Protein AF-0000000085595642 (afdb_homodimer)

Secondary structure (DSSP, 8-state):
-HHHHHHHHTT-----EE-SSSSS-TTS-EEEETTEEEESS--EEEESSSS--HHHHHHHHTT--EEE---TTGGGSEE-TTSSBPPHHHHHHHHHHHHHHHHHHHHHHHHHHH-TT-----BHHHHHHHTT----SHHHHHHHHHHTHHHHSS-GGGSBHHHHSS-HHHHHH-SEEEEE--TT-TTHHHHHHHTTT--TT-TTEE-S--EEEEEEETTEEEEEETTS-EEEES-EEE---HHHHTSSSSEEESPPPHHHHHHHHTSEE--EEEEEEE-SS--S--STT-SEEEE--SSTTSS-EEEE-TTTSTT--EEEEEEEHHHHHHHHHS-HHHHHHHHHHHHHHHH-TTPPPPSEEEE--GGG-TTT-SS-EE--TT--HHHHHHHH--BTTEEE-SGGG-SSSTTSHHHHHHHHHHHHHHHHHHHHHS-----------/-HHHHHHHHTT-----EE-SSSSS-TT--EEEETTEEEESS--EEEESSSS--HHHHHHHHTT--EEE---TTGGGSEE-TTSSBPPHHHHHHHHHHHHHHHHHHHHHHHHHHH-TT-----BHHHHHHHTT----SHHHHHHHHHHTHHHHSS-GGGSBHHHHSS-HHHHHH-SEEEEE--TT-TTHHHHHHHTTT--TT-TTEE-S--EEEEEEETTEEEEEETTS-EEEES-EEE---HHHHTSSSSEEESPPPHHHHHHHHTSEE--EEEEEEE-SS--S--STT-SEEEE--SSTTSS-EEEE-TTTSTT--EEEEEEEHHHHHHHHHS-HHHHHHHHHHHHHHHH-TTPPPPSEEEE--GGG-TTT-SS-EE--TT--HHHHHHHH--BTTEEE-SGGG-SSSTTSHHHHHHHHHHHHHHHHHHHHHS-----------

Foldseek 3Di:
DLLQLLLVVVVNPPFAAEAQAQDDQFQLDWDDDLNFTHRLFDFKAFADAPAAFVLVVLCVVVVFDWDFFQQPQQLQFEAEQQADHDDSVVLVVLLVLLVVLLVQLQVVLCVCVVDVVRQAWAFSVVSCVVVVNHQQFLSNLLSNCVVDCQVQLADRRFFISNQPPPQQSCNGGHDGMIGGRGRVGSSVSVVSSCVVRADDVRVSYDYSFQWAEWEDDLQWIWTAGPVGDIDTDRFAEAEFALLLVLDNRYQYVVHDDPLQNVLSNPFDFKFKKKKKFAAPDAQFDDPRSRQWHAYTDNDRQQQGIKGDCCVSPNPRRMMMTMGGHPVRVVLLPDDQVVVQVSVVVRVCSYRNDPGDRTPDMDMNNQCPPSRHNHRWTHGGTPCGVLSLLSNQFADNRYGYFYLSNASNRGRDPSSRSVRSNVRSVQVCCCVPVVRHTHRPPPPPD/DLLQLLLVVLVNDPFAAEAQAPDDQFQLDWDDDLNFTHRLFDWKAFADAPAAFVLVVLCVVVVFDWAWFQPPQQLQFEAEQQADHDDSVVLVVLLVLLVVLLVQLQVVLCVCVVDVVRQAWAFSVVSCVVVVNDQQFLSNLLSNCVVDCQPQLADRRFFISNQPPPQQSCNGGHDGMIGGRGRVGSSVSVVVSCVVRADDVRVSYHYSFQWAEWEDDLQWIWTAGPVGDIDTDRFAEAEFALLLVLDNRYQYVVHDDPLQNCLSNPFDFKFKKKKKFAAPDAQFDDPRSRQWHAYTDNDRQQQGIKGDCCVSPNPRRMMMTMGGHPVRVVLLPDDQVVVQVSVVVRVCSYRNDPGDRTPDMDMNNQCPPSRHNHRWTHGGTPCGVLSLLSNQFADNRYGYFYLSNASNRGRDPSSRSVRSNVRSVQVSCCVPVVRHTHRPPDPPD

Sequence (890 aa):
MVAAKKLSDAGIRELLILEATPKIGGRLHKTTFGGYAMEMGAAWFSEGGPQQSPLVDIAKSIKLRTHTTEFWNISSNTYKQEGGLYPKSEVEEAFAAGKARERLCANLSAVLNAVPEHDHDISVLGAYHLHKKVPSTPLEMVADYYNNDYKDGQAPQMTSTKHKHPRHELVDHGTNVYFVSDPRGFETVVHHVADQFLDKRDPRLKVNQVAREISYSKKGVTVMTEDGSIFQARYAIVSVSLGVLQSNLISFKPELPMWKRLAISDFTMTGYTKIFLKFPFYFWPTDPGSEIFLYTHEQRGYYPIWKHLENQYPGSNILYVTVTGEESMRIERQSDEATQEEAMKVLRKMFGDKIPDPEAILVTRWSRNRLIKGSFANWPPRYTKKEFQYLKDPVGPVYFTGEYTNEKYMGFATGAYFSGIETANDLINCIKKYACRTHSRGTIAMVAAKKLSDAGIRELLILEATPKIGGRLHKTTFGGYAMEMGAAWFSEGGPQQSPLVDIAKSIKLRTHTTEFWNISSNTYKQEGGLYPKSEVEEAFAAGKARERLCANLSAVLNAVPEHDHDISVLGAYHLHKKVPSTPLEMVADYYNNDYKDGQAPQMTSTKHKHPRHELVDHGTNVYFVSDPRGFETVVHHVADQFLDKRDPRLKVNQVAREISYSKKGVTVMTEDGSIFQARYAIVSVSLGVLQSNLISFKPELPMWKRLAISDFTMTGYTKIFLKFPFYFWPTDPGSEIFLYTHEQRGYYPIWKHLENQYPGSNILYVTVTGEESMRIERQSDEATQEEAMKVLRKMFGDKIPDPEAILVTRWSRNRLIKGSFANWPPRYTKKEFQYLKDPVGPVYFTGEYTNEKYMGFATGAYFSGIETANDLINCIKKYACRTHSRGTIA

Organism: NCBI:txid586396

Nearest PDB structures (foldseek):
  3kpf-assembly1_A  TM=9.732E-01  e=1.695E-59  Zea mays
  1b37-assembly2_B  TM=9.616E-01  e=1.408E-59  Zea mays
  4fwe-assembly1_A  TM=8.221E-01  e=4.189E-33  Homo sapiens
  4gu0-assembly2_B  TM=8.339E-01  e=8.692E-32  Homo sapiens
  7xe3-assembly2_B  TM=8.240E-01  e=3.888E-32  Homo sapiens

pLDDT: mean 95.21, std 6.83, range [28.59, 98.88]

Structure (mmCIF, N/CA/C/O backbone):
data_AF-0000000085595642-model_v1
#
loop_
_entity.id
_entity.type
_entity.pdbx_description
1 polymer 'Amine oxidase domain-containing protein'
#
loop_
_atom_site.group_PDB
_atom_site.id
_atom_site.type_symbol
_atom_site.label_atom_id
_atom_site.label_alt_id
_atom_site.label_comp_id
_atom_site.label_asym_id
_atom_site.label_entity_id
_atom_site.label_seq_id
_atom_site.pdbx_PDB_ins_code
_atom_site.Cartn_x
_atom_site.Cartn_y
_atom_site.Cartn_z
_atom_site.occupancy
_atom_site.B_iso_or_equiv
_atom_site.auth_seq_id
_atom_site.auth_comp_id
_atom_site.auth_asym_id
_atom_site.auth_atom_id
_atom_site.pdbx_PDB_model_num
ATOM 1 N N . MET A 1 1 ? 8.875 -28.547 -11.703 1 97.31 1 MET A N 1
ATOM 2 C CA . MET A 1 1 ? 8.82 -29.656 -12.648 1 97.31 1 MET A CA 1
ATOM 3 C C . MET A 1 1 ? 9.75 -29.406 -13.836 1 97.31 1 MET A C 1
ATOM 5 O O . MET A 1 1 ? 10.461 -30.312 -14.266 1 97.31 1 MET A O 1
ATOM 9 N N . VAL A 1 2 ? 9.727 -28.141 -14.336 1 97.94 2 VAL A N 1
ATOM 10 C CA . VAL A 1 2 ? 10.586 -27.797 -15.461 1 97.94 2 VAL A CA 1
ATOM 11 C C . VAL A 1 2 ? 12.055 -27.906 -15.047 1 97.94 2 VAL A C 1
ATOM 13 O O . VAL A 1 2 ? 12.891 -28.375 -15.82 1 97.94 2 VAL A O 1
ATOM 16 N N . ALA A 1 3 ? 12.375 -27.453 -13.844 1 98.31 3 ALA A N 1
ATOM 17 C CA . ALA A 1 3 ? 13.734 -27.594 -13.336 1 98.31 3 ALA A CA 1
ATOM 18 C C . ALA A 1 3 ? 14.156 -29.062 -13.32 1 98.31 3 ALA A C 1
ATOM 20 O O . ALA A 1 3 ? 15.266 -29.406 -13.75 1 98.31 3 ALA A O 1
ATOM 21 N N . ALA A 1 4 ? 13.328 -29.953 -12.828 1 98.31 4 ALA A N 1
ATOM 22 C CA . ALA A 1 4 ? 13.617 -31.375 -12.773 1 98.31 4 ALA A CA 1
ATOM 23 C C . ALA A 1 4 ? 13.844 -31.953 -14.172 1 98.31 4 ALA A C 1
ATOM 25 O O . ALA A 1 4 ? 14.766 -32.75 -14.383 1 98.31 4 ALA A O 1
ATOM 26 N N . LYS A 1 5 ? 13.008 -31.594 -15.086 1 98.25 5 LYS A N 1
ATOM 27 C CA . LYS A 1 5 ? 13.156 -32.062 -16.469 1 98.25 5 LYS A CA 1
ATOM 28 C C . LYS A 1 5 ? 14.5 -31.625 -17.047 1 98.25 5 LYS A C 1
ATOM 30 O O . LYS A 1 5 ? 15.18 -32.438 -17.703 1 98.25 5 LYS A O 1
ATOM 35 N N . LYS A 1 6 ? 14.82 -30.344 -16.844 1 98.38 6 LYS A N 1
ATOM 36 C CA . LYS A 1 6 ? 16.062 -29.797 -17.359 1 98.38 6 LYS A CA 1
ATOM 37 C C . LYS A 1 6 ? 17.266 -30.531 -16.781 1 98.38 6 LYS A C 1
ATOM 39 O O . LYS A 1 6 ? 18.25 -30.797 -17.469 1 98.38 6 LYS A O 1
ATOM 44 N N . LEU A 1 7 ? 17.266 -30.828 -15.477 1 98.31 7 LEU A N 1
ATOM 45 C CA . LEU A 1 7 ? 18.328 -31.594 -14.828 1 98.31 7 LEU A CA 1
ATOM 46 C C . LEU A 1 7 ? 18.422 -33 -15.438 1 98.31 7 LEU A C 1
ATOM 48 O O . LEU A 1 7 ? 19.516 -33.469 -15.75 1 98.31 7 LEU A O 1
ATOM 52 N N . SER A 1 8 ? 17.281 -33.594 -15.578 1 97.81 8 SER A N 1
ATOM 53 C CA . SER A 1 8 ? 17.234 -34.938 -16.172 1 97.81 8 SER A CA 1
ATOM 54 C C . SER A 1 8 ? 17.812 -34.906 -17.578 1 97.81 8 SER A C 1
ATOM 56 O O . SER A 1 8 ? 18.578 -35.812 -17.938 1 97.81 8 SER A O 1
ATOM 58 N N . ASP A 1 9 ? 17.438 -33.906 -18.359 1 97.81 9 ASP A N 1
ATOM 59 C CA . ASP A 1 9 ? 17.938 -33.781 -19.734 1 97.81 9 ASP A CA 1
ATOM 60 C C . ASP A 1 9 ? 19.453 -33.625 -19.75 1 97.81 9 ASP A C 1
ATOM 62 O O . ASP A 1 9 ? 20.109 -34 -20.719 1 97.81 9 ASP A O 1
ATOM 66 N N . ALA A 1 10 ? 19.938 -33.094 -18.688 1 97.75 10 ALA A N 1
ATOM 67 C CA . ALA A 1 10 ? 21.375 -32.875 -18.594 1 97.75 10 ALA A CA 1
ATOM 68 C C . ALA A 1 10 ? 22.109 -34.094 -18.047 1 97.75 10 ALA A C 1
ATOM 70 O O . ALA A 1 10 ? 23.312 -34.062 -17.844 1 97.75 10 ALA A O 1
ATOM 71 N N . GLY A 1 11 ? 21.391 -35.156 -17.766 1 96.94 11 GLY A N 1
ATOM 72 C CA . GLY A 1 11 ? 22 -36.438 -17.328 1 96.94 11 GLY A CA 1
ATOM 73 C C . GLY A 1 11 ? 21.984 -36.594 -15.828 1 96.94 11 GLY A C 1
ATOM 74 O O . GLY A 1 11 ? 22.531 -37.594 -15.312 1 96.94 11 GLY A O 1
ATOM 75 N N . ILE A 1 12 ? 21.453 -35.688 -15.125 1 96.06 12 ILE A N 1
ATOM 76 C CA . ILE A 1 12 ? 21.312 -35.812 -13.68 1 96.06 12 ILE A CA 1
ATOM 77 C C . ILE A 1 12 ? 20 -36.531 -13.352 1 96.06 12 ILE A C 1
ATOM 79 O O . ILE A 1 12 ? 18.953 -35.875 -13.25 1 96.06 12 ILE A O 1
ATOM 83 N N . ARG A 1 13 ? 20.125 -37.844 -13.102 1 92.06 13 ARG A N 1
ATOM 84 C CA . ARG A 1 13 ? 18.906 -38.656 -13.031 1 92.06 13 ARG A CA 1
ATOM 85 C C . ARG A 1 13 ? 18.594 -39.031 -11.586 1 92.06 13 ARG A C 1
ATOM 87 O O . ARG A 1 13 ? 17.469 -39.438 -11.281 1 92.06 13 ARG A O 1
ATOM 94 N N . GLU A 1 14 ? 19.609 -38.906 -10.773 1 95.62 14 GLU A N 1
ATOM 95 C CA . GLU A 1 14 ? 19.359 -39.125 -9.359 1 95.62 14 GLU A CA 1
ATOM 96 C C . GLU A 1 14 ? 18.672 -37.938 -8.703 1 95.62 14 GLU A C 1
ATOM 98 O O . GLU A 1 14 ? 19.312 -37.156 -7.984 1 95.62 14 GLU A O 1
ATOM 103 N N . LEU A 1 15 ? 17.453 -37.812 -8.953 1 96.44 15 LEU A N 1
ATOM 104 C CA . LEU A 1 15 ? 16.703 -36.688 -8.414 1 96.44 15 LEU A CA 1
ATOM 105 C C . LEU A 1 15 ? 15.375 -37.156 -7.82 1 96.44 15 LEU A C 1
ATOM 107 O O . LEU A 1 15 ? 14.859 -38.219 -8.195 1 96.44 15 LEU A O 1
ATOM 111 N N . LEU A 1 16 ? 14.914 -36.438 -6.848 1 97.75 16 LEU A N 1
ATOM 112 C CA . LEU A 1 16 ? 13.648 -36.656 -6.168 1 97.75 16 LEU A CA 1
ATOM 113 C C . LEU A 1 16 ? 12.797 -35.406 -6.176 1 97.75 16 LEU A C 1
ATOM 115 O O . LEU A 1 16 ? 13.305 -34.312 -5.934 1 97.75 16 LEU A O 1
ATOM 119 N N . ILE A 1 17 ? 11.5 -35.562 -6.539 1 98.31 17 ILE A N 1
ATOM 120 C CA . ILE A 1 17 ? 10.539 -34.469 -6.523 1 98.31 17 ILE A CA 1
ATOM 121 C C . ILE A 1 17 ? 9.523 -34.688 -5.406 1 98.31 17 ILE A C 1
ATOM 123 O O . ILE A 1 17 ? 8.828 -35.688 -5.379 1 98.31 17 ILE A O 1
ATOM 127 N N . LEU A 1 18 ? 9.492 -33.781 -4.465 1 98.44 18 LEU A N 1
ATOM 128 C CA . LEU A 1 18 ? 8.516 -33.812 -3.383 1 98.44 18 LEU A CA 1
ATOM 129 C C . LEU A 1 18 ? 7.402 -32.812 -3.623 1 98.44 18 LEU A C 1
ATOM 131 O O . LEU A 1 18 ? 7.664 -31.625 -3.812 1 98.44 18 LEU A O 1
ATOM 135 N N . GLU A 1 19 ? 6.184 -33.25 -3.693 1 98.06 19 GLU A N 1
ATOM 136 C CA . GLU A 1 19 ? 4.992 -32.438 -3.863 1 98.06 19 GLU A CA 1
ATOM 137 C C . GLU A 1 19 ? 4.07 -32.531 -2.65 1 98.06 19 GLU A C 1
ATOM 139 O O . GLU A 1 19 ? 3.736 -33.625 -2.207 1 98.06 19 GLU A O 1
ATOM 144 N N . ALA A 1 20 ? 3.697 -31.391 -2.105 1 98.25 20 ALA A N 1
ATOM 145 C CA . ALA A 1 20 ? 2.918 -31.328 -0.871 1 98.25 20 ALA A CA 1
ATOM 146 C C . ALA A 1 20 ? 1.496 -31.844 -1.096 1 98.25 20 ALA A C 1
ATOM 148 O O . ALA A 1 20 ? 0.893 -32.438 -0.198 1 98.25 20 ALA A O 1
ATOM 149 N N . THR A 1 21 ? 0.95 -31.594 -2.285 1 97.06 21 THR A N 1
ATOM 150 C CA . THR A 1 21 ? -0.434 -31.938 -2.592 1 97.06 21 THR A CA 1
ATOM 151 C C . THR A 1 21 ? -0.514 -33.312 -3.283 1 97.06 21 THR A C 1
ATOM 153 O O . THR A 1 21 ? 0.512 -33.875 -3.658 1 97.06 21 THR A O 1
ATOM 156 N N . PRO A 1 22 ? -1.7 -33.875 -3.459 1 95.75 22 PRO A N 1
ATOM 157 C CA . PRO A 1 22 ? -1.839 -35.188 -4.086 1 95.75 22 PRO A CA 1
ATOM 158 C C . PRO A 1 22 ? -1.581 -35.156 -5.594 1 95.75 22 PRO A C 1
ATOM 160 O O . PRO A 1 22 ? -1.425 -36.188 -6.219 1 95.75 22 PRO A O 1
ATOM 163 N N . LYS A 1 23 ? -1.485 -34 -6.145 1 94 23 LYS A N 1
ATOM 164 C CA . LYS A 1 23 ? -1.263 -33.906 -7.582 1 94 23 LYS A CA 1
ATOM 165 C C . LYS A 1 23 ? -0.281 -32.781 -7.898 1 94 23 LYS A C 1
ATOM 167 O O . LYS A 1 23 ? -0.176 -31.797 -7.141 1 94 23 LYS A O 1
ATOM 172 N N . ILE A 1 24 ? 0.413 -32.875 -9.016 1 95.44 24 ILE A N 1
ATOM 173 C CA . ILE A 1 24 ? 1.345 -31.828 -9.43 1 95.44 24 ILE A CA 1
ATOM 174 C C . ILE A 1 24 ? 0.575 -30.688 -10.078 1 95.44 24 ILE A C 1
ATOM 176 O O . ILE A 1 24 ? -0.591 -30.844 -10.445 1 95.44 24 ILE A O 1
ATOM 180 N N . GLY A 1 25 ? 1.194 -29.562 -10.203 1 94.25 25 GLY A N 1
ATOM 181 C CA . GLY A 1 25 ? 0.584 -28.453 -10.906 1 94.25 25 GLY A CA 1
ATOM 182 C C . GLY A 1 25 ? 0.563 -27.172 -10.086 1 94.25 25 GLY A C 1
ATOM 183 O O . GLY A 1 25 ? 0.466 -26.078 -10.641 1 94.25 25 GLY A O 1
ATOM 184 N N . GLY A 1 26 ? 0.656 -27.266 -8.711 1 94.25 26 GLY A N 1
ATOM 185 C CA . GLY A 1 26 ? 0.605 -26.078 -7.887 1 94.25 26 GLY A CA 1
ATOM 186 C C . GLY A 1 26 ? -0.642 -25.234 -8.117 1 94.25 26 GLY A C 1
ATOM 187 O O . GLY A 1 26 ? -1.761 -25.75 -8.016 1 94.25 26 GLY A O 1
ATOM 188 N N . ARG A 1 27 ? -0.479 -23.969 -8.539 1 95.69 27 ARG A N 1
ATOM 189 C CA . ARG A 1 27 ? -1.606 -23.078 -8.75 1 95.69 27 ARG A CA 1
ATOM 190 C C . ARG A 1 27 ? -2.189 -23.25 -10.148 1 95.69 27 ARG A C 1
ATOM 192 O O . ARG A 1 27 ? -3.209 -22.641 -10.484 1 95.69 27 ARG A O 1
ATOM 199 N N . LEU A 1 28 ? -1.512 -23.969 -10.984 1 95.75 28 LEU A N 1
ATOM 200 C CA . LEU A 1 28 ? -2.199 -24.531 -12.148 1 95.75 28 LEU A CA 1
ATOM 201 C C . LEU A 1 28 ? -3.105 -25.688 -11.734 1 95.75 28 LEU A C 1
ATOM 203 O O . LEU A 1 28 ? -2.729 -26.859 -11.867 1 95.75 28 LEU A O 1
ATOM 207 N N . HIS A 1 29 ? -4.242 -25.328 -11.32 1 94.25 29 HIS A N 1
ATOM 208 C CA . HIS A 1 29 ? -5.121 -26.266 -10.633 1 94.25 29 HIS A CA 1
ATOM 209 C C . HIS A 1 29 ? -6.562 -26.109 -11.109 1 94.25 29 HIS A C 1
ATOM 211 O O . HIS A 1 29 ? -7.105 -25 -11.117 1 94.25 29 HIS A O 1
ATOM 217 N N . LYS A 1 30 ? -7.203 -27.234 -11.492 1 95.44 30 LYS A N 1
ATOM 218 C CA . LYS A 1 30 ? -8.625 -27.203 -11.836 1 95.44 30 LYS A CA 1
ATOM 219 C C . LYS A 1 30 ? -9.461 -27.906 -10.781 1 95.44 30 LYS A C 1
ATOM 221 O O . LYS A 1 30 ? -8.938 -28.688 -9.977 1 95.44 30 LYS A O 1
ATOM 226 N N . THR A 1 31 ? -10.602 -27.562 -10.688 1 96.06 31 THR A N 1
ATOM 227 C CA . THR A 1 31 ? -11.609 -28.297 -9.93 1 96.06 31 THR A CA 1
ATOM 228 C C . THR A 1 31 ? -12.883 -28.469 -10.758 1 96.06 31 THR A C 1
ATOM 230 O O . THR A 1 31 ? -12.93 -28.078 -11.922 1 96.06 31 THR A O 1
ATOM 233 N N . THR A 1 32 ? -13.766 -29.266 -10.227 1 97 32 THR A N 1
ATOM 234 C CA . THR A 1 32 ? -15.07 -29.422 -10.867 1 97 32 THR A CA 1
ATOM 235 C C . THR A 1 32 ? -16.109 -28.531 -10.188 1 97 32 THR A C 1
ATOM 237 O O . THR A 1 32 ? -16.234 -28.547 -8.961 1 97 32 THR A O 1
ATOM 240 N N . PHE A 1 33 ? -16.797 -27.812 -11 1 97.62 33 PHE A N 1
ATOM 241 C CA . PHE A 1 33 ? -17.859 -26.938 -10.523 1 97.62 33 PHE A CA 1
ATOM 242 C C . PHE A 1 33 ? -19.031 -26.922 -11.516 1 97.62 33 PHE A C 1
ATOM 244 O O . PHE A 1 33 ? -18.828 -26.641 -12.703 1 97.62 33 PHE A O 1
ATOM 251 N N . GLY A 1 34 ? -20.203 -27.25 -10.984 1 95.44 34 GLY A N 1
ATOM 252 C CA . GLY A 1 34 ? -21.375 -27.312 -11.844 1 95.44 34 GLY A CA 1
ATOM 253 C C . GLY A 1 34 ? -21.234 -28.328 -12.961 1 95.44 34 GLY A C 1
ATOM 254 O O . GLY A 1 34 ? -21.781 -28.125 -14.055 1 95.44 34 GLY A O 1
ATOM 255 N N . GLY A 1 35 ? -20.422 -29.266 -12.812 1 95.75 35 GLY A N 1
ATOM 256 C CA . GLY A 1 35 ? -20.234 -30.297 -13.82 1 95.75 35 GLY A CA 1
ATOM 257 C C . GLY A 1 35 ? -19.156 -29.953 -14.836 1 95.75 35 GLY A C 1
ATOM 258 O O . GLY A 1 35 ? -18.922 -30.703 -15.789 1 95.75 35 GLY A O 1
ATOM 259 N N . TYR A 1 36 ? -18.484 -28.859 -14.586 1 96.62 36 TYR A N 1
ATOM 260 C CA . TYR A 1 36 ? -17.484 -28.391 -15.539 1 96.62 36 TYR A CA 1
ATOM 261 C C . TYR A 1 36 ? -16.125 -28.234 -14.859 1 96.62 36 TYR A C 1
ATOM 263 O O . TYR A 1 36 ? -16.047 -28.062 -13.641 1 96.62 36 TYR A O 1
ATOM 271 N N . ALA A 1 37 ? -15.055 -28.344 -15.688 1 95.88 37 ALA A N 1
ATOM 272 C CA . ALA A 1 37 ? -13.711 -28.062 -15.195 1 95.88 37 ALA A CA 1
ATOM 273 C C . ALA A 1 37 ? -13.484 -26.547 -15.039 1 95.88 37 ALA A C 1
ATOM 275 O O . ALA A 1 37 ? -13.672 -25.797 -15.992 1 95.88 37 ALA A O 1
ATOM 276 N N . MET A 1 38 ? -13.234 -26.141 -13.805 1 96.5 38 MET A N 1
ATOM 277 C CA . MET A 1 38 ? -12.992 -24.734 -13.523 1 96.5 38 MET A CA 1
ATOM 278 C C . MET A 1 38 ? -11.555 -24.5 -13.086 1 96.5 38 MET A C 1
ATOM 280 O O . MET A 1 38 ? -11.031 -25.234 -12.25 1 96.5 38 MET A O 1
ATOM 284 N N . GLU A 1 39 ? -10.922 -23.562 -13.75 1 96.69 39 GLU A N 1
ATOM 285 C CA . GLU A 1 39 ? -9.57 -23.188 -13.336 1 96.69 39 GLU A CA 1
ATOM 286 C C . GLU A 1 39 ? -9.594 -22.375 -12.047 1 96.69 39 GLU A C 1
ATOM 288 O O . GLU A 1 39 ? -10.156 -21.281 -12.008 1 96.69 39 GLU A O 1
ATOM 293 N N . MET A 1 40 ? -8.883 -22.828 -11.047 1 96.12 40 MET A N 1
ATOM 294 C CA . MET A 1 40 ? -8.836 -22.125 -9.766 1 96.12 40 MET A CA 1
ATOM 295 C C . MET A 1 40 ? -7.754 -21.047 -9.773 1 96.12 40 MET A C 1
ATOM 297 O O . MET A 1 40 ? -7.891 -20.031 -9.102 1 96.12 40 MET A O 1
ATOM 301 N N . GLY A 1 41 ? -6.656 -21.328 -10.43 1 95.31 41 GLY A N 1
ATOM 302 C CA . GLY A 1 41 ? -5.543 -20.391 -10.555 1 95.31 41 GLY A CA 1
ATOM 303 C C . GLY A 1 41 ? -5.391 -19.828 -11.953 1 95.31 41 GLY A C 1
ATOM 304 O O . GLY A 1 41 ? -6.352 -19.328 -12.531 1 95.31 41 GLY A O 1
ATOM 305 N N . ALA A 1 42 ? -4.262 -20.016 -12.578 1 94.75 42 ALA A N 1
ATOM 306 C CA . ALA A 1 42 ? -3.992 -19.531 -13.93 1 94.75 42 ALA A CA 1
ATOM 307 C C . ALA A 1 42 ? -5.039 -20.047 -14.914 1 94.75 42 ALA A C 1
ATOM 309 O O . ALA A 1 42 ? -5.422 -21.219 -14.867 1 94.75 42 ALA A O 1
ATOM 310 N N . ALA A 1 43 ? -5.477 -19.094 -15.766 1 94.38 43 ALA A N 1
ATOM 311 C CA . ALA A 1 43 ? -6.57 -19.5 -16.656 1 94.38 43 ALA A CA 1
ATOM 312 C C . ALA A 1 43 ? -6.328 -19 -18.078 1 94.38 43 ALA A C 1
ATOM 314 O O . ALA A 1 43 ? -7.055 -19.375 -19 1 94.38 43 ALA A O 1
ATOM 315 N N . TRP A 1 44 ? -5.277 -18.203 -18.281 1 92.5 44 TRP A N 1
ATOM 316 C CA . TRP A 1 44 ? -5.113 -17.562 -19.578 1 92.5 44 TRP A CA 1
ATOM 317 C C . TRP A 1 44 ? -3.703 -17.781 -20.125 1 92.5 44 TRP A C 1
ATOM 319 O O . TRP A 1 44 ? -2.764 -18 -19.359 1 92.5 44 TRP A O 1
ATOM 329 N N . PHE A 1 45 ? -3.66 -17.672 -21.469 1 88.62 45 PHE A N 1
ATOM 330 C CA . PHE A 1 45 ? -2.42 -17.562 -22.234 1 88.62 45 PHE A CA 1
ATOM 331 C C . PHE A 1 45 ? -2.43 -16.312 -23.094 1 88.62 45 PHE A C 1
ATOM 333 O O . PHE A 1 45 ? -3.48 -15.898 -23.594 1 88.62 45 PHE A O 1
ATOM 340 N N . SER A 1 46 ? -1.233 -15.805 -23.219 1 89.62 46 SER A N 1
ATOM 341 C CA . SER A 1 46 ? -1.081 -14.711 -24.188 1 89.62 46 SER A CA 1
ATOM 342 C C . SER A 1 46 ? -0.409 -15.188 -25.469 1 89.62 46 SER A C 1
ATOM 344 O O . SER A 1 46 ? 0.505 -16.016 -25.422 1 89.62 46 SER A O 1
ATOM 346 N N . GLU A 1 47 ? -0.912 -14.68 -26.594 1 91.5 47 GLU A N 1
ATOM 347 C CA . GLU A 1 47 ? -0.334 -15.016 -27.891 1 91.5 47 GLU A CA 1
ATOM 348 C C . GLU A 1 47 ? -0.27 -13.789 -28.812 1 91.5 47 GLU A C 1
ATOM 350 O O . GLU A 1 47 ? -0.811 -12.734 -28.469 1 91.5 47 GLU A O 1
ATOM 355 N N . GLY A 1 48 ? 0.491 -13.992 -29.906 1 90.62 48 GLY A N 1
ATOM 356 C CA . GLY A 1 48 ? 0.481 -12.992 -30.969 1 90.62 48 GLY A CA 1
ATOM 357 C C . GLY A 1 48 ? 1.599 -11.977 -30.828 1 90.62 48 GLY A C 1
ATOM 358 O O . GLY A 1 48 ? 1.619 -10.977 -31.547 1 90.62 48 GLY A O 1
ATOM 359 N N . GLY A 1 49 ? 2.471 -12.18 -29.875 1 93.19 49 GLY A N 1
ATOM 360 C CA . GLY A 1 49 ? 3.613 -11.297 -29.734 1 93.19 49 GLY A CA 1
ATOM 361 C C . GLY A 1 49 ? 4.809 -11.734 -30.562 1 93.19 49 GLY A C 1
ATOM 362 O O . GLY A 1 49 ? 4.73 -12.711 -31.297 1 93.19 49 GLY A O 1
ATOM 363 N N . PRO A 1 50 ? 5.844 -10.922 -30.516 1 95.44 50 PRO A N 1
ATOM 364 C CA . PRO A 1 50 ? 7.039 -11.219 -31.312 1 95.44 50 PRO A CA 1
ATOM 365 C C . PRO A 1 50 ? 7.742 -12.492 -30.859 1 95.44 50 PRO A C 1
ATOM 367 O O . PRO A 1 50 ? 8.5 -13.086 -31.625 1 95.44 50 PRO A O 1
ATOM 370 N N . GLN A 1 51 ? 7.52 -12.914 -29.625 1 94.06 51 GLN A N 1
ATOM 371 C CA . GLN A 1 51 ? 8.078 -14.156 -29.094 1 94.06 51 GLN A CA 1
ATOM 372 C C . GLN A 1 51 ? 6.973 -15.125 -28.688 1 94.06 51 GLN A C 1
ATOM 374 O O . GLN A 1 51 ? 6.004 -14.734 -28.031 1 94.06 51 GLN A O 1
ATOM 379 N N . GLN A 1 52 ? 7.121 -16.266 -29.109 1 90.69 52 GLN A N 1
ATOM 380 C CA . GLN A 1 52 ? 6.133 -17.266 -28.719 1 90.69 52 GLN A CA 1
ATOM 381 C C . GLN A 1 52 ? 6.414 -17.812 -27.312 1 90.69 52 GLN A C 1
ATOM 383 O O . GLN A 1 52 ? 7.562 -18.125 -26.984 1 90.69 52 GLN A O 1
ATOM 388 N N . SER A 1 53 ? 5.402 -17.906 -26.547 1 91.94 53 SER A N 1
ATOM 389 C CA . SER A 1 53 ? 5.523 -18.469 -25.203 1 91.94 53 SER A CA 1
ATOM 390 C C . SER A 1 53 ? 5.691 -19.984 -25.266 1 91.94 53 SER A C 1
ATOM 392 O O . SER A 1 53 ? 5.016 -20.656 -26.047 1 91.94 53 SER A O 1
ATOM 394 N N . PRO A 1 54 ? 6.605 -20.5 -24.516 1 92.06 54 PRO A N 1
ATOM 395 C CA . PRO A 1 54 ? 6.754 -21.953 -24.484 1 92.06 54 PRO A CA 1
ATOM 396 C C . PRO A 1 54 ? 5.488 -22.672 -24.031 1 92.06 54 PRO A C 1
ATOM 398 O O . PRO A 1 54 ? 5.223 -23.797 -24.438 1 92.06 54 PRO A O 1
ATOM 401 N N . LEU A 1 55 ? 4.723 -22.031 -23.188 1 92.06 55 LEU A N 1
ATOM 402 C CA . LEU A 1 55 ? 3.486 -22.641 -22.719 1 92.06 55 LEU A CA 1
ATOM 403 C C . LEU A 1 55 ? 2.467 -22.766 -23.844 1 92.06 55 LEU A C 1
ATOM 405 O O . LEU A 1 55 ? 1.698 -23.719 -23.891 1 92.06 55 LEU A O 1
ATOM 409 N N . VAL A 1 56 ? 2.477 -21.797 -24.703 1 91.88 56 VAL A N 1
ATOM 410 C CA . VAL A 1 56 ? 1.582 -21.828 -25.859 1 91.88 56 VAL A CA 1
ATOM 411 C C . VAL A 1 56 ? 1.977 -22.969 -26.781 1 91.88 56 VAL A C 1
ATOM 413 O O . VAL A 1 56 ? 1.113 -23.672 -27.328 1 91.88 56 VAL A O 1
ATOM 416 N N . ASP A 1 57 ? 3.221 -23.125 -26.906 1 94 57 ASP A N 1
ATOM 417 C CA . ASP A 1 57 ? 3.707 -24.234 -27.719 1 94 57 ASP A CA 1
ATOM 418 C C . ASP A 1 57 ? 3.248 -25.578 -27.156 1 94 57 ASP A C 1
ATOM 420 O O . ASP A 1 57 ? 2.814 -26.469 -27.891 1 94 57 ASP A O 1
ATOM 424 N N . ILE A 1 58 ? 3.41 -25.656 -25.875 1 95.31 58 ILE A N 1
ATOM 425 C CA . ILE A 1 58 ? 2.979 -26.891 -25.219 1 95.31 58 ILE A CA 1
ATOM 426 C C . ILE A 1 58 ? 1.473 -27.062 -25.391 1 95.31 58 ILE A C 1
ATOM 428 O O . ILE A 1 58 ? 1.009 -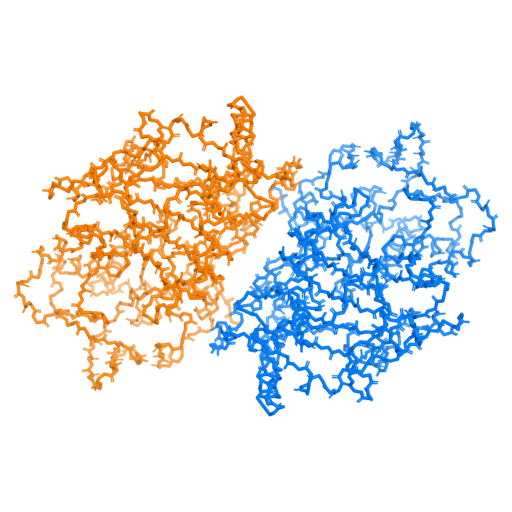28.156 -25.734 1 95.31 58 ILE A O 1
ATOM 432 N N . ALA A 1 59 ? 0.75 -26.031 -25.188 1 93.88 59 ALA A N 1
ATOM 433 C CA . ALA A 1 59 ? -0.705 -26.078 -25.297 1 93.88 59 ALA A CA 1
ATOM 434 C C . ALA A 1 59 ? -1.126 -26.531 -26.703 1 93.88 59 ALA A C 1
ATOM 436 O O . ALA A 1 59 ? -2.055 -27.328 -26.844 1 93.88 59 ALA A O 1
ATOM 437 N N . LYS A 1 60 ? -0.471 -26.047 -27.656 1 93.88 60 LYS A N 1
ATOM 438 C CA . LYS A 1 60 ? -0.765 -26.422 -29.031 1 93.88 60 LYS A CA 1
ATOM 439 C C . LYS A 1 60 ? -0.429 -27.891 -29.281 1 93.88 60 LYS A C 1
ATOM 441 O O . LYS A 1 60 ? -1.189 -28.609 -29.938 1 93.88 60 LYS A O 1
ATOM 446 N N . SER A 1 61 ? 0.687 -28.25 -28.781 1 95.81 61 SER A N 1
ATOM 447 C CA . SER A 1 61 ? 1.133 -29.625 -28.953 1 95.81 61 SER A CA 1
ATOM 448 C C . SER A 1 61 ? 0.132 -30.609 -28.375 1 95.81 61 SER A C 1
ATOM 450 O O . SER A 1 61 ? -0.069 -31.703 -28.922 1 95.81 61 SER A O 1
ATOM 452 N N . ILE A 1 62 ? -0.478 -30.266 -27.281 1 96.81 62 ILE A N 1
ATOM 453 C CA . ILE A 1 62 ? -1.387 -31.203 -26.609 1 96.81 62 ILE A CA 1
ATOM 454 C C . ILE A 1 62 ? -2.83 -30.859 -26.984 1 96.81 62 ILE A C 1
ATOM 456 O O . ILE A 1 62 ? -3.77 -31.422 -26.406 1 96.81 62 ILE A O 1
ATOM 460 N N . LYS A 1 63 ? -2.992 -29.922 -27.859 1 96.88 63 LYS A N 1
ATOM 461 C CA . LYS A 1 63 ? -4.293 -29.5 -28.359 1 96.88 63 LYS A CA 1
ATOM 462 C C . LYS A 1 63 ? -5.223 -29.078 -27.234 1 96.88 63 LYS A C 1
ATOM 464 O O . LYS A 1 63 ? -6.355 -29.562 -27.141 1 96.88 63 LYS A O 1
ATOM 469 N N . LEU A 1 64 ? -4.664 -28.266 -26.406 1 95.94 64 LEU A N 1
ATOM 470 C CA . LEU A 1 64 ? -5.457 -27.719 -25.328 1 95.94 64 LEU A CA 1
ATOM 471 C C . LEU A 1 64 ? -6.586 -26.844 -25.859 1 95.94 64 LEU A C 1
ATOM 473 O O . LEU A 1 64 ? -6.359 -25.984 -26.719 1 95.94 64 LEU A O 1
ATOM 477 N N . ARG A 1 65 ? -7.824 -27.062 -25.391 1 96.19 65 ARG A N 1
ATOM 478 C CA . ARG A 1 65 ? -8.961 -26.266 -25.844 1 96.19 65 ARG A CA 1
ATOM 479 C C . ARG A 1 65 ? -8.969 -24.891 -25.172 1 96.19 65 ARG A C 1
ATOM 481 O O . ARG A 1 65 ? -8.969 -24.797 -23.953 1 96.19 65 ARG A O 1
ATOM 488 N N . THR A 1 66 ? -8.984 -23.844 -25.938 1 94.62 66 THR A N 1
ATOM 489 C CA . THR A 1 66 ? -8.977 -22.469 -25.453 1 94.62 66 THR A CA 1
ATOM 490 C C . THR A 1 66 ? -9.984 -21.625 -26.219 1 94.62 66 THR A C 1
ATOM 492 O O . THR A 1 66 ? -10.445 -22.016 -27.297 1 94.62 66 THR A O 1
ATOM 495 N N . HIS A 1 67 ? -10.438 -20.578 -25.641 1 94.38 67 HIS A N 1
ATOM 496 C CA . HIS A 1 67 ? -11.305 -19.594 -26.281 1 94.38 67 HIS A CA 1
ATOM 497 C C . HIS A 1 67 ? -10.766 -18.188 -26.094 1 94.38 67 HIS A C 1
ATOM 499 O O . HIS A 1 67 ? -10.195 -17.859 -25.062 1 94.38 67 HIS A O 1
ATOM 505 N N . THR A 1 68 ? -11 -17.438 -27.094 1 91.88 68 THR A N 1
ATOM 506 C CA . THR A 1 68 ? -10.68 -16.031 -26.938 1 91.88 68 THR A CA 1
ATOM 507 C C . THR A 1 68 ? -11.656 -15.344 -26 1 91.88 68 THR A C 1
ATOM 509 O O . THR A 1 68 ? -12.859 -15.625 -26.031 1 91.88 68 THR A O 1
ATOM 512 N N . THR A 1 69 ? -11.156 -14.5 -25.125 1 89.88 69 THR A N 1
ATOM 513 C CA . THR A 1 69 ? -12.031 -13.68 -24.297 1 89.88 69 THR A CA 1
ATOM 514 C C . THR A 1 69 ? -12.391 -12.383 -25 1 89.88 69 THR A C 1
ATOM 516 O O . THR A 1 69 ? -11.516 -11.695 -25.531 1 89.88 69 THR A O 1
ATOM 519 N N . GLU A 1 70 ? -13.656 -11.992 -25.047 1 88.81 70 GLU A N 1
ATOM 520 C CA . GLU A 1 70 ? -14.133 -10.805 -25.75 1 88.81 70 GLU A CA 1
ATOM 521 C C . GLU A 1 70 ? -13.977 -9.555 -24.891 1 88.81 70 GLU A C 1
ATOM 523 O O . GLU A 1 70 ? -14.945 -9.086 -24.281 1 88.81 70 GLU A O 1
ATOM 528 N N . PHE A 1 71 ? -12.844 -8.883 -25.062 1 87.62 71 PHE A N 1
ATOM 529 C CA . PHE A 1 71 ? -12.594 -7.672 -24.281 1 87.62 71 PHE A CA 1
ATOM 530 C C . PHE A 1 71 ? -12.984 -6.434 -25.078 1 87.62 71 PHE A C 1
ATOM 532 O O . PHE A 1 71 ? -13.023 -5.328 -24.547 1 87.62 71 PHE A O 1
ATOM 539 N N . TRP A 1 72 ? -13.305 -6.43 -26.406 1 87.75 72 TRP A N 1
ATOM 540 C CA . TRP A 1 72 ? -13.414 -5.297 -27.328 1 87.75 72 TRP A CA 1
ATOM 541 C C . TRP A 1 72 ? -14.703 -4.523 -27.078 1 87.75 72 TRP A C 1
ATOM 543 O O . TRP A 1 72 ? -14.82 -3.359 -27.484 1 87.75 72 TRP A O 1
ATOM 553 N N . ASN A 1 73 ? -15.727 -4.918 -26.375 1 93.06 73 ASN A N 1
ATOM 554 C CA . ASN A 1 73 ? -17 -4.234 -26.203 1 93.06 73 ASN A CA 1
ATOM 555 C C . ASN A 1 73 ? -17.312 -3.998 -24.734 1 93.06 73 ASN A C 1
ATOM 557 O O . ASN A 1 73 ? -18.484 -3.816 -24.359 1 93.06 73 ASN A O 1
ATOM 561 N N . ILE A 1 74 ? -16.281 -3.877 -23.953 1 95.25 74 ILE A N 1
ATOM 562 C CA . ILE A 1 74 ? -16.469 -3.73 -22.516 1 95.25 74 ILE A CA 1
ATOM 563 C C . ILE A 1 74 ? -17.125 -2.385 -22.203 1 95.25 74 ILE A C 1
ATOM 565 O O . ILE A 1 74 ? -17.875 -2.262 -21.234 1 95.25 74 ILE A O 1
ATOM 569 N N . SER A 1 75 ? -16.875 -1.324 -23.062 1 96.62 75 SER A N 1
ATOM 570 C CA . SER A 1 75 ? -17.406 0.023 -22.859 1 96.62 75 SER A CA 1
ATOM 571 C C . SER A 1 75 ? -18.922 0.034 -22.891 1 96.62 75 SER A C 1
ATOM 573 O O . SER A 1 75 ? -19.562 0.922 -22.312 1 96.62 75 SER A O 1
ATOM 575 N N . SER A 1 76 ? -19.531 -1.003 -23.547 1 97.31 76 SER A N 1
ATOM 576 C CA . SER A 1 76 ? -20.984 -1.086 -23.625 1 97.31 76 SER A CA 1
ATOM 577 C C . SER A 1 76 ? -21.562 -1.927 -22.484 1 97.31 76 SER A C 1
ATOM 579 O O . SER A 1 76 ? -22.781 -2.082 -22.375 1 97.31 76 SER A O 1
ATOM 581 N N . ASN A 1 77 ? -20.688 -2.455 -21.672 1 98.12 77 ASN A N 1
ATOM 582 C CA . ASN A 1 77 ? -21.094 -3.377 -20.625 1 98.12 77 ASN A CA 1
ATOM 583 C C . ASN A 1 77 ? -20.594 -2.926 -19.25 1 98.12 77 ASN A C 1
ATOM 585 O O . ASN A 1 77 ? -20.188 -3.752 -18.438 1 98.12 77 ASN A O 1
ATOM 589 N N . THR A 1 78 ? -20.547 -1.633 -18.984 1 98.69 78 THR A N 1
ATOM 590 C CA . THR A 1 78 ? -20.109 -1.064 -17.719 1 98.69 78 THR A CA 1
ATOM 591 C C . THR A 1 78 ? -21.297 -0.481 -16.953 1 98.69 78 THR A C 1
ATOM 593 O O . THR A 1 78 ? -21.953 0.436 -17.438 1 98.69 78 THR A O 1
ATOM 596 N N . TYR A 1 79 ? -21.531 -0.994 -15.805 1 98.75 79 TYR A N 1
ATOM 597 C CA . TYR A 1 79 ? -22.734 -0.684 -15.047 1 98.75 79 TYR A CA 1
ATOM 598 C C . TYR A 1 79 ? -22.438 0.295 -13.914 1 98.75 79 TYR A C 1
ATOM 600 O O . TYR A 1 79 ? -21.375 0.234 -13.305 1 98.75 79 TYR A O 1
ATOM 608 N N . LYS A 1 80 ? -23.375 1.161 -13.641 1 98.06 80 LYS A N 1
ATOM 609 C CA . LYS A 1 80 ? -23.281 2.127 -12.547 1 98.06 80 LYS A CA 1
ATOM 610 C C . LYS A 1 80 ? -23.516 1.454 -11.195 1 98.06 80 LYS A C 1
ATOM 612 O O . LYS A 1 80 ? -24.125 0.387 -11.133 1 98.06 80 LYS A O 1
ATOM 617 N N . GLN A 1 81 ? -23.062 2.078 -10.141 1 95.31 81 GLN A N 1
ATOM 618 C CA . GLN A 1 81 ? -23.156 1.563 -8.781 1 95.31 81 GLN A CA 1
ATOM 619 C C . GLN A 1 81 ? -24.609 1.291 -8.398 1 95.31 81 GLN A C 1
ATOM 621 O O . GLN A 1 81 ? -24.906 0.292 -7.746 1 95.31 81 GLN A O 1
ATOM 626 N N . GLU A 1 82 ? -25.516 2.162 -8.812 1 93.38 82 GLU A N 1
ATOM 627 C CA . GLU A 1 82 ? -26.906 2.041 -8.391 1 93.38 82 GLU A CA 1
ATOM 628 C C . GLU A 1 82 ? -27.766 1.46 -9.508 1 93.38 82 GLU A C 1
ATOM 630 O O . GLU A 1 82 ? -29 1.482 -9.422 1 93.38 82 GLU A O 1
ATOM 635 N N . GLY A 1 83 ? -27.109 1.067 -10.594 1 95.38 83 GLY A N 1
ATOM 636 C CA . GLY A 1 83 ? -27.828 0.383 -11.648 1 95.38 83 GLY A CA 1
ATOM 637 C C . GLY A 1 83 ? -27.844 1.147 -12.961 1 95.38 83 GLY A C 1
ATOM 638 O O . GLY A 1 83 ? -27.703 2.371 -12.969 1 95.38 83 GLY A O 1
ATOM 639 N N . GLY A 1 84 ? -28 0.366 -14 1 96.88 84 GLY A N 1
ATOM 640 C CA . GLY A 1 84 ? -27.984 0.945 -15.336 1 96.88 84 GLY A CA 1
ATOM 641 C C . GLY A 1 84 ? -26.594 1.021 -15.938 1 96.88 84 GLY A C 1
ATOM 642 O O . GLY A 1 84 ? -25.594 1.02 -15.211 1 96.88 84 GLY A O 1
ATOM 643 N N . LEU A 1 85 ? -26.562 1.194 -17.25 1 98.12 85 LEU A N 1
ATOM 644 C CA . LEU A 1 85 ? -25.297 1.245 -17.969 1 98.12 85 LEU A CA 1
ATOM 645 C C . LEU A 1 85 ? -24.781 2.68 -18.078 1 98.12 85 LEU A C 1
ATOM 647 O O . LEU A 1 85 ? -25.578 3.617 -18.172 1 98.12 85 LEU A O 1
ATOM 651 N N . TYR A 1 86 ? -23.484 2.861 -18.031 1 98.31 86 TYR A N 1
ATOM 652 C CA . TYR A 1 86 ? -22.891 4.117 -18.484 1 98.31 86 TYR A CA 1
ATOM 653 C C . TYR A 1 86 ? -23.047 4.277 -19.984 1 98.31 86 TYR A C 1
ATOM 655 O O . TYR A 1 86 ? -23.047 3.293 -20.734 1 98.31 86 TYR A O 1
ATOM 663 N N . PRO A 1 87 ? -23.172 5.578 -20.422 1 98.19 87 PRO A N 1
ATOM 664 C CA . PRO A 1 87 ? -23 5.777 -21.859 1 98.19 87 PRO A CA 1
ATOM 665 C C . PRO A 1 87 ? -21.641 5.297 -22.375 1 98.19 87 PRO A C 1
ATOM 667 O O . PRO A 1 87 ? -20.609 5.582 -21.75 1 98.19 87 PRO A O 1
ATOM 670 N N . LYS A 1 88 ? -21.719 4.598 -23.484 1 97.81 88 LYS A N 1
ATOM 671 C CA . LYS A 1 88 ? -20.516 4.008 -24.062 1 97.81 88 LYS A CA 1
ATOM 672 C C . LYS A 1 88 ? -19.406 5.039 -24.188 1 97.81 88 LYS A C 1
ATOM 674 O O . LYS A 1 88 ? -18.25 4.75 -23.875 1 97.81 88 LYS A O 1
ATOM 679 N N . SER A 1 89 ? -19.719 6.203 -24.594 1 98.19 89 SER A N 1
ATOM 680 C CA . SER A 1 89 ? -18.719 7.242 -24.844 1 98.19 89 SER A CA 1
ATOM 681 C C . SER A 1 89 ? -18.016 7.656 -23.562 1 98.19 89 SER A C 1
ATOM 683 O O . SER A 1 89 ? -16.812 7.953 -23.562 1 98.19 89 SER A O 1
ATOM 685 N N . GLU A 1 90 ? -18.734 7.691 -22.438 1 98.25 90 GLU A N 1
ATOM 686 C CA . GLU A 1 90 ? -18.141 8.039 -21.141 1 98.25 90 GLU A CA 1
ATOM 687 C C . GLU A 1 90 ? -17.125 6.992 -20.703 1 98.25 90 GLU A C 1
ATOM 689 O O . GLU A 1 90 ? -16.062 7.332 -20.172 1 98.25 90 GLU A O 1
ATOM 694 N N . VAL A 1 91 ? -17.5 5.801 -20.922 1 98.5 91 VAL A N 1
ATOM 695 C CA . VAL A 1 91 ? -16.625 4.703 -20.547 1 98.5 91 VAL A CA 1
ATOM 696 C C . VAL A 1 91 ? -15.367 4.734 -21.422 1 98.5 91 VAL A C 1
ATOM 698 O O . VAL A 1 91 ? -14.25 4.566 -20.922 1 98.5 91 VAL A O 1
ATOM 701 N N . GLU A 1 92 ? -15.547 4.914 -22.734 1 98.25 92 GLU A N 1
ATOM 702 C CA . GLU A 1 92 ? -14.406 5.004 -23.641 1 98.25 92 GLU A CA 1
ATOM 703 C C . GLU A 1 92 ? -13.461 6.133 -23.234 1 98.25 92 GLU A C 1
ATOM 705 O O . GLU A 1 92 ? -12.242 5.988 -23.328 1 98.25 92 GLU A O 1
ATOM 710 N N . GLU A 1 93 ? -14.047 7.203 -22.797 1 98.06 93 GLU A N 1
ATOM 711 C CA . GLU A 1 93 ? -13.227 8.32 -22.328 1 98.06 93 GLU A CA 1
ATOM 712 C C . GLU A 1 93 ? -12.422 7.93 -21.094 1 98.06 93 GLU A C 1
ATOM 714 O O . GLU A 1 93 ? -11.242 8.281 -20.969 1 98.06 93 GLU A O 1
ATOM 719 N N . ALA A 1 94 ? -13.047 7.273 -20.141 1 98 94 ALA A N 1
ATOM 720 C CA . ALA A 1 94 ? -12.367 6.824 -18.938 1 98 94 ALA A CA 1
ATOM 721 C C . ALA A 1 94 ? -11.234 5.855 -19.266 1 98 94 ALA A C 1
ATOM 723 O O . ALA A 1 94 ? -10.156 5.922 -18.672 1 98 94 ALA A O 1
ATOM 724 N N . PHE A 1 95 ? -11.484 4.98 -20.234 1 97.56 95 PHE A N 1
ATOM 725 C CA . PHE A 1 95 ? -10.461 4.027 -20.641 1 97.56 95 PHE A CA 1
ATOM 726 C C . PHE A 1 95 ? -9.328 4.727 -21.375 1 97.56 95 PHE A C 1
ATOM 728 O O . PHE A 1 95 ? -8.164 4.355 -21.219 1 97.56 95 PHE A O 1
ATOM 735 N N . ALA A 1 96 ? -9.688 5.656 -22.188 1 97.44 96 ALA A N 1
ATOM 736 C CA . ALA A 1 96 ? -8.656 6.434 -22.875 1 97.44 96 ALA A CA 1
ATOM 737 C C . ALA A 1 96 ? -7.758 7.152 -21.875 1 97.44 96 ALA A C 1
ATOM 739 O O . ALA A 1 96 ? -6.539 7.211 -22.047 1 97.44 96 ALA A O 1
ATOM 740 N N . ALA A 1 97 ? -8.359 7.688 -20.859 1 96.75 97 ALA A N 1
ATOM 741 C CA . ALA A 1 97 ? -7.594 8.328 -19.797 1 96.75 97 ALA A CA 1
ATOM 742 C C . ALA A 1 97 ? -6.688 7.324 -19.094 1 96.75 97 ALA A C 1
ATOM 744 O O . ALA A 1 97 ? -5.551 7.645 -18.734 1 96.75 97 ALA A O 1
ATOM 745 N N . GLY A 1 98 ? -7.234 6.168 -18.859 1 95.56 98 GLY A N 1
ATOM 746 C CA . GLY A 1 98 ? -6.43 5.105 -18.266 1 95.56 98 GLY A CA 1
ATOM 747 C C . GLY A 1 98 ? -5.238 4.719 -19.125 1 95.56 98 GLY A C 1
ATOM 748 O O . GLY A 1 98 ? -4.137 4.527 -18.609 1 95.56 98 GLY A O 1
ATOM 749 N N . LYS A 1 99 ? -5.422 4.598 -20.375 1 94.88 99 LYS A N 1
ATOM 750 C CA . LYS A 1 99 ? -4.34 4.273 -21.312 1 94.88 99 LYS A CA 1
ATOM 751 C C . LYS A 1 99 ? -3.287 5.375 -21.328 1 94.88 99 LYS A C 1
ATOM 753 O O . LYS A 1 99 ? -2.09 5.098 -21.438 1 94.88 99 LYS A O 1
ATOM 758 N N . ALA A 1 100 ? -3.768 6.547 -21.297 1 96.5 100 ALA A N 1
ATOM 759 C CA . ALA A 1 100 ? -2.842 7.676 -21.234 1 96.5 100 ALA A CA 1
ATOM 760 C C . ALA A 1 100 ? -1.978 7.613 -19.984 1 96.5 100 ALA A C 1
ATOM 762 O O . ALA A 1 100 ? -0.774 7.879 -20.031 1 96.5 100 ALA A O 1
ATOM 763 N N . ARG A 1 101 ? -2.545 7.309 -18.859 1 96.5 101 ARG A N 1
ATOM 764 C CA . ARG A 1 101 ? -1.797 7.148 -17.625 1 96.5 101 ARG A CA 1
ATOM 765 C C . ARG A 1 101 ? -0.763 6.035 -17.75 1 96.5 101 ARG A C 1
ATOM 767 O O . ARG A 1 101 ? 0.363 6.168 -17.266 1 96.5 101 ARG A O 1
ATOM 774 N N . GLU A 1 102 ? -1.198 4.965 -18.344 1 95.44 102 GLU A N 1
ATOM 775 C CA . GLU A 1 102 ? -0.283 3.846 -18.547 1 95.44 102 GLU A CA 1
ATOM 776 C C . GLU A 1 102 ? 0.927 4.27 -19.391 1 95.44 102 GLU A C 1
ATOM 778 O O . GLU A 1 102 ? 2.055 3.855 -19.094 1 95.44 102 GLU A O 1
ATOM 783 N N . ARG A 1 103 ? 0.706 5.035 -20.391 1 96.44 103 ARG A N 1
ATOM 784 C CA . ARG A 1 103 ? 1.792 5.523 -21.234 1 96.44 103 ARG A CA 1
ATOM 785 C C . ARG A 1 103 ? 2.742 6.414 -20.438 1 96.44 103 ARG A C 1
ATOM 787 O O . ARG A 1 103 ? 3.961 6.34 -20.625 1 96.44 103 ARG A O 1
ATOM 794 N N . LEU A 1 104 ? 2.193 7.234 -19.672 1 96.81 104 LEU A N 1
ATOM 795 C CA . LEU A 1 104 ? 3.018 8.086 -18.812 1 96.81 104 LEU A CA 1
ATOM 796 C C . LEU A 1 104 ? 3.895 7.254 -17.891 1 96.81 104 LEU A C 1
ATOM 798 O O . LEU A 1 104 ? 5.074 7.555 -17.703 1 96.81 104 LEU A O 1
ATOM 802 N N . CYS A 1 105 ? 3.324 6.219 -17.297 1 97.19 105 CYS A N 1
ATOM 803 C CA . CYS A 1 105 ? 4.074 5.328 -16.422 1 97.19 105 CYS A CA 1
ATOM 804 C C . CYS A 1 105 ? 5.176 4.605 -17.188 1 97.19 105 CYS A C 1
ATOM 806 O O . CYS A 1 105 ? 6.297 4.465 -16.703 1 97.19 105 CYS A O 1
ATOM 808 N N . ALA A 1 106 ? 4.848 4.137 -18.375 1 96.94 106 ALA A N 1
ATOM 809 C CA . ALA A 1 106 ? 5.836 3.449 -19.203 1 96.94 106 ALA A CA 1
ATOM 810 C C . ALA A 1 106 ? 6.996 4.375 -19.562 1 96.94 106 ALA A C 1
ATOM 812 O O . ALA A 1 106 ? 8.156 3.957 -19.547 1 96.94 106 ALA A O 1
ATOM 813 N N . ASN A 1 107 ? 6.691 5.594 -19.906 1 96.94 107 ASN A N 1
ATOM 814 C CA . ASN A 1 107 ? 7.727 6.582 -20.188 1 96.94 107 ASN A CA 1
ATOM 815 C C . ASN A 1 107 ? 8.602 6.848 -18.969 1 96.94 107 ASN A C 1
ATOM 817 O O . ASN A 1 107 ? 9.828 6.945 -19.094 1 96.94 107 ASN A O 1
ATOM 821 N N . LEU A 1 108 ? 7.992 7.023 -17.875 1 95.94 108 LEU A N 1
ATOM 822 C CA . LEU A 1 108 ? 8.742 7.23 -16.641 1 95.94 108 LEU A CA 1
ATOM 823 C C . LEU A 1 108 ? 9.641 6.035 -16.344 1 95.94 108 LEU A C 1
ATOM 825 O O . LEU A 1 108 ? 10.789 6.203 -15.914 1 95.94 108 LEU A O 1
ATOM 829 N N . SER A 1 109 ? 9.102 4.852 -16.484 1 95.81 109 SER A N 1
ATOM 830 C CA . SER A 1 109 ? 9.891 3.633 -16.297 1 95.81 109 SER A CA 1
ATOM 831 C C . SER A 1 109 ? 11.141 3.648 -17.172 1 95.81 109 SER A C 1
ATOM 833 O O . SER A 1 109 ? 12.227 3.283 -16.703 1 95.81 109 SER A O 1
ATOM 835 N N . ALA A 1 110 ? 10.969 4.027 -18.391 1 95.06 110 ALA A N 1
ATOM 836 C CA . ALA A 1 110 ? 12.109 4.105 -19.297 1 95.06 110 ALA A CA 1
ATOM 837 C C . ALA A 1 110 ? 13.156 5.082 -18.781 1 95.06 110 ALA A C 1
ATOM 839 O O . ALA A 1 110 ? 14.359 4.805 -18.828 1 95.06 110 ALA A O 1
ATOM 840 N N . VAL A 1 111 ? 12.727 6.156 -18.266 1 92.31 111 VAL A N 1
ATOM 841 C CA . VAL A 1 111 ? 13.625 7.168 -17.719 1 92.31 111 VAL A CA 1
ATOM 842 C C . VAL A 1 111 ? 14.336 6.617 -16.484 1 92.31 111 VAL A C 1
ATOM 844 O O . VAL A 1 111 ? 15.555 6.77 -16.344 1 92.31 111 VAL A O 1
ATOM 847 N N . LEU A 1 112 ? 13.586 5.98 -15.602 1 90.94 112 LEU A N 1
ATOM 848 C CA . LEU A 1 112 ? 14.133 5.445 -14.359 1 90.94 112 LEU A CA 1
ATOM 849 C C . LEU A 1 112 ? 15.133 4.328 -14.641 1 90.94 112 LEU A C 1
ATOM 851 O O . LEU A 1 112 ? 16.094 4.145 -13.891 1 90.94 112 LEU A O 1
ATOM 855 N N . ASN A 1 113 ? 14.961 3.605 -15.695 1 90.75 113 ASN A N 1
ATOM 856 C CA . ASN A 1 113 ? 15.82 2.473 -16.031 1 90.75 113 ASN A CA 1
ATOM 857 C C . ASN A 1 113 ? 17.031 2.906 -16.859 1 90.75 113 ASN A C 1
ATOM 859 O O . ASN A 1 113 ? 17.984 2.143 -17.031 1 90.75 113 ASN A O 1
ATOM 863 N N . ALA A 1 114 ? 17.016 4.082 -17.359 1 87.88 114 ALA A N 1
ATOM 864 C CA . ALA A 1 114 ? 18.078 4.566 -18.234 1 87.88 114 ALA A CA 1
ATOM 865 C C . ALA A 1 114 ? 19.359 4.812 -17.438 1 87.88 114 ALA A C 1
ATOM 867 O O . ALA A 1 114 ? 20.453 4.812 -18 1 87.88 114 ALA A O 1
ATOM 868 N N . VAL A 1 115 ? 19.281 5.062 -16.125 1 78.94 115 VAL A N 1
ATOM 869 C CA . VAL A 1 115 ? 20.469 5.234 -15.297 1 78.94 115 VAL A CA 1
ATOM 870 C C . VAL A 1 115 ? 20.594 4.062 -14.32 1 78.94 115 VAL A C 1
ATOM 872 O O . VAL A 1 115 ? 20.156 4.16 -13.172 1 78.94 115 VAL A O 1
ATOM 875 N N . PRO A 1 116 ? 21.25 3.082 -14.68 1 66.69 116 PRO A N 1
ATOM 876 C CA . PRO A 1 116 ? 21.219 1.831 -13.922 1 66.69 116 PRO A CA 1
ATOM 877 C C . PRO A 1 116 ? 21.797 1.986 -12.516 1 66.69 116 PRO A C 1
ATOM 879 O O . PRO A 1 116 ? 21.391 1.275 -11.594 1 66.69 116 PRO A O 1
ATOM 882 N N . GLU A 1 117 ? 22.656 2.953 -12.43 1 69.44 117 GLU A N 1
ATOM 883 C CA . GLU A 1 117 ? 23.297 3.135 -11.133 1 69.44 117 GLU A CA 1
ATOM 884 C C . GLU A 1 117 ? 22.297 3.645 -10.094 1 69.44 117 GLU A C 1
ATOM 886 O O . GLU A 1 117 ? 22.5 3.48 -8.891 1 69.44 117 GLU A O 1
ATOM 891 N N . HIS A 1 118 ? 21.312 4.164 -10.711 1 75.31 118 HIS A N 1
ATOM 892 C CA . HIS A 1 118 ? 20.281 4.695 -9.82 1 75.31 118 HIS A CA 1
ATOM 893 C C . HIS A 1 118 ? 19.062 3.766 -9.773 1 75.31 118 HIS A C 1
ATOM 895 O O . HIS A 1 118 ? 18.453 3.484 -10.797 1 75.31 118 HIS A O 1
ATOM 901 N N . ASP A 1 119 ? 18.938 3.068 -8.719 1 84 119 ASP A N 1
ATOM 902 C CA . ASP A 1 119 ? 17.828 2.123 -8.602 1 84 119 ASP A CA 1
ATOM 903 C C . ASP A 1 119 ? 16.609 2.773 -7.934 1 84 119 ASP A C 1
ATOM 905 O O . ASP A 1 119 ? 16 2.188 -7.039 1 84 119 ASP A O 1
ATOM 909 N N . HIS A 1 120 ? 16.375 3.994 -8.391 1 89 120 HIS A N 1
ATOM 910 C CA . HIS A 1 120 ? 15.211 4.711 -7.871 1 89 120 HIS A CA 1
ATOM 911 C C . HIS A 1 120 ? 13.914 4.176 -8.477 1 89 120 HIS A C 1
ATOM 913 O O . HIS A 1 120 ? 13.883 3.803 -9.648 1 89 120 HIS A O 1
ATOM 919 N N . ASP A 1 121 ? 12.953 4.125 -7.727 1 94.69 121 ASP A N 1
ATOM 920 C CA . ASP A 1 121 ? 11.633 3.682 -8.156 1 94.69 121 ASP A CA 1
ATOM 921 C C . ASP A 1 121 ? 10.531 4.457 -7.438 1 94.69 121 ASP A C 1
ATOM 923 O O . ASP A 1 121 ? 10.805 5.172 -6.469 1 94.69 121 ASP A O 1
ATOM 927 N N . ILE A 1 122 ? 9.375 4.504 -8.047 1 96.06 122 ILE A N 1
ATOM 928 C CA . ILE A 1 122 ? 8.188 5.117 -7.473 1 96.06 122 ILE A CA 1
ATOM 929 C C . ILE A 1 122 ? 6.98 4.199 -7.688 1 96.06 122 ILE A C 1
ATOM 931 O O . ILE A 1 122 ? 6.996 3.344 -8.57 1 96.06 122 ILE A O 1
ATOM 935 N N . SER A 1 123 ? 5.957 4.289 -6.848 1 97.38 123 SER A N 1
ATOM 936 C CA . SER A 1 123 ? 4.738 3.518 -7.062 1 97.38 123 SER A CA 1
ATOM 937 C C . SER A 1 123 ? 3.965 4.031 -8.273 1 97.38 123 SER A C 1
ATOM 939 O O . SER A 1 123 ? 4.137 5.18 -8.688 1 97.38 123 SER A O 1
ATOM 941 N N . VAL A 1 124 ? 3.109 3.24 -8.797 1 97.88 124 VAL A N 1
ATOM 942 C CA . VAL A 1 124 ? 2.232 3.662 -9.891 1 97.88 124 VAL A CA 1
ATOM 943 C C . VAL A 1 124 ? 1.374 4.84 -9.43 1 97.88 124 VAL A C 1
ATOM 945 O O . VAL A 1 124 ? 1.165 5.793 -10.188 1 97.88 124 VAL A O 1
ATOM 948 N N . LEU A 1 125 ? 0.868 4.832 -8.227 1 97.06 125 LEU A N 1
ATOM 949 C CA . LEU A 1 125 ? 0.126 5.98 -7.715 1 97.06 125 LEU A CA 1
ATOM 950 C C . LEU A 1 125 ? 1.011 7.219 -7.66 1 97.06 125 LEU A C 1
ATOM 952 O O . LEU A 1 125 ? 0.555 8.328 -7.957 1 97.06 125 LEU A O 1
ATOM 956 N N . GLY A 1 126 ? 2.273 7.016 -7.176 1 97.44 126 GLY A N 1
ATOM 957 C CA . GLY A 1 126 ? 3.209 8.133 -7.215 1 97.44 126 GLY A CA 1
ATOM 958 C C . GLY A 1 126 ? 3.359 8.734 -8.594 1 97.44 126 GLY A C 1
ATOM 959 O O . GLY A 1 126 ? 3.447 9.953 -8.742 1 97.44 126 GLY A O 1
ATOM 960 N N . ALA A 1 127 ? 3.398 7.879 -9.586 1 97.94 127 ALA A N 1
ATOM 961 C CA . ALA A 1 127 ? 3.477 8.359 -10.961 1 97.94 127 ALA A CA 1
ATOM 962 C C . ALA A 1 127 ? 2.223 9.141 -11.336 1 97.94 127 ALA A C 1
ATOM 964 O O . ALA A 1 127 ? 2.299 10.133 -12.07 1 97.94 127 ALA A O 1
ATOM 965 N N . TYR A 1 128 ? 1.064 8.68 -10.898 1 97.56 128 TYR A N 1
ATOM 966 C CA . TYR A 1 128 ? -0.168 9.422 -11.133 1 97.56 128 TYR A CA 1
ATOM 967 C C . TYR A 1 128 ? -0.085 10.82 -10.531 1 97.56 128 TYR A C 1
ATOM 969 O O . TYR A 1 128 ? -0.49 11.805 -11.156 1 97.56 128 TYR A O 1
ATOM 977 N N . HIS A 1 129 ? 0.418 10.867 -9.297 1 97.19 129 HIS A N 1
ATOM 978 C CA . HIS A 1 129 ? 0.598 12.164 -8.648 1 97.19 129 HIS A CA 1
ATOM 979 C C . HIS A 1 129 ? 1.552 13.047 -9.438 1 97.19 129 HIS A C 1
ATOM 981 O O . HIS A 1 129 ? 1.31 14.25 -9.586 1 97.19 129 HIS A O 1
ATOM 987 N N . LEU A 1 130 ? 2.645 12.445 -9.891 1 96.94 130 LEU A N 1
ATOM 988 C CA . LEU A 1 130 ? 3.672 13.164 -10.625 1 96.94 130 LEU A CA 1
ATOM 989 C C . LEU A 1 130 ? 3.07 13.898 -11.82 1 96.94 130 LEU A C 1
ATOM 991 O O . LEU A 1 130 ? 3.486 15.008 -12.148 1 96.94 130 LEU A O 1
ATOM 995 N N . HIS A 1 131 ? 2.016 13.305 -12.359 1 95.38 131 HIS A N 1
ATOM 996 C CA . HIS A 1 131 ? 1.422 13.859 -13.57 1 95.38 131 HIS A CA 1
ATOM 997 C C . HIS A 1 131 ? 0.045 14.453 -13.289 1 95.38 131 HIS A C 1
ATOM 999 O O . HIS A 1 131 ? -0.651 14.883 -14.211 1 95.38 131 HIS A O 1
ATOM 1005 N N . LYS A 1 132 ? -0.376 14.461 -12.062 1 93.94 132 LYS A N 1
ATOM 1006 C CA . LYS A 1 132 ? -1.636 15.039 -11.602 1 93.94 132 LYS A CA 1
ATOM 1007 C C . LYS A 1 132 ? -2.826 14.391 -12.305 1 93.94 132 LYS A C 1
ATOM 1009 O O . LYS A 1 132 ? -3.742 15.086 -12.75 1 93.94 132 LYS A O 1
ATOM 1014 N N . LYS A 1 133 ? -2.779 13.086 -12.438 1 94 133 LYS A N 1
ATOM 1015 C CA . LYS A 1 133 ? -3.814 12.328 -13.133 1 94 133 LYS A CA 1
ATOM 1016 C C . LYS A 1 133 ? -4.305 11.156 -12.297 1 94 133 LYS A C 1
ATOM 1018 O O . LYS A 1 133 ? -4.348 10.016 -12.773 1 94 133 LYS A O 1
ATOM 1023 N N . VAL A 1 134 ? -4.684 11.398 -11.078 1 94.5 134 VAL A N 1
ATOM 1024 C CA . VAL A 1 134 ? -5.16 10.352 -10.18 1 94.5 134 VAL A CA 1
ATOM 1025 C C . VAL A 1 134 ? -6.637 10.07 -10.453 1 94.5 134 VAL A C 1
ATOM 1027 O O . VAL A 1 134 ? -7.457 10.992 -10.445 1 94.5 134 VAL A O 1
ATOM 1030 N N . PRO A 1 135 ? -6.992 8.812 -10.758 1 95.06 135 PRO A N 1
ATOM 1031 C CA . PRO A 1 135 ? -8.422 8.516 -10.906 1 95.06 135 PRO A CA 1
ATOM 1032 C C . PRO A 1 135 ? -9.219 8.812 -9.641 1 95.06 135 PRO A C 1
ATOM 1034 O O . PRO A 1 135 ? -8.758 8.516 -8.531 1 95.06 135 PRO A O 1
ATOM 1037 N N . SER A 1 136 ? -10.453 9.375 -9.773 1 89.44 136 SER A N 1
ATOM 1038 C CA . SER A 1 136 ? -11.148 9.836 -8.578 1 89.44 136 SER A CA 1
ATOM 1039 C C . SER A 1 136 ? -12.609 9.398 -8.586 1 89.44 136 SER A C 1
ATOM 1041 O O . SER A 1 136 ? -13.219 9.227 -7.531 1 89.44 136 SER A O 1
ATOM 1043 N N . THR A 1 137 ? -13.242 9.211 -9.75 1 93 137 THR A N 1
ATOM 1044 C CA . THR A 1 137 ? -14.641 8.781 -9.836 1 93 137 THR A CA 1
ATOM 1045 C C . THR A 1 137 ? -14.734 7.262 -9.883 1 93 137 THR A C 1
ATOM 1047 O O . THR A 1 137 ? -13.781 6.582 -10.258 1 93 137 THR A O 1
ATOM 1050 N N . PRO A 1 138 ? -15.906 6.766 -9.547 1 94.75 138 PRO A N 1
ATOM 1051 C CA . PRO A 1 138 ? -16.078 5.312 -9.633 1 94.75 138 PRO A CA 1
ATOM 1052 C C . PRO A 1 138 ? -15.758 4.766 -11.023 1 94.75 138 PRO A C 1
ATOM 1054 O O . PRO A 1 138 ? -15.117 3.721 -11.141 1 94.75 138 PRO A O 1
ATOM 1057 N N . LEU A 1 139 ? -16.125 5.496 -12.062 1 97.81 139 LEU A N 1
ATOM 1058 C CA . LEU A 1 139 ? -15.875 5.051 -13.43 1 97.81 139 LEU A CA 1
ATOM 1059 C C . LEU A 1 139 ? -14.383 5.082 -13.75 1 97.81 139 LEU A C 1
ATOM 1061 O O . LEU A 1 139 ? -13.844 4.129 -14.32 1 97.81 139 LEU A O 1
ATOM 1065 N N . GLU A 1 140 ? -13.703 6.137 -13.328 1 96.94 140 GLU A N 1
ATOM 1066 C CA . GLU A 1 140 ? -12.266 6.211 -13.531 1 96.94 140 GLU A CA 1
ATOM 1067 C C . GLU A 1 140 ? -11.539 5.105 -12.766 1 96.94 140 GLU A C 1
ATOM 1069 O O . GLU A 1 140 ? -10.57 4.527 -13.273 1 96.94 140 GLU A O 1
ATOM 1074 N N . MET A 1 141 ? -12.031 4.84 -11.641 1 96.25 141 MET A N 1
ATOM 1075 C CA . MET A 1 141 ? -11.359 3.869 -10.773 1 96.25 141 MET A CA 1
ATOM 1076 C C . MET A 1 141 ? -11.5 2.455 -11.328 1 96.25 141 MET A C 1
ATOM 1078 O O . MET A 1 141 ? -10.562 1.663 -11.266 1 96.25 141 MET A O 1
ATOM 1082 N N . VAL A 1 142 ? -12.695 2.135 -11.836 1 98 142 VAL A N 1
ATOM 1083 C CA . VAL A 1 142 ? -12.859 0.784 -12.367 1 98 142 VAL A CA 1
ATOM 1084 C C . VAL A 1 142 ? -12.055 0.636 -13.656 1 98 142 VAL A C 1
ATOM 1086 O O . VAL A 1 142 ? -11.508 -0.434 -13.938 1 98 142 VAL A O 1
ATOM 1089 N N . ALA A 1 143 ? -11.969 1.711 -14.484 1 97.88 143 ALA A N 1
ATOM 1090 C CA . ALA A 1 143 ? -11.117 1.683 -15.672 1 97.88 143 ALA A CA 1
ATOM 1091 C C . ALA A 1 143 ? -9.648 1.494 -15.289 1 97.88 143 ALA A C 1
ATOM 1093 O O . ALA A 1 143 ? -8.93 0.726 -15.93 1 97.88 143 ALA A O 1
ATOM 1094 N N . ASP A 1 144 ? -9.305 2.195 -14.266 1 97.56 144 ASP A N 1
ATOM 1095 C CA . ASP A 1 144 ? -7.941 2.062 -13.758 1 97.56 144 ASP A CA 1
ATOM 1096 C C . ASP A 1 144 ? -7.707 0.673 -13.172 1 97.56 144 ASP A C 1
ATOM 1098 O O . ASP A 1 144 ? -6.633 0.093 -13.352 1 97.56 144 ASP A O 1
ATOM 1102 N N . TYR A 1 145 ? -8.68 0.193 -12.43 1 97.62 145 TYR A N 1
ATOM 1103 C CA . TYR A 1 145 ? -8.625 -1.158 -11.875 1 97.62 145 TYR A CA 1
ATOM 1104 C C . TYR A 1 145 ? -8.406 -2.188 -12.977 1 97.62 145 TYR A C 1
ATOM 1106 O O . TYR A 1 145 ? -7.598 -3.104 -12.836 1 97.62 145 TYR A O 1
ATOM 1114 N N . TYR A 1 146 ? -9.094 -2.051 -14.055 1 97.12 146 TYR A N 1
ATOM 1115 C CA . TYR A 1 146 ? -8.984 -2.945 -15.203 1 97.12 146 TYR A CA 1
ATOM 1116 C C . TYR A 1 146 ? -7.551 -2.988 -15.719 1 97.12 146 TYR A C 1
ATOM 1118 O O . TYR A 1 146 ? -7.055 -4.051 -16.109 1 97.12 146 TYR A O 1
ATOM 1126 N N . ASN A 1 147 ? -6.848 -1.935 -15.641 1 94.31 147 ASN A N 1
ATOM 1127 C CA . ASN A 1 147 ? -5.527 -1.821 -16.25 1 94.31 147 ASN A CA 1
ATOM 1128 C C . ASN A 1 147 ? -4.418 -2.135 -15.25 1 94.31 147 ASN A C 1
ATOM 1130 O O . ASN A 1 147 ? -3.277 -2.381 -15.641 1 94.31 147 ASN A O 1
ATOM 1134 N N . ASN A 1 148 ? -4.727 -2.1 -13.977 1 96.31 148 ASN A N 1
ATOM 1135 C CA . ASN A 1 148 ? -3.691 -2.271 -12.969 1 96.31 148 ASN A CA 1
ATOM 1136 C C . ASN A 1 148 ? -3.994 -3.453 -12.047 1 96.31 148 ASN A C 1
ATOM 1138 O O . ASN A 1 148 ? -3.516 -4.562 -12.281 1 96.31 148 ASN A O 1
ATOM 1142 N N . ASP A 1 149 ? -5.008 -3.311 -11.195 1 97.62 149 ASP A N 1
ATOM 1143 C CA . ASP A 1 149 ? -5.32 -4.312 -10.18 1 97.62 149 ASP A CA 1
ATOM 1144 C C . ASP A 1 149 ? -5.605 -5.672 -10.82 1 97.62 149 ASP A C 1
ATOM 1146 O O . ASP A 1 149 ? -5.113 -6.699 -10.352 1 97.62 149 ASP A O 1
ATOM 1150 N N . TYR A 1 150 ? -6.359 -5.637 -11.867 1 96.69 150 TYR A N 1
ATOM 1151 C CA . TYR A 1 150 ? -6.781 -6.852 -12.555 1 96.69 150 TYR A CA 1
ATOM 1152 C C . TYR A 1 150 ? -5.578 -7.609 -13.109 1 96.69 150 TYR A C 1
ATOM 1154 O O . TYR A 1 150 ? -5.582 -8.844 -13.148 1 96.69 150 TYR A O 1
ATOM 1162 N N . LYS A 1 151 ? -4.555 -6.906 -13.414 1 94.12 151 LYS A N 1
ATOM 1163 C CA . LYS A 1 151 ? -3.371 -7.516 -14.016 1 94.12 151 LYS A CA 1
ATOM 1164 C C . LYS A 1 151 ? -2.285 -7.754 -12.969 1 94.12 151 LYS A C 1
ATOM 1166 O O . LYS A 1 151 ? -1.579 -8.766 -13.016 1 94.12 151 LYS A O 1
ATOM 1171 N N . ASP A 1 152 ? -2.211 -6.852 -11.992 1 96.06 152 ASP A N 1
ATOM 1172 C CA . ASP A 1 152 ? -1.084 -6.879 -11.07 1 96.06 152 ASP A CA 1
ATOM 1173 C C . ASP A 1 152 ? -1.492 -7.48 -9.727 1 96.06 152 ASP A C 1
ATOM 1175 O O . ASP A 1 152 ? -0.638 -7.785 -8.891 1 96.06 152 ASP A O 1
ATOM 1179 N N . GLY A 1 153 ? -2.756 -7.648 -9.531 1 97.44 153 GLY A N 1
ATOM 1180 C CA . GLY A 1 153 ? -3.26 -8.227 -8.297 1 97.44 153 GLY A CA 1
ATOM 1181 C C . GLY A 1 153 ? -3.303 -7.242 -7.145 1 97.44 153 GLY A C 1
ATOM 1182 O O . GLY A 1 153 ? -3.74 -7.586 -6.043 1 97.44 153 GLY A O 1
ATOM 1183 N N . GLN A 1 154 ? -2.84 -6.016 -7.375 1 96.94 154 GLN A N 1
ATOM 1184 C CA . GLN A 1 154 ? -2.789 -5.02 -6.312 1 96.94 154 GLN A CA 1
ATOM 1185 C C . GLN A 1 154 ? -3.107 -3.625 -6.852 1 96.94 154 GLN A C 1
ATOM 1187 O O . GLN A 1 154 ? -2.984 -3.377 -8.055 1 96.94 154 GLN A O 1
ATOM 1192 N N . ALA A 1 155 ? -3.471 -2.711 -5.949 1 96.19 155 ALA A N 1
ATOM 1193 C CA . ALA A 1 155 ? -3.744 -1.315 -6.285 1 96.19 155 ALA A CA 1
ATOM 1194 C C . ALA A 1 155 ? -2.463 -0.582 -6.672 1 96.19 155 ALA A C 1
ATOM 1196 O O . ALA A 1 155 ? -1.36 -1.035 -6.348 1 96.19 155 ALA A O 1
ATOM 1197 N N . PRO A 1 156 ? -2.578 0.567 -7.312 1 96.5 156 PRO A N 1
ATOM 1198 C CA . PRO A 1 156 ? -1.445 1.307 -7.871 1 96.5 156 PRO A CA 1
ATOM 1199 C C . PRO A 1 156 ? -0.425 1.717 -6.812 1 96.5 156 PRO A C 1
ATOM 1201 O O . PRO A 1 156 ? 0.767 1.83 -7.109 1 96.5 156 PRO A O 1
ATOM 1204 N N . GLN A 1 157 ? -0.822 1.875 -5.594 1 95.94 157 GLN A N 1
ATOM 1205 C CA . GLN A 1 157 ? 0.111 2.307 -4.559 1 95.94 157 GLN A CA 1
ATOM 1206 C C . GLN A 1 157 ? 1.035 1.167 -4.141 1 95.94 157 GLN A C 1
ATOM 1208 O O . GLN A 1 157 ? 2.055 1.396 -3.484 1 95.94 157 GLN A O 1
ATOM 1213 N N . MET A 1 158 ? 0.694 -0.087 -4.602 1 96.69 158 MET A N 1
ATOM 1214 C CA . MET A 1 158 ? 1.445 -1.26 -4.16 1 96.69 158 MET A CA 1
ATOM 1215 C C . MET A 1 158 ? 2.291 -1.822 -5.297 1 96.69 158 MET A C 1
ATOM 1217 O O . MET A 1 158 ? 2.883 -2.895 -5.164 1 96.69 158 MET A O 1
ATOM 1221 N N . THR A 1 159 ? 2.371 -1.125 -6.375 1 97.94 159 THR A N 1
ATOM 1222 C CA . THR A 1 159 ? 3.033 -1.658 -7.559 1 97.94 159 THR A CA 1
ATOM 1223 C C . THR A 1 159 ? 4.137 -0.715 -8.031 1 97.94 159 THR A C 1
ATOM 1225 O O . THR A 1 159 ? 3.949 0.503 -8.062 1 97.94 159 THR A O 1
ATOM 1228 N N . SER A 1 160 ? 5.281 -1.29 -8.406 1 97.75 160 SER A N 1
ATOM 1229 C CA . SER A 1 160 ? 6.418 -0.546 -8.938 1 97.75 160 SER A CA 1
ATOM 1230 C C . SER A 1 160 ? 6.125 -0.002 -10.336 1 97.75 160 SER A C 1
ATOM 1232 O O . SER A 1 160 ? 5.574 -0.711 -11.18 1 97.75 160 SER A O 1
ATOM 1234 N N . THR A 1 161 ? 6.469 1.279 -10.531 1 97.38 161 THR A N 1
ATOM 1235 C CA . THR A 1 161 ? 6.422 1.818 -11.883 1 97.38 161 THR A CA 1
ATOM 1236 C C . THR A 1 161 ? 7.586 1.29 -12.719 1 97.38 161 THR A C 1
ATOM 1238 O O . THR A 1 161 ? 7.395 0.85 -13.852 1 97.38 161 THR A O 1
ATOM 1241 N N . LYS A 1 162 ? 8.727 1.264 -12.141 1 95.88 162 LYS A N 1
ATOM 1242 C CA . LYS A 1 162 ? 9.984 0.938 -12.82 1 95.88 162 LYS A CA 1
ATOM 1243 C C . LYS A 1 162 ? 9.961 -0.491 -13.352 1 95.88 162 LYS A C 1
ATOM 1245 O O . LYS A 1 162 ? 10.406 -0.745 -14.477 1 95.88 162 LYS A O 1
ATOM 1250 N N . HIS A 1 163 ? 9.398 -1.402 -12.586 1 95.56 163 HIS A N 1
ATOM 1251 C CA . HIS A 1 163 ? 9.562 -2.812 -12.914 1 95.56 163 HIS A CA 1
ATOM 1252 C C . HIS A 1 163 ? 8.289 -3.391 -13.523 1 95.56 163 HIS A C 1
ATOM 1254 O O . HIS A 1 163 ? 8.305 -4.473 -14.109 1 95.56 163 HIS A O 1
ATOM 1260 N N . LYS A 1 164 ? 7.195 -2.699 -13.367 1 96.06 164 LYS A N 1
ATOM 1261 C CA . LYS A 1 164 ? 5.957 -3.104 -14.031 1 96.06 164 LYS A CA 1
ATOM 1262 C C . LYS A 1 164 ? 6.066 -2.943 -15.539 1 96.06 164 LYS A C 1
ATOM 1264 O O . LYS A 1 164 ? 5.512 -3.744 -16.297 1 96.06 164 LYS A O 1
ATOM 1269 N N . HIS A 1 165 ? 6.746 -1.82 -15.961 1 94.62 165 HIS A N 1
ATOM 1270 C CA . HIS A 1 165 ? 6.781 -1.479 -17.375 1 94.62 165 HIS A CA 1
ATOM 1271 C C . HIS A 1 165 ? 8.156 -1.739 -17.969 1 94.62 165 HIS A C 1
ATOM 1273 O O . HIS A 1 165 ? 9.18 -1.425 -17.359 1 94.62 165 HIS A O 1
ATOM 1279 N N . PRO A 1 166 ? 8.227 -2.25 -19.109 1 93.69 166 PRO A N 1
ATOM 1280 C CA . PRO A 1 166 ? 7.086 -2.736 -19.891 1 93.69 166 PRO A CA 1
ATOM 1281 C C . PRO A 1 166 ? 6.504 -4.035 -19.344 1 93.69 166 PRO A C 1
ATOM 1283 O O . PRO A 1 166 ? 7.18 -4.758 -18.609 1 93.69 166 PRO A O 1
ATOM 1286 N N . ARG A 1 167 ? 5.32 -4.277 -19.594 1 93.12 167 ARG A N 1
ATOM 1287 C CA . ARG A 1 167 ? 4.727 -5.574 -19.297 1 93.12 167 ARG A CA 1
ATOM 1288 C C . ARG A 1 167 ? 5.215 -6.637 -20.266 1 93.12 167 ARG A C 1
ATOM 1290 O O . ARG A 1 167 ? 4.555 -6.914 -21.266 1 93.12 167 ARG A O 1
ATOM 1297 N N . HIS A 1 168 ? 6.234 -7.293 -19.891 1 94.38 168 HIS A N 1
ATOM 1298 C CA . HIS A 1 168 ? 6.988 -8.148 -20.797 1 94.38 168 HIS A CA 1
ATOM 1299 C C . HIS A 1 168 ? 6.125 -9.281 -21.344 1 94.38 168 HIS A C 1
ATOM 1301 O O . HIS A 1 168 ? 6.27 -9.68 -22.5 1 94.38 168 HIS A O 1
ATOM 1307 N N . GLU A 1 169 ? 5.266 -9.852 -20.484 1 93.69 169 GLU A N 1
ATOM 1308 C CA . GLU A 1 169 ? 4.402 -10.93 -20.969 1 93.69 169 GLU A CA 1
ATOM 1309 C C . GLU A 1 169 ? 3.584 -10.492 -22.172 1 93.69 169 GLU A C 1
ATOM 1311 O O . GLU A 1 169 ? 3.488 -11.227 -23.156 1 93.69 169 GLU A O 1
ATOM 1316 N N . LEU A 1 170 ? 3.057 -9.297 -22.094 1 91.5 170 LEU A N 1
ATOM 1317 C CA . LEU A 1 170 ? 2.203 -8.789 -23.172 1 91.5 170 LEU A CA 1
ATOM 1318 C C . LEU A 1 170 ? 3.039 -8.297 -24.344 1 91.5 170 LEU A C 1
ATOM 1320 O O . LEU A 1 170 ? 2.676 -8.516 -25.5 1 91.5 170 LEU A O 1
ATOM 1324 N N . VAL A 1 171 ? 4.129 -7.66 -23.984 1 93.88 171 VAL A N 1
ATOM 1325 C CA . VAL A 1 171 ? 4.988 -7.105 -25.031 1 93.88 171 VAL A CA 1
ATOM 1326 C C . VAL A 1 171 ? 5.625 -8.242 -25.828 1 93.88 171 VAL A C 1
ATOM 1328 O O . VAL A 1 171 ? 5.68 -8.18 -27.062 1 93.88 171 VAL A O 1
ATOM 1331 N N . ASP A 1 172 ? 6.035 -9.281 -25.172 1 95.94 172 ASP A N 1
ATOM 1332 C CA . ASP A 1 172 ? 6.77 -10.359 -25.812 1 95.94 172 ASP A CA 1
ATOM 1333 C C . ASP A 1 172 ? 5.816 -11.375 -26.438 1 95.94 172 ASP A C 1
ATOM 1335 O O . ASP A 1 172 ? 6.074 -11.891 -27.531 1 95.94 172 ASP A O 1
ATOM 1339 N N . HIS A 1 173 ? 4.754 -11.695 -25.75 1 94.69 173 HIS A N 1
ATOM 1340 C CA . HIS A 1 173 ? 3.951 -12.844 -26.156 1 94.69 173 HIS A CA 1
ATOM 1341 C C . HIS A 1 173 ? 2.617 -12.398 -26.75 1 94.69 173 HIS A C 1
ATOM 1343 O O . HIS A 1 173 ? 1.885 -13.219 -27.312 1 94.69 173 HIS A O 1
ATOM 1349 N N . GLY A 1 174 ? 2.33 -11.117 -26.625 1 91.38 174 GLY A N 1
ATOM 1350 C CA . GLY A 1 174 ? 1.164 -10.57 -27.297 1 91.38 174 GLY A CA 1
ATOM 1351 C C . GLY A 1 174 ? -0.004 -10.32 -26.359 1 91.38 174 GLY A C 1
ATOM 1352 O O . GLY A 1 174 ? 0.054 -10.68 -25.172 1 91.38 174 GLY A O 1
ATOM 1353 N N . THR A 1 175 ? -1.028 -9.68 -26.906 1 88.81 175 THR A N 1
ATOM 1354 C CA . THR A 1 175 ? -2.154 -9.227 -26.094 1 88.81 175 THR A CA 1
ATOM 1355 C C . THR A 1 175 ? -3.404 -10.047 -26.406 1 88.81 175 THR A C 1
ATOM 1357 O O . THR A 1 175 ? -4.473 -9.797 -25.844 1 88.81 175 THR A O 1
ATOM 1360 N N . ASN A 1 176 ? -3.27 -10.961 -27.359 1 89.5 176 ASN A N 1
ATOM 1361 C CA . ASN A 1 176 ? -4.363 -11.906 -27.547 1 89.5 176 ASN A CA 1
ATOM 1362 C C . ASN A 1 176 ? -4.41 -12.938 -26.422 1 89.5 176 ASN A C 1
ATOM 1364 O O . ASN A 1 176 ? -3.482 -13.734 -26.25 1 89.5 176 ASN A O 1
ATOM 1368 N N . VAL A 1 177 ? -5.488 -12.844 -25.703 1 89.06 177 VAL A N 1
ATOM 1369 C CA . VAL A 1 177 ? -5.566 -13.688 -24.5 1 89.06 177 VAL A CA 1
ATOM 1370 C C . VAL A 1 177 ? -6.543 -14.836 -24.75 1 89.06 177 VAL A C 1
ATOM 1372 O O . VAL A 1 177 ? -7.645 -14.625 -25.266 1 89.06 177 VAL A O 1
ATOM 1375 N N . TYR A 1 178 ? -6.152 -16 -24.422 1 92.06 178 TYR A N 1
ATOM 1376 C CA . TYR A 1 178 ? -6.945 -17.219 -24.578 1 92.06 178 TYR A CA 1
ATOM 1377 C C . TYR A 1 178 ? -7.254 -17.844 -23.234 1 92.06 178 TYR A C 1
ATOM 1379 O O . TYR A 1 178 ? -6.344 -18.141 -22.453 1 92.06 178 TYR A O 1
ATOM 1387 N N . PHE A 1 179 ? -8.469 -18 -23.016 1 95.25 179 PHE A N 1
ATOM 1388 C CA . PHE A 1 179 ? -8.969 -18.609 -21.781 1 95.25 179 PHE A CA 1
ATOM 1389 C C . PHE A 1 179 ? -9.039 -20.125 -21.938 1 95.25 179 PHE A C 1
ATOM 1391 O O . PHE A 1 179 ? -9.578 -20.641 -22.922 1 95.25 179 PHE A O 1
ATOM 1398 N N . VAL A 1 180 ? -8.469 -20.875 -20.953 1 95.44 180 VAL A N 1
ATOM 1399 C CA . VAL A 1 180 ? -8.453 -22.344 -21 1 95.44 180 VAL A CA 1
ATOM 1400 C C . VAL A 1 180 ? -9.805 -22.891 -20.562 1 95.44 180 VAL A C 1
ATOM 1402 O O . VAL A 1 180 ? -10.273 -22.609 -19.453 1 95.44 180 VAL A O 1
ATOM 1405 N N . SER A 1 181 ? -10.438 -23.578 -21.375 1 94.94 181 SER A N 1
ATOM 1406 C CA . SER A 1 181 ? -11.703 -24.234 -21.094 1 94.94 181 SER A CA 1
ATOM 1407 C C . SER A 1 181 ? -11.664 -25.719 -21.469 1 94.94 181 SER A C 1
ATOM 1409 O O . SER A 1 181 ? -12.617 -26.234 -22.047 1 94.94 181 SER A O 1
ATOM 1411 N N . ASP A 1 182 ? -10.562 -26.297 -21.281 1 96.12 182 ASP A N 1
ATOM 1412 C CA . ASP A 1 182 ? -10.336 -27.703 -21.547 1 96.12 182 ASP A CA 1
ATOM 1413 C C . ASP A 1 182 ? -10.68 -28.562 -20.328 1 96.12 182 ASP A C 1
ATOM 1415 O O . ASP A 1 182 ? -10.289 -28.234 -19.203 1 96.12 182 ASP A O 1
ATOM 1419 N N . PRO A 1 183 ? -11.453 -29.625 -20.5 1 95.56 183 PRO A N 1
ATOM 1420 C CA . PRO A 1 183 ? -11.789 -30.484 -19.375 1 95.56 183 PRO A CA 1
ATOM 1421 C C . PRO A 1 183 ? -10.562 -31.047 -18.656 1 95.56 183 PRO A C 1
ATOM 1423 O O . PRO A 1 183 ? -10.633 -31.391 -17.469 1 95.56 183 PRO A O 1
ATOM 1426 N N . ARG A 1 184 ? -9.414 -31.172 -19.344 1 95.81 184 ARG A N 1
ATOM 1427 C CA . ARG A 1 184 ? -8.188 -31.672 -18.734 1 95.81 184 ARG A CA 1
ATOM 1428 C C . ARG A 1 184 ? -7.551 -30.594 -17.844 1 95.81 184 ARG A C 1
ATOM 1430 O O . ARG A 1 184 ? -6.715 -30.906 -17 1 95.81 184 ARG A O 1
ATOM 1437 N N . GLY A 1 185 ? -7.945 -29.281 -18.062 1 95.56 185 GLY A N 1
ATOM 1438 C CA . GLY A 1 185 ? -7.445 -28.156 -17.281 1 95.56 185 GLY A CA 1
ATOM 1439 C C . GLY A 1 185 ? -6.086 -27.672 -17.75 1 95.56 185 GLY A C 1
ATOM 1440 O O . GLY A 1 185 ? -5.371 -28.391 -18.453 1 95.56 185 GLY A O 1
ATOM 1441 N N . PHE A 1 186 ? -5.77 -26.516 -17.344 1 95.38 186 PHE A N 1
ATOM 1442 C CA . PHE A 1 186 ? -4.477 -25.906 -17.625 1 95.38 186 PHE A CA 1
ATOM 1443 C C . PHE A 1 186 ? -3.346 -26.734 -17.031 1 95.38 186 PHE A C 1
ATOM 1445 O O . PHE A 1 186 ? -2.223 -26.719 -17.531 1 95.38 186 PHE A O 1
ATOM 1452 N N . GLU A 1 187 ? -3.607 -27.484 -15.984 1 95.81 187 GLU A N 1
ATOM 1453 C CA . GLU A 1 187 ? -2.629 -28.312 -15.297 1 95.81 187 GLU A CA 1
ATOM 1454 C C . GLU A 1 187 ? -2.041 -29.359 -16.234 1 95.81 187 GLU A C 1
ATOM 1456 O O . GLU A 1 187 ? -0.967 -29.906 -15.977 1 95.81 187 GLU A O 1
ATOM 1461 N N . THR A 1 188 ? -2.695 -29.625 -17.359 1 95.62 188 THR A N 1
ATOM 1462 C CA . THR A 1 188 ? -2.221 -30.625 -18.312 1 95.62 188 THR A CA 1
ATOM 1463 C C . THR A 1 188 ? -0.858 -30.234 -18.875 1 95.62 188 THR A C 1
ATOM 1465 O O . THR A 1 188 ? -0.068 -31.094 -19.266 1 95.62 188 THR A O 1
ATOM 1468 N N . VAL A 1 189 ? -0.611 -28.922 -18.828 1 95.25 189 VAL A N 1
ATOM 1469 C CA . VAL A 1 189 ? 0.679 -28.438 -19.297 1 95.25 189 VAL A CA 1
ATOM 1470 C C . VAL A 1 189 ? 1.799 -29 -18.422 1 95.25 189 VAL A C 1
ATOM 1472 O O . VAL A 1 189 ? 2.832 -29.438 -18.938 1 95.25 189 VAL A O 1
ATOM 1475 N N . VAL A 1 190 ? 1.608 -29.047 -17.141 1 95.81 190 VAL A N 1
ATOM 1476 C CA . VAL A 1 190 ? 2.615 -29.562 -16.219 1 95.81 190 VAL A CA 1
ATOM 1477 C C . VAL A 1 190 ? 2.75 -31.062 -16.391 1 95.81 190 VAL A C 1
ATOM 1479 O O . VAL A 1 190 ? 3.855 -31.609 -16.328 1 95.81 190 VAL A O 1
ATOM 1482 N N . HIS A 1 191 ? 1.633 -31.766 -16.609 1 95.69 191 HIS A N 1
ATOM 1483 C CA . HIS A 1 191 ? 1.659 -33.188 -16.844 1 95.69 191 HIS A CA 1
ATOM 1484 C C . HIS A 1 191 ? 2.439 -33.531 -18.109 1 95.69 191 HIS A C 1
ATOM 1486 O O . HIS A 1 191 ? 3.184 -34.5 -18.141 1 95.69 191 HIS A O 1
ATOM 1492 N N . HIS A 1 192 ? 2.217 -32.719 -19.078 1 96.56 192 HIS A N 1
ATOM 1493 C CA . HIS A 1 192 ? 2.941 -32.906 -20.328 1 96.56 192 HIS A CA 1
ATOM 1494 C C . HIS A 1 192 ? 4.449 -32.844 -20.109 1 96.56 192 HIS A C 1
ATOM 1496 O O . HIS A 1 192 ? 5.203 -33.625 -20.656 1 96.56 192 HIS A O 1
ATOM 1502 N N . VAL A 1 193 ? 4.879 -31.844 -19.328 1 96.81 193 VAL A N 1
ATOM 1503 C CA . VAL A 1 193 ? 6.297 -31.703 -19.016 1 96.81 193 VAL A CA 1
ATOM 1504 C C . VAL A 1 193 ? 6.785 -32.906 -18.234 1 96.81 193 VAL A C 1
ATOM 1506 O O . VAL A 1 193 ? 7.828 -33.5 -18.562 1 96.81 193 VAL A O 1
ATOM 1509 N N . ALA A 1 194 ? 6.055 -33.281 -17.219 1 97.31 194 ALA A N 1
ATOM 1510 C CA . ALA A 1 194 ? 6.422 -34.406 -16.375 1 97.31 194 ALA A CA 1
ATOM 1511 C C . ALA A 1 194 ? 6.547 -35.719 -17.172 1 97.31 194 ALA A C 1
ATOM 1513 O O . ALA A 1 194 ? 7.477 -36.5 -16.969 1 97.31 194 ALA A O 1
ATOM 1514 N N . ASP A 1 195 ? 5.691 -35.906 -18.125 1 96.5 195 ASP A N 1
ATOM 1515 C CA . ASP A 1 195 ? 5.609 -37.125 -18.906 1 96.5 195 ASP A CA 1
ATOM 1516 C C . ASP A 1 195 ? 6.812 -37.281 -19.844 1 96.5 195 ASP A C 1
ATOM 1518 O O . ASP A 1 195 ? 7.07 -38.344 -20.375 1 96.5 195 ASP A O 1
ATOM 1522 N N . GLN A 1 196 ? 7.512 -36.25 -19.953 1 96.19 196 GLN A N 1
ATOM 1523 C CA . GLN A 1 196 ? 8.641 -36.281 -20.875 1 96.19 196 GLN A CA 1
ATOM 1524 C C . GLN A 1 196 ? 9.852 -36.938 -20.234 1 96.19 196 GLN A C 1
ATOM 1526 O O . GLN A 1 196 ? 10.773 -37.375 -20.922 1 96.19 196 GLN A O 1
ATOM 1531 N N . PHE A 1 197 ? 9.867 -37.031 -18.891 1 96.88 197 PHE A N 1
ATOM 1532 C CA . PHE A 1 197 ? 11.078 -37.594 -18.297 1 96.88 197 PHE A CA 1
ATOM 1533 C C . PHE A 1 197 ? 10.734 -38.5 -17.125 1 96.88 197 PHE A C 1
ATOM 1535 O O . PHE A 1 197 ? 11.602 -39.219 -16.609 1 96.88 197 PHE A O 1
ATOM 1542 N N . LEU A 1 198 ? 9.523 -38.469 -16.703 1 96.88 198 LEU A N 1
ATOM 1543 C CA . LEU A 1 198 ? 9.062 -39.375 -15.656 1 96.88 198 LEU A CA 1
ATOM 1544 C C . LEU A 1 198 ? 8.172 -40.469 -16.234 1 96.88 198 LEU A C 1
ATOM 1546 O O . LEU A 1 198 ? 7.34 -40.188 -17.109 1 96.88 198 LEU A O 1
ATOM 1550 N N . ASP A 1 199 ? 8.289 -41.625 -15.711 1 94.44 199 ASP A N 1
ATOM 1551 C CA . ASP A 1 199 ? 7.375 -42.719 -16.047 1 94.44 199 ASP A CA 1
ATOM 1552 C C . ASP A 1 199 ? 6.098 -42.625 -15.211 1 94.44 199 ASP A C 1
ATOM 1554 O O . ASP A 1 199 ? 6.027 -41.875 -14.25 1 94.44 199 ASP A O 1
ATOM 1558 N N . LYS A 1 200 ? 5.129 -43.406 -15.711 1 89.88 200 LYS A N 1
ATOM 1559 C CA . LYS A 1 200 ? 3.928 -43.531 -14.891 1 89.88 200 LYS A CA 1
ATOM 1560 C C . LYS A 1 200 ? 4.266 -44.094 -13.5 1 89.88 200 LYS A C 1
ATOM 1562 O O . LYS A 1 200 ? 4.992 -45.062 -13.375 1 89.88 200 LYS A O 1
ATOM 1567 N N . ARG A 1 201 ? 3.984 -43.594 -12.508 1 90.88 201 ARG A N 1
ATOM 1568 C CA . ARG A 1 201 ? 4.258 -43.969 -11.125 1 90.88 201 ARG A CA 1
ATOM 1569 C C . ARG A 1 201 ? 5.758 -43.969 -10.844 1 90.88 201 ARG A C 1
ATOM 1571 O O . ARG A 1 201 ? 6.273 -44.906 -10.211 1 90.88 201 ARG A O 1
ATOM 1578 N N . ASP A 1 202 ? 6.41 -43.062 -11.5 1 95.06 202 ASP A N 1
ATOM 1579 C CA . ASP A 1 202 ? 7.848 -42.906 -11.281 1 95.06 202 ASP A CA 1
ATOM 1580 C C . ASP A 1 202 ? 8.148 -42.688 -9.797 1 95.06 202 ASP A C 1
ATOM 1582 O O . ASP A 1 202 ? 7.602 -41.781 -9.18 1 95.06 202 ASP A O 1
ATOM 1586 N N . PRO A 1 203 ? 9.008 -43.5 -9.172 1 95.44 203 PRO A N 1
ATOM 1587 C CA . PRO A 1 203 ? 9.297 -43.375 -7.742 1 95.44 203 PRO A CA 1
ATOM 1588 C C . PRO A 1 203 ? 10.008 -42.062 -7.402 1 95.44 203 PRO A C 1
ATOM 1590 O O . PRO A 1 203 ? 10.102 -41.688 -6.23 1 95.44 203 PRO A O 1
ATOM 1593 N N . ARG A 1 204 ? 10.469 -41.375 -8.406 1 96.5 204 ARG A N 1
ATOM 1594 C CA . ARG A 1 204 ? 11.164 -40.094 -8.195 1 96.5 204 ARG A CA 1
ATOM 1595 C C . ARG A 1 204 ? 10.18 -39 -7.828 1 96.5 204 ARG A C 1
ATOM 1597 O O . ARG A 1 204 ? 10.578 -37.938 -7.32 1 96.5 204 ARG A O 1
ATOM 1604 N N . LEU A 1 205 ? 8.945 -39.156 -8.133 1 97.81 205 LEU A N 1
ATOM 1605 C CA . LEU A 1 205 ? 7.906 -38.188 -7.762 1 97.81 205 LEU A CA 1
ATOM 1606 C C . LEU A 1 205 ? 7.121 -38.688 -6.551 1 97.81 205 LEU A C 1
ATOM 1608 O O . LEU A 1 205 ? 6.453 -39.719 -6.617 1 97.81 205 LEU A O 1
ATOM 1612 N N . LYS A 1 206 ? 7.266 -38.031 -5.469 1 97.88 206 LYS A N 1
ATOM 1613 C CA . LYS A 1 206 ? 6.516 -38.344 -4.254 1 97.88 206 LYS A CA 1
ATOM 1614 C C . LYS A 1 206 ? 5.504 -37.219 -3.936 1 97.88 206 LYS A C 1
ATOM 1616 O O . LYS A 1 206 ? 5.883 -36.094 -3.723 1 97.88 206 LYS A O 1
ATOM 1621 N N . VAL A 1 207 ? 4.219 -37.562 -3.893 1 97.19 207 VAL A N 1
ATOM 1622 C CA . VAL A 1 207 ? 3.148 -36.625 -3.604 1 97.19 207 VAL A CA 1
ATOM 1623 C C . VAL A 1 207 ? 2.773 -36.688 -2.125 1 97.19 207 VAL A C 1
ATOM 1625 O O . VAL A 1 207 ? 3.279 -37.562 -1.395 1 97.19 207 VAL A O 1
ATOM 1628 N N . ASN A 1 208 ? 1.979 -35.812 -1.651 1 97.88 208 ASN A N 1
ATOM 1629 C CA . ASN A 1 208 ? 1.544 -35.719 -0.262 1 97.88 208 ASN A CA 1
ATOM 1630 C C . ASN A 1 208 ? 2.73 -35.625 0.693 1 97.88 208 ASN A C 1
ATOM 1632 O O . ASN A 1 208 ? 2.709 -36.219 1.775 1 97.88 208 ASN A O 1
ATOM 1636 N N . GLN A 1 209 ? 3.826 -35 0.193 1 98.31 209 GLN A N 1
ATOM 1637 C CA . GLN A 1 209 ? 5.016 -34.75 1.008 1 98.31 209 GLN A CA 1
ATOM 1638 C C . GLN A 1 209 ? 5.168 -33.281 1.354 1 98.31 209 GLN A C 1
ATOM 1640 O O . GLN A 1 209 ? 5.793 -32.531 0.606 1 98.31 209 GLN A O 1
ATOM 1645 N N . VAL A 1 210 ? 4.664 -32.906 2.512 1 98.69 210 VAL A N 1
ATOM 1646 C CA . VAL A 1 210 ? 4.734 -31.531 2.949 1 98.69 210 VAL A CA 1
ATOM 1647 C C . VAL A 1 210 ? 6.043 -31.281 3.701 1 98.69 210 VAL A C 1
ATOM 1649 O O . VAL A 1 210 ? 6.191 -31.703 4.852 1 98.69 210 VAL A O 1
ATOM 1652 N N . ALA A 1 211 ? 6.992 -30.656 3.064 1 98.81 211 ALA A N 1
ATOM 1653 C CA . ALA A 1 211 ? 8.258 -30.328 3.717 1 98.81 211 ALA A CA 1
ATOM 1654 C C . ALA A 1 211 ? 8.031 -29.406 4.91 1 98.81 211 ALA A C 1
ATOM 1656 O O . ALA A 1 211 ? 7.344 -28.391 4.793 1 98.81 211 ALA A O 1
ATOM 1657 N N . ARG A 1 212 ? 8.625 -29.734 6.047 1 98.75 212 ARG A N 1
ATOM 1658 C CA . ARG A 1 212 ? 8.477 -28.938 7.258 1 98.75 212 ARG A CA 1
ATOM 1659 C C . ARG A 1 212 ? 9.812 -28.344 7.684 1 98.75 212 ARG A C 1
ATOM 1661 O O . ARG A 1 212 ? 9.859 -27.281 8.297 1 98.75 212 ARG A O 1
ATOM 1668 N N . GLU A 1 213 ? 10.844 -29.062 7.379 1 98.75 213 GLU A N 1
ATOM 1669 C CA . GLU A 1 213 ? 12.188 -28.609 7.754 1 98.75 213 GLU A CA 1
ATOM 1670 C C . GLU A 1 213 ? 13.195 -28.922 6.656 1 98.75 213 GLU A C 1
ATOM 1672 O O . GLU A 1 213 ? 13.18 -30.016 6.078 1 98.75 213 GLU A O 1
ATOM 1677 N N . ILE A 1 214 ? 13.984 -28.031 6.32 1 98.88 214 ILE A N 1
ATOM 1678 C CA . ILE A 1 214 ? 15.117 -28.188 5.418 1 98.88 214 ILE A CA 1
ATOM 1679 C C . ILE A 1 214 ? 16.422 -27.859 6.156 1 98.88 214 ILE A C 1
ATOM 1681 O O . ILE A 1 214 ? 16.703 -26.688 6.422 1 98.88 214 ILE A O 1
ATOM 1685 N N . SER A 1 215 ? 17.141 -28.875 6.508 1 98.75 215 SER A N 1
ATOM 1686 C CA . SER A 1 215 ? 18.469 -28.703 7.098 1 98.75 215 SER A CA 1
ATOM 1687 C C . SER A 1 215 ? 19.562 -28.781 6.035 1 98.75 215 SER A C 1
ATOM 1689 O O . SER A 1 215 ? 19.484 -29.594 5.117 1 98.75 215 SER A O 1
ATOM 1691 N N . TYR A 1 216 ? 20.516 -27.828 6.113 1 98.56 216 TYR A N 1
ATOM 1692 C CA . TYR A 1 216 ? 21.531 -27.797 5.062 1 98.56 216 TYR A CA 1
ATOM 1693 C C . TYR A 1 216 ? 22.906 -27.438 5.629 1 98.56 216 TYR A C 1
ATOM 1695 O O . TYR A 1 216 ? 23 -26.797 6.68 1 98.56 216 TYR A O 1
ATOM 1703 N N . SER A 1 217 ? 23.922 -27.953 5.027 1 97.44 217 SER A N 1
ATOM 1704 C CA . SER A 1 217 ? 25.328 -27.656 5.246 1 97.44 217 SER A CA 1
ATOM 1705 C C . SER A 1 217 ? 26.125 -27.766 3.949 1 97.44 217 SER A C 1
ATOM 1707 O O . SER A 1 217 ? 25.547 -27.969 2.879 1 97.44 217 SER A O 1
ATOM 1709 N N . LYS A 1 218 ? 27.406 -27.547 4.062 1 93.44 218 LYS A N 1
ATOM 1710 C CA . LYS A 1 218 ? 28.266 -27.703 2.885 1 93.44 218 LYS A CA 1
ATOM 1711 C C . LYS A 1 218 ? 28.203 -29.125 2.342 1 93.44 218 LYS A C 1
ATOM 1713 O O . LYS A 1 218 ? 28.5 -29.359 1.173 1 93.44 218 LYS A O 1
ATOM 1718 N N . LYS A 1 219 ? 27.766 -30.016 3.111 1 94.81 219 LYS A N 1
ATOM 1719 C CA . LYS A 1 219 ? 27.781 -31.422 2.748 1 94.81 219 LYS A CA 1
ATOM 1720 C C . LYS A 1 219 ? 26.484 -31.828 2.041 1 94.81 219 LYS A C 1
ATOM 1722 O O . LYS A 1 219 ? 26.438 -32.875 1.396 1 94.81 219 LYS A O 1
ATOM 1727 N N . GLY A 1 220 ? 25.469 -31.047 2.271 1 97.62 220 GLY A N 1
ATOM 1728 C CA . GLY A 1 220 ? 24.234 -31.406 1.598 1 97.62 220 GLY A CA 1
ATOM 1729 C C . GLY A 1 220 ? 23 -30.875 2.299 1 97.62 220 GLY A C 1
ATOM 1730 O O . GLY A 1 220 ? 23.078 -29.922 3.068 1 97.62 220 GLY A O 1
ATOM 1731 N N . VAL A 1 221 ? 21.797 -31.5 1.891 1 98.69 221 VAL A N 1
ATOM 1732 C CA . VAL A 1 221 ? 20.5 -31.016 2.363 1 98.69 221 VAL A CA 1
ATOM 1733 C C . VAL A 1 221 ? 19.688 -32.188 2.875 1 98.69 221 VAL A C 1
ATOM 1735 O O . VAL A 1 221 ? 19.703 -33.281 2.293 1 98.69 221 VAL A O 1
ATOM 1738 N N . THR A 1 222 ? 19.016 -32 3.957 1 98.81 222 THR A N 1
ATOM 1739 C CA . THR A 1 222 ? 18.062 -32.969 4.5 1 98.81 222 THR A CA 1
ATOM 1740 C C . THR A 1 222 ? 16.672 -32.312 4.609 1 98.81 222 THR A C 1
ATOM 1742 O O . THR A 1 222 ? 16.531 -31.25 5.199 1 98.81 222 THR A O 1
ATOM 1745 N N . VAL A 1 223 ? 15.656 -32.969 4.023 1 98.88 223 VAL A N 1
ATOM 1746 C CA . VAL A 1 223 ? 14.281 -32.469 4.078 1 98.88 223 VAL A CA 1
ATOM 1747 C C . VAL A 1 223 ? 13.438 -33.406 4.941 1 98.88 223 VAL A C 1
ATOM 1749 O O . VAL A 1 223 ? 13.422 -34.625 4.719 1 98.88 223 VAL A O 1
ATOM 1752 N N . MET A 1 224 ? 12.82 -32.875 5.934 1 98.81 224 MET A N 1
ATOM 1753 C CA . MET A 1 224 ? 11.852 -33.625 6.746 1 98.81 224 MET A CA 1
ATOM 1754 C C . MET A 1 224 ? 10.43 -33.219 6.41 1 98.81 224 MET A C 1
ATOM 1756 O O . MET A 1 224 ? 10.133 -32 6.34 1 98.81 224 MET A O 1
ATOM 1760 N N . THR A 1 225 ? 9.57 -34.156 6.191 1 98.62 225 THR A N 1
ATOM 1761 C CA . THR A 1 225 ? 8.188 -33.844 5.824 1 98.62 225 THR A CA 1
ATOM 1762 C C . THR A 1 225 ? 7.254 -34.062 7.012 1 98.62 225 THR A C 1
ATOM 1764 O O . THR A 1 225 ? 7.672 -34.562 8.055 1 98.62 225 THR A O 1
ATOM 1767 N N . GLU A 1 226 ? 6.059 -33.562 6.879 1 97.88 226 GLU A N 1
ATOM 1768 C CA . GLU A 1 226 ? 5.051 -33.594 7.938 1 97.88 226 GLU A CA 1
ATOM 1769 C C . GLU A 1 226 ? 4.746 -35 8.391 1 97.88 226 GLU A C 1
ATOM 1771 O O . GLU A 1 226 ? 4.441 -35.25 9.555 1 97.88 226 GLU A O 1
ATOM 1776 N N . ASP A 1 227 ? 4.871 -36.031 7.531 1 97.38 227 ASP A N 1
ATOM 1777 C CA . ASP A 1 227 ? 4.566 -37.406 7.879 1 97.38 227 ASP A CA 1
ATOM 1778 C C . ASP A 1 227 ? 5.77 -38.094 8.531 1 97.38 227 ASP A C 1
ATOM 1780 O O . ASP A 1 227 ? 5.738 -39.281 8.805 1 97.38 227 ASP A O 1
ATOM 1784 N N . GLY A 1 228 ? 6.844 -37.375 8.656 1 97.31 228 GLY A N 1
ATOM 1785 C CA . GLY A 1 228 ? 8.008 -37.906 9.359 1 97.31 228 GLY A CA 1
ATOM 1786 C C . GLY A 1 228 ? 9.07 -38.469 8.43 1 97.31 228 GLY A C 1
ATOM 1787 O O . GLY A 1 228 ? 10.141 -38.875 8.875 1 97.31 228 GLY A O 1
ATOM 1788 N N . SER A 1 229 ? 8.852 -38.438 7.137 1 98.25 229 SER A N 1
ATOM 1789 C CA . SER A 1 229 ? 9.844 -38.938 6.18 1 98.25 229 SER A CA 1
ATOM 1790 C C . SER A 1 229 ? 11.055 -38 6.125 1 98.25 229 SER A C 1
ATOM 1792 O O . SER A 1 229 ? 10.93 -36.781 6.348 1 98.25 229 SER A O 1
ATOM 1794 N N . ILE A 1 230 ? 12.188 -38.625 5.891 1 98.56 230 ILE A N 1
ATOM 1795 C CA . ILE A 1 230 ? 13.445 -37.875 5.781 1 98.56 230 ILE A CA 1
ATOM 1796 C C . ILE A 1 230 ? 14.094 -38.188 4.43 1 98.56 230 ILE A C 1
ATOM 1798 O O . ILE A 1 230 ? 14.258 -39.344 4.043 1 98.56 230 ILE A O 1
ATOM 1802 N N . PHE A 1 231 ? 14.438 -37.125 3.727 1 98.5 231 PHE A N 1
ATOM 1803 C CA . PHE A 1 231 ? 15.086 -37.25 2.426 1 98.5 231 PHE A CA 1
ATOM 1804 C C . PHE A 1 231 ? 16.422 -36.5 2.43 1 98.5 231 PHE A C 1
ATOM 1806 O O . PHE A 1 231 ? 16.531 -35.406 2.992 1 98.5 231 PHE A O 1
ATOM 1813 N N . GLN A 1 232 ? 17.469 -37.094 1.85 1 98.12 232 GLN A N 1
ATOM 1814 C CA . GLN A 1 232 ? 18.797 -36.5 1.812 1 98.12 232 GLN A CA 1
ATOM 1815 C C . GLN A 1 232 ? 19.281 -36.344 0.375 1 98.12 232 GLN A C 1
ATOM 1817 O O . GLN A 1 232 ? 19.016 -37.188 -0.475 1 98.12 232 GLN A O 1
ATOM 1822 N N . ALA A 1 233 ? 19.938 -35.219 0.141 1 98.06 233 ALA A N 1
ATOM 1823 C CA . ALA A 1 233 ? 20.516 -34.938 -1.17 1 98.06 233 ALA A CA 1
ATOM 1824 C C . ALA A 1 233 ? 21.703 -34 -1.051 1 98.06 233 ALA A C 1
ATOM 1826 O O . ALA A 1 233 ? 21.938 -33.438 0.017 1 98.06 233 ALA A O 1
ATOM 1827 N N . ARG A 1 234 ? 22.438 -33.875 -2.15 1 97.56 234 ARG A N 1
ATOM 1828 C CA . ARG A 1 234 ? 23.531 -32.938 -2.189 1 97.56 234 ARG A CA 1
ATOM 1829 C C . ARG A 1 234 ? 23.016 -31.5 -2.359 1 97.56 234 ARG A C 1
ATOM 1831 O O . ARG A 1 234 ? 23.609 -30.547 -1.842 1 97.56 234 ARG A O 1
ATOM 1838 N N . TYR A 1 235 ? 21.938 -31.375 -3.119 1 97.81 235 TYR A N 1
ATOM 1839 C CA . TYR A 1 235 ? 21.328 -30.078 -3.375 1 97.81 235 TYR A CA 1
ATOM 1840 C C . TYR A 1 235 ? 19.812 -30.156 -3.24 1 97.81 235 TYR A C 1
ATOM 1842 O O . TYR A 1 235 ? 19.234 -31.234 -3.305 1 97.81 235 TYR A O 1
ATOM 1850 N N . ALA A 1 236 ? 19.266 -29.062 -3.012 1 98.44 236 ALA A N 1
ATOM 1851 C CA . ALA A 1 236 ? 17.812 -28.938 -3.031 1 98.44 236 ALA A CA 1
ATOM 1852 C C . ALA A 1 236 ? 17.391 -27.703 -3.828 1 98.44 236 ALA A C 1
ATOM 1854 O O . ALA A 1 236 ? 18.031 -26.656 -3.752 1 98.44 236 ALA A O 1
ATOM 1855 N N . ILE A 1 237 ? 16.344 -27.859 -4.648 1 98.62 237 ILE A N 1
ATOM 1856 C CA . ILE A 1 237 ? 15.648 -26.734 -5.266 1 98.62 237 ILE A CA 1
ATOM 1857 C C . ILE A 1 237 ? 14.289 -26.531 -4.598 1 98.62 237 ILE A C 1
ATOM 1859 O O . ILE A 1 237 ? 13.414 -27.391 -4.691 1 98.62 237 ILE A O 1
ATOM 1863 N N . VAL A 1 238 ? 14.164 -25.438 -3.908 1 98.81 238 VAL A N 1
ATOM 1864 C CA . VAL A 1 238 ? 12.914 -25.094 -3.238 1 98.81 238 VAL A CA 1
ATOM 1865 C C . VAL A 1 238 ? 12.016 -24.312 -4.195 1 98.81 238 VAL A C 1
ATOM 1867 O O . VAL A 1 238 ? 12.328 -23.188 -4.582 1 98.81 238 VAL A O 1
ATOM 1870 N N . SER A 1 239 ? 10.906 -24.875 -4.551 1 98.31 239 SER A N 1
ATOM 1871 C CA . SER A 1 239 ? 10.023 -24.266 -5.535 1 98.31 239 SER A CA 1
ATOM 1872 C C . SER A 1 239 ? 8.648 -23.984 -4.941 1 98.31 239 SER A C 1
ATOM 1874 O O . SER A 1 239 ? 7.645 -23.969 -5.656 1 98.31 239 SER A O 1
ATOM 1876 N N . VAL A 1 240 ? 8.5 -23.812 -3.627 1 98.19 240 VAL A N 1
ATOM 1877 C CA . VAL A 1 240 ? 7.25 -23.438 -2.98 1 98.19 240 VAL A CA 1
ATOM 1878 C C . VAL A 1 240 ? 6.922 -21.984 -3.314 1 98.19 240 VAL A C 1
ATOM 1880 O O . VAL A 1 240 ? 7.777 -21.234 -3.805 1 98.19 240 VAL A O 1
ATOM 1883 N N . SER A 1 241 ? 5.652 -21.609 -3.1 1 97.94 241 SER A N 1
ATOM 1884 C CA . SER A 1 241 ? 5.25 -20.219 -3.359 1 97.94 241 SER A CA 1
ATOM 1885 C C . SER A 1 241 ? 5.965 -19.25 -2.426 1 97.94 241 SER A C 1
ATOM 1887 O O . SER A 1 241 ? 6.43 -19.641 -1.354 1 97.94 241 SER A O 1
ATOM 1889 N N . LEU A 1 242 ? 6.074 -18.016 -2.822 1 98.44 242 LEU A N 1
ATOM 1890 C CA . LEU A 1 242 ? 6.621 -16.969 -1.97 1 98.44 242 LEU A CA 1
ATOM 1891 C C . LEU A 1 242 ? 5.867 -16.891 -0.646 1 98.44 242 LEU A C 1
ATOM 1893 O O . LEU A 1 242 ? 6.473 -16.703 0.408 1 98.44 242 LEU A O 1
ATOM 1897 N N . GLY A 1 243 ? 4.531 -17.016 -0.74 1 97.94 243 GLY A N 1
ATOM 1898 C CA . GLY A 1 243 ? 3.721 -16.969 0.468 1 97.94 243 GLY A CA 1
ATOM 1899 C C . GLY A 1 243 ? 4.102 -18.031 1.479 1 97.94 243 GLY A C 1
ATOM 1900 O O . GLY A 1 243 ? 4.062 -17.797 2.688 1 97.94 243 GLY A O 1
ATOM 1901 N N . VAL A 1 244 ? 4.445 -19.188 1.037 1 98.31 244 VAL A N 1
ATOM 1902 C CA . VAL A 1 244 ? 4.875 -20.281 1.917 1 98.31 244 VAL A CA 1
ATOM 1903 C C . VAL A 1 244 ? 6.23 -19.938 2.531 1 98.31 244 VAL A C 1
ATOM 1905 O O . VAL A 1 244 ? 6.449 -20.156 3.725 1 98.31 244 VAL A O 1
ATOM 1908 N N . LEU A 1 245 ? 7.164 -19.422 1.702 1 98.38 245 LEU A N 1
ATOM 1909 C CA . LEU A 1 245 ? 8.461 -19 2.223 1 98.38 245 LEU A CA 1
ATOM 1910 C C . LEU A 1 245 ? 8.305 -17.953 3.311 1 98.38 245 LEU A C 1
ATOM 1912 O O . LEU A 1 245 ? 9.125 -17.859 4.227 1 98.38 245 LEU A O 1
ATOM 1916 N N . GLN A 1 246 ? 7.254 -17.141 3.223 1 97.88 246 GLN A N 1
ATOM 1917 C CA . GLN A 1 246 ? 7 -16.062 4.164 1 97.88 246 GLN A CA 1
ATOM 1918 C C . GLN A 1 246 ? 6.242 -16.562 5.391 1 97.88 246 GLN A C 1
ATOM 1920 O O . GLN A 1 246 ? 6.043 -15.812 6.352 1 97.88 246 GLN A O 1
ATOM 1925 N N . SER A 1 247 ? 5.809 -17.781 5.344 1 96.88 247 SER A N 1
ATOM 1926 C CA . SER A 1 247 ? 5.043 -18.359 6.441 1 96.88 247 SER A CA 1
ATOM 1927 C C . SER A 1 247 ? 5.93 -19.219 7.344 1 96.88 247 SER A C 1
ATOM 1929 O O . SER A 1 247 ? 7.152 -19.25 7.172 1 96.88 247 SER A O 1
ATOM 1931 N N . ASN A 1 248 ? 5.32 -19.859 8.312 1 95.75 248 ASN A N 1
ATOM 1932 C CA . ASN A 1 248 ? 6.059 -20.703 9.242 1 95.75 248 ASN A CA 1
ATOM 1933 C C . ASN A 1 248 ? 5.957 -22.172 8.852 1 95.75 248 ASN A C 1
ATOM 1935 O O . ASN A 1 248 ? 6.246 -23.062 9.664 1 95.75 248 ASN A O 1
ATOM 1939 N N . LEU A 1 249 ? 5.543 -22.406 7.598 1 97.62 249 LEU A N 1
ATOM 1940 C CA . LEU A 1 249 ? 5.324 -23.797 7.195 1 97.62 249 LEU A CA 1
ATOM 1941 C C . LEU A 1 249 ? 6.645 -24.562 7.125 1 97.62 249 LEU A C 1
ATOM 1943 O O . LEU A 1 249 ? 6.711 -25.719 7.516 1 97.62 249 LEU A O 1
ATOM 1947 N N . ILE A 1 250 ? 7.676 -23.922 6.59 1 98.44 250 ILE A N 1
ATOM 1948 C CA . ILE A 1 250 ? 8.969 -24.578 6.422 1 98.44 250 ILE A CA 1
ATOM 1949 C C . ILE A 1 250 ? 10.016 -23.875 7.277 1 98.44 250 ILE A C 1
ATOM 1951 O O . ILE A 1 250 ? 10.164 -22.656 7.207 1 98.44 250 ILE A O 1
ATOM 1955 N N . SER A 1 251 ? 10.711 -24.625 8.078 1 98.06 251 SER A N 1
ATOM 1956 C CA . SER A 1 251 ? 11.852 -24.109 8.82 1 98.06 251 SER A CA 1
ATOM 1957 C C . SER A 1 251 ? 13.164 -24.5 8.164 1 98.06 251 SER A C 1
ATOM 1959 O O . SER A 1 251 ? 13.305 -25.609 7.656 1 98.06 251 SER A O 1
ATOM 1961 N N . PHE A 1 252 ? 14.062 -23.578 8.109 1 98.62 252 PHE A N 1
ATOM 1962 C CA . PHE A 1 252 ? 15.414 -23.828 7.609 1 98.62 252 PHE A CA 1
ATOM 1963 C C . PHE A 1 252 ? 16.406 -23.938 8.758 1 98.62 252 PHE A C 1
ATOM 1965 O O . PHE A 1 252 ? 16.359 -23.141 9.695 1 98.62 252 PHE A O 1
ATOM 1972 N N . LYS A 1 253 ? 17.266 -24.906 8.703 1 98.44 253 LYS A N 1
ATOM 1973 C CA . LYS A 1 253 ? 18.297 -25.109 9.711 1 98.44 253 LYS A CA 1
ATOM 1974 C C . LYS A 1 253 ? 19.672 -25.266 9.055 1 98.44 253 LYS A C 1
ATOM 1976 O O . LYS A 1 253 ? 19.938 -26.25 8.375 1 98.44 253 LYS A O 1
ATOM 1981 N N . PRO A 1 254 ? 20.594 -24.359 9.328 1 97.88 254 PRO A N 1
ATOM 1982 C CA . PRO A 1 254 ? 20.406 -23.109 10.07 1 97.88 254 PRO A CA 1
ATOM 1983 C C . PRO A 1 254 ? 19.375 -22.188 9.422 1 97.88 254 PRO A C 1
ATOM 1985 O O . PRO A 1 254 ? 19 -22.391 8.266 1 97.88 254 PRO A O 1
ATOM 1988 N N . GLU A 1 255 ? 18.953 -21.188 10.211 1 97.25 255 GLU A N 1
ATOM 1989 C CA . GLU A 1 255 ? 18.094 -20.156 9.633 1 97.25 255 GLU A CA 1
ATOM 1990 C C . GLU A 1 255 ? 18.75 -19.484 8.43 1 97.25 255 GLU A C 1
ATOM 1992 O O . GLU A 1 255 ? 19.969 -19.266 8.43 1 97.25 255 GLU A O 1
ATOM 1997 N N . LEU A 1 256 ? 17.938 -19.172 7.457 1 97.62 256 LEU A N 1
ATOM 1998 C CA . LEU A 1 256 ? 18.484 -18.469 6.309 1 97.62 256 LEU A CA 1
ATOM 1999 C C . LEU A 1 256 ? 19.172 -17.172 6.746 1 97.62 256 LEU A C 1
ATOM 2001 O O . LEU A 1 256 ? 18.766 -16.547 7.73 1 97.62 256 LEU A O 1
ATOM 2005 N N . PRO A 1 257 ? 20.266 -16.797 6.035 1 96 257 PRO A N 1
ATOM 2006 C CA . PRO A 1 257 ? 20.922 -15.547 6.395 1 96 257 PRO A CA 1
ATOM 2007 C C . PRO A 1 257 ? 19.984 -14.344 6.316 1 96 257 PRO A C 1
ATOM 2009 O O . PRO A 1 257 ? 19.016 -14.359 5.543 1 96 257 PRO A O 1
ATOM 2012 N N . MET A 1 258 ? 20.297 -13.289 7.07 1 92.88 258 MET A N 1
ATOM 2013 C CA . MET A 1 258 ? 19.438 -12.125 7.223 1 92.88 258 MET A CA 1
ATOM 2014 C C . MET A 1 258 ? 19.141 -11.492 5.867 1 92.88 258 MET A C 1
ATOM 2016 O O . MET A 1 258 ? 18 -11.07 5.605 1 92.88 258 MET A O 1
ATOM 2020 N N . TRP A 1 259 ? 20.141 -11.414 4.977 1 93.19 259 TRP A N 1
ATOM 2021 C CA . TRP A 1 259 ? 19.938 -10.805 3.67 1 93.19 259 TRP A CA 1
ATOM 2022 C C . TRP A 1 259 ? 18.859 -11.547 2.881 1 93.19 259 TRP A C 1
ATOM 2024 O O . TRP A 1 259 ? 18.047 -10.93 2.191 1 93.19 259 TRP A O 1
ATOM 2034 N N . LYS A 1 260 ? 18.828 -12.875 2.963 1 96.75 260 LYS A N 1
ATOM 2035 C CA . LYS A 1 260 ? 17.844 -13.711 2.277 1 96.75 260 LYS A CA 1
ATOM 2036 C C . LYS A 1 260 ? 16.453 -13.57 2.916 1 96.75 260 LYS A C 1
ATOM 2038 O O . LYS A 1 260 ? 15.453 -13.422 2.213 1 96.75 260 LYS A O 1
ATOM 2043 N N . ARG A 1 261 ? 16.438 -13.602 4.215 1 96.81 261 ARG A N 1
ATOM 2044 C CA . ARG A 1 261 ? 15.172 -13.5 4.934 1 96.81 261 ARG A CA 1
ATOM 2045 C C . ARG A 1 261 ? 14.5 -12.156 4.668 1 96.81 261 ARG A C 1
ATOM 2047 O O . ARG A 1 261 ? 13.281 -12.094 4.496 1 96.81 261 ARG A O 1
ATOM 2054 N N . LEU A 1 262 ? 15.297 -11.086 4.637 1 95.31 262 LEU A N 1
ATOM 2055 C CA . LEU A 1 262 ? 14.766 -9.758 4.363 1 95.31 262 LEU A CA 1
ATOM 2056 C C . LEU A 1 262 ? 14.195 -9.68 2.947 1 95.31 262 LEU A C 1
ATOM 2058 O O . LEU A 1 262 ? 13.102 -9.148 2.742 1 95.31 262 LEU A O 1
ATOM 2062 N N . ALA A 1 263 ? 14.953 -10.211 2.018 1 96.5 263 ALA A N 1
ATOM 2063 C CA . ALA A 1 263 ? 14.508 -10.188 0.627 1 96.5 263 ALA A CA 1
ATOM 2064 C C . ALA A 1 263 ? 13.188 -10.945 0.461 1 96.5 263 ALA A C 1
ATOM 2066 O O . ALA A 1 263 ? 12.289 -10.484 -0.247 1 96.5 263 ALA A O 1
ATOM 2067 N N . ILE A 1 264 ? 13.031 -12.102 1.125 1 98.06 264 ILE A N 1
ATOM 2068 C CA . ILE A 1 264 ? 11.828 -12.922 1.048 1 98.06 264 ILE A CA 1
ATOM 2069 C C . ILE A 1 264 ? 10.672 -12.211 1.736 1 98.06 264 ILE A C 1
ATOM 2071 O O . ILE A 1 264 ? 9.578 -12.102 1.172 1 98.06 264 ILE A O 1
ATOM 2075 N N . SER A 1 265 ? 10.938 -11.656 2.881 1 97.5 265 SER A N 1
ATOM 2076 C CA . SER A 1 265 ? 9.883 -11.148 3.756 1 97.5 265 SER A CA 1
ATOM 2077 C C . SER A 1 265 ? 9.266 -9.875 3.193 1 97.5 265 SER A C 1
ATOM 2079 O O . SER A 1 265 ? 8.094 -9.586 3.436 1 97.5 265 SER A O 1
ATOM 2081 N N . ASP A 1 266 ? 10.023 -9.164 2.463 1 95.81 266 ASP A N 1
ATOM 2082 C CA . ASP A 1 266 ? 9.578 -7.824 2.08 1 95.81 266 ASP A CA 1
ATOM 2083 C C . ASP A 1 266 ? 9.023 -7.816 0.657 1 95.81 266 ASP A C 1
ATOM 2085 O O . ASP A 1 266 ? 8.617 -6.77 0.15 1 95.81 266 ASP A O 1
ATOM 2089 N N . PHE A 1 267 ? 9.039 -8.906 -0.09 1 97.38 267 PHE A N 1
ATOM 2090 C CA . PHE A 1 267 ? 8.43 -8.977 -1.411 1 97.38 267 PHE A CA 1
ATOM 2091 C C . PHE A 1 267 ? 6.93 -9.242 -1.301 1 97.38 267 PHE A C 1
ATOM 2093 O O . PHE A 1 267 ? 6.41 -9.445 -0.202 1 97.38 267 PHE A O 1
ATOM 2100 N N . THR A 1 268 ? 6.219 -9.094 -2.455 1 97.25 268 THR A N 1
ATOM 2101 C CA . THR A 1 268 ? 4.766 -9.086 -2.338 1 97.25 268 THR A CA 1
ATOM 2102 C C . THR A 1 268 ? 4.172 -10.352 -2.955 1 97.25 268 THR A C 1
ATOM 2104 O O . THR A 1 268 ? 4.551 -10.75 -4.059 1 97.25 268 THR A O 1
ATOM 2107 N N . MET A 1 269 ? 3.33 -11.008 -2.184 1 97.06 269 MET A N 1
ATOM 2108 C CA . MET A 1 269 ? 2.412 -12.039 -2.668 1 97.06 269 MET A CA 1
ATOM 2109 C C . MET A 1 269 ? 0.98 -11.516 -2.699 1 97.06 269 MET A C 1
ATOM 2111 O O . MET A 1 269 ? 0.433 -11.125 -1.664 1 97.06 269 MET A O 1
ATOM 2115 N N . THR A 1 270 ? 0.335 -11.484 -3.832 1 97.69 270 THR A N 1
ATOM 2116 C CA . THR A 1 270 ? -0.963 -10.836 -3.998 1 97.69 270 THR A CA 1
ATOM 2117 C C . THR A 1 270 ? -2.096 -11.812 -3.688 1 97.69 270 THR A C 1
ATOM 2119 O O . THR A 1 270 ? -1.866 -13.023 -3.562 1 97.69 270 THR A O 1
ATOM 2122 N N . GLY A 1 271 ? -3.25 -11.227 -3.471 1 96.94 271 GLY A N 1
ATOM 2123 C CA . GLY A 1 271 ? -4.5 -11.977 -3.5 1 96.94 271 GLY A CA 1
ATOM 2124 C C . GLY A 1 271 ? -5.293 -11.758 -4.773 1 96.94 271 GLY A C 1
ATOM 2125 O O . GLY A 1 271 ? -5.445 -10.625 -5.234 1 96.94 271 GLY A O 1
ATOM 2126 N N . TYR A 1 272 ? -5.684 -12.727 -5.387 1 98.19 272 TYR A N 1
ATOM 2127 C CA . TYR A 1 272 ? -6.484 -12.781 -6.605 1 98.19 272 TYR A CA 1
ATOM 2128 C C . TYR A 1 272 ? -7.551 -13.859 -6.516 1 98.19 272 TYR A C 1
ATOM 2130 O O . TYR A 1 272 ? -7.266 -15.039 -6.746 1 98.19 272 TYR A O 1
ATOM 2138 N N . THR A 1 273 ? -8.797 -13.469 -6.246 1 98.44 273 THR A N 1
ATOM 2139 C CA . THR A 1 273 ? -9.852 -14.414 -5.906 1 98.44 273 THR A CA 1
ATOM 2140 C C . THR A 1 273 ? -10.922 -14.438 -6.992 1 98.44 273 THR A C 1
ATOM 2142 O O . THR A 1 273 ? -11.438 -13.391 -7.387 1 98.44 273 THR A O 1
ATOM 2145 N N . LYS A 1 274 ? -11.188 -15.57 -7.488 1 98.44 274 LYS A N 1
ATOM 2146 C CA . LYS A 1 274 ? -12.32 -15.805 -8.375 1 98.44 274 LYS A CA 1
ATOM 2147 C C . LYS A 1 274 ? -13.523 -16.344 -7.602 1 98.44 274 LYS A C 1
ATOM 2149 O O . LYS A 1 274 ? -13.367 -17.203 -6.727 1 98.44 274 LYS A O 1
ATOM 2154 N N . ILE A 1 275 ? -14.633 -15.812 -7.84 1 98.81 275 ILE A N 1
ATOM 2155 C CA . ILE A 1 275 ? -15.883 -16.266 -7.25 1 98.81 275 ILE A CA 1
ATOM 2156 C C . ILE A 1 275 ? -16.828 -16.75 -8.352 1 98.81 275 ILE A C 1
ATOM 2158 O O . ILE A 1 275 ? -17.359 -15.938 -9.109 1 98.81 275 ILE A O 1
ATOM 2162 N N . PHE A 1 276 ? -17.062 -18.016 -8.406 1 98.75 276 PHE A N 1
ATOM 2163 C CA . PHE A 1 276 ? -17.938 -18.609 -9.414 1 98.75 276 PHE A CA 1
ATOM 2164 C C . PHE A 1 276 ? -19.328 -18.828 -8.852 1 98.75 276 PHE A C 1
ATOM 2166 O O . PHE A 1 276 ? -19.484 -19.297 -7.719 1 98.75 276 PHE A O 1
ATOM 2173 N N . LEU A 1 277 ? -20.297 -18.469 -9.602 1 98.88 277 LEU A N 1
ATOM 2174 C CA . LEU A 1 277 ? -21.703 -18.688 -9.266 1 98.88 277 LEU A CA 1
ATOM 2175 C C . LEU A 1 277 ? -22.422 -19.422 -10.391 1 98.88 277 LEU A C 1
ATOM 2177 O O . LEU A 1 277 ? -22.344 -19.016 -11.555 1 98.88 277 LEU A O 1
ATOM 2181 N N . LYS A 1 278 ? -23.047 -20.469 -10.062 1 98.81 278 LYS A N 1
ATOM 2182 C CA . LYS A 1 278 ? -23.891 -21.188 -11.016 1 98.81 278 LYS A CA 1
ATOM 2183 C C . LYS A 1 278 ? -25.375 -20.875 -10.797 1 98.81 278 LYS A C 1
ATOM 2185 O O . LYS A 1 278 ? -25.859 -20.922 -9.664 1 98.81 278 LYS A O 1
ATOM 2190 N N . PHE A 1 279 ? -26 -20.594 -11.867 1 98.81 279 PHE A N 1
ATOM 2191 C CA . PHE A 1 279 ? -27.422 -20.234 -11.789 1 98.81 279 PHE A CA 1
ATOM 2192 C C . PHE A 1 279 ? -28.281 -21.25 -12.523 1 98.81 279 PHE A C 1
ATOM 2194 O O . PHE A 1 279 ? -27.766 -22.031 -13.328 1 98.81 279 PHE A O 1
ATOM 2201 N N . PRO A 1 280 ? -29.594 -21.281 -12.195 1 98.56 280 PRO A N 1
ATOM 2202 C CA . PRO A 1 280 ? -30.484 -22.188 -12.922 1 98.56 280 PRO A CA 1
ATOM 2203 C C . PRO A 1 280 ? -30.641 -21.812 -14.398 1 98.56 280 PRO A C 1
ATOM 2205 O O . PRO A 1 280 ? -30.891 -22.688 -15.234 1 98.56 280 PRO A O 1
ATOM 2208 N N . PHE A 1 281 ? -30.5 -20.594 -14.773 1 98.06 281 PHE A N 1
ATOM 2209 C CA . PHE A 1 281 ? -30.484 -20.062 -16.125 1 98.06 281 PHE A CA 1
ATOM 2210 C C . PHE A 1 281 ? -29.734 -18.75 -16.188 1 98.06 281 PHE A C 1
ATOM 2212 O O . PHE A 1 281 ? -29.594 -18.062 -15.18 1 98.06 281 PHE A O 1
ATOM 2219 N N . TYR A 1 282 ? -29.266 -18.453 -17.359 1 97.56 282 TYR A N 1
ATOM 2220 C CA . TYR A 1 282 ? -28.531 -17.188 -17.453 1 97.56 282 TYR A CA 1
ATOM 2221 C C . TYR A 1 282 ? -29.5 -16.016 -17.656 1 97.56 282 TYR A C 1
ATOM 2223 O O . TYR A 1 282 ? -30.531 -16.172 -18.297 1 97.56 282 TYR A O 1
ATOM 2231 N N . PHE A 1 283 ? -29.219 -14.859 -17.109 1 98.31 283 PHE A N 1
ATOM 2232 C CA . PHE A 1 283 ? -30.031 -13.656 -17.188 1 98.31 283 PHE A CA 1
ATOM 2233 C C . PHE A 1 283 ? -29.219 -12.484 -17.719 1 98.31 283 PHE A C 1
ATOM 2235 O O . PHE A 1 283 ? -29.734 -11.375 -17.875 1 98.31 283 PHE A O 1
ATOM 2242 N N . TRP A 1 284 ? -27.969 -12.664 -18.031 1 97.94 284 TRP A N 1
ATOM 2243 C CA . TRP A 1 284 ? -27.078 -11.633 -18.562 1 97.94 284 TRP A CA 1
ATOM 2244 C C . TRP A 1 284 ? -27.016 -11.68 -20.078 1 97.94 284 TRP A C 1
ATOM 2246 O O . TRP A 1 284 ? -27.359 -12.695 -20.688 1 97.94 284 TRP A O 1
ATOM 2256 N N . PRO A 1 285 ? -26.609 -10.531 -20.688 1 96.5 285 PRO A N 1
ATOM 2257 C CA . PRO A 1 285 ? -26.422 -10.547 -22.141 1 96.5 285 PRO A CA 1
ATOM 2258 C C . PRO A 1 285 ? -25.359 -11.555 -22.594 1 96.5 285 PRO A C 1
ATOM 2260 O O . PRO A 1 285 ? -24.328 -11.711 -21.922 1 96.5 285 PRO A O 1
ATOM 2263 N N . THR A 1 286 ? -25.625 -12.211 -23.703 1 95.75 286 THR A N 1
ATOM 2264 C CA . THR A 1 286 ? -24.672 -13.195 -24.219 1 95.75 286 THR A CA 1
ATOM 2265 C C . THR A 1 286 ? -24.328 -12.898 -25.672 1 95.75 286 THR A C 1
ATOM 2267 O O . THR A 1 286 ? -23.688 -13.711 -26.344 1 95.75 286 THR A O 1
ATOM 2270 N N . ASP A 1 287 ? -24.734 -11.766 -26.219 1 94.25 287 ASP A N 1
ATOM 2271 C CA . ASP A 1 287 ? -24.375 -11.367 -27.578 1 94.25 287 ASP A CA 1
ATOM 2272 C C . ASP A 1 287 ? -22.875 -11.18 -27.719 1 94.25 287 ASP A C 1
ATOM 2274 O O . ASP A 1 287 ? -22.172 -11.008 -26.719 1 94.25 287 ASP A O 1
ATOM 2278 N N . PRO A 1 288 ? -22.453 -11.258 -28.984 1 93.31 288 PRO A N 1
ATOM 2279 C CA . PRO A 1 288 ? -21.016 -11.016 -29.188 1 93.31 288 PRO A CA 1
ATOM 2280 C C . PRO A 1 288 ? -20.547 -9.711 -28.562 1 93.31 288 PRO A C 1
ATOM 2282 O O . PRO A 1 288 ? -21.219 -8.672 -28.703 1 93.31 288 PRO A O 1
ATOM 2285 N N . GLY A 1 289 ? -19.5 -9.836 -27.828 1 93.88 289 GLY A N 1
ATOM 2286 C CA . GLY A 1 289 ? -18.938 -8.664 -27.172 1 93.88 289 GLY A CA 1
ATOM 2287 C C . GLY A 1 289 ? -19.453 -8.469 -25.75 1 93.88 289 GLY A C 1
ATOM 2288 O O . GLY A 1 289 ? -19.062 -7.523 -25.062 1 93.88 289 GLY A O 1
ATOM 2289 N N . SER A 1 290 ? -20.266 -9.352 -25.25 1 95.56 290 SER A N 1
ATOM 2290 C CA . SER A 1 290 ? -20.844 -9.211 -23.922 1 95.56 290 SER A CA 1
ATOM 2291 C C . SER A 1 290 ? -20.344 -10.297 -22.984 1 95.56 290 SER A C 1
ATOM 2293 O O . SER A 1 290 ? -21.109 -10.836 -22.188 1 95.56 290 SER A O 1
ATOM 2295 N N . GLU A 1 291 ? -19.078 -10.617 -23.078 1 96.69 291 GLU A N 1
ATOM 2296 C CA . GLU A 1 291 ? -18.516 -11.664 -22.234 1 96.69 291 GLU A CA 1
ATOM 2297 C C . GLU A 1 291 ? -18.062 -11.109 -20.875 1 96.69 291 GLU A C 1
ATOM 2299 O O . GLU A 1 291 ? -18.047 -11.828 -19.875 1 96.69 291 GLU A O 1
ATOM 2304 N N . ILE A 1 292 ? -17.703 -9.836 -20.859 1 97.75 292 ILE A N 1
ATOM 2305 C CA . ILE A 1 292 ? -17.156 -9.188 -19.672 1 97.75 292 ILE A CA 1
ATOM 2306 C C . ILE A 1 292 ? -18.047 -8 -19.297 1 97.75 292 ILE A C 1
ATOM 2308 O O . ILE A 1 292 ? -18.438 -7.211 -20.156 1 97.75 292 ILE A O 1
ATOM 2312 N N . PHE A 1 293 ? -18.406 -7.895 -18 1 98.38 293 PHE A N 1
ATOM 2313 C CA . PHE A 1 293 ? -19.141 -6.77 -17.438 1 98.38 293 PHE A CA 1
ATOM 2314 C C . PHE A 1 293 ? -18.328 -6.074 -16.344 1 98.38 293 PHE A C 1
ATOM 2316 O O . PHE A 1 293 ? -17.688 -6.734 -15.531 1 98.38 293 PHE A O 1
ATOM 2323 N N . LEU A 1 294 ? -18.312 -4.75 -16.359 1 98.62 294 LEU A N 1
ATOM 2324 C CA . LEU A 1 294 ? -17.719 -3.988 -15.266 1 98.62 294 LEU A CA 1
ATOM 2325 C C . LEU A 1 294 ? -18.797 -3.428 -14.344 1 98.62 294 LEU A C 1
ATOM 2327 O O . LEU A 1 294 ? -19.859 -3.006 -14.812 1 98.62 294 LEU A O 1
ATOM 2331 N N . TYR A 1 295 ? -18.578 -3.504 -13.117 1 98.69 295 TYR A N 1
ATOM 2332 C CA . TYR A 1 295 ? -19.406 -2.855 -12.109 1 98.69 295 TYR A CA 1
ATOM 2333 C C . TYR A 1 295 ? -18.641 -1.751 -11.398 1 98.69 295 TYR A C 1
ATOM 2335 O O . TYR A 1 295 ? -17.516 -1.965 -10.945 1 98.69 295 TYR A O 1
ATOM 2343 N N . THR A 1 296 ? -19.203 -0.546 -11.375 1 97.75 296 THR A N 1
ATOM 2344 C CA . THR A 1 296 ? -18.562 0.574 -10.695 1 97.75 296 THR A CA 1
ATOM 2345 C C . THR A 1 296 ? -19.047 0.687 -9.258 1 97.75 296 THR A C 1
ATOM 2347 O O . THR A 1 296 ? -20.203 0.373 -8.961 1 97.75 296 THR A O 1
ATOM 2350 N N . HIS A 1 297 ? -18.203 1.061 -8.438 1 95.19 297 HIS A N 1
ATOM 2351 C CA . HIS A 1 297 ? -18.531 1.267 -7.031 1 95.19 297 HIS A CA 1
ATOM 2352 C C . HIS A 1 297 ? -17.625 2.324 -6.406 1 95.19 297 HIS A C 1
ATOM 2354 O O . HIS A 1 297 ? -16.5 2.535 -6.863 1 95.19 297 HIS A O 1
ATOM 2360 N N . GLU A 1 298 ? -18.094 2.973 -5.422 1 90.06 298 GLU A N 1
ATOM 2361 C CA . GLU A 1 298 ? -17.312 3.979 -4.711 1 90.06 298 GLU A CA 1
ATOM 2362 C C . GLU A 1 298 ? -16.094 3.357 -4.043 1 90.06 298 GLU A C 1
ATOM 2364 O O . GLU A 1 298 ? -15.078 4.027 -3.857 1 90.06 298 GLU A O 1
ATOM 2369 N N . GLN A 1 299 ? -16.203 2.139 -3.717 1 90.75 299 GLN A N 1
ATOM 2370 C CA . GLN A 1 299 ? -15.062 1.383 -3.219 1 90.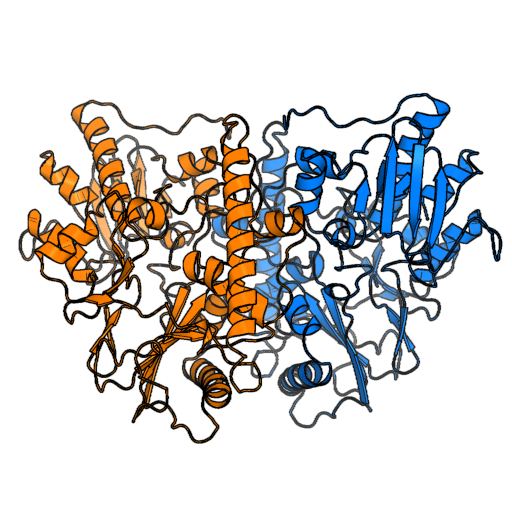75 299 GLN A CA 1
ATOM 2371 C C . GLN A 1 299 ? -14.312 0.701 -4.359 1 90.75 299 GLN A C 1
ATOM 2373 O O . GLN A 1 299 ? -14.875 -0.144 -5.059 1 90.75 299 GLN A O 1
ATOM 2378 N N . ARG A 1 300 ? -13.102 1.076 -4.5 1 93.31 300 ARG A N 1
ATOM 2379 C CA . ARG A 1 300 ? -12.273 0.473 -5.539 1 93.31 300 ARG A CA 1
ATOM 2380 C C . ARG A 1 300 ? -12.172 -1.037 -5.352 1 93.31 300 ARG A C 1
ATOM 2382 O O . ARG A 1 300 ? -11.875 -1.514 -4.254 1 93.31 300 ARG A O 1
ATOM 2389 N N . GLY A 1 301 ? -12.477 -1.827 -6.375 1 96.06 301 GLY A N 1
ATOM 2390 C CA . GLY A 1 301 ? -12.258 -3.264 -6.367 1 96.06 301 GLY A CA 1
ATOM 2391 C C . GLY A 1 301 ? -13.438 -4.047 -5.832 1 96.06 301 GLY A C 1
ATOM 2392 O O . GLY A 1 301 ? -13.391 -5.277 -5.762 1 96.06 301 GLY A O 1
ATOM 2393 N N . TYR A 1 302 ? -14.57 -3.332 -5.449 1 96.38 302 TYR A N 1
ATOM 2394 C CA . TYR A 1 302 ? -15.758 -4.016 -4.941 1 96.38 302 TYR A CA 1
ATOM 2395 C C . TYR A 1 302 ? -16.5 -4.727 -6.066 1 96.38 302 TYR A C 1
ATOM 2397 O O . TYR A 1 302 ? -17.359 -4.129 -6.727 1 96.38 302 TYR A O 1
ATOM 2405 N N . TYR A 1 303 ? -16.234 -6.008 -6.301 1 98.5 303 TYR A N 1
ATOM 2406 C CA . TYR A 1 303 ? -16.781 -6.918 -7.301 1 98.5 303 TYR A CA 1
ATOM 2407 C C . TYR A 1 303 ? -16.781 -6.277 -8.68 1 98.5 303 TYR A C 1
ATOM 2409 O O . TYR A 1 303 ? -17.828 -6.191 -9.336 1 98.5 303 TYR A O 1
ATOM 2417 N N . PRO A 1 304 ? -15.641 -5.953 -9.219 1 98.56 304 PRO A N 1
ATOM 2418 C CA . PRO A 1 304 ? -15.586 -5 -10.336 1 98.56 304 PRO A CA 1
ATOM 2419 C C . PRO A 1 304 ? -15.68 -5.68 -11.695 1 98.56 304 PRO A C 1
ATOM 2421 O O . PRO A 1 304 ? -16.109 -5.059 -12.672 1 98.56 304 PRO A O 1
ATOM 2424 N N . ILE A 1 305 ? -15.18 -6.891 -11.852 1 98.56 305 ILE A N 1
ATOM 2425 C CA . ILE A 1 305 ? -15.062 -7.477 -13.188 1 98.56 305 ILE A CA 1
ATOM 2426 C C . ILE A 1 305 ? -15.758 -8.836 -13.211 1 98.56 305 ILE A C 1
ATOM 2428 O O . ILE A 1 305 ? -15.281 -9.797 -12.609 1 98.56 305 ILE A O 1
ATOM 2432 N N . TRP A 1 306 ? -16.828 -8.898 -13.977 1 98.56 306 TRP A N 1
ATOM 2433 C CA . TRP A 1 306 ? -17.641 -10.094 -14.125 1 98.56 306 TRP A CA 1
ATOM 2434 C C . TRP A 1 306 ? -17.453 -10.711 -15.508 1 98.56 306 TRP A C 1
ATOM 2436 O O . TRP A 1 306 ? -17.25 -9.992 -16.5 1 98.56 306 TRP A O 1
ATOM 2446 N N . LYS A 1 307 ? -17.453 -12 -15.57 1 97.81 307 LYS A N 1
ATOM 2447 C CA . LYS A 1 307 ? -17.344 -12.766 -16.812 1 97.81 307 LYS A CA 1
ATOM 2448 C C . LYS A 1 307 ? -18.297 -13.961 -16.797 1 97.81 307 LYS A C 1
ATOM 2450 O O . LYS A 1 307 ? -18.406 -14.656 -15.789 1 97.81 307 LYS A O 1
ATOM 2455 N N . HIS A 1 308 ? -19.047 -14.125 -17.859 1 97.88 308 HIS A N 1
ATOM 2456 C CA . HIS A 1 308 ? -19.812 -15.367 -17.953 1 97.88 308 HIS A CA 1
ATOM 2457 C C . HIS A 1 308 ? -19.078 -16.422 -18.766 1 97.88 308 HIS A C 1
ATOM 2459 O O . HIS A 1 308 ? -18.125 -16.094 -19.484 1 97.88 308 HIS A O 1
ATOM 2465 N N . LEU A 1 309 ? -19.438 -17.656 -18.656 1 97.31 309 LEU A N 1
ATOM 2466 C CA . LEU A 1 309 ? -18.688 -18.75 -19.281 1 97.31 309 LEU A CA 1
ATOM 2467 C C . LEU A 1 309 ? -19.516 -19.438 -20.359 1 97.31 309 LEU A C 1
ATOM 2469 O O . LEU A 1 309 ? -19.266 -20.578 -20.703 1 97.31 309 LEU A O 1
ATOM 2473 N N . GLU A 1 310 ? -20.516 -18.734 -20.922 1 96.81 310 GLU A N 1
ATOM 2474 C CA . GLU A 1 310 ? -21.375 -19.328 -21.938 1 96.81 310 GLU A CA 1
ATOM 2475 C C . GLU A 1 310 ? -20.594 -19.578 -23.234 1 96.81 310 GLU A C 1
ATOM 2477 O O . GLU A 1 310 ? -20.938 -20.469 -24 1 96.81 310 GLU A O 1
ATOM 2482 N N . ASN A 1 311 ? -19.547 -18.781 -23.484 1 94.75 311 ASN A N 1
ATOM 2483 C CA . ASN A 1 311 ? -18.719 -19.016 -24.672 1 94.75 311 ASN A CA 1
ATOM 2484 C C . ASN A 1 311 ? -17.875 -20.266 -24.531 1 94.75 311 ASN A C 1
ATOM 2486 O O . ASN A 1 311 ? -17.625 -20.984 -25.516 1 94.75 311 ASN A O 1
ATOM 2490 N N . GLN A 1 312 ? -17.438 -20.578 -23.375 1 95.06 312 GLN A N 1
ATOM 2491 C CA . GLN A 1 312 ? -16.578 -21.703 -23.078 1 95.06 312 GLN A CA 1
ATOM 2492 C C . GLN A 1 312 ? -17.391 -22.969 -22.797 1 95.06 312 GLN A C 1
ATOM 2494 O O . GLN A 1 312 ? -17.016 -24.062 -23.219 1 95.06 312 GLN A O 1
ATOM 2499 N N . TYR A 1 313 ? -18.453 -22.75 -22.094 1 96.19 313 TYR A N 1
ATOM 2500 C CA . TYR A 1 313 ? -19.359 -23.812 -21.688 1 96.19 313 TYR A CA 1
ATOM 2501 C C . TYR A 1 313 ? -20.812 -23.438 -21.938 1 96.19 313 TYR A C 1
ATOM 2503 O O . TYR A 1 313 ? -21.547 -23.156 -20.984 1 96.19 313 TYR A O 1
ATOM 2511 N N . PRO A 1 314 ? -21.219 -23.609 -23.188 1 95.69 314 PRO A N 1
ATOM 2512 C CA . PRO A 1 314 ? -22.609 -23.234 -23.484 1 95.69 314 PRO A CA 1
ATOM 2513 C C . PRO A 1 314 ? -23.609 -23.969 -22.609 1 95.69 314 PRO A C 1
ATOM 2515 O O . PRO A 1 314 ? -23.562 -25.188 -22.484 1 95.69 314 PRO A O 1
ATOM 2518 N N . GLY A 1 315 ? -24.438 -23.234 -22.016 1 96.5 315 GLY A N 1
ATOM 2519 C CA . GLY A 1 315 ? -25.5 -23.797 -21.188 1 96.5 315 GLY A CA 1
ATOM 2520 C C . GLY A 1 315 ? -25.078 -24.016 -19.75 1 96.5 315 GLY A C 1
ATOM 2521 O O . GLY A 1 315 ? -25.859 -24.5 -18.938 1 96.5 315 GLY A O 1
ATOM 2522 N N . SER A 1 316 ? -23.891 -23.609 -19.391 1 97.25 316 SER A N 1
ATOM 2523 C CA . SER A 1 316 ? -23.406 -23.844 -18.031 1 97.25 316 SER A CA 1
ATOM 2524 C C . SER A 1 316 ? -24.094 -22.938 -17.031 1 97.25 316 SER A C 1
ATOM 2526 O O . SER A 1 316 ? -24.234 -23.297 -15.859 1 97.25 316 SER A O 1
ATOM 2528 N N . ASN A 1 317 ? -24.516 -21.719 -17.453 1 98.56 317 ASN A N 1
ATOM 2529 C CA . ASN A 1 317 ? -25.125 -20.703 -16.594 1 98.56 317 ASN A CA 1
ATOM 2530 C C . ASN A 1 317 ? -24.203 -20.297 -15.453 1 98.56 317 ASN A C 1
ATOM 2532 O O . ASN A 1 317 ? -24.641 -20.188 -14.305 1 98.56 317 ASN A O 1
ATOM 2536 N N . ILE A 1 318 ? -22.938 -20.172 -15.773 1 98.56 318 ILE A N 1
ATOM 2537 C CA . ILE A 1 318 ? -21.953 -19.812 -14.758 1 98.56 318 ILE A CA 1
ATOM 2538 C C . ILE A 1 318 ? -21.438 -18.391 -15.031 1 98.56 318 ILE A C 1
ATOM 2540 O O . ILE A 1 318 ? -21.094 -18.062 -16.172 1 98.56 318 ILE A O 1
ATOM 2544 N N . LEU A 1 319 ? -21.469 -17.609 -14.023 1 98.12 319 LEU A N 1
ATOM 2545 C CA . LEU A 1 319 ? -20.875 -16.281 -13.961 1 98.12 319 LEU A CA 1
ATOM 2546 C C . LEU A 1 319 ? -19.828 -16.203 -12.852 1 98.12 319 LEU A C 1
ATOM 2548 O O . LEU A 1 319 ? -20 -16.797 -11.789 1 98.12 319 LEU A O 1
ATOM 2552 N N . TYR A 1 320 ? -18.703 -15.562 -13.133 1 97.69 320 TYR A N 1
ATOM 2553 C CA . TYR A 1 320 ? -17.797 -15.367 -12.008 1 97.69 320 TYR A CA 1
ATOM 2554 C C . TYR A 1 320 ? -17.25 -13.945 -11.992 1 97.69 320 TYR A C 1
ATOM 2556 O O . TYR A 1 320 ? -17.328 -13.234 -12.992 1 97.69 320 TYR A O 1
ATOM 2564 N N . VAL A 1 321 ? -16.859 -13.547 -10.828 1 98.81 321 VAL A N 1
ATOM 2565 C CA . VAL A 1 321 ? -16.266 -12.234 -10.617 1 98.81 321 VAL A CA 1
ATOM 2566 C C . VAL A 1 321 ? -14.859 -12.398 -10.031 1 98.81 321 VAL A C 1
ATOM 2568 O O . VAL A 1 321 ? -14.602 -13.344 -9.281 1 98.81 321 VAL A O 1
ATOM 2571 N N . THR A 1 322 ? -13.945 -11.531 -10.477 1 98.56 322 THR A N 1
ATOM 2572 C CA . THR A 1 322 ? -12.586 -11.5 -9.953 1 98.56 322 THR A CA 1
ATOM 2573 C C . THR A 1 322 ? -12.383 -10.289 -9.055 1 98.56 322 THR A C 1
ATOM 2575 O O . THR A 1 322 ? -12.719 -9.164 -9.43 1 98.56 322 THR A O 1
ATOM 2578 N N . VAL A 1 323 ? -11.883 -10.523 -7.867 1 98.44 323 VAL A N 1
ATOM 2579 C CA . VAL A 1 323 ? -11.484 -9.469 -6.938 1 98.44 323 VAL A CA 1
ATOM 2580 C C . VAL A 1 323 ? -10.016 -9.633 -6.562 1 98.44 323 VAL A C 1
ATOM 2582 O O . VAL A 1 323 ? -9.5 -10.758 -6.512 1 98.44 323 VAL A O 1
ATOM 2585 N N . THR A 1 324 ? -9.305 -8.555 -6.316 1 98.19 324 THR A N 1
ATOM 2586 C CA . THR A 1 324 ? -7.867 -8.578 -6.051 1 98.19 324 THR A CA 1
ATOM 2587 C C . THR A 1 324 ? -7.535 -7.766 -4.801 1 98.19 324 THR A C 1
ATOM 2589 O O . THR A 1 324 ? -8.406 -7.113 -4.227 1 98.19 324 THR A O 1
ATOM 2592 N N . GLY A 1 325 ? -6.324 -7.879 -4.402 1 95 325 GLY A N 1
ATOM 2593 C CA . GLY A 1 325 ? -5.809 -7.043 -3.33 1 95 325 GLY A CA 1
ATOM 2594 C C . GLY A 1 325 ? -6.586 -7.184 -2.037 1 95 325 GLY A C 1
ATOM 2595 O O . GLY A 1 325 ? -6.836 -8.297 -1.574 1 95 325 GLY A O 1
ATOM 2596 N N . GLU A 1 326 ? -6.977 -6.098 -1.466 1 90.75 326 GLU A N 1
ATOM 2597 C CA . GLU A 1 326 ? -7.613 -6.078 -0.153 1 90.75 326 GLU A CA 1
ATOM 2598 C C . GLU A 1 326 ? -8.992 -6.73 -0.198 1 90.75 326 GLU A C 1
ATOM 2600 O O . GLU A 1 326 ? -9.406 -7.379 0.763 1 90.75 326 GLU A O 1
ATOM 2605 N N . GLU A 1 327 ? -9.68 -6.492 -1.284 1 95.12 327 GLU A N 1
ATOM 2606 C CA . GLU A 1 327 ? -10.992 -7.117 -1.425 1 95.12 327 GLU A CA 1
ATOM 2607 C C . GLU A 1 327 ? -10.867 -8.641 -1.495 1 95.12 327 GLU A C 1
ATOM 2609 O O . GLU A 1 327 ? -11.727 -9.359 -0.987 1 95.12 327 GLU A O 1
ATOM 2614 N N . SER A 1 328 ? -9.82 -9.109 -2.176 1 96.88 328 SER A N 1
ATOM 2615 C CA . SER A 1 328 ? -9.555 -10.547 -2.201 1 96.88 328 SER A CA 1
ATOM 2616 C C . SER A 1 328 ? -9.328 -11.094 -0.795 1 96.88 328 SER A C 1
ATOM 2618 O O . SER A 1 328 ? -9.93 -12.102 -0.412 1 96.88 328 SER A O 1
ATOM 2620 N N . MET A 1 329 ? -8.516 -10.414 -0.018 1 92.81 329 MET A N 1
ATOM 2621 C CA . MET A 1 329 ? -8.211 -10.852 1.341 1 92.81 329 MET A CA 1
ATOM 2622 C C . MET A 1 329 ? -9.469 -10.859 2.207 1 92.81 329 MET A C 1
ATOM 2624 O O . MET A 1 329 ? -9.68 -11.789 2.982 1 92.81 329 MET A O 1
ATOM 2628 N N . ARG A 1 330 ? -10.258 -9.844 2.055 1 91.5 330 ARG A N 1
ATOM 2629 C CA . ARG A 1 330 ? -11.5 -9.742 2.818 1 91.5 330 ARG A CA 1
ATOM 2630 C C . ARG A 1 330 ? -12.445 -10.883 2.479 1 91.5 330 ARG A C 1
ATOM 2632 O O . ARG A 1 330 ? -12.961 -11.555 3.375 1 91.5 330 ARG A O 1
ATOM 2639 N N . ILE A 1 331 ? -12.594 -11.141 1.27 1 96.25 331 ILE A N 1
ATOM 2640 C CA . ILE A 1 331 ? -13.562 -12.125 0.787 1 96.25 331 ILE A CA 1
ATOM 2641 C C . ILE A 1 331 ? -13.102 -13.531 1.177 1 96.25 331 ILE A C 1
ATOM 2643 O O . ILE A 1 331 ? -13.922 -14.383 1.541 1 96.25 331 ILE A O 1
ATOM 2647 N N . GLU A 1 332 ? -11.812 -13.781 1.099 1 96.12 332 GLU A N 1
ATOM 2648 C CA . GLU A 1 332 ? -11.297 -15.109 1.446 1 96.12 332 GLU A CA 1
ATOM 2649 C C . GLU A 1 332 ? -11.5 -15.406 2.93 1 96.12 332 GLU A C 1
ATOM 2651 O O . GLU A 1 332 ? -11.438 -16.562 3.348 1 96.12 332 GLU A O 1
ATOM 2656 N N . ARG A 1 333 ? -11.781 -14.359 3.676 1 91.12 333 ARG A N 1
ATOM 2657 C CA . ARG A 1 333 ? -11.969 -14.539 5.113 1 91.12 333 ARG A CA 1
ATOM 2658 C C . ARG A 1 333 ? -13.445 -14.695 5.453 1 91.12 333 ARG A C 1
ATOM 2660 O O . ARG A 1 333 ? -13.797 -15.117 6.559 1 91.12 333 ARG A O 1
ATOM 2667 N N . GLN A 1 334 ? -14.273 -14.43 4.512 1 91.19 334 GLN A N 1
ATOM 2668 C CA . GLN A 1 334 ? -15.711 -14.484 4.758 1 91.19 334 GLN A CA 1
ATOM 2669 C C . GLN A 1 334 ? -16.281 -15.852 4.371 1 91.19 334 GLN A C 1
ATOM 2671 O O . GLN A 1 334 ? -15.641 -16.609 3.65 1 91.19 334 GLN A O 1
ATOM 2676 N N . SER A 1 335 ? -17.469 -16.109 4.895 1 94.12 335 SER A N 1
ATOM 2677 C CA . SER A 1 335 ? -18.156 -17.344 4.504 1 94.12 335 SER A CA 1
ATOM 2678 C C . SER A 1 335 ? -18.672 -17.266 3.07 1 94.12 335 SER A C 1
ATOM 2680 O O . SER A 1 335 ? -18.859 -16.172 2.535 1 94.12 335 SER A O 1
ATOM 2682 N N . ASP A 1 336 ? -18.859 -18.391 2.436 1 97.69 336 ASP A N 1
ATOM 2683 C CA . ASP A 1 336 ? -19.453 -18.422 1.098 1 97.69 336 ASP A CA 1
ATOM 2684 C C . ASP A 1 336 ? -20.812 -17.734 1.081 1 97.69 336 ASP A C 1
ATOM 2686 O O . ASP A 1 336 ? -21.172 -17.062 0.112 1 97.69 336 ASP A O 1
ATOM 2690 N N . GLU A 1 337 ? -21.547 -17.906 2.168 1 97.12 337 GLU A N 1
ATOM 2691 C CA . GLU A 1 337 ? -22.875 -17.312 2.256 1 97.12 337 GLU A CA 1
ATOM 2692 C C . GLU A 1 337 ? -22.812 -15.789 2.236 1 97.12 337 GLU A C 1
ATOM 2694 O O . GLU A 1 337 ? -23.578 -15.133 1.53 1 97.12 337 GLU A O 1
ATOM 2699 N N . ALA A 1 338 ? -21.891 -15.273 3.012 1 94.5 338 ALA A N 1
ATOM 2700 C CA . ALA A 1 338 ? -21.719 -13.82 3.047 1 94.5 338 ALA A CA 1
ATOM 2701 C C . ALA A 1 338 ? -21.281 -13.289 1.688 1 94.5 338 ALA A C 1
ATOM 2703 O O . ALA A 1 338 ? -21.75 -12.242 1.235 1 94.5 338 ALA A O 1
ATOM 2704 N N . THR A 1 339 ? -20.344 -13.984 1.078 1 97.94 339 THR A N 1
ATOM 2705 C CA . THR A 1 339 ? -19.875 -13.609 -0.248 1 97.94 339 THR A CA 1
ATOM 2706 C C . THR A 1 339 ? -21 -13.656 -1.267 1 97.94 339 THR A C 1
ATOM 2708 O O . THR A 1 339 ? -21.141 -12.742 -2.086 1 97.94 339 THR A O 1
ATOM 2711 N N . GLN A 1 340 ? -21.781 -14.719 -1.224 1 98.56 340 GLN A N 1
ATOM 2712 C CA . GLN A 1 340 ? -22.922 -14.852 -2.129 1 98.56 340 GLN A CA 1
ATOM 2713 C C . GLN A 1 340 ? -23.906 -13.695 -1.962 1 98.56 340 GLN A C 1
ATOM 2715 O O . GLN A 1 340 ? -24.391 -13.148 -2.949 1 98.56 340 GLN A O 1
ATOM 2720 N N . GLU A 1 341 ? -24.172 -13.32 -0.729 1 97.38 341 GLU A N 1
ATOM 2721 C CA . GLU A 1 341 ? -25.094 -12.227 -0.457 1 97.38 341 GLU A CA 1
ATOM 2722 C C . GLU A 1 341 ? -24.594 -10.914 -1.073 1 97.38 341 GLU A C 1
ATOM 2724 O O . GLU A 1 341 ? -25.359 -10.195 -1.716 1 97.38 341 GLU A O 1
ATOM 2729 N N . GLU A 1 342 ? -23.344 -10.641 -0.895 1 96.5 342 GLU A N 1
ATOM 2730 C CA . GLU A 1 342 ? -22.766 -9.414 -1.457 1 96.5 342 GLU A CA 1
ATOM 2731 C C . GLU A 1 342 ? -22.797 -9.453 -2.982 1 96.5 342 GLU A C 1
ATOM 2733 O O . GLU A 1 342 ? -23.156 -8.469 -3.627 1 96.5 342 GLU A O 1
ATOM 2738 N N . ALA A 1 343 ? -22.359 -10.57 -3.508 1 98.69 343 ALA A N 1
ATOM 2739 C CA . ALA A 1 343 ? -22.328 -10.719 -4.961 1 98.69 343 ALA A CA 1
ATOM 2740 C C . ALA A 1 343 ? -23.719 -10.531 -5.562 1 98.69 343 ALA A C 1
ATOM 2742 O O . ALA A 1 343 ? -23.875 -9.891 -6.605 1 98.69 343 ALA A O 1
ATOM 2743 N N . MET A 1 344 ? -24.719 -11.094 -4.914 1 98.69 344 MET A N 1
ATOM 2744 C CA . MET A 1 344 ? -26.078 -11.023 -5.434 1 98.69 344 MET A CA 1
ATOM 2745 C C . MET A 1 344 ? -26.625 -9.602 -5.348 1 98.69 344 MET A C 1
ATOM 2747 O O . MET A 1 344 ? -27.391 -9.172 -6.211 1 98.69 344 MET A O 1
ATOM 2751 N N . LYS A 1 345 ? -26.234 -8.859 -4.316 1 97.5 345 LYS A N 1
ATOM 2752 C CA . LYS A 1 345 ? -26.609 -7.445 -4.262 1 97.5 345 LYS A CA 1
ATOM 2753 C C . LYS A 1 345 ? -26.094 -6.688 -5.473 1 97.5 345 LYS A C 1
ATOM 2755 O O . LYS A 1 345 ? -26.797 -5.867 -6.059 1 97.5 345 LYS A O 1
ATOM 2760 N N . VAL A 1 346 ? -24.891 -6.961 -5.844 1 98.44 346 VAL A N 1
ATOM 2761 C CA . VAL A 1 346 ? -24.266 -6.32 -6.996 1 98.44 346 VAL A CA 1
ATOM 2762 C C . VAL A 1 346 ? -24.969 -6.758 -8.281 1 98.44 346 VAL A C 1
ATOM 2764 O O . VAL A 1 346 ? -25.328 -5.922 -9.109 1 98.44 346 VAL A O 1
ATOM 2767 N N . LEU A 1 347 ? -25.172 -8.078 -8.43 1 98.81 347 LEU A N 1
ATOM 2768 C CA . LEU A 1 347 ? -25.797 -8.602 -9.641 1 98.81 347 LEU A CA 1
ATOM 2769 C C . LEU A 1 347 ? -27.203 -8.047 -9.812 1 98.81 347 LEU A C 1
ATOM 2771 O O . LEU A 1 347 ? -27.641 -7.801 -10.938 1 98.81 347 LEU A O 1
ATOM 2775 N N . ARG A 1 348 ? -27.922 -7.895 -8.711 1 98.69 348 ARG A N 1
ATOM 2776 C CA . ARG A 1 348 ? -29.281 -7.359 -8.805 1 98.69 348 ARG A CA 1
ATOM 2777 C C . ARG A 1 348 ? -29.266 -5.883 -9.18 1 98.69 348 ARG A C 1
ATOM 2779 O O . ARG A 1 348 ? -30.188 -5.391 -9.828 1 98.69 348 ARG A O 1
ATOM 2786 N N . LYS A 1 349 ? -28.188 -5.148 -8.82 1 98 349 LYS A N 1
ATOM 2787 C CA . LYS A 1 349 ? -28.016 -3.783 -9.305 1 98 349 LYS A CA 1
ATOM 2788 C C . LYS A 1 349 ? -27.734 -3.77 -10.812 1 98 349 LYS A C 1
ATOM 2790 O O . LYS A 1 349 ? -28.219 -2.887 -11.523 1 98 349 LYS A O 1
ATOM 2795 N N . MET A 1 350 ? -27.031 -4.715 -11.273 1 98.31 350 MET A N 1
ATOM 2796 C CA . MET A 1 350 ? -26.625 -4.758 -12.672 1 98.31 350 MET A CA 1
ATOM 2797 C C . MET A 1 350 ? -27.75 -5.254 -13.562 1 98.31 350 MET A C 1
ATOM 2799 O O . MET A 1 350 ? -28 -4.699 -14.633 1 98.31 350 MET A O 1
ATOM 2803 N N . PHE A 1 351 ? -28.484 -6.305 -13.094 1 98.31 351 PHE A N 1
ATOM 2804 C CA . PHE A 1 351 ? -29.344 -7.023 -14.031 1 98.31 351 PHE A CA 1
ATOM 2805 C C . PHE A 1 351 ? -30.797 -7.023 -13.539 1 98.31 351 PHE A C 1
ATOM 2807 O O . PHE A 1 351 ? -31.672 -7.609 -14.18 1 98.31 351 PHE A O 1
ATOM 2814 N N . GLY A 1 352 ? -31.078 -6.375 -12.422 1 97.44 352 GLY A N 1
ATOM 2815 C CA . GLY A 1 352 ? -32.438 -6.238 -11.938 1 97.44 352 GLY A CA 1
ATOM 2816 C C . GLY A 1 352 ? -32.75 -7.133 -10.75 1 97.44 352 GLY A C 1
ATOM 2817 O O . GLY A 1 352 ? -32.062 -8.133 -10.531 1 97.44 352 GLY A O 1
ATOM 2818 N N . ASP A 1 353 ? -33.781 -6.926 -10.031 1 96.5 353 ASP A N 1
ATOM 2819 C CA . ASP A 1 353 ? -34.094 -7.547 -8.75 1 96.5 353 ASP A CA 1
ATOM 2820 C C . ASP A 1 353 ? -34.719 -8.938 -8.953 1 96.5 353 ASP A C 1
ATOM 2822 O O . ASP A 1 353 ? -34.781 -9.734 -8.016 1 96.5 353 ASP A O 1
ATOM 2826 N N . LYS A 1 354 ? -35.094 -9.289 -10.117 1 97.25 354 LYS A N 1
ATOM 2827 C CA . LYS A 1 354 ? -35.875 -10.508 -10.344 1 97.25 354 LYS A CA 1
ATOM 2828 C C . LYS A 1 354 ? -34.969 -11.656 -10.781 1 97.25 354 LYS A C 1
ATOM 2830 O O . LYS A 1 354 ? -35.469 -12.734 -11.133 1 97.25 354 LYS A O 1
ATOM 2835 N N . ILE A 1 355 ? -33.719 -11.477 -10.742 1 98.31 355 ILE A N 1
ATOM 2836 C CA . ILE A 1 355 ? -32.844 -12.547 -11.148 1 98.31 355 ILE A CA 1
ATOM 2837 C C . ILE A 1 355 ? -32.844 -13.656 -10.102 1 98.31 355 ILE A C 1
ATOM 2839 O O . ILE A 1 355 ? -33.125 -13.406 -8.93 1 98.31 355 ILE A O 1
ATOM 2843 N N . PRO A 1 356 ? -32.5 -14.898 -10.484 1 98.5 356 PRO A N 1
ATOM 2844 C CA . PRO A 1 356 ? -32.531 -16.016 -9.539 1 98.5 356 PRO A CA 1
ATOM 2845 C C . PRO A 1 356 ? -31.359 -16.031 -8.578 1 98.5 356 PRO A C 1
ATOM 2847 O O . PRO A 1 356 ? -30.344 -15.383 -8.844 1 98.5 356 PRO A O 1
ATOM 2850 N N . ASP A 1 357 ? -31.5 -16.781 -7.5 1 98.25 357 ASP A N 1
ATOM 2851 C CA . ASP A 1 357 ? -30.359 -17.094 -6.645 1 98.25 357 ASP A CA 1
ATOM 2852 C C . ASP A 1 357 ? -29.484 -18.172 -7.27 1 98.25 357 ASP A C 1
ATOM 2854 O O . ASP A 1 357 ? -29.969 -19 -8.039 1 98.25 357 ASP A O 1
ATOM 2858 N N . PRO A 1 358 ? -28.297 -18.125 -6.969 1 98.62 358 PRO A N 1
ATOM 2859 C CA . PRO A 1 358 ? -27.422 -19.172 -7.5 1 98.62 358 PRO A CA 1
ATOM 2860 C C . PRO A 1 358 ? -27.672 -20.531 -6.844 1 98.62 358 PRO A C 1
ATOM 2862 O O . PRO A 1 358 ? -28.109 -20.594 -5.691 1 98.62 358 PRO A O 1
ATOM 2865 N N . GLU A 1 359 ? -27.312 -21.578 -7.617 1 98.44 359 GLU A N 1
ATOM 2866 C CA . GLU A 1 359 ? -27.422 -22.953 -7.141 1 98.44 359 GLU A CA 1
ATOM 2867 C C . GLU A 1 359 ? -26.156 -23.391 -6.41 1 98.44 359 GLU A C 1
ATOM 2869 O O . GLU A 1 359 ? -26.203 -24.297 -5.578 1 98.44 359 GLU A O 1
ATOM 2874 N N . ALA A 1 360 ? -25.109 -22.766 -6.766 1 98.44 360 ALA A N 1
ATOM 2875 C CA . ALA A 1 360 ? -23.828 -23.125 -6.191 1 98.44 360 ALA A CA 1
ATOM 2876 C C . ALA A 1 360 ? -22.844 -21.953 -6.254 1 98.44 360 ALA A C 1
ATOM 2878 O O . ALA A 1 360 ? -22.984 -21.078 -7.113 1 98.44 360 ALA A O 1
ATOM 2879 N N . ILE A 1 361 ? -21.906 -21.938 -5.34 1 98.69 361 ILE A N 1
ATOM 2880 C CA . ILE A 1 361 ? -20.859 -20.938 -5.297 1 98.69 361 ILE A CA 1
ATOM 2881 C C . ILE A 1 361 ? -19.516 -21.609 -5.059 1 98.69 361 ILE A C 1
ATOM 2883 O O . ILE A 1 361 ? -19.422 -22.594 -4.316 1 98.69 361 ILE A O 1
ATOM 2887 N N . LEU A 1 362 ? -18.453 -21.172 -5.762 1 98.56 362 LEU A N 1
ATOM 2888 C CA . LEU A 1 362 ? -17.078 -21.578 -5.555 1 98.56 362 LEU A CA 1
ATOM 2889 C C . LEU A 1 362 ? -16.172 -20.359 -5.398 1 98.56 362 LEU A C 1
ATOM 2891 O O . LEU A 1 362 ? -16.109 -19.516 -6.289 1 98.56 362 LEU A O 1
ATOM 2895 N N . VAL A 1 363 ? -15.578 -20.219 -4.23 1 98.38 363 VAL A N 1
ATOM 2896 C CA . VAL A 1 363 ? -14.656 -19.125 -3.951 1 98.38 363 VAL A CA 1
ATOM 2897 C C . VAL A 1 363 ? -13.227 -19.672 -3.848 1 98.38 363 VAL A C 1
ATOM 2899 O O . VAL A 1 363 ? -12.953 -20.547 -3.023 1 98.38 363 VAL A O 1
ATOM 2902 N N . THR A 1 364 ? -12.398 -19.203 -4.727 1 97.81 364 THR A N 1
ATOM 2903 C CA . THR A 1 364 ? -11 -19.609 -4.613 1 97.81 364 THR A CA 1
ATOM 2904 C C . THR A 1 364 ? -10.32 -18.875 -3.461 1 97.81 364 THR A C 1
ATOM 2906 O O . THR A 1 364 ? -10.516 -17.672 -3.279 1 97.81 364 THR A O 1
ATOM 2909 N N . ARG A 1 365 ? -9.641 -19.578 -2.596 1 97.44 365 ARG A N 1
ATOM 2910 C CA . ARG A 1 365 ? -9.031 -18.984 -1.406 1 97.44 365 ARG A CA 1
ATOM 2911 C C . ARG A 1 365 ? -7.547 -19.328 -1.327 1 97.44 365 ARG A C 1
ATOM 2913 O O . ARG A 1 365 ? -7.094 -19.938 -0.353 1 97.44 365 ARG A O 1
ATOM 2920 N N . TRP A 1 366 ? -6.777 -18.781 -2.248 1 97.31 366 TRP A N 1
ATOM 2921 C CA . TRP A 1 366 ? -5.355 -19.094 -2.348 1 97.31 366 TRP A CA 1
ATOM 2922 C C . TRP A 1 366 ? -4.594 -18.547 -1.143 1 97.31 366 TRP A C 1
ATOM 2924 O O . TRP A 1 366 ? -3.629 -19.172 -0.682 1 97.31 366 TRP A O 1
ATOM 2934 N N . SER A 1 367 ? -5.004 -17.391 -0.662 1 95.25 367 SER A N 1
ATOM 2935 C CA . SER A 1 367 ? -4.309 -16.766 0.465 1 95.25 367 SER A CA 1
ATOM 2936 C C . SER A 1 367 ? -4.516 -17.578 1.745 1 95.25 367 SER A C 1
ATOM 2938 O O . SER A 1 367 ? -3.68 -17.531 2.65 1 95.25 367 SER A O 1
ATOM 2940 N N . ARG A 1 368 ? -5.551 -18.359 1.778 1 94.44 368 ARG A N 1
ATOM 2941 C CA . ARG A 1 368 ? -5.879 -19.141 2.971 1 94.44 368 ARG A CA 1
ATOM 2942 C C . ARG A 1 368 ? -5.387 -20.578 2.844 1 94.44 368 ARG A C 1
ATOM 2944 O O . ARG A 1 368 ? -5.438 -21.344 3.809 1 94.44 368 ARG A O 1
ATOM 2951 N N . ASN A 1 369 ? -4.91 -20.953 1.651 1 96.38 369 ASN A N 1
ATOM 2952 C CA . ASN A 1 369 ? -4.32 -22.281 1.454 1 96.38 369 ASN A CA 1
ATOM 2953 C C . ASN A 1 369 ? -2.939 -22.375 2.096 1 96.38 369 ASN A C 1
ATOM 2955 O O . ASN A 1 369 ? -1.992 -21.734 1.639 1 96.38 369 ASN A O 1
ATOM 2959 N N . ARG A 1 370 ? -2.781 -23.203 3.1 1 96.62 370 ARG A N 1
ATOM 2960 C CA . ARG A 1 370 ? -1.548 -23.234 3.877 1 96.62 370 ARG A CA 1
ATOM 2961 C C . ARG A 1 370 ? -0.368 -23.672 3.012 1 96.62 370 ARG A C 1
ATOM 2963 O O . ARG A 1 370 ? 0.79 -23.469 3.385 1 96.62 370 ARG A O 1
ATOM 2970 N N . LEU A 1 371 ? -0.654 -24.25 1.836 1 98.06 371 LEU A N 1
ATOM 2971 C CA . LEU A 1 371 ? 0.416 -24.781 0.999 1 98.06 371 LEU A CA 1
ATOM 2972 C C . LEU A 1 371 ? 0.732 -23.828 -0.149 1 98.06 371 LEU A C 1
ATOM 2974 O O . LEU A 1 371 ? 1.632 -24.094 -0.95 1 98.06 371 LEU A O 1
ATOM 2978 N N . ILE A 1 372 ? -0.014 -22.703 -0.241 1 97.44 372 ILE A N 1
ATOM 2979 C CA . ILE A 1 372 ? 0.194 -21.766 -1.342 1 97.44 372 ILE A CA 1
ATOM 2980 C C . ILE A 1 372 ? 0.39 -20.344 -0.791 1 97.44 372 ILE A C 1
ATOM 2982 O O . ILE A 1 372 ? 1.365 -19.672 -1.128 1 97.44 372 ILE A O 1
ATOM 2986 N N . LYS A 1 373 ? -0.505 -19.875 0.05 1 97.31 373 LYS A N 1
ATOM 2987 C CA . LYS A 1 373 ? -0.45 -18.609 0.782 1 97.31 373 LYS A CA 1
ATOM 2988 C C . LYS A 1 373 ? -0.37 -17.422 -0.174 1 97.31 373 LYS A C 1
ATOM 2990 O O . LYS A 1 373 ? 0.438 -16.516 0.024 1 97.31 373 LYS A O 1
ATOM 2995 N N . GLY A 1 374 ? -1.201 -17.422 -1.157 1 97 374 GLY A N 1
ATOM 2996 C CA . GLY A 1 374 ? -1.302 -16.266 -2.053 1 97 374 GLY A CA 1
ATOM 2997 C C . GLY A 1 374 ? -1.517 -16.672 -3.5 1 97 374 GLY A C 1
ATOM 2998 O O . GLY A 1 374 ? -1.654 -17.844 -3.814 1 97 374 GLY A O 1
ATOM 2999 N N . SER A 1 375 ? -1.537 -15.703 -4.422 1 97.81 375 SER A N 1
ATOM 3000 C CA . SER A 1 375 ? -1.854 -15.977 -5.82 1 97.81 375 SER A CA 1
ATOM 3001 C C . SER A 1 375 ? -0.616 -15.859 -6.703 1 97.81 375 SER A C 1
ATOM 3003 O O . SER A 1 375 ? -0.147 -16.859 -7.262 1 97.81 375 SER A O 1
ATOM 3005 N N . PHE A 1 376 ? -0.021 -14.734 -6.742 1 97.75 376 PHE A N 1
ATOM 3006 C CA . PHE A 1 376 ? 1.222 -14.531 -7.477 1 97.75 376 PHE A CA 1
ATOM 3007 C C . PHE A 1 376 ? 1.956 -13.297 -6.969 1 97.75 376 PHE A C 1
ATOM 3009 O O . PHE A 1 376 ? 1.411 -12.531 -6.172 1 97.75 376 PHE A O 1
ATOM 3016 N N . ALA A 1 377 ? 3.154 -13.188 -7.34 1 97.69 377 ALA A N 1
ATOM 3017 C CA . ALA A 1 377 ? 4.004 -12.109 -6.836 1 97.69 377 ALA A CA 1
ATOM 3018 C C . ALA A 1 377 ? 3.768 -10.82 -7.613 1 97.69 377 ALA A C 1
ATOM 3020 O O . ALA A 1 377 ? 3.322 -10.852 -8.766 1 97.69 377 ALA A O 1
ATOM 3021 N N . ASN A 1 378 ? 3.908 -9.719 -7.027 1 97.81 378 ASN A N 1
ATOM 3022 C CA . ASN A 1 378 ? 3.924 -8.367 -7.578 1 97.81 378 ASN A CA 1
ATOM 3023 C C . ASN A 1 378 ? 5.129 -7.574 -7.086 1 97.81 378 ASN A C 1
ATOM 3025 O O . ASN A 1 378 ? 5.477 -7.629 -5.906 1 97.81 378 ASN A O 1
ATOM 3029 N N . TRP A 1 379 ? 5.801 -6.914 -8.023 1 97.94 379 TRP A N 1
ATOM 3030 C CA . TRP A 1 379 ? 6.984 -6.156 -7.625 1 97.94 379 TRP A CA 1
ATOM 3031 C C . TRP A 1 379 ? 6.59 -4.922 -6.82 1 97.94 379 TRP A C 1
ATOM 3033 O O . TRP A 1 379 ? 5.996 -3.986 -7.355 1 97.94 379 TRP A O 1
ATOM 3043 N N . PRO A 1 380 ? 6.918 -4.863 -5.527 1 97.38 380 PRO A N 1
ATOM 3044 C CA . PRO A 1 380 ? 6.516 -3.711 -4.723 1 97.38 380 PRO A CA 1
ATOM 3045 C C . PRO A 1 380 ? 7.328 -2.457 -5.035 1 97.38 380 PRO A C 1
ATOM 3047 O O . PRO A 1 380 ? 8.469 -2.555 -5.496 1 97.38 380 PRO A O 1
ATOM 3050 N N . PRO A 1 381 ? 6.766 -1.25 -4.789 1 96.75 381 PRO A N 1
ATOM 3051 C CA . PRO A 1 381 ? 7.512 -0.015 -5.043 1 96.75 381 PRO A CA 1
ATOM 3052 C C . PRO A 1 381 ? 8.812 0.063 -4.254 1 96.75 381 PRO A C 1
ATOM 3054 O O . PRO A 1 381 ? 8.867 -0.35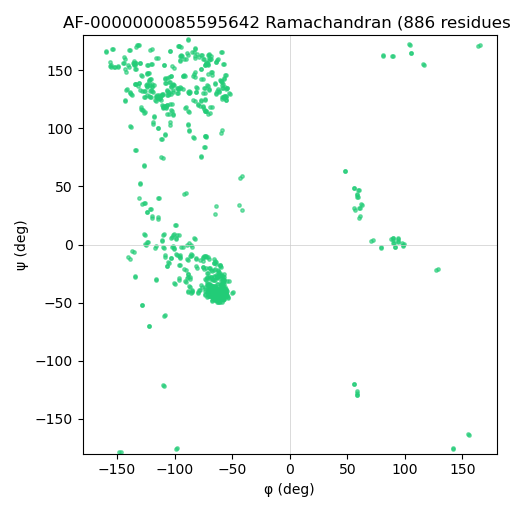6 -3.094 1 96.75 381 PRO A O 1
ATOM 3057 N N . ARG A 1 382 ? 9.844 0.504 -4.914 1 95.19 382 ARG A N 1
ATOM 3058 C CA . ARG A 1 382 ? 11.117 0.865 -4.312 1 95.19 382 ARG A CA 1
ATOM 3059 C C . ARG A 1 382 ? 11.875 -0.376 -3.854 1 95.19 382 ARG A C 1
ATOM 3061 O O . ARG A 1 382 ? 12.859 -0.272 -3.111 1 95.19 382 ARG A O 1
ATOM 3068 N N . TYR A 1 383 ? 11.391 -1.61 -4.094 1 95.25 383 TYR A N 1
ATOM 3069 C CA . TYR A 1 383 ? 12.172 -2.834 -3.953 1 95.25 383 TYR A CA 1
ATOM 3070 C C . TYR A 1 383 ? 13.25 -2.916 -5.023 1 95.25 383 TYR A C 1
ATOM 3072 O O . TYR A 1 383 ? 12.945 -3.008 -6.215 1 95.25 383 TYR A O 1
ATOM 3080 N N . THR A 1 384 ? 14.469 -2.939 -4.688 1 92.44 384 THR A N 1
ATOM 3081 C CA . THR A 1 384 ? 15.57 -2.707 -5.613 1 92.44 384 THR A CA 1
ATOM 3082 C C . THR A 1 384 ? 15.898 -3.979 -6.391 1 92.44 384 THR A C 1
ATOM 3084 O O . THR A 1 384 ? 15.539 -5.082 -5.969 1 92.44 384 THR A O 1
ATOM 3087 N N . LYS A 1 385 ? 16.625 -3.822 -7.535 1 92.25 385 LYS A N 1
ATOM 3088 C CA . LYS A 1 385 ? 17.109 -4.961 -8.305 1 92.25 385 LYS A CA 1
ATOM 3089 C C . LYS A 1 385 ? 18.094 -5.797 -7.477 1 92.25 385 LYS A C 1
ATOM 3091 O O . LYS A 1 385 ? 18.141 -7.02 -7.621 1 92.25 385 LYS A O 1
ATOM 3096 N N . LYS A 1 386 ? 18.812 -5.156 -6.676 1 91.31 386 LYS A N 1
ATOM 3097 C CA . LYS A 1 386 ? 19.75 -5.859 -5.797 1 91.31 386 LYS A CA 1
ATOM 3098 C C . LYS A 1 386 ? 19 -6.793 -4.844 1 91.31 386 LYS A C 1
ATOM 3100 O O . LYS A 1 386 ? 19.406 -7.945 -4.664 1 91.31 386 LYS A O 1
ATOM 3105 N N . GLU A 1 387 ? 18 -6.27 -4.199 1 93 387 GLU A N 1
ATOM 3106 C CA . GLU A 1 387 ? 17.203 -7.098 -3.309 1 93 387 GLU A CA 1
ATOM 3107 C C . GLU A 1 387 ? 16.562 -8.258 -4.066 1 93 387 GLU A C 1
ATOM 3109 O O . GLU A 1 387 ? 16.438 -9.367 -3.531 1 93 387 GLU A O 1
ATOM 3114 N N . PHE A 1 388 ? 16.188 -8 -5.309 1 96.19 388 PHE A N 1
ATOM 3115 C CA . PHE A 1 388 ? 15.609 -9.055 -6.141 1 96.19 388 PHE A CA 1
ATOM 3116 C C . PHE A 1 388 ? 16.625 -10.156 -6.402 1 96.19 388 PHE A C 1
ATOM 3118 O O . PHE A 1 388 ? 16.281 -11.336 -6.414 1 96.19 388 PHE A O 1
ATOM 3125 N N . GLN A 1 389 ? 17.844 -9.805 -6.621 1 95.31 389 GLN A N 1
ATOM 3126 C CA . GLN A 1 389 ? 18.906 -10.797 -6.781 1 95.31 389 GLN A CA 1
ATOM 3127 C C . GLN A 1 389 ? 19.062 -11.641 -5.516 1 95.31 389 GLN A C 1
ATOM 3129 O O . GLN A 1 389 ? 19.281 -12.852 -5.594 1 95.31 389 GLN A O 1
ATOM 3134 N N . TYR A 1 390 ? 18.938 -10.961 -4.348 1 95.5 390 TYR A N 1
ATOM 3135 C CA . TYR A 1 390 ? 19 -11.695 -3.084 1 95.5 390 TYR A CA 1
ATOM 3136 C C . TYR A 1 390 ? 17.859 -12.703 -2.984 1 95.5 390 TYR A C 1
ATOM 3138 O O . TYR A 1 390 ? 18.047 -13.805 -2.473 1 95.5 390 TYR A O 1
ATOM 3146 N N . LEU A 1 391 ? 16.703 -12.297 -3.453 1 96.62 391 LEU A N 1
ATOM 3147 C CA . LEU A 1 391 ? 15.547 -13.18 -3.467 1 96.62 391 LEU A CA 1
ATOM 3148 C C . LEU A 1 391 ? 15.82 -14.43 -4.293 1 96.62 391 LEU A C 1
ATOM 3150 O O . LEU A 1 391 ? 15.422 -15.531 -3.906 1 96.62 391 LEU A O 1
ATOM 3154 N N . LYS A 1 392 ? 16.594 -14.289 -5.352 1 96 392 LYS A N 1
ATOM 3155 C CA . LYS A 1 392 ? 16.859 -15.359 -6.305 1 96 392 LYS A CA 1
ATOM 3156 C C . LYS A 1 392 ? 18.062 -16.203 -5.875 1 96 392 LYS A C 1
ATOM 3158 O O . LYS A 1 392 ? 18.141 -17.391 -6.176 1 96 392 LYS A O 1
ATOM 3163 N N . ASP A 1 393 ? 18.984 -15.641 -5.164 1 96.88 393 ASP A N 1
ATOM 3164 C CA . ASP A 1 393 ? 20.281 -16.25 -4.867 1 96.88 393 ASP A CA 1
ATOM 3165 C C . ASP A 1 393 ? 20.109 -17.5 -4.004 1 96.88 393 ASP A C 1
ATOM 3167 O O . ASP A 1 393 ? 19.266 -17.531 -3.105 1 96.88 393 ASP A O 1
ATOM 3171 N N . PRO A 1 394 ? 20.859 -18.531 -4.328 1 97 394 PRO A N 1
ATOM 3172 C CA . PRO A 1 394 ? 20.875 -19.688 -3.445 1 97 394 PRO A CA 1
ATOM 3173 C C . PRO A 1 394 ? 21.562 -19.406 -2.107 1 97 394 PRO A C 1
ATOM 3175 O O . PRO A 1 394 ? 22.25 -18.406 -1.96 1 97 394 PRO A O 1
ATOM 3178 N N . VAL A 1 395 ? 21.266 -20.203 -1.135 1 97.38 395 VAL A N 1
ATOM 3179 C CA . VAL A 1 395 ? 21.984 -20.266 0.14 1 97.38 395 VAL A CA 1
ATOM 3180 C C . VAL A 1 395 ? 22.672 -21.609 0.283 1 97.38 395 VAL A C 1
ATOM 3182 O O . VAL A 1 395 ? 22.047 -22.594 0.7 1 97.38 395 VAL A O 1
ATOM 3185 N N . GLY A 1 396 ? 24 -21.641 -0.002 1 95.38 396 GLY A N 1
ATOM 3186 C CA . GLY A 1 396 ? 24.688 -22.906 -0.077 1 95.38 396 GLY A CA 1
ATOM 3187 C C . GLY A 1 396 ? 24.094 -23.844 -1.113 1 95.38 396 GLY A C 1
ATOM 3188 O O . GLY A 1 396 ? 23.938 -23.484 -2.279 1 95.38 396 GLY A O 1
ATOM 3189 N N . PRO A 1 397 ? 23.766 -25.078 -0.609 1 96.75 397 PRO A N 1
ATOM 3190 C CA . PRO A 1 397 ? 23.234 -26.062 -1.555 1 96.75 397 PRO A CA 1
ATOM 3191 C C . PRO A 1 397 ? 21.734 -25.906 -1.795 1 96.75 397 PRO A C 1
ATOM 3193 O O . PRO A 1 397 ? 21.141 -26.703 -2.506 1 96.75 397 PRO A O 1
ATOM 3196 N N . VAL A 1 398 ? 21.141 -24.891 -1.243 1 98.38 398 VAL A N 1
ATOM 3197 C CA . VAL A 1 398 ? 19.688 -24.703 -1.354 1 98.38 398 VAL A CA 1
ATOM 3198 C C . VAL A 1 398 ? 19.391 -23.625 -2.393 1 98.38 398 VAL A C 1
ATOM 3200 O O . VAL A 1 398 ? 19.734 -22.453 -2.203 1 98.38 398 VAL A O 1
ATOM 3203 N N . TYR A 1 399 ? 18.75 -24.047 -3.434 1 98.06 399 TYR A N 1
ATOM 3204 C CA . TYR A 1 399 ? 18.344 -23.141 -4.504 1 98.06 399 TYR A CA 1
ATOM 3205 C C . TYR A 1 399 ? 16.859 -22.812 -4.398 1 98.06 399 TYR A C 1
ATOM 3207 O O . TYR A 1 399 ? 16.078 -23.594 -3.842 1 98.06 399 TYR A O 1
ATOM 3215 N N . PHE A 1 400 ? 16.5 -21.656 -4.906 1 98.44 400 PHE A N 1
ATOM 3216 C CA . PHE A 1 400 ? 15.133 -21.172 -4.852 1 98.44 400 PHE A CA 1
ATOM 3217 C C . PHE A 1 400 ? 14.617 -20.844 -6.246 1 98.44 400 PHE A C 1
ATOM 3219 O O . PHE A 1 400 ? 15.344 -20.266 -7.062 1 98.44 400 PHE A O 1
ATOM 3226 N N . THR A 1 401 ? 13.375 -21.281 -6.512 1 98.06 401 THR A N 1
ATOM 3227 C CA . THR A 1 401 ? 12.812 -21 -7.828 1 98.06 401 THR A CA 1
ATOM 3228 C C . THR A 1 401 ? 11.297 -20.844 -7.746 1 98.06 401 THR A C 1
ATOM 3230 O O . THR A 1 401 ? 10.672 -21.328 -6.805 1 98.06 401 THR A O 1
ATOM 3233 N N . GLY A 1 402 ? 10.648 -20.109 -8.617 1 97.81 402 GLY A N 1
ATOM 3234 C CA . GLY A 1 402 ? 9.234 -19.812 -8.758 1 97.81 402 GLY A CA 1
ATOM 3235 C C . GLY A 1 402 ? 8.961 -18.641 -9.672 1 97.81 402 GLY A C 1
ATOM 3236 O O . GLY A 1 402 ? 9.891 -17.969 -10.117 1 97.81 402 GLY A O 1
ATOM 3237 N N . GLU A 1 403 ? 7.711 -18.453 -9.953 1 97.94 403 GLU A N 1
ATOM 3238 C CA . GLU A 1 403 ? 7.395 -17.328 -10.812 1 97.94 403 GLU A CA 1
ATOM 3239 C C . GLU A 1 403 ? 7.902 -16.016 -10.211 1 97.94 403 GLU A C 1
ATOM 3241 O O . GLU A 1 403 ? 8.281 -15.094 -10.945 1 97.94 403 GLU A O 1
ATOM 3246 N N . TYR A 1 404 ? 8.047 -15.891 -8.867 1 98.25 404 TYR A N 1
ATOM 3247 C CA . TYR A 1 404 ? 8.453 -14.672 -8.172 1 98.25 404 TYR A CA 1
ATOM 3248 C C . TYR A 1 404 ? 9.945 -14.422 -8.352 1 98.25 404 TYR A C 1
ATOM 3250 O O . TYR A 1 404 ? 10.453 -13.352 -7.984 1 98.25 404 TYR A O 1
ATOM 3258 N N . THR A 1 405 ? 10.68 -15.43 -8.914 1 98.06 405 THR A N 1
ATOM 3259 C CA . THR A 1 405 ? 12.109 -15.25 -9.148 1 98.06 405 THR A CA 1
ATOM 3260 C C . THR A 1 405 ? 12.383 -14.906 -10.609 1 98.06 405 THR A C 1
ATOM 3262 O O . THR A 1 405 ? 13.531 -14.906 -11.047 1 98.06 405 THR A O 1
ATOM 3265 N N . ASN A 1 406 ? 11.375 -14.648 -11.391 1 97.81 406 ASN A N 1
ATOM 3266 C CA . ASN A 1 406 ? 11.531 -14.211 -12.773 1 97.81 406 ASN A CA 1
ATOM 3267 C C . ASN A 1 406 ? 11.188 -12.734 -12.945 1 97.81 406 ASN A C 1
ATOM 3269 O O . ASN A 1 406 ? 10.039 -12.336 -12.742 1 97.81 406 ASN A O 1
ATOM 3273 N N . GLU A 1 407 ? 12.086 -11.977 -13.336 1 95.25 407 GLU A N 1
ATOM 3274 C CA . GLU A 1 407 ? 11.922 -10.523 -13.414 1 95.25 407 GLU A CA 1
ATOM 3275 C C . GLU A 1 407 ? 10.977 -10.141 -14.547 1 95.25 407 GLU A C 1
ATOM 3277 O O . GLU A 1 407 ? 10.156 -9.227 -14.398 1 95.25 407 GLU A O 1
ATOM 3282 N N . LYS A 1 408 ? 11.039 -10.805 -15.633 1 95.62 408 LYS A N 1
ATOM 3283 C CA . LYS A 1 408 ? 10.336 -10.398 -16.844 1 95.62 408 LYS A CA 1
ATOM 3284 C C . LYS A 1 408 ? 8.891 -10.906 -16.844 1 95.62 408 LYS A C 1
ATOM 3286 O O . LYS A 1 408 ? 7.988 -10.219 -17.328 1 95.62 408 LYS A O 1
ATOM 3291 N N . TYR A 1 409 ? 8.711 -12.117 -16.375 1 96.69 409 TYR A N 1
ATOM 3292 C CA . TYR A 1 409 ? 7.402 -12.75 -16.516 1 96.69 409 TYR A CA 1
ATOM 3293 C C . TYR A 1 409 ? 6.82 -13.102 -15.148 1 96.69 409 TYR A C 1
ATOM 3295 O O . TYR A 1 409 ? 6.117 -14.102 -15 1 96.69 409 TYR A O 1
ATOM 3303 N N . MET A 1 410 ? 7.18 -12.297 -14.148 1 96.56 410 MET A N 1
ATOM 3304 C CA . MET A 1 410 ? 6.684 -12.484 -12.789 1 96.56 410 MET A CA 1
ATOM 3305 C C . MET A 1 410 ? 5.16 -12.523 -12.766 1 96.56 410 MET A C 1
ATOM 3307 O O . MET A 1 410 ? 4.504 -11.711 -13.422 1 96.56 410 MET A O 1
ATOM 3311 N N . GLY A 1 411 ? 4.629 -13.469 -12.055 1 95.12 411 GLY A N 1
ATOM 3312 C CA . GLY A 1 411 ? 3.186 -13.539 -11.891 1 95.12 411 GLY A CA 1
ATOM 3313 C C . GLY A 1 411 ? 2.506 -14.398 -12.938 1 95.12 411 GLY A C 1
ATOM 3314 O O . GLY A 1 411 ? 1.301 -14.648 -12.852 1 95.12 411 GLY A O 1
ATOM 3315 N N . PHE A 1 412 ? 3.252 -14.945 -13.891 1 95.75 412 PHE A N 1
ATOM 3316 C CA . PHE A 1 412 ? 2.705 -15.766 -14.961 1 95.75 412 PHE A CA 1
ATOM 3317 C C . PHE A 1 412 ? 3.305 -17.172 -14.938 1 95.75 412 PHE A C 1
ATOM 3319 O O . PHE A 1 412 ? 4.395 -17.375 -14.391 1 95.75 412 PHE A O 1
ATOM 3326 N N . ALA A 1 413 ? 2.545 -18.094 -15.5 1 95.62 413 ALA A N 1
ATOM 3327 C CA . ALA A 1 413 ? 3.061 -19.453 -15.656 1 95.62 413 ALA A CA 1
ATOM 3328 C C . ALA A 1 413 ? 4.344 -19.453 -16.484 1 95.62 413 ALA A C 1
ATOM 3330 O O . ALA A 1 413 ? 5.238 -20.266 -16.25 1 95.62 413 ALA A O 1
ATOM 3331 N N . THR A 1 414 ? 4.438 -18.547 -17.422 1 96.06 414 THR A N 1
ATOM 3332 C CA . THR A 1 414 ? 5.641 -18.406 -18.234 1 96.06 414 THR A CA 1
ATOM 3333 C C . THR A 1 414 ? 6.852 -18.094 -17.359 1 96.06 414 THR A C 1
ATOM 3335 O O . THR A 1 414 ? 7.941 -18.625 -17.594 1 96.06 414 THR A O 1
ATOM 3338 N N . GLY A 1 415 ? 6.625 -17.219 -16.391 1 96.75 415 GLY A N 1
ATOM 3339 C CA . GLY A 1 415 ? 7.699 -16.922 -15.453 1 96.75 415 GLY A CA 1
ATOM 3340 C C . GLY A 1 415 ? 8.164 -18.125 -14.664 1 96.75 415 GLY A C 1
ATOM 3341 O O . GLY A 1 415 ? 9.367 -18.312 -14.453 1 96.75 415 GLY A O 1
ATOM 3342 N N . ALA A 1 416 ? 7.23 -18.922 -14.211 1 97.25 416 ALA A N 1
ATOM 3343 C CA . ALA A 1 416 ? 7.57 -20.156 -13.5 1 97.25 416 ALA A CA 1
ATOM 3344 C C . ALA A 1 416 ? 8.375 -21.109 -14.391 1 97.25 416 ALA A C 1
ATOM 3346 O O . ALA A 1 416 ? 9.352 -21.703 -13.938 1 97.25 416 ALA A O 1
ATOM 3347 N N . TYR A 1 417 ? 7.961 -21.203 -15.648 1 97.31 417 TYR A N 1
ATOM 3348 C CA . TYR A 1 417 ? 8.625 -22.078 -16.625 1 97.31 417 TYR A CA 1
ATOM 3349 C C . TYR A 1 417 ? 10.086 -21.656 -16.797 1 97.31 417 TYR A C 1
ATOM 3351 O O . TYR A 1 417 ? 10.992 -22.484 -16.641 1 97.31 417 TYR A O 1
ATOM 3359 N N . PHE A 1 418 ? 10.32 -20.406 -17.016 1 97.94 418 PHE A N 1
ATOM 3360 C CA . PHE A 1 418 ? 11.664 -19.922 -17.297 1 97.94 418 PHE A CA 1
ATOM 3361 C C . PHE A 1 418 ? 12.516 -19.922 -16.031 1 97.94 418 PHE A C 1
ATOM 3363 O O . PHE A 1 418 ? 13.727 -20.172 -16.094 1 97.94 418 PHE A O 1
ATOM 3370 N N . SER A 1 419 ? 11.945 -19.609 -14.938 1 98.19 419 SER A N 1
ATOM 3371 C CA . SER A 1 419 ? 12.695 -19.672 -13.688 1 98.19 419 SER A CA 1
ATOM 3372 C C . SER A 1 419 ? 13.203 -21.078 -13.422 1 98.19 419 SER A C 1
ATOM 3374 O O . SER A 1 419 ? 14.297 -21.266 -12.891 1 98.19 419 SER A O 1
ATOM 3376 N N . GLY A 1 420 ? 12.32 -22.094 -13.727 1 98.25 420 GLY A N 1
ATOM 3377 C CA . GLY A 1 420 ? 12.758 -23.469 -13.609 1 98.25 420 GLY A CA 1
ATOM 3378 C C . GLY A 1 420 ? 13.977 -23.781 -14.445 1 98.25 420 GLY A C 1
ATOM 3379 O O . GLY A 1 420 ? 14.93 -24.406 -13.969 1 98.25 420 GLY A O 1
ATOM 3380 N N . ILE A 1 421 ? 13.992 -23.297 -15.641 1 98.31 421 ILE A N 1
ATOM 3381 C CA . ILE A 1 421 ? 15.109 -23.516 -16.562 1 98.31 421 ILE A CA 1
ATOM 3382 C C . ILE A 1 421 ? 16.359 -22.844 -16.016 1 98.31 421 ILE A C 1
ATOM 3384 O O . ILE A 1 421 ? 17.438 -23.438 -15.961 1 98.31 421 ILE A O 1
ATOM 3388 N N . GLU A 1 422 ? 16.203 -21.609 -15.609 1 98.06 422 GLU A N 1
ATOM 3389 C CA . GLU A 1 422 ? 17.328 -20.812 -15.133 1 98.06 422 GLU A CA 1
ATOM 3390 C C . GLU A 1 422 ? 17.969 -21.453 -13.898 1 98.06 422 GLU A C 1
ATOM 3392 O O . GLU A 1 422 ? 19.203 -21.547 -13.805 1 98.06 422 GLU A O 1
ATOM 3397 N N . THR A 1 423 ? 17.188 -21.844 -12.984 1 98.12 423 THR A N 1
ATOM 3398 C CA . THR A 1 423 ? 17.688 -22.438 -11.75 1 98.12 423 THR A CA 1
ATOM 3399 C C . THR A 1 423 ? 18.375 -23.766 -12.031 1 98.12 423 THR A C 1
ATOM 3401 O O . THR A 1 423 ? 19.422 -24.062 -11.445 1 98.12 423 THR A O 1
ATOM 3404 N N . ALA A 1 424 ? 17.766 -24.578 -12.891 1 98.31 424 ALA A N 1
ATOM 3405 C CA . ALA A 1 424 ? 18.391 -25.844 -13.281 1 98.31 424 ALA A CA 1
ATOM 3406 C C . ALA A 1 424 ? 19.75 -25.594 -13.922 1 98.31 424 ALA A C 1
ATOM 3408 O O . ALA A 1 424 ? 20.719 -26.312 -13.641 1 98.31 424 ALA A O 1
ATOM 3409 N N . ASN A 1 425 ? 19.797 -24.625 -14.812 1 98.19 425 ASN A N 1
ATOM 3410 C CA . ASN A 1 425 ? 21.062 -24.297 -15.469 1 98.19 425 ASN A CA 1
ATOM 3411 C C . ASN A 1 425 ? 22.125 -23.891 -14.461 1 98.19 425 ASN A C 1
ATOM 3413 O O . ASN A 1 425 ? 23.297 -24.266 -14.594 1 98.19 425 ASN A O 1
ATOM 3417 N N . ASP A 1 426 ? 21.75 -23.078 -13.492 1 97.31 426 ASP A N 1
ATOM 3418 C CA . ASP A 1 426 ? 22.672 -22.703 -12.422 1 97.31 426 ASP A CA 1
ATOM 3419 C C . ASP A 1 426 ? 23.188 -23.938 -11.703 1 97.31 426 ASP A C 1
ATOM 3421 O O . ASP A 1 426 ? 24.391 -24.047 -11.438 1 97.31 426 ASP A O 1
ATOM 3425 N N . LEU A 1 427 ? 22.328 -24.828 -11.367 1 97.44 427 LEU A N 1
ATOM 3426 C CA . LEU A 1 427 ? 22.719 -26.016 -10.617 1 97.44 427 LEU A CA 1
ATOM 3427 C C . LEU A 1 427 ? 23.562 -26.953 -11.477 1 97.44 427 LEU A C 1
ATOM 3429 O O . LEU A 1 427 ? 24.516 -27.562 -10.984 1 97.44 427 LEU A O 1
ATOM 3433 N N . ILE A 1 428 ? 23.234 -27.109 -12.742 1 97.88 428 ILE A N 1
ATOM 3434 C CA . ILE A 1 428 ? 24.016 -27.922 -13.672 1 97.88 428 ILE A CA 1
ATOM 3435 C C . ILE A 1 428 ? 25.438 -27.391 -13.758 1 97.88 428 ILE A C 1
ATOM 3437 O O . ILE A 1 428 ? 26.406 -28.156 -13.719 1 97.88 428 ILE A O 1
ATOM 3441 N N . ASN A 1 429 ? 25.5 -26.062 -13.859 1 97 429 ASN A N 1
ATOM 3442 C CA . ASN A 1 429 ? 26.828 -25.453 -13.883 1 97 429 ASN A CA 1
ATOM 3443 C C . ASN A 1 429 ? 27.594 -25.734 -12.602 1 97 429 ASN A C 1
ATOM 3445 O O . ASN A 1 429 ? 28.812 -25.938 -12.633 1 97 429 ASN A O 1
ATOM 3449 N N . CYS A 1 430 ? 26.938 -25.688 -11.562 1 94.88 430 CYS A N 1
ATOM 3450 C CA . CYS A 1 430 ? 27.578 -25.984 -10.281 1 94.88 430 CYS A CA 1
ATOM 3451 C C . CYS A 1 430 ? 28.047 -27.422 -10.227 1 94.88 430 CYS A C 1
ATOM 3453 O O . CYS A 1 430 ? 29.188 -27.688 -9.844 1 94.88 430 CYS A O 1
ATOM 3455 N N . ILE A 1 431 ? 27.234 -28.344 -10.609 1 94.81 431 ILE A N 1
ATOM 3456 C CA . ILE A 1 431 ? 27.516 -29.781 -10.492 1 94.81 431 ILE A CA 1
ATOM 3457 C C . ILE A 1 431 ? 28.578 -30.172 -11.516 1 94.81 431 ILE A C 1
ATOM 3459 O O . ILE A 1 431 ? 29.531 -30.891 -11.18 1 94.81 431 ILE A O 1
ATOM 3463 N N . LYS A 1 432 ? 28.484 -29.656 -12.672 1 94.75 432 LYS A N 1
ATOM 3464 C CA . LYS A 1 432 ? 29.328 -30.156 -13.758 1 94.75 432 LYS A CA 1
ATOM 3465 C C . LYS A 1 432 ? 30.578 -29.297 -13.922 1 94.75 432 LYS A C 1
ATOM 3467 O O . LYS A 1 432 ? 31.625 -29.812 -14.336 1 94.75 432 LYS A O 1
ATOM 3472 N N . LYS A 1 433 ? 30.438 -28.047 -13.578 1 94.06 433 LYS A N 1
ATOM 3473 C CA . LYS A 1 433 ? 31.562 -27.141 -13.836 1 94.06 433 LYS A CA 1
ATOM 3474 C C . LYS A 1 433 ? 32.125 -26.578 -12.539 1 94.06 433 LYS A C 1
ATOM 3476 O O . LYS A 1 433 ? 33.062 -25.781 -12.562 1 94.06 433 LYS A O 1
ATOM 3481 N N . TYR A 1 434 ? 31.594 -26.859 -11.477 1 90.19 434 TYR A N 1
ATOM 3482 C CA . TYR A 1 434 ? 32 -26.375 -10.164 1 90.19 434 TYR A CA 1
ATOM 3483 C C . TYR A 1 434 ? 31.906 -24.859 -10.086 1 90.19 434 TYR A C 1
ATOM 3485 O O . TYR A 1 434 ? 32.719 -24.203 -9.445 1 90.19 434 TYR A O 1
ATOM 3493 N N . ALA A 1 435 ? 30.953 -24.375 -10.828 1 89.88 435 ALA A N 1
ATOM 3494 C CA . ALA A 1 435 ? 30.672 -22.938 -10.836 1 89.88 435 ALA A CA 1
ATOM 3495 C C . ALA A 1 435 ? 29.344 -22.625 -10.164 1 89.88 435 ALA A C 1
ATOM 3497 O O . ALA A 1 435 ? 28.375 -22.234 -10.828 1 89.88 435 ALA A O 1
ATOM 3498 N N . CYS A 1 436 ? 29.406 -22.719 -8.93 1 90 436 CYS A N 1
ATOM 3499 C CA . CYS A 1 436 ? 28.172 -22.547 -8.18 1 90 436 CYS A CA 1
ATOM 3500 C C . CYS A 1 436 ? 27.859 -21.062 -7.984 1 90 436 CYS A C 1
ATOM 3502 O O . CYS A 1 436 ? 28.734 -20.281 -7.617 1 90 436 CYS A O 1
ATOM 3504 N N . ARG A 1 437 ? 26.656 -20.734 -8.281 1 86.69 437 ARG A N 1
ATOM 3505 C CA . ARG A 1 437 ? 26.188 -19.375 -8 1 86.69 437 ARG A CA 1
ATOM 3506 C C . ARG A 1 437 ? 26.219 -19.094 -6.504 1 86.69 437 ARG A C 1
ATOM 3508 O O . ARG A 1 437 ? 25.891 -19.953 -5.691 1 86.69 437 ARG A O 1
ATOM 3515 N N . THR A 1 438 ? 26.781 -17.875 -6.156 1 82.25 438 THR A N 1
ATOM 3516 C CA . THR A 1 438 ? 26.797 -17.453 -4.762 1 82.25 438 THR A CA 1
ATOM 3517 C C . THR A 1 438 ? 26.062 -16.109 -4.594 1 82.25 438 THR A C 1
ATOM 3519 O O . THR A 1 438 ? 25.609 -15.523 -5.574 1 82.25 438 THR A O 1
ATOM 3522 N N . HIS A 1 439 ? 25.828 -15.836 -3.277 1 77.88 439 HIS A N 1
ATOM 3523 C CA . HIS A 1 439 ? 25.172 -14.578 -2.938 1 77.88 439 HIS A CA 1
ATOM 3524 C C . HIS A 1 439 ? 25.922 -13.383 -3.523 1 77.88 439 HIS A C 1
ATOM 3526 O O . HIS A 1 439 ? 27.156 -13.352 -3.5 1 77.88 439 HIS A O 1
ATOM 3532 N N . SER A 1 440 ? 25.125 -12.578 -4.234 1 69.38 440 SER A N 1
ATOM 3533 C CA . SER A 1 440 ? 25.719 -11.336 -4.719 1 69.38 440 SER A CA 1
ATOM 3534 C C . SER A 1 440 ? 26.219 -10.477 -3.562 1 69.38 440 SER A C 1
ATOM 3536 O O . SER A 1 440 ? 25.516 -10.297 -2.566 1 69.38 440 SER A O 1
ATOM 3538 N N . ARG A 1 441 ? 27.5 -10.516 -3.17 1 57.31 441 ARG A N 1
ATOM 3539 C CA . ARG A 1 441 ? 28.203 -9.898 -2.045 1 57.31 441 ARG A CA 1
ATOM 3540 C C . ARG A 1 441 ? 27.75 -8.461 -1.838 1 57.31 441 ARG A C 1
ATOM 3542 O O . ARG A 1 441 ? 28.469 -7.523 -2.17 1 57.31 441 ARG A O 1
ATOM 3549 N N . GLY A 1 442 ? 26.641 -8.086 -2.117 1 47.72 442 GLY A N 1
ATOM 3550 C CA . GLY A 1 442 ? 26.5 -6.754 -1.544 1 47.72 442 GLY A CA 1
ATOM 3551 C C . GLY A 1 442 ? 26.312 -6.77 -0.04 1 47.72 442 GLY A C 1
ATOM 3552 O O . GLY A 1 442 ? 25.844 -7.762 0.52 1 47.72 442 GLY A O 1
ATOM 3553 N N . THR A 1 443 ? 27.203 -6.215 0.758 1 37.88 443 THR A N 1
ATOM 3554 C CA . THR A 1 443 ? 27.312 -6.129 2.211 1 37.88 443 THR A CA 1
ATOM 3555 C C . THR A 1 443 ? 25.953 -5.836 2.836 1 37.88 443 THR A C 1
ATOM 3557 O O . THR A 1 443 ? 25.391 -4.758 2.637 1 37.88 443 THR A O 1
ATOM 3560 N N . ILE A 1 444 ? 24.984 -6.562 2.688 1 41.66 444 ILE A N 1
ATOM 3561 C CA . ILE A 1 444 ? 24.094 -6.25 3.805 1 41.66 444 ILE A CA 1
ATOM 3562 C C . ILE A 1 444 ? 24.781 -6.633 5.121 1 41.66 444 ILE A C 1
ATOM 3564 O O . ILE A 1 444 ? 24.859 -7.816 5.457 1 41.66 444 ILE A O 1
ATOM 3568 N N . ALA A 1 445 ? 26.141 -6.578 5.395 1 28.75 445 ALA A N 1
ATOM 3569 C CA . ALA A 1 445 ? 26.641 -6.898 6.723 1 28.75 445 ALA A CA 1
ATOM 3570 C C . ALA A 1 445 ? 25.812 -6.223 7.809 1 28.75 445 ALA A C 1
ATOM 3572 O O . ALA A 1 445 ? 25.391 -5.078 7.648 1 28.75 445 ALA A O 1
ATOM 3573 N N . MET B 1 1 ? 2.402 29.484 10.344 1 97.31 1 MET B N 1
ATOM 3574 C CA . MET B 1 1 ? 2.258 30.562 11.312 1 97.31 1 MET B CA 1
ATOM 3575 C C . MET B 1 1 ? 3.498 30.672 12.195 1 97.31 1 MET B C 1
ATOM 3577 O O . MET B 1 1 ? 3.98 31.781 12.461 1 97.31 1 MET B O 1
ATOM 3581 N N . VAL B 1 2 ? 4.02 29.484 12.648 1 97.94 2 VAL B N 1
ATOM 3582 C CA . VAL B 1 2 ? 5.215 29.484 13.484 1 97.94 2 VAL B CA 1
ATOM 3583 C C . VAL B 1 2 ? 6.402 30.031 12.703 1 97.94 2 VAL B C 1
ATOM 3585 O O . VAL B 1 2 ? 7.227 30.766 13.242 1 97.94 2 VAL B O 1
ATOM 3588 N N . ALA B 1 3 ? 6.512 29.656 11.406 1 98.31 3 ALA B N 1
ATOM 3589 C CA . ALA B 1 3 ? 7.574 30.203 10.57 1 98.31 3 ALA B CA 1
ATOM 3590 C C . ALA B 1 3 ? 7.492 31.719 10.5 1 98.31 3 ALA B C 1
ATOM 3592 O O . ALA B 1 3 ? 8.508 32.406 10.617 1 98.31 3 ALA B O 1
ATOM 3593 N N . ALA B 1 4 ? 6.328 32.281 10.289 1 98.31 4 ALA B N 1
ATOM 3594 C CA . ALA B 1 4 ? 6.133 33.719 10.219 1 98.31 4 ALA B CA 1
ATOM 3595 C C . ALA B 1 4 ? 6.531 34.375 11.531 1 98.31 4 ALA B C 1
ATOM 3597 O O . ALA B 1 4 ? 7.18 35.438 11.523 1 98.31 4 ALA B O 1
ATOM 3598 N N . LYS B 1 5 ? 6.121 33.844 12.625 1 98.25 5 LYS B N 1
ATOM 3599 C CA . LYS B 1 5 ? 6.48 34.375 13.938 1 98.25 5 LYS B CA 1
ATOM 3600 C C . LYS B 1 5 ? 7.992 34.406 14.117 1 98.25 5 LYS B C 1
ATOM 3602 O O . LYS B 1 5 ? 8.539 35.406 14.602 1 98.25 5 LYS B O 1
ATOM 3607 N N . LYS B 1 6 ? 8.648 33.281 13.781 1 98.38 6 LYS B N 1
ATOM 3608 C CA . LYS B 1 6 ? 10.094 33.188 13.93 1 98.38 6 LYS B CA 1
ATOM 3609 C C . LYS B 1 6 ? 10.805 34.219 13.07 1 98.38 6 LYS B C 1
ATOM 3611 O O . LYS B 1 6 ? 11.797 34.812 13.492 1 98.38 6 LYS B O 1
ATOM 3616 N N . LEU B 1 7 ? 10.359 34.438 11.812 1 98.31 7 LEU B N 1
ATOM 3617 C CA . LEU B 1 7 ? 10.906 35.469 10.945 1 98.31 7 LEU B CA 1
ATOM 3618 C C . LEU B 1 7 ? 10.719 36.875 11.562 1 98.31 7 LEU B C 1
ATOM 3620 O O . LEU B 1 7 ? 11.656 37.656 11.586 1 98.31 7 LEU B O 1
ATOM 3624 N N . SER B 1 8 ? 9.531 37.094 12.031 1 97.81 8 SER B N 1
ATOM 3625 C CA . SER B 1 8 ? 9.234 38.344 12.672 1 97.81 8 SER B CA 1
ATOM 3626 C C . SER B 1 8 ? 10.133 38.594 13.875 1 97.81 8 SER B C 1
ATOM 3628 O O . SER B 1 8 ? 10.656 39.688 14.062 1 97.81 8 SER B O 1
ATOM 3630 N N . ASP B 1 9 ? 10.312 37.562 14.695 1 97.81 9 ASP B N 1
ATOM 3631 C CA . ASP B 1 9 ? 11.172 37.656 15.875 1 97.81 9 ASP B CA 1
ATOM 3632 C C . ASP B 1 9 ? 12.609 37.969 15.477 1 97.81 9 ASP B C 1
ATOM 3634 O O . ASP B 1 9 ? 13.352 38.594 16.25 1 97.81 9 ASP B O 1
ATOM 3638 N N . ALA B 1 10 ? 12.938 37.594 14.305 1 97.75 10 ALA B N 1
ATOM 3639 C CA . ALA B 1 10 ? 14.297 37.812 13.82 1 97.75 10 ALA B CA 1
ATOM 3640 C C . ALA B 1 10 ? 14.43 39.156 13.156 1 97.75 10 ALA B C 1
ATOM 3642 O O . ALA B 1 10 ? 15.5 39.5 12.641 1 97.75 10 ALA B O 1
ATOM 3643 N N . GLY B 1 11 ? 13.375 39.938 13.086 1 96.94 11 GLY B N 1
ATOM 3644 C CA . GLY B 1 11 ? 13.422 41.312 12.562 1 96.94 11 GLY B CA 1
ATOM 3645 C C . GLY B 1 11 ? 12.945 41.406 11.125 1 96.94 11 GLY B C 1
ATOM 3646 O O . GLY B 1 11 ? 12.992 42.5 10.531 1 96.94 11 GLY B O 1
ATOM 3647 N N . ILE B 1 12 ? 12.57 40.375 10.57 1 96.06 12 ILE B N 1
ATOM 3648 C CA . ILE B 1 12 ? 12.008 40.375 9.227 1 96.06 12 ILE B CA 1
ATOM 3649 C C . ILE B 1 12 ? 10.508 40.625 9.289 1 96.06 12 ILE B C 1
ATOM 3651 O O . ILE B 1 12 ? 9.719 39.688 9.453 1 96.06 12 ILE B O 1
ATOM 3655 N N . ARG B 1 13 ? 10.141 41.875 9.062 1 91.88 13 ARG B N 1
ATOM 3656 C CA . ARG B 1 13 ? 8.758 42.281 9.344 1 91.88 13 ARG B CA 1
ATOM 3657 C C . ARG B 1 13 ? 7.969 42.469 8.062 1 91.88 13 ARG B C 1
ATOM 3659 O O . ARG B 1 13 ? 6.734 42.5 8.078 1 91.88 13 ARG B O 1
ATOM 3666 N N . GLU B 1 14 ? 8.727 42.625 7 1 95.62 14 GLU B N 1
ATOM 3667 C CA . GLU B 1 14 ? 8.055 42.688 5.711 1 95.62 14 GLU B CA 1
ATOM 3668 C C . GLU B 1 14 ? 7.625 41.312 5.223 1 95.62 14 GLU B C 1
ATOM 3670 O O . GLU B 1 14 ? 8.25 40.75 4.328 1 95.62 14 GLU B O 1
ATOM 3675 N N . LEU B 1 15 ? 6.621 40.844 5.781 1 96.44 15 LEU B N 1
ATOM 3676 C CA . LEU B 1 15 ? 6.141 39.5 5.418 1 96.44 15 LEU B CA 1
ATOM 3677 C C . LEU B 1 15 ? 4.629 39.5 5.219 1 96.44 15 LEU B C 1
ATOM 3679 O O . LEU B 1 15 ? 3.932 40.375 5.754 1 96.44 15 LEU B O 1
ATOM 3683 N N . LEU B 1 16 ? 4.16 38.625 4.379 1 97.75 16 LEU B N 1
ATOM 3684 C CA . LEU B 1 16 ? 2.75 38.406 4.066 1 97.75 16 LEU B CA 1
ATOM 3685 C C . LEU B 1 16 ? 2.373 36.938 4.246 1 97.75 16 LEU B C 1
ATOM 3687 O O . LEU B 1 16 ? 3.119 36.062 3.838 1 97.75 16 LEU B O 1
ATOM 3691 N N . ILE B 1 17 ? 1.248 36.719 4.949 1 98.31 17 ILE B N 1
ATOM 3692 C CA . ILE B 1 17 ? 0.712 35.375 5.145 1 98.31 17 ILE B CA 1
ATOM 3693 C C . ILE B 1 17 ? -0.577 35.219 4.344 1 98.31 17 ILE B C 1
ATOM 3695 O O . ILE B 1 17 ? -1.536 35.969 4.539 1 98.31 17 ILE B O 1
ATOM 3699 N N . LEU B 1 18 ? -0.593 34.312 3.42 1 98.44 18 LEU B N 1
ATOM 3700 C CA . LEU B 1 18 ? -1.783 34 2.639 1 98.44 18 LEU B CA 1
ATOM 3701 C C . LEU B 1 18 ? -2.422 32.688 3.125 1 98.44 18 LEU B C 1
ATOM 3703 O O . LEU B 1 18 ? -1.757 31.656 3.193 1 98.44 18 LEU B O 1
ATOM 3707 N N . GLU B 1 19 ? -3.631 32.75 3.531 1 98.06 19 GLU B N 1
ATOM 3708 C CA . GLU B 1 19 ? -4.414 31.609 3.975 1 98.06 19 GLU B CA 1
ATOM 3709 C C . GLU B 1 19 ? -5.598 31.359 3.049 1 98.06 19 GLU B C 1
ATOM 3711 O O . GLU B 1 19 ? -6.363 32.281 2.748 1 98.06 19 GLU B O 1
ATOM 3716 N N . ALA B 1 20 ? -5.742 30.125 2.578 1 98.25 20 ALA B N 1
ATOM 3717 C CA . ALA B 1 20 ? -6.762 29.766 1.593 1 98.25 20 ALA B CA 1
ATOM 3718 C C . ALA B 1 20 ? -8.156 29.812 2.207 1 98.25 20 ALA B C 1
ATOM 3720 O O . ALA B 1 20 ? -9.133 30.141 1.525 1 98.25 20 ALA B O 1
ATOM 3721 N N . THR B 1 21 ? -8.258 29.469 3.49 1 97.06 21 THR B N 1
ATOM 3722 C CA . THR B 1 21 ? -9.555 29.375 4.164 1 97.06 21 THR B CA 1
ATOM 3723 C C . THR B 1 21 ? -9.867 30.672 4.906 1 97.06 21 THR B C 1
ATOM 3725 O O . THR B 1 21 ? -9.016 31.547 5.027 1 97.06 21 THR B O 1
ATOM 3728 N N . PRO B 1 22 ? -11.102 30.844 5.426 1 95.75 22 PRO B N 1
ATOM 3729 C CA . PRO B 1 22 ? -11.477 32.062 6.125 1 95.75 22 PRO B CA 1
ATOM 3730 C C . PRO B 1 22 ? -10.836 32.188 7.508 1 95.75 22 PRO B C 1
ATOM 3732 O O . PRO B 1 22 ? -10.852 33.25 8.109 1 95.75 22 PRO B O 1
ATOM 3735 N N . LYS B 1 23 ? -10.242 31.172 7.965 1 94.06 23 LYS B N 1
ATOM 3736 C CA . LYS B 1 23 ? -9.625 31.188 9.289 1 94.06 23 LYS B CA 1
ATOM 3737 C C . LYS B 1 23 ? -8.289 30.453 9.281 1 94.06 23 LYS B C 1
ATOM 3739 O O . LYS B 1 23 ? -8.078 29.531 8.477 1 94.06 23 LYS B O 1
ATOM 3744 N N . ILE B 1 24 ? -7.387 30.828 10.172 1 95.44 24 ILE B N 1
ATOM 3745 C CA . ILE B 1 24 ? -6.098 30.156 10.297 1 95.44 24 ILE B CA 1
ATOM 3746 C C . ILE B 1 24 ? -6.266 28.844 11.07 1 95.44 24 ILE B C 1
ATOM 3748 O O . ILE B 1 24 ? -7.273 28.641 11.75 1 95.44 24 ILE B O 1
ATOM 3752 N N . GLY B 1 25 ? -5.332 27.969 10.961 1 94.38 25 GLY B N 1
ATOM 3753 C CA . GLY B 1 25 ? -5.352 26.766 11.758 1 94.38 25 GLY B CA 1
ATOM 3754 C C . GLY B 1 25 ? -5.18 25.5 10.93 1 94.38 25 GLY B C 1
ATOM 3755 O O . GLY B 1 25 ? -4.777 24.453 11.453 1 94.38 25 GLY B O 1
ATOM 3756 N N . GLY B 1 26 ? -5.477 25.562 9.578 1 94.25 26 GLY B N 1
ATOM 3757 C CA . GLY B 1 26 ? -5.359 24.375 8.758 1 94.25 26 GLY B CA 1
ATOM 3758 C C . GLY B 1 26 ? -6.184 23.203 9.273 1 94.25 26 GLY B C 1
ATOM 3759 O O . GLY B 1 26 ? -7.391 23.344 9.484 1 94.25 26 GLY B O 1
ATOM 3760 N N . ARG B 1 27 ? -5.531 22.078 9.594 1 95.62 27 ARG B N 1
ATOM 3761 C CA . ARG B 1 27 ? -6.227 20.875 10.062 1 95.62 27 ARG B CA 1
ATOM 3762 C C . ARG B 1 27 ? -6.449 20.922 11.57 1 95.62 27 ARG B C 1
ATOM 3764 O O . ARG B 1 27 ? -7.113 20.047 12.133 1 95.62 27 ARG B O 1
ATOM 3771 N N . LEU B 1 28 ? -5.844 21.875 12.219 1 95.75 28 LEU B N 1
ATOM 3772 C CA . LEU B 1 28 ? -6.344 22.234 13.539 1 95.75 28 LEU B CA 1
ATOM 3773 C C . LEU B 1 28 ? -7.641 23.031 13.422 1 95.75 28 LEU B C 1
ATOM 3775 O O . LEU B 1 28 ? -7.629 24.266 13.508 1 95.75 28 LEU B O 1
ATOM 3779 N N . HIS B 1 29 ? -8.672 22.297 13.297 1 94.44 29 HIS B N 1
ATOM 3780 C CA . HIS B 1 29 ? -9.945 22.875 12.906 1 94.44 29 HIS B CA 1
ATOM 3781 C C . HIS B 1 29 ? -11.094 22.312 13.742 1 94.44 29 HIS B C 1
ATOM 3783 O O . HIS B 1 29 ? -11.234 21.094 13.859 1 94.44 29 HIS B O 1
ATOM 3789 N N . LYS B 1 30 ? -11.914 23.219 14.32 1 95.56 30 LYS B N 1
ATOM 3790 C CA . LYS B 1 30 ? -13.102 22.766 15.047 1 95.56 30 LYS B CA 1
ATOM 3791 C C . LYS B 1 30 ? -14.375 23.109 14.281 1 95.56 30 LYS B C 1
ATOM 3793 O O . LYS B 1 30 ? -14.359 23.984 13.406 1 95.56 30 LYS B O 1
ATOM 3798 N N . THR B 1 31 ? -15.352 22.422 14.484 1 96.06 31 THR B N 1
ATOM 3799 C CA . THR B 1 31 ? -16.703 22.75 14.047 1 96.06 31 THR B CA 1
ATOM 3800 C C . THR B 1 31 ? -17.703 22.547 15.188 1 96.06 31 THR B C 1
ATOM 3802 O O . THR B 1 31 ? -17.312 22.219 16.312 1 96.06 31 THR B O 1
ATOM 3805 N N . THR B 1 32 ? -18.891 23 14.953 1 97 32 THR B N 1
ATOM 3806 C CA . THR B 1 32 ? -19.953 22.766 15.922 1 97 32 THR B CA 1
ATOM 3807 C C . THR B 1 32 ? -20.797 21.562 15.516 1 97 32 THR B C 1
ATOM 3809 O O . THR B 1 32 ? -21.234 21.469 14.367 1 97 32 THR B O 1
ATOM 3812 N N . PHE B 1 33 ? -20.984 20.703 16.438 1 97.56 33 PHE B N 1
ATOM 3813 C CA . PHE B 1 33 ? -21.812 19.516 16.234 1 97.56 33 PHE B CA 1
ATOM 3814 C C . PHE B 1 33 ? -22.594 19.172 17.484 1 97.56 33 PHE B C 1
ATOM 3816 O O . PHE B 1 33 ? -22.016 19.031 18.578 1 97.56 33 PHE B O 1
ATOM 3823 N N . GLY B 1 34 ? -23.891 19.109 17.328 1 95.38 34 GLY B N 1
ATOM 3824 C CA . GLY B 1 34 ? -24.75 18.844 18.469 1 95.38 34 GLY B CA 1
ATOM 3825 C C . GLY B 1 34 ? -24.641 19.891 19.562 1 95.38 34 GLY B C 1
ATOM 3826 O O . GLY B 1 34 ? -24.797 19.594 20.734 1 95.38 34 GLY B O 1
ATOM 3827 N N . GLY B 1 35 ? -24.25 21.031 19.219 1 95.69 35 GLY B N 1
ATOM 3828 C CA . GLY B 1 35 ? -24.141 22.109 20.188 1 95.69 35 GLY B CA 1
ATOM 3829 C C . GLY B 1 35 ? -22.781 22.172 20.859 1 95.69 35 GLY B C 1
ATOM 3830 O O . GLY B 1 35 ? -22.547 23 21.734 1 95.69 35 GLY B O 1
ATOM 3831 N N . TYR B 1 36 ? -21.891 21.344 20.406 1 96.56 36 TYR B N 1
ATOM 3832 C CA . TYR B 1 36 ? -20.578 21.266 21.031 1 96.56 36 TYR B CA 1
ATOM 3833 C C . TYR B 1 36 ? -19.469 21.516 20.016 1 96.56 36 TYR B C 1
ATOM 3835 O O . TYR B 1 36 ? -19.672 21.312 18.812 1 96.56 36 TYR B O 1
ATOM 3843 N N . ALA B 1 37 ? -18.312 21.984 20.516 1 95.81 37 ALA B N 1
ATOM 3844 C CA . ALA B 1 37 ? -17.141 22.109 19.672 1 95.81 37 ALA B CA 1
ATOM 3845 C C . ALA B 1 37 ? -16.5 20.75 19.406 1 95.81 37 ALA B C 1
ATOM 3847 O O . ALA B 1 37 ? -16.172 20.016 20.328 1 95.81 37 ALA B O 1
ATOM 3848 N N . MET B 1 38 ? -16.453 20.391 18.125 1 96.5 38 MET B N 1
ATOM 3849 C CA . MET B 1 38 ? -15.859 19.109 17.734 1 96.5 38 MET B CA 1
ATOM 3850 C C . MET B 1 38 ? -14.594 19.328 16.922 1 96.5 38 MET B C 1
ATOM 3852 O O . MET B 1 38 ? -14.57 20.141 16 1 96.5 38 MET B O 1
ATOM 3856 N N . GLU B 1 39 ? -13.555 18.672 17.344 1 96.69 39 GLU B N 1
ATOM 3857 C CA . GLU B 1 39 ? -12.312 18.719 16.578 1 96.69 39 GLU B CA 1
ATOM 3858 C C . GLU B 1 39 ? -12.422 17.875 15.305 1 96.69 39 GLU B C 1
ATOM 3860 O O . GLU B 1 39 ? -12.609 16.656 15.367 1 96.69 39 GLU B O 1
ATOM 3865 N N . MET B 1 40 ? -12.164 18.469 14.172 1 96.19 40 MET B N 1
ATOM 3866 C CA . MET B 1 40 ? -12.242 17.766 12.898 1 96.19 40 MET B CA 1
ATOM 3867 C C . MET B 1 40 ? -10.914 17.094 12.57 1 96.19 40 MET B C 1
ATOM 3869 O O . MET B 1 40 ? -10.891 16.047 11.914 1 96.19 40 MET B O 1
ATOM 3873 N N . GLY B 1 41 ? -9.828 17.734 12.93 1 95.38 41 GLY B N 1
ATOM 3874 C CA . GLY B 1 41 ? -8.492 17.203 12.711 1 95.38 41 GLY B CA 1
ATOM 3875 C C . GLY B 1 41 ? -7.797 16.781 13.992 1 95.38 41 GLY B C 1
ATOM 3876 O O . GLY B 1 41 ? -8.359 16.016 14.789 1 95.38 41 GLY B O 1
ATOM 3877 N N . ALA B 1 42 ? -6.664 17.328 14.32 1 94.69 42 ALA B N 1
ATOM 3878 C CA . ALA B 1 42 ? -5.906 17.031 15.523 1 94.69 42 ALA B CA 1
ATOM 3879 C C . ALA B 1 42 ? -6.762 17.234 16.781 1 94.69 42 ALA B C 1
ATOM 3881 O O . ALA B 1 42 ? -7.492 18.219 16.891 1 94.69 42 ALA B O 1
ATOM 3882 N N . ALA B 1 43 ? -6.648 16.219 17.656 1 94.19 43 ALA B N 1
ATOM 3883 C CA . ALA B 1 43 ? -7.535 16.281 18.828 1 94.19 43 ALA B CA 1
ATOM 3884 C C . ALA B 1 43 ? -6.785 15.953 20.109 1 94.19 43 ALA B C 1
ATOM 3886 O O . ALA B 1 43 ? -7.312 16.125 21.203 1 94.19 43 ALA B O 1
ATOM 3887 N N . TRP B 1 44 ? -5.504 15.539 19.984 1 92.25 44 TRP B N 1
ATOM 3888 C CA . TRP B 1 44 ? -4.809 15.039 21.172 1 92.25 44 TRP B CA 1
ATOM 3889 C C . TRP B 1 44 ? -3.451 15.711 21.328 1 92.25 44 TRP B C 1
ATOM 3891 O O . TRP B 1 44 ? -2.861 16.172 20.344 1 92.25 44 TRP B O 1
ATOM 3901 N N . PHE B 1 45 ? -3.025 15.688 22.594 1 88.38 45 PHE B N 1
ATOM 3902 C CA . PHE B 1 45 ? -1.66 16 23 1 88.38 45 PHE B CA 1
ATOM 3903 C C . PHE B 1 45 ? -1.047 14.859 23.797 1 88.38 45 PHE B C 1
ATOM 3905 O O . PHE B 1 45 ? -1.746 14.172 24.531 1 88.38 45 PHE B O 1
ATOM 3912 N N . SER B 1 46 ? 0.244 14.773 23.594 1 89.19 46 SER B N 1
ATOM 3913 C CA . SER B 1 46 ? 0.974 13.82 24.422 1 89.19 46 SER B CA 1
ATOM 3914 C C . SER B 1 46 ? 1.775 14.539 25.516 1 89.19 46 SER B C 1
ATOM 3916 O O . SER B 1 46 ? 2.34 15.609 25.266 1 89.19 46 SER B O 1
ATOM 3918 N N . GLU B 1 47 ? 1.767 13.953 26.703 1 91.25 47 GLU B N 1
ATOM 3919 C CA . GLU B 1 47 ? 2.531 14.508 27.812 1 91.25 47 GLU B CA 1
ATOM 3920 C C . GLU B 1 47 ? 3.217 13.406 28.625 1 91.25 47 GLU B C 1
ATOM 3922 O O . GLU B 1 47 ? 2.969 12.219 28.391 1 91.25 47 GLU B O 1
ATOM 3927 N N . GLY B 1 48 ? 4.145 13.875 29.5 1 90.31 48 GLY B N 1
ATOM 3928 C CA . GLY B 1 48 ? 4.727 12.969 30.484 1 90.31 48 GLY B CA 1
ATOM 3929 C C . GLY B 1 48 ? 6.035 12.359 30.016 1 90.31 48 GLY B C 1
ATOM 3930 O O . GLY B 1 48 ? 6.559 11.445 30.656 1 90.31 48 GLY B O 1
ATOM 3931 N N . GLY B 1 49 ? 6.512 12.797 28.844 1 92.94 49 GLY B N 1
ATOM 3932 C CA . GLY B 1 49 ? 7.801 12.312 28.375 1 92.94 49 GLY B CA 1
ATOM 3933 C C . GLY B 1 49 ? 8.969 13.141 28.875 1 92.94 49 GLY B C 1
ATOM 3934 O O . GLY B 1 49 ? 8.781 14.078 29.656 1 92.94 49 GLY B O 1
ATOM 3935 N N . PRO B 1 50 ? 10.148 12.688 28.547 1 95.25 50 PRO B N 1
ATOM 3936 C CA . PRO B 1 50 ? 11.352 13.383 29.016 1 95.25 50 PRO B CA 1
ATOM 3937 C C . PRO B 1 50 ? 11.477 14.797 28.438 1 95.25 50 PRO B C 1
ATOM 3939 O O . PRO B 1 50 ? 12.172 15.641 29 1 95.25 50 PRO B O 1
ATOM 3942 N N . GLN B 1 51 ? 10.805 15.07 27.328 1 93.94 51 GLN B N 1
ATOM 3943 C CA . GLN B 1 51 ? 10.789 16.391 26.719 1 93.94 51 GLN B CA 1
ATOM 3944 C C . GLN B 1 51 ? 9.375 16.953 26.656 1 93.94 51 GLN B C 1
ATOM 3946 O O . GLN B 1 51 ? 8.438 16.25 26.266 1 93.94 51 GLN B O 1
ATOM 3951 N N . GLN B 1 52 ? 9.289 18.109 27.062 1 90.44 52 GLN B N 1
ATOM 3952 C CA . GLN B 1 52 ? 7.969 18.734 27 1 90.44 52 GLN B CA 1
ATOM 3953 C C . GLN B 1 52 ? 7.691 19.266 25.594 1 90.44 52 GLN B C 1
ATOM 3955 O O . GLN B 1 52 ? 8.555 19.891 24.969 1 90.44 52 GLN B O 1
ATOM 3960 N N . SER B 1 53 ? 6.512 19.016 25.109 1 91.75 53 SER B N 1
ATOM 3961 C CA . SER B 1 53 ? 6.09 19.531 23.812 1 91.75 53 SER B CA 1
ATOM 3962 C C . SER B 1 53 ? 5.781 21.031 23.891 1 91.75 53 SER B C 1
ATOM 3964 O O . SER B 1 53 ? 5.152 21.484 24.844 1 91.75 53 SER B O 1
ATOM 3966 N N . PRO B 1 54 ? 6.25 21.75 22.969 1 91.75 54 PRO B N 1
ATOM 3967 C CA . PRO B 1 54 ? 5.922 23.172 22.953 1 91.75 54 PRO B CA 1
ATOM 3968 C C . PRO B 1 54 ? 4.418 23.422 22.859 1 91.75 54 PRO B C 1
ATOM 3970 O O . PRO B 1 54 ? 3.926 24.438 23.375 1 91.75 54 PRO B O 1
ATOM 3973 N N . LEU B 1 55 ? 3.719 22.562 22.219 1 91.75 55 LEU B N 1
ATOM 3974 C CA . LEU B 1 55 ? 2.273 22.719 22.094 1 91.75 55 LEU B CA 1
ATOM 3975 C C . LEU B 1 55 ? 1.6 22.562 23.453 1 91.75 55 LEU B C 1
ATOM 3977 O O . LEU B 1 55 ? 0.606 23.234 23.75 1 91.75 55 LEU B O 1
ATOM 3981 N N . VAL B 1 56 ? 2.139 21.688 24.234 1 91.56 56 VAL B N 1
ATOM 3982 C CA . VAL B 1 56 ? 1.609 21.484 25.578 1 91.56 56 VAL B CA 1
ATOM 3983 C C . VAL B 1 56 ? 1.851 22.734 26.422 1 91.56 56 VAL B C 1
ATOM 3985 O O . VAL B 1 56 ? 0.987 23.141 27.203 1 91.56 56 VAL B O 1
ATOM 3988 N N . ASP B 1 57 ? 2.947 23.281 26.234 1 93.75 57 ASP B N 1
ATOM 3989 C CA . ASP B 1 57 ? 3.256 24.531 26.938 1 93.75 57 ASP B CA 1
ATOM 3990 C C . ASP B 1 57 ? 2.27 25.625 26.562 1 93.75 57 ASP B C 1
ATOM 3992 O O . ASP B 1 57 ? 1.796 26.359 27.438 1 93.75 57 ASP B O 1
ATOM 3996 N N . ILE B 1 58 ? 2.074 25.672 25.312 1 95.25 58 ILE B N 1
ATOM 3997 C CA . ILE B 1 58 ? 1.122 26.672 24.844 1 95.25 58 ILE B CA 1
ATOM 3998 C C . ILE B 1 58 ? -0.263 26.375 25.40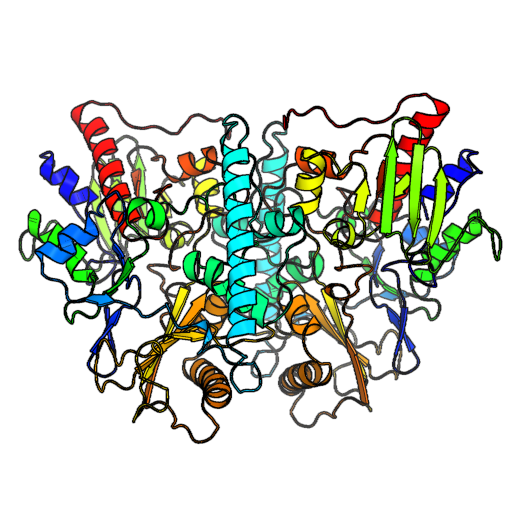6 1 95.25 58 ILE B C 1
ATOM 4000 O O . ILE B 1 58 ? -0.938 27.281 25.906 1 95.25 58 ILE B O 1
ATOM 4004 N N . ALA B 1 59 ? -0.65 25.188 25.328 1 93.5 59 ALA B N 1
ATOM 4005 C CA . ALA B 1 59 ? -1.961 24.781 25.828 1 93.5 59 ALA B CA 1
ATOM 4006 C C . ALA B 1 59 ? -2.125 25.125 27.312 1 93.5 59 ALA B C 1
ATOM 4008 O O . ALA B 1 59 ? -3.188 25.594 27.719 1 93.5 59 ALA B O 1
ATOM 4009 N N . LYS B 1 60 ? -1.121 24.922 28.031 1 93.56 60 LYS B N 1
ATOM 4010 C CA . LYS B 1 60 ? -1.149 25.234 29.469 1 93.56 60 LYS B CA 1
ATOM 4011 C C . LYS B 1 60 ? -1.235 26.75 29.688 1 93.56 60 LYS B C 1
ATOM 4013 O O . LYS B 1 60 ? -1.982 27.203 30.547 1 93.56 60 LYS B O 1
ATOM 4018 N N . SER B 1 61 ? -0.474 27.422 28.922 1 95.69 61 SER B N 1
ATOM 4019 C CA . SER B 1 61 ? -0.45 28.875 29.047 1 95.69 61 SER B CA 1
ATOM 4020 C C . SER B 1 61 ? -1.827 29.469 28.797 1 95.69 61 SER B C 1
ATOM 4022 O O . SER B 1 61 ? -2.207 30.453 29.422 1 95.69 61 SER B O 1
ATOM 4024 N N . ILE B 1 62 ? -2.543 28.906 27.891 1 96.69 62 ILE B N 1
ATOM 4025 C CA . ILE B 1 62 ? -3.84 29.469 27.531 1 96.69 62 ILE B CA 1
ATOM 4026 C C . ILE B 1 62 ? -4.949 28.703 28.25 1 96.69 62 ILE B C 1
ATOM 4028 O O . ILE B 1 62 ? -6.133 28.922 27.969 1 96.69 62 ILE B O 1
ATOM 4032 N N . LYS B 1 63 ? -4.594 27.812 29.094 1 96.81 63 LYS B N 1
ATOM 4033 C CA . LYS B 1 63 ? -5.508 27.031 29.906 1 96.81 63 LYS B CA 1
ATOM 4034 C C . LYS B 1 63 ? -6.523 26.297 29.047 1 96.81 63 LYS B C 1
ATOM 4036 O O . LYS B 1 63 ? -7.73 26.391 29.281 1 96.81 63 LYS B O 1
ATOM 4041 N N . LEU B 1 64 ? -5.961 25.656 28.062 1 95.75 64 LEU B N 1
ATOM 4042 C CA . LEU B 1 64 ? -6.801 24.828 27.203 1 95.75 64 LEU B CA 1
ATOM 4043 C C . LEU B 1 64 ? -7.41 23.672 27.984 1 95.75 64 LEU B C 1
ATOM 4045 O O . LEU B 1 64 ? -6.703 22.969 28.703 1 95.75 64 LEU B O 1
ATOM 4049 N N . ARG B 1 65 ? -8.758 23.484 27.875 1 96.12 65 ARG B N 1
ATOM 4050 C CA . ARG B 1 65 ? -9.422 22.391 28.594 1 96.12 65 ARG B CA 1
ATOM 4051 C C . ARG B 1 65 ? -9.172 21.047 27.891 1 96.12 65 ARG B C 1
ATOM 4053 O O . ARG B 1 65 ? -9.461 20.906 26.703 1 96.12 65 ARG B O 1
ATOM 4060 N N . THR B 1 66 ? -8.633 20.094 28.578 1 94.5 66 THR B N 1
ATOM 4061 C CA . THR B 1 66 ? -8.336 18.766 28.047 1 94.5 66 THR B CA 1
ATOM 4062 C C . THR B 1 66 ? -8.773 17.688 29.016 1 94.5 66 THR B C 1
ATOM 4064 O O . THR B 1 66 ? -9.039 17.969 30.188 1 94.5 66 THR B O 1
ATOM 4067 N N . HIS B 1 67 ? -9.023 16.516 28.547 1 94.31 67 HIS B N 1
ATOM 4068 C CA . HIS B 1 67 ? -9.336 15.336 29.359 1 94.31 67 HIS B CA 1
ATOM 4069 C C . HIS B 1 67 ? -8.445 14.156 28.984 1 94.31 67 HIS B C 1
ATOM 4071 O O . HIS B 1 67 ? -8.102 13.969 27.812 1 94.31 67 HIS B O 1
ATOM 4077 N N . THR B 1 68 ? -8.148 13.438 29.969 1 91.75 68 THR B N 1
ATOM 4078 C CA . THR B 1 68 ? -7.438 12.195 29.688 1 91.75 68 THR B CA 1
ATOM 4079 C C . THR B 1 68 ? -8.367 11.188 29.016 1 91.75 68 THR B C 1
ATOM 4081 O O . THR B 1 68 ? -9.539 11.07 29.375 1 91.75 68 THR B O 1
ATOM 4084 N N . THR B 1 69 ? -7.855 10.516 27.984 1 89.88 69 THR B N 1
ATOM 4085 C CA . THR B 1 69 ? -8.609 9.422 27.375 1 89.88 69 THR B CA 1
ATOM 4086 C C . THR B 1 69 ? -8.344 8.109 28.109 1 89.88 69 THR B C 1
ATOM 4088 O O . THR B 1 69 ? -7.188 7.758 28.359 1 89.88 69 THR B O 1
ATOM 4091 N N . GLU B 1 70 ? -9.383 7.328 28.484 1 88.62 70 GLU B N 1
ATOM 4092 C CA . GLU B 1 70 ? -9.266 6.082 29.234 1 88.62 70 GLU B CA 1
ATOM 4093 C C . GLU B 1 70 ? -8.953 4.906 28.312 1 88.62 70 GLU B C 1
ATOM 4095 O O . GLU B 1 70 ? -9.852 4.145 27.953 1 88.62 70 GLU B O 1
ATOM 4100 N N . PHE B 1 71 ? -7.637 4.633 28.141 1 87.5 71 PHE B N 1
ATOM 4101 C CA . PHE B 1 71 ? -7.234 3.525 27.281 1 87.5 71 PHE B CA 1
ATOM 4102 C C . PHE B 1 71 ? -7.004 2.262 28.109 1 87.5 71 PHE B C 1
ATOM 4104 O O . PHE B 1 71 ? -6.84 1.175 27.547 1 87.5 71 PHE B O 1
ATOM 4111 N N . TRP B 1 72 ? -6.977 2.205 29.469 1 87.5 72 TRP B N 1
ATOM 4112 C CA . TRP B 1 72 ? -6.48 1.134 30.328 1 87.5 72 TRP B CA 1
ATOM 4113 C C . TRP B 1 72 ? -7.48 -0.015 30.406 1 87.5 72 TRP B C 1
ATOM 4115 O O . TRP B 1 72 ? -7.117 -1.139 30.766 1 87.5 72 TRP B O 1
ATOM 4125 N N . ASN B 1 73 ? -8.719 0.018 30.016 1 93 73 ASN B N 1
ATOM 4126 C CA . ASN B 1 73 ? -9.711 -1.042 30.156 1 93 73 ASN B CA 1
ATOM 4127 C C . ASN B 1 73 ? -10.312 -1.435 28.812 1 93 73 ASN B C 1
ATOM 4129 O O . ASN B 1 73 ? -11.406 -1.999 28.766 1 93 73 ASN B O 1
ATOM 4133 N N . ILE B 1 74 ? -9.516 -1.251 27.766 1 95.19 74 ILE B N 1
ATOM 4134 C CA . ILE B 1 74 ? -10.008 -1.515 26.422 1 95.19 74 ILE B CA 1
ATOM 4135 C C . ILE B 1 74 ? -10.266 -3.01 26.25 1 95.19 74 ILE B C 1
ATOM 4137 O O . ILE B 1 74 ? -11.164 -3.412 25.516 1 95.19 74 ILE B O 1
ATOM 4141 N N . SER B 1 75 ? -9.477 -3.902 26.969 1 96.62 75 SER B N 1
ATOM 4142 C CA . SER B 1 75 ? -9.586 -5.352 26.859 1 96.62 75 SER B CA 1
ATOM 4143 C C . SER B 1 75 ? -10.961 -5.844 27.297 1 96.62 75 SER B C 1
ATOM 4145 O O . SER B 1 75 ? -11.406 -6.91 26.875 1 96.62 75 SER B O 1
ATOM 4147 N N . SER B 1 76 ? -11.68 -5.004 28.125 1 97.31 76 SER B N 1
ATOM 4148 C CA . SER B 1 76 ? -13.008 -5.383 28.609 1 97.31 76 SER B CA 1
ATOM 4149 C C . SER B 1 76 ? -14.094 -4.82 27.703 1 97.31 76 SER B C 1
ATOM 4151 O O . SER B 1 76 ? -15.281 -5.066 27.922 1 97.31 76 SER B O 1
ATOM 4153 N N . ASN B 1 77 ? -13.672 -4.086 26.703 1 98.12 77 ASN B N 1
ATOM 4154 C CA . ASN B 1 77 ? -14.625 -3.391 25.844 1 98.12 77 ASN B CA 1
ATOM 4155 C C . ASN B 1 77 ? -14.391 -3.727 24.375 1 98.12 77 ASN B C 1
ATOM 4157 O O . ASN B 1 77 ? -14.5 -2.854 23.5 1 98.12 77 ASN B O 1
ATOM 4161 N N . THR B 1 78 ? -14.008 -4.945 24.031 1 98.69 78 THR B N 1
ATOM 4162 C CA . THR B 1 78 ? -13.766 -5.406 22.672 1 98.69 78 THR B CA 1
ATOM 4163 C C . THR B 1 78 ? -14.867 -6.363 22.234 1 98.69 78 THR B C 1
ATOM 4165 O O . THR B 1 78 ? -15.07 -7.418 22.844 1 98.69 78 THR B O 1
ATOM 4168 N N . TYR B 1 79 ? -15.555 -6.012 21.219 1 98.75 79 TYR B N 1
ATOM 4169 C CA . TYR B 1 79 ? -16.75 -6.723 20.797 1 98.75 79 TYR B CA 1
ATOM 4170 C C . TYR B 1 79 ? -16.469 -7.605 19.578 1 98.75 79 TYR B C 1
ATOM 4172 O O . TYR B 1 79 ? -15.672 -7.242 18.719 1 98.75 79 TYR B O 1
ATOM 4180 N N . LYS B 1 80 ? -17.109 -8.727 19.531 1 98.06 80 LYS B N 1
ATOM 4181 C CA . LYS B 1 80 ? -17.016 -9.664 18.422 1 98.06 80 LYS B CA 1
ATOM 4182 C C . LYS B 1 80 ? -17.797 -9.164 17.203 1 98.06 80 LYS B C 1
ATOM 4184 O O . LYS B 1 80 ? -18.703 -8.344 17.344 1 98.06 80 LYS B O 1
ATOM 4189 N N . GLN B 1 81 ? -17.484 -9.656 16.031 1 95.25 81 GLN B N 1
ATOM 4190 C CA . GLN B 1 81 ? -18.094 -9.266 14.773 1 95.25 81 GLN B CA 1
ATOM 4191 C C . GLN B 1 81 ? -19.609 -9.469 14.805 1 95.25 81 GLN B C 1
ATOM 4193 O O . GLN B 1 81 ? -20.375 -8.641 14.297 1 95.25 81 GLN B O 1
ATOM 4198 N N . GLU B 1 82 ? -20.047 -10.578 15.406 1 93.31 82 GLU B N 1
ATOM 4199 C CA . GLU B 1 82 ? -21.469 -10.914 15.383 1 93.31 82 GLU B CA 1
ATOM 4200 C C . GLU B 1 82 ? -22.125 -10.578 16.719 1 93.31 82 GLU B C 1
ATOM 4202 O O . GLU B 1 82 ? -23.266 -10.984 16.969 1 93.31 82 GLU B O 1
ATOM 4207 N N . GLY B 1 83 ? -21.375 -9.938 17.594 1 95.31 83 GLY B N 1
ATOM 4208 C CA . GLY B 1 83 ? -21.953 -9.461 18.828 1 95.31 83 GLY B CA 1
ATOM 4209 C C . GLY B 1 83 ? -21.375 -10.133 20.062 1 95.31 83 GLY B C 1
ATOM 4210 O O . GLY B 1 83 ? -20.859 -11.25 19.984 1 95.31 83 GLY B O 1
ATOM 4211 N N . GLY B 1 84 ? -21.484 -9.398 21.141 1 96.88 84 GLY B N 1
ATOM 4212 C CA . GLY B 1 84 ? -20.938 -9.891 22.391 1 96.88 84 GLY B CA 1
ATOM 4213 C C . GLY B 1 84 ? -19.484 -9.492 22.609 1 96.88 84 GLY B C 1
ATOM 4214 O O . GLY B 1 84 ? -18.766 -9.219 21.641 1 96.88 84 GLY B O 1
ATOM 4215 N N . LEU B 1 85 ? -19.031 -9.586 23.844 1 98.06 85 LEU B N 1
ATOM 4216 C CA . LEU B 1 85 ? -17.672 -9.203 24.203 1 98.06 85 LEU B CA 1
ATOM 4217 C C . LEU B 1 85 ? -16.734 -10.406 24.109 1 98.06 85 LEU B C 1
ATOM 4219 O O . LEU B 1 85 ? -17.141 -11.539 24.375 1 98.06 85 LEU B O 1
ATOM 4223 N N . TYR B 1 86 ? -15.523 -10.156 23.719 1 98.31 86 TYR B N 1
ATOM 4224 C CA . TYR B 1 86 ? -14.469 -11.133 23.938 1 98.31 86 TYR B CA 1
ATOM 4225 C C . TYR B 1 86 ? -14.156 -11.273 25.422 1 98.31 86 TYR B C 1
ATOM 4227 O O . TYR B 1 86 ? -14.266 -10.305 26.172 1 98.31 86 TYR B O 1
ATOM 4235 N N . PRO B 1 87 ? -13.742 -12.547 25.812 1 98.19 87 PRO B N 1
ATOM 4236 C CA . PRO B 1 87 ? -13.141 -12.609 27.156 1 98.19 87 PRO B CA 1
ATOM 4237 C C . PRO B 1 87 ? -11.922 -11.711 27.297 1 98.19 87 PRO B C 1
ATOM 4239 O O . PRO B 1 87 ? -11.062 -11.68 26.406 1 98.19 87 PRO B O 1
ATOM 4242 N N . LYS B 1 88 ? -11.906 -11.008 28.406 1 97.75 88 LYS B N 1
ATOM 4243 C CA . LYS B 1 88 ? -10.836 -10.047 28.672 1 97.75 88 LYS B CA 1
ATOM 4244 C C . LYS B 1 88 ? -9.461 -10.664 28.453 1 97.75 88 LYS B C 1
ATOM 4246 O O . LYS B 1 88 ? -8.586 -10.047 27.844 1 97.75 88 LYS B O 1
ATOM 4251 N N . SER B 1 89 ? -9.289 -11.867 28.875 1 98.19 89 SER B N 1
ATOM 4252 C CA . SER B 1 89 ? -7.996 -12.531 28.812 1 98.19 89 SER B CA 1
ATOM 4253 C C . SER B 1 89 ? -7.562 -12.758 27.375 1 98.19 89 SER B C 1
ATOM 4255 O O . SER B 1 89 ? -6.375 -12.664 27.047 1 98.19 89 SER B O 1
ATOM 4257 N N . GLU B 1 90 ? -8.508 -13.047 26.469 1 98.25 90 GLU B N 1
ATOM 4258 C CA . GLU B 1 90 ? -8.195 -13.258 25.062 1 98.25 90 GLU B CA 1
ATOM 4259 C C . GLU B 1 90 ? -7.719 -11.961 24.406 1 98.25 90 GLU B C 1
ATOM 4261 O O . GLU B 1 90 ? -6.785 -11.977 23.594 1 98.25 90 GLU B O 1
ATOM 4266 N N . VAL B 1 91 ? -8.367 -10.961 24.781 1 98.44 91 VAL B N 1
ATOM 4267 C CA . VAL B 1 91 ? -8 -9.656 24.234 1 98.44 91 VAL B CA 1
ATOM 4268 C C . VAL B 1 91 ? -6.617 -9.258 24.719 1 98.44 91 VAL B C 1
ATOM 4270 O O . VAL B 1 91 ? -5.789 -8.773 23.953 1 98.44 91 VAL B O 1
ATOM 4273 N N . GLU B 1 92 ? -6.391 -9.414 26.031 1 98.25 92 GLU B N 1
ATOM 4274 C CA . GLU B 1 92 ? -5.082 -9.102 26.609 1 98.25 92 GLU B CA 1
ATOM 4275 C C . GLU B 1 92 ? -3.975 -9.898 25.922 1 98.25 92 GLU B C 1
ATOM 4277 O O . GLU B 1 92 ? -2.883 -9.375 25.688 1 98.25 92 GLU B O 1
ATOM 4282 N N . GLU B 1 93 ? -4.281 -11.125 25.594 1 98.06 93 GLU B N 1
ATOM 4283 C CA . GLU B 1 93 ? -3.309 -11.945 24.875 1 98.06 93 GLU B CA 1
ATOM 4284 C C . GLU B 1 93 ? -3.029 -11.383 23.484 1 98.06 93 GLU B C 1
ATOM 4286 O O . GLU B 1 93 ? -1.878 -11.344 23.047 1 98.06 93 GLU B O 1
ATOM 4291 N N . ALA B 1 94 ? -4.066 -10.992 22.781 1 97.94 94 ALA B N 1
ATOM 4292 C CA . ALA B 1 94 ? -3.906 -10.406 21.453 1 97.94 94 ALA B CA 1
ATOM 4293 C C . ALA B 1 94 ? -3.092 -9.117 21.516 1 97.94 94 ALA B C 1
ATOM 4295 O O . ALA B 1 94 ? -2.242 -8.867 20.656 1 97.94 94 ALA B O 1
ATOM 4296 N N . PHE B 1 95 ? -3.326 -8.336 22.531 1 97.5 95 PHE B N 1
ATOM 4297 C CA . PHE B 1 95 ? -2.586 -7.086 22.688 1 97.5 95 PHE B CA 1
ATOM 4298 C C . PHE B 1 95 ? -1.135 -7.363 23.062 1 97.5 95 PHE B C 1
ATOM 4300 O O . PHE B 1 95 ? -0.228 -6.656 22.625 1 97.5 95 PHE B O 1
ATOM 4307 N N . ALA B 1 96 ? -0.956 -8.32 23.922 1 97.38 96 ALA B N 1
ATOM 4308 C CA . ALA B 1 96 ? 0.408 -8.711 24.266 1 97.38 96 ALA B CA 1
ATOM 4309 C C . ALA B 1 96 ? 1.187 -9.156 23.031 1 97.38 96 ALA B C 1
ATOM 4311 O O . ALA B 1 96 ? 2.363 -8.82 22.875 1 97.38 96 ALA B O 1
ATOM 4312 N N . ALA B 1 97 ? 0.527 -9.891 22.188 1 96.75 97 ALA B N 1
ATOM 4313 C CA . ALA B 1 97 ? 1.146 -10.305 20.922 1 96.75 97 ALA B CA 1
ATOM 4314 C C . ALA B 1 97 ? 1.468 -9.102 20.047 1 96.75 97 ALA B C 1
ATOM 4316 O O . ALA B 1 97 ? 2.514 -9.062 19.406 1 96.75 97 ALA B O 1
ATOM 4317 N N . GLY B 1 98 ? 0.562 -8.188 20.031 1 95.5 98 GLY B N 1
ATOM 4318 C CA . GLY B 1 98 ? 0.806 -6.957 19.297 1 95.5 98 GLY B CA 1
ATOM 4319 C C . GLY B 1 98 ? 2 -6.18 19.828 1 95.5 98 GLY B C 1
ATOM 4320 O O . GLY B 1 98 ? 2.809 -5.676 19.047 1 95.5 98 GLY B O 1
ATOM 4321 N N . LYS B 1 99 ? 2.113 -6.066 21.094 1 94.88 99 LYS B N 1
ATOM 4322 C CA . LYS B 1 99 ? 3.244 -5.379 21.719 1 94.88 99 LYS B CA 1
ATOM 4323 C C . LYS B 1 99 ? 4.559 -6.094 21.406 1 94.88 99 LYS B C 1
ATOM 4325 O O . LYS B 1 99 ? 5.59 -5.449 21.203 1 94.88 99 LYS B O 1
ATOM 4330 N N . ALA B 1 100 ? 4.488 -7.375 21.453 1 96.44 100 ALA B N 1
ATOM 4331 C CA . ALA B 1 100 ? 5.668 -8.156 21.094 1 96.44 100 ALA B CA 1
ATOM 4332 C C . ALA B 1 100 ? 6.105 -7.883 19.656 1 96.44 100 ALA B C 1
ATOM 4334 O O . ALA B 1 100 ? 7.301 -7.758 19.375 1 96.44 100 ALA B O 1
ATOM 4335 N N . ARG B 1 101 ? 5.176 -7.805 18.75 1 96.44 101 ARG B N 1
ATOM 4336 C CA . ARG B 1 101 ? 5.48 -7.473 17.375 1 96.44 101 ARG B CA 1
ATOM 4337 C C . ARG B 1 101 ? 6.105 -6.086 17.266 1 96.44 101 ARG B C 1
ATOM 4339 O O . ARG B 1 101 ? 7.051 -5.883 16.5 1 96.44 101 ARG B O 1
ATOM 4346 N N . GLU B 1 102 ? 5.547 -5.188 18 1 95.44 102 GLU B N 1
ATOM 4347 C CA . GLU B 1 102 ? 6.082 -3.83 18 1 95.44 102 GLU B CA 1
ATOM 4348 C C . GLU B 1 102 ? 7.539 -3.814 18.453 1 95.44 102 GLU B C 1
ATOM 4350 O O . GLU B 1 102 ? 8.359 -3.082 17.906 1 95.44 102 GLU B O 1
ATOM 4355 N N . ARG B 1 103 ? 7.844 -4.574 19.453 1 96.38 103 ARG B N 1
ATOM 4356 C CA . ARG B 1 103 ? 9.211 -4.66 19.969 1 96.38 103 ARG B CA 1
ATOM 4357 C C . ARG B 1 103 ? 10.148 -5.242 18.906 1 96.38 103 ARG B C 1
ATOM 4359 O O . ARG B 1 103 ? 11.281 -4.785 18.766 1 96.38 103 ARG B O 1
ATOM 4366 N N . LEU B 1 104 ? 9.688 -6.223 18.266 1 96.75 104 LEU B N 1
ATOM 4367 C CA . LEU B 1 104 ? 10.484 -6.812 17.188 1 96.75 104 LEU B CA 1
ATOM 4368 C C . LEU B 1 104 ? 10.773 -5.785 16.109 1 96.75 104 LEU B C 1
ATOM 4370 O O . LEU B 1 104 ? 11.898 -5.711 15.602 1 96.75 104 LEU B O 1
ATOM 4374 N N . CYS B 1 105 ? 9.789 -5.012 15.727 1 97.19 105 CYS B N 1
ATOM 4375 C CA . CYS B 1 105 ? 9.961 -3.971 14.719 1 97.19 105 CYS B CA 1
ATOM 4376 C C . CYS B 1 105 ? 10.945 -2.906 15.203 1 97.19 105 CYS B C 1
ATOM 4378 O O . CYS B 1 105 ? 11.789 -2.443 14.43 1 97.19 105 CYS B O 1
ATOM 4380 N N . ALA B 1 106 ? 10.797 -2.504 16.469 1 96.94 106 ALA B N 1
ATOM 4381 C CA . ALA B 1 106 ? 11.703 -1.508 17.031 1 96.94 106 ALA B CA 1
ATOM 4382 C C . ALA B 1 106 ? 13.148 -2.006 17.016 1 96.94 106 ALA B C 1
ATOM 4384 O O . ALA B 1 106 ? 14.07 -1.245 16.719 1 96.94 106 ALA B O 1
ATOM 4385 N N . ASN B 1 107 ? 13.352 -3.26 17.375 1 96.94 107 ASN B N 1
ATOM 4386 C CA . ASN B 1 107 ? 14.68 -3.859 17.328 1 96.94 107 ASN B CA 1
ATOM 4387 C C . ASN B 1 107 ? 15.242 -3.887 15.914 1 96.94 107 ASN B C 1
ATOM 4389 O O . ASN B 1 107 ? 16.422 -3.59 15.695 1 96.94 107 ASN B O 1
ATOM 4393 N N . LEU B 1 108 ? 14.422 -4.273 15.008 1 95.88 108 LEU B N 1
ATOM 4394 C CA . LEU B 1 108 ? 14.844 -4.289 13.609 1 95.88 108 LEU B CA 1
ATOM 4395 C C . LEU B 1 108 ? 15.211 -2.887 13.141 1 95.88 108 LEU B C 1
ATOM 4397 O O . LEU B 1 108 ? 16.188 -2.705 12.422 1 95.88 108 LEU B O 1
ATOM 4401 N N . SER B 1 109 ? 14.406 -1.941 13.469 1 95.81 109 SER B N 1
ATOM 4402 C CA . SER B 1 109 ? 14.688 -0.549 13.133 1 95.81 109 SER B CA 1
ATOM 4403 C C . SER B 1 109 ? 16.062 -0.131 13.633 1 95.81 109 SER B C 1
ATOM 4405 O O . SER B 1 109 ? 16.812 0.535 12.914 1 95.81 109 SER B O 1
ATOM 4407 N N . ALA B 1 110 ? 16.344 -0.485 14.852 1 95 110 ALA B N 1
ATOM 4408 C CA . ALA B 1 110 ? 17.641 -0.162 15.414 1 95 110 ALA B CA 1
ATOM 4409 C C . ALA B 1 110 ? 18.766 -0.781 14.594 1 95 110 ALA B C 1
ATOM 4411 O O . ALA B 1 110 ? 19.797 -0.135 14.344 1 95 110 ALA B O 1
ATOM 4412 N N . VAL B 1 111 ? 18.594 -1.96 14.164 1 92.25 111 VAL B N 1
ATOM 4413 C CA . VAL B 1 111 ? 19.578 -2.662 13.352 1 92.25 111 VAL B CA 1
ATOM 4414 C C . VAL B 1 111 ? 19.719 -1.971 12 1 92.25 111 VAL B C 1
ATOM 4416 O O . VAL B 1 111 ? 20.844 -1.738 11.531 1 92.25 111 VAL B O 1
ATOM 4419 N N . LEU B 1 112 ? 18.609 -1.631 11.383 1 90.75 112 LEU B N 1
ATOM 4420 C CA . LEU B 1 112 ? 18.594 -1.008 10.062 1 90.75 112 LEU B CA 1
ATOM 4421 C C . LEU B 1 112 ? 19.234 0.377 10.117 1 90.75 112 LEU B C 1
ATOM 4423 O O . LEU B 1 112 ? 19.844 0.819 9.141 1 90.75 112 LEU B O 1
ATOM 4427 N N . ASN B 1 113 ? 19.141 1.055 11.203 1 90.75 113 ASN B N 1
ATOM 4428 C CA . ASN B 1 113 ? 19.656 2.414 11.336 1 90.75 113 ASN B CA 1
ATOM 4429 C C . ASN B 1 113 ? 21.109 2.418 11.805 1 90.75 113 ASN B C 1
ATOM 4431 O O . ASN B 1 113 ? 21.781 3.449 11.742 1 90.75 113 ASN B O 1
ATOM 4435 N N . ALA B 1 114 ? 21.594 1.316 12.25 1 87.75 114 ALA B N 1
ATOM 4436 C CA . ALA B 1 114 ? 22.953 1.231 12.773 1 87.75 114 ALA B CA 1
ATOM 4437 C C . ALA B 1 114 ? 23.984 1.362 11.656 1 87.75 114 ALA B C 1
ATOM 4439 O O . ALA B 1 114 ? 25.125 1.729 11.906 1 87.75 114 ALA B O 1
ATOM 4440 N N . VAL B 1 115 ? 23.641 1.039 10.414 1 78.88 115 VAL B N 1
ATOM 4441 C CA . VAL B 1 115 ? 24.547 1.204 9.289 1 78.88 115 VAL B CA 1
ATOM 4442 C C . VAL B 1 115 ? 24.047 2.311 8.367 1 78.88 115 VAL B C 1
ATOM 4444 O O . VAL B 1 115 ? 23.359 2.037 7.371 1 78.88 115 VAL B O 1
ATOM 4447 N N . PRO B 1 116 ? 24.438 3.467 8.578 1 66.69 116 PRO B N 1
ATOM 4448 C CA . PRO B 1 116 ? 23.844 4.617 7.906 1 66.69 116 PRO B CA 1
ATOM 4449 C C . PRO B 1 116 ? 24.031 4.582 6.391 1 66.69 116 PRO B C 1
ATOM 4451 O O . PRO B 1 116 ? 23.188 5.09 5.645 1 66.69 116 PRO B O 1
ATOM 4454 N N . GLU B 1 117 ? 25.062 3.926 6.047 1 69.31 117 GLU B N 1
ATOM 4455 C CA . GLU B 1 117 ? 25.359 3.896 4.613 1 69.31 117 GLU B CA 1
ATOM 4456 C C . GLU B 1 117 ? 24.328 3.057 3.861 1 69.31 117 GLU B C 1
ATOM 4458 O O . GLU B 1 117 ? 24.141 3.221 2.652 1 69.31 117 GLU B O 1
ATOM 4463 N N . HIS B 1 118 ? 23.75 2.285 4.691 1 74.94 118 HIS B N 1
ATOM 4464 C CA . HIS B 1 118 ? 22.734 1.421 4.09 1 74.94 118 HIS B CA 1
ATOM 4465 C C . HIS B 1 118 ? 21.328 1.919 4.402 1 74.94 118 HIS B C 1
ATOM 4467 O O . HIS B 1 118 ? 20.953 2.037 5.57 1 74.94 118 HIS B O 1
ATOM 4473 N N . ASP B 1 119 ? 20.719 2.531 3.457 1 84.19 119 ASP B N 1
ATOM 4474 C CA . ASP B 1 119 ? 19.391 3.072 3.676 1 84.19 119 ASP B CA 1
ATOM 4475 C C . ASP B 1 119 ? 18.312 2.045 3.324 1 84.19 119 ASP B C 1
ATOM 4477 O O . ASP B 1 119 ? 17.344 2.367 2.641 1 84.19 119 ASP B O 1
ATOM 4481 N N . HIS B 1 120 ? 18.578 0.819 3.797 1 89 120 HIS B N 1
ATOM 4482 C CA . HIS B 1 120 ? 17.609 -0.249 3.568 1 89 120 HIS B CA 1
ATOM 4483 C C . HIS B 1 120 ? 16.422 -0.13 4.516 1 89 120 HIS B C 1
ATOM 4485 O O . HIS B 1 120 ? 16.594 0.256 5.676 1 89 120 HIS B O 1
ATOM 4491 N N . ASP B 1 121 ? 15.344 -0.409 4.043 1 94.56 121 ASP B N 1
ATOM 4492 C CA . ASP B 1 121 ? 14.117 -0.394 4.832 1 94.56 121 ASP B CA 1
ATOM 4493 C C . ASP B 1 121 ? 13.172 -1.508 4.395 1 94.56 121 ASP B C 1
ATOM 4495 O O . ASP B 1 121 ? 13.383 -2.139 3.357 1 94.56 121 ASP B O 1
ATOM 4499 N N . ILE B 1 122 ? 12.297 -1.902 5.293 1 95.94 122 ILE B N 1
ATOM 4500 C CA . ILE B 1 122 ? 11.242 -2.883 5.027 1 95.94 122 ILE B CA 1
ATOM 4501 C C . ILE B 1 122 ? 9.914 -2.383 5.594 1 95.94 122 ILE B C 1
ATOM 4503 O O . ILE B 1 122 ? 9.898 -1.524 6.477 1 95.94 122 ILE B O 1
ATOM 4507 N N . SER B 1 123 ? 8.789 -2.814 5.047 1 97.38 123 SER B N 1
ATOM 4508 C CA . SER B 1 123 ? 7.484 -2.461 5.605 1 97.38 123 SER B CA 1
ATOM 4509 C C . SER B 1 123 ? 7.266 -3.133 6.957 1 97.38 123 SER B C 1
ATOM 4511 O O . SER B 1 123 ? 7.891 -4.152 7.258 1 97.38 123 SER B O 1
ATOM 4513 N N . VAL B 1 124 ? 6.379 -2.631 7.742 1 97.88 124 VAL B N 1
ATOM 4514 C CA . VAL B 1 124 ? 6.004 -3.258 9 1 97.88 124 VAL B CA 1
ATOM 4515 C C . VAL B 1 124 ? 5.473 -4.664 8.742 1 97.88 124 VAL B C 1
ATOM 4517 O O . VAL B 1 124 ? 5.785 -5.602 9.484 1 97.88 124 VAL B O 1
ATOM 4520 N N . LEU B 1 125 ? 4.699 -4.863 7.691 1 97.06 125 LEU B N 1
ATOM 4521 C CA . LEU B 1 125 ? 4.246 -6.207 7.344 1 97.06 125 LEU B CA 1
ATOM 4522 C C . LEU B 1 125 ? 5.426 -7.109 7.004 1 97.06 125 LEU B C 1
ATOM 4524 O O . LEU B 1 125 ? 5.43 -8.289 7.359 1 97.06 125 LEU B O 1
ATOM 4528 N N . GLY B 1 126 ? 6.379 -6.551 6.242 1 97.38 126 GLY B N 1
ATOM 4529 C CA . GLY B 1 126 ? 7.594 -7.309 5.98 1 97.38 126 GLY B CA 1
ATOM 4530 C C . GLY B 1 126 ? 8.289 -7.773 7.246 1 97.38 126 GLY B C 1
ATOM 4531 O O . GLY B 1 126 ? 8.789 -8.898 7.305 1 97.38 126 GLY B O 1
ATOM 4532 N N . ALA B 1 127 ? 8.32 -6.918 8.211 1 97.88 127 ALA B N 1
ATOM 4533 C CA . ALA B 1 127 ? 8.906 -7.285 9.5 1 97.88 127 ALA B CA 1
ATOM 4534 C C . ALA B 1 127 ? 8.109 -8.406 10.164 1 97.88 127 ALA B C 1
ATOM 4536 O O . ALA B 1 127 ? 8.68 -9.281 10.812 1 97.88 127 ALA B O 1
ATOM 4537 N N . TYR B 1 128 ? 6.785 -8.352 10.047 1 97.5 128 TYR B N 1
ATOM 4538 C CA . TYR B 1 128 ? 5.957 -9.43 10.57 1 97.5 128 TYR B CA 1
ATOM 4539 C C . TYR B 1 128 ? 6.309 -10.758 9.906 1 97.5 128 TYR B C 1
ATOM 4541 O O . TYR B 1 128 ? 6.406 -11.789 10.578 1 97.5 128 TYR B O 1
ATOM 4549 N N . HIS B 1 129 ? 6.461 -10.695 8.602 1 97.12 129 HIS B N 1
ATOM 4550 C CA . HIS B 1 129 ? 6.855 -11.891 7.871 1 97.12 129 HIS B CA 1
ATOM 4551 C C . HIS B 1 129 ? 8.211 -12.398 8.344 1 97.12 129 HIS B C 1
ATOM 4553 O O . HIS B 1 129 ? 8.406 -13.609 8.5 1 97.12 129 HIS B O 1
ATOM 4559 N N . LEU B 1 130 ? 9.141 -11.469 8.5 1 96.88 130 LEU B N 1
ATOM 4560 C CA . LEU B 1 130 ? 10.5 -11.797 8.914 1 96.88 130 LEU B CA 1
ATOM 4561 C C . LEU B 1 130 ? 10.492 -12.633 10.195 1 96.88 130 LEU B C 1
ATOM 4563 O O . LEU B 1 130 ? 11.312 -13.539 10.352 1 96.88 130 LEU B O 1
ATOM 4567 N N . HIS B 1 131 ? 9.484 -12.383 11.023 1 95.31 131 HIS B N 1
ATOM 4568 C CA . HIS B 1 131 ? 9.438 -13.039 12.328 1 95.31 131 HIS B CA 1
ATOM 4569 C C . HIS B 1 131 ? 8.297 -14.047 12.398 1 95.31 131 HIS B C 1
ATOM 4571 O O . HIS B 1 131 ? 8.039 -14.625 13.453 1 95.31 131 HIS B O 1
ATOM 4577 N N . LYS B 1 132 ? 7.59 -14.227 11.32 1 93.81 132 LYS B N 1
ATOM 4578 C CA . LYS B 1 132 ? 6.496 -15.188 11.18 1 93.81 132 LYS B CA 1
ATOM 4579 C C . LYS B 1 132 ? 5.398 -14.914 12.211 1 93.81 132 LYS B C 1
ATOM 4581 O O . LYS B 1 132 ? 4.898 -15.844 12.852 1 93.81 132 LYS B O 1
ATOM 4586 N N . LYS B 1 133 ? 5.082 -13.656 12.367 1 93.88 133 LYS B N 1
ATOM 4587 C CA . LYS B 1 133 ? 4.09 -13.234 13.359 1 93.88 133 LYS B CA 1
ATOM 4588 C C . LYS B 1 133 ? 3.053 -12.305 12.727 1 93.88 133 LYS B C 1
ATOM 4590 O O . LYS B 1 133 ? 2.787 -11.227 13.25 1 93.88 133 LYS B O 1
ATOM 4595 N N . VAL B 1 134 ? 2.445 -12.703 11.656 1 94.5 134 VAL B N 1
ATOM 4596 C CA . VAL B 1 134 ? 1.438 -11.898 10.969 1 94.5 134 VAL B CA 1
ATOM 4597 C C . VAL B 1 134 ? 0.079 -12.094 11.633 1 94.5 134 VAL B C 1
ATOM 4599 O O . VAL B 1 134 ? -0.375 -13.227 11.812 1 94.5 134 VAL B O 1
ATOM 4602 N N . PRO B 1 135 ? -0.552 -11.008 12.055 1 95.06 135 PRO B N 1
ATOM 4603 C CA . PRO B 1 135 ? -1.905 -11.172 12.594 1 95.06 135 PRO B CA 1
ATOM 4604 C C . PRO B 1 135 ? -2.875 -11.773 11.578 1 95.06 135 PRO B C 1
ATOM 4606 O O . PRO B 1 135 ? -2.84 -11.406 10.398 1 95.06 135 PRO B O 1
ATOM 4609 N N . SER B 1 136 ? -3.779 -12.68 12.031 1 89.31 136 SER B N 1
ATOM 4610 C CA . SER B 1 136 ? -4.586 -13.398 11.055 1 89.31 136 SER B CA 1
ATOM 4611 C C . SER B 1 136 ? -6.055 -13.438 11.461 1 89.31 136 SER B C 1
ATOM 4613 O O . SER B 1 136 ? -6.941 -13.539 10.617 1 89.31 136 SER B O 1
ATOM 4615 N N . THR B 1 137 ? -6.387 -13.375 12.766 1 92.88 137 THR B N 1
ATOM 4616 C CA . THR B 1 137 ? -7.77 -13.398 13.234 1 92.88 137 THR B CA 1
ATOM 4617 C C . THR B 1 137 ? -8.32 -11.984 13.367 1 92.88 137 THR B C 1
ATOM 4619 O O . THR B 1 137 ? -7.559 -11.023 13.508 1 92.88 137 THR B O 1
ATOM 4622 N N . PRO B 1 138 ? -9.625 -11.891 13.367 1 94.75 138 PRO B N 1
ATOM 4623 C CA . PRO B 1 138 ? -10.211 -10.562 13.555 1 94.75 138 PRO B CA 1
ATOM 4624 C C . PRO B 1 138 ? -9.719 -9.883 14.836 1 94.75 138 PRO B C 1
ATOM 4626 O O . PRO B 1 138 ? -9.43 -8.68 14.82 1 94.75 138 PRO B O 1
ATOM 4629 N N . LEU B 1 139 ? -9.562 -10.648 15.914 1 97.75 139 LEU B N 1
ATOM 4630 C CA . LEU B 1 139 ? -9.109 -10.086 17.172 1 97.75 139 LEU B CA 1
ATOM 4631 C C . LEU B 1 139 ? -7.656 -9.625 17.078 1 97.75 139 LEU B C 1
ATOM 4633 O O . LEU B 1 139 ? -7.316 -8.531 17.531 1 97.75 139 LEU B O 1
ATOM 4637 N N . GLU B 1 140 ? -6.82 -10.43 16.453 1 96.94 140 GLU B N 1
ATOM 4638 C CA . GLU B 1 140 ? -5.426 -10.039 16.266 1 96.94 140 GLU B CA 1
ATOM 4639 C C . GLU B 1 140 ? -5.316 -8.805 15.383 1 96.94 140 GLU B C 1
ATOM 4641 O O . GLU B 1 140 ? -4.484 -7.926 15.633 1 96.94 140 GLU B O 1
ATOM 4646 N N . MET B 1 141 ? -6.156 -8.75 14.422 1 96.25 141 MET B N 1
ATOM 4647 C CA . MET B 1 141 ? -6.086 -7.664 13.453 1 96.25 141 MET B CA 1
ATOM 4648 C C . MET B 1 141 ? -6.512 -6.344 14.086 1 96.25 141 MET B C 1
ATOM 4650 O O . MET B 1 141 ? -5.918 -5.301 13.805 1 96.25 141 MET B O 1
ATOM 4654 N N . VAL B 1 142 ? -7.547 -6.387 14.914 1 98 142 VAL B N 1
ATOM 4655 C CA . VAL B 1 142 ? -7.973 -5.129 15.516 1 98 142 VAL B CA 1
ATOM 4656 C C . VAL B 1 142 ? -6.945 -4.68 16.562 1 98 142 VAL B C 1
ATOM 4658 O O . VAL B 1 142 ? -6.707 -3.482 16.719 1 98 142 VAL B O 1
ATOM 4661 N N . ALA B 1 143 ? -6.316 -5.648 17.281 1 97.88 143 ALA B N 1
ATOM 4662 C CA . ALA B 1 143 ? -5.238 -5.297 18.203 1 97.88 143 ALA B CA 1
ATOM 4663 C C . ALA B 1 143 ? -4.062 -4.676 17.453 1 97.88 143 ALA B C 1
ATOM 4665 O O . ALA B 1 143 ? -3.477 -3.689 17.906 1 97.88 143 ALA B O 1
ATOM 4666 N N . ASP B 1 144 ? -3.793 -5.273 16.344 1 97.56 144 ASP B N 1
ATOM 4667 C CA . ASP B 1 144 ? -2.729 -4.742 15.5 1 97.56 144 ASP B CA 1
ATOM 4668 C C . ASP B 1 144 ? -3.107 -3.377 14.938 1 97.56 144 ASP B C 1
ATOM 4670 O O . ASP B 1 144 ? -2.266 -2.48 14.852 1 97.56 144 ASP B O 1
ATOM 4674 N N . TYR B 1 145 ? -4.348 -3.25 14.492 1 97.62 145 TYR B N 1
ATOM 4675 C CA . TYR B 1 145 ? -4.871 -1.977 14.008 1 97.62 145 TYR B CA 1
ATOM 4676 C C . TYR B 1 145 ? -4.703 -0.886 15.062 1 97.62 145 TYR B C 1
ATOM 4678 O O . TYR B 1 145 ? -4.285 0.231 14.742 1 97.62 145 TYR B O 1
ATOM 4686 N N . TYR B 1 146 ? -5.004 -1.196 16.281 1 97.06 146 TYR B N 1
ATOM 4687 C CA . TYR B 1 146 ? -4.879 -0.259 17.391 1 97.06 146 TYR B CA 1
ATOM 4688 C C . TYR B 1 146 ? -3.449 0.255 17.516 1 97.06 146 TYR B C 1
ATOM 4690 O O . TYR B 1 146 ? -3.23 1.435 17.797 1 97.06 146 TYR B O 1
ATOM 4698 N N . ASN B 1 147 ? -2.502 -0.535 17.188 1 94.25 147 ASN B N 1
ATOM 4699 C CA . ASN B 1 147 ? -1.103 -0.193 17.422 1 94.25 147 ASN B CA 1
ATOM 4700 C C . ASN B 1 147 ? -0.456 0.407 16.188 1 94.25 147 ASN B C 1
ATOM 4702 O O . ASN B 1 147 ? 0.609 1.021 16.266 1 94.25 147 ASN B O 1
ATOM 4706 N N . ASN B 1 148 ? -1.047 0.23 15.039 1 96.31 148 ASN B N 1
ATOM 4707 C CA . ASN B 1 148 ? -0.427 0.672 13.797 1 96.31 148 ASN B CA 1
ATOM 4708 C C . ASN B 1 148 ? -1.319 1.655 13.039 1 96.31 148 ASN B C 1
ATOM 4710 O O . ASN B 1 148 ? -1.17 2.871 13.188 1 96.31 148 ASN B O 1
ATOM 4714 N N . ASP B 1 149 ? -2.447 1.16 12.477 1 97.62 149 ASP B N 1
ATOM 4715 C CA . ASP B 1 149 ? -3.32 1.966 11.625 1 97.62 149 ASP B CA 1
ATOM 4716 C C . ASP B 1 149 ? -3.838 3.191 12.375 1 97.62 149 ASP B C 1
ATOM 4718 O O . ASP B 1 149 ? -3.828 4.301 11.844 1 97.62 149 ASP B O 1
ATOM 4722 N N . TYR B 1 150 ? -4.227 2.953 13.602 1 96.69 150 TYR B N 1
ATOM 4723 C CA . TYR B 1 150 ? -4.812 4.008 14.422 1 96.69 150 TYR B CA 1
ATOM 4724 C C . TYR B 1 150 ? -3.812 5.133 14.664 1 96.69 150 TYR B C 1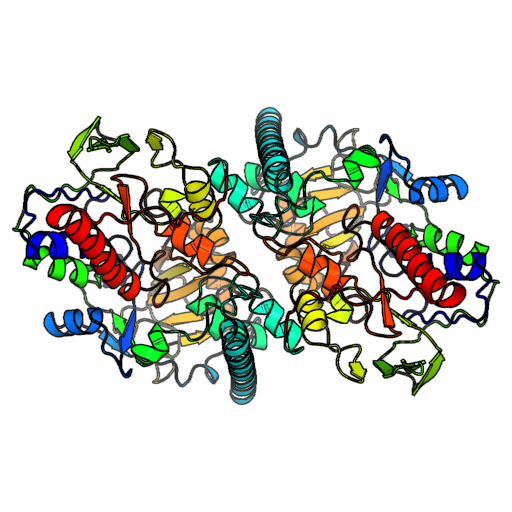
ATOM 4726 O O . TYR B 1 150 ? -4.191 6.301 14.758 1 96.69 150 TYR B O 1
ATOM 4734 N N . LYS B 1 151 ? -2.566 4.805 14.648 1 94.12 151 LYS B N 1
ATOM 4735 C CA . LYS B 1 151 ? -1.528 5.793 14.938 1 94.12 151 LYS B CA 1
ATOM 4736 C C . LYS B 1 151 ? -0.893 6.316 13.656 1 94.12 151 LYS B C 1
ATOM 4738 O O . LYS B 1 151 ? -0.566 7.5 13.555 1 94.12 151 LYS B O 1
ATOM 4743 N N . ASP B 1 152 ? -0.807 5.43 12.648 1 96 152 ASP B N 1
ATOM 4744 C CA . ASP B 1 152 ? -0.039 5.77 11.453 1 96 152 ASP B CA 1
ATOM 4745 C C . ASP B 1 152 ? -0.961 6.152 10.305 1 96 152 ASP B C 1
ATOM 4747 O O . ASP B 1 152 ? -0.504 6.676 9.281 1 96 152 ASP B O 1
ATOM 4751 N N . GLY B 1 153 ? -2.215 5.902 10.453 1 97.44 153 GLY B N 1
ATOM 4752 C CA . GLY B 1 153 ? -3.184 6.238 9.414 1 97.44 153 GLY B CA 1
ATOM 4753 C C . GLY B 1 153 ? -3.209 5.238 8.273 1 97.44 153 GLY B C 1
ATOM 4754 O O . GLY B 1 153 ? -4 5.375 7.344 1 97.44 153 GLY B O 1
ATOM 4755 N N . GLN B 1 154 ? -2.328 4.238 8.328 1 96.81 154 GLN B N 1
ATOM 4756 C CA . GLN B 1 154 ? -2.229 3.262 7.246 1 96.81 154 GLN B CA 1
ATOM 4757 C C . GLN B 1 154 ? -1.943 1.865 7.793 1 96.81 154 GLN B C 1
ATOM 4759 O O . GLN B 1 154 ? -1.449 1.721 8.914 1 96.81 154 GLN B O 1
ATOM 4764 N N . ALA B 1 155 ? -2.234 0.833 6.984 1 96.19 155 ALA B N 1
ATOM 4765 C CA . ALA B 1 155 ? -1.959 -0.56 7.328 1 96.19 155 ALA B CA 1
ATOM 4766 C C . ALA B 1 155 ? -0.459 -0.839 7.328 1 96.19 155 ALA B C 1
ATOM 4768 O O . ALA B 1 155 ? 0.319 -0.082 6.742 1 96.19 155 ALA B O 1
ATOM 4769 N N . PRO B 1 156 ? -0.036 -1.936 7.93 1 96.56 156 PRO B N 1
ATOM 4770 C CA . PRO B 1 156 ? 1.379 -2.256 8.141 1 96.56 156 PRO B CA 1
ATOM 4771 C C . PRO B 1 156 ? 2.154 -2.373 6.828 1 96.56 156 PRO B C 1
ATOM 4773 O O . PRO B 1 156 ? 3.355 -2.096 6.789 1 96.56 156 PRO B O 1
ATOM 4776 N N . GLN B 1 157 ? 1.51 -2.707 5.75 1 95.88 157 GLN B N 1
ATOM 4777 C CA . GLN B 1 157 ? 2.215 -2.873 4.484 1 95.88 157 GLN B CA 1
ATOM 4778 C C . GLN B 1 157 ? 2.59 -1.522 3.883 1 95.88 157 GLN B C 1
ATOM 4780 O O . GLN B 1 157 ? 3.414 -1.452 2.969 1 95.88 157 GLN B O 1
ATOM 4785 N N . MET B 1 158 ? 2.027 -0.425 4.469 1 96.69 158 MET B N 1
ATOM 4786 C CA . MET B 1 158 ? 2.229 0.902 3.896 1 96.69 158 MET B CA 1
ATOM 4787 C C . MET B 1 158 ? 3.121 1.754 4.793 1 96.69 158 MET B C 1
ATOM 4789 O O . MET B 1 158 ? 3.279 2.953 4.559 1 96.69 158 MET B O 1
ATOM 4793 N N . THR B 1 159 ? 3.691 1.178 5.785 1 97.94 159 THR B N 1
ATOM 4794 C CA . THR B 1 159 ? 4.445 1.946 6.77 1 97.94 159 THR B CA 1
ATOM 4795 C C . THR B 1 159 ? 5.871 1.421 6.891 1 97.94 159 THR B C 1
ATOM 4797 O O . THR B 1 159 ? 6.09 0.208 6.914 1 97.94 159 THR B O 1
ATOM 4800 N N . SER B 1 160 ? 6.836 2.328 6.98 1 97.75 160 SER B N 1
ATOM 4801 C CA . SER B 1 160 ? 8.25 2.008 7.16 1 97.75 160 SER B CA 1
ATOM 4802 C C . SER B 1 160 ? 8.523 1.464 8.555 1 97.75 160 SER B C 1
ATOM 4804 O O . SER B 1 160 ? 8.023 2.008 9.547 1 97.75 160 SER B O 1
ATOM 4806 N N . THR B 1 161 ? 9.281 0.362 8.602 1 97.38 161 THR B N 1
ATOM 4807 C CA . THR B 1 161 ? 9.766 -0.103 9.898 1 97.38 161 THR B CA 1
ATOM 4808 C C . THR B 1 161 ? 10.883 0.798 10.414 1 97.38 161 THR B C 1
ATOM 4810 O O . THR B 1 161 ? 10.875 1.204 11.578 1 97.38 161 THR B O 1
ATOM 4813 N N . LYS B 1 162 ? 11.758 1.157 9.555 1 95.88 162 LYS B N 1
ATOM 4814 C CA . LYS B 1 162 ? 12.977 1.892 9.883 1 95.88 162 LYS B CA 1
ATOM 4815 C C . LYS B 1 162 ? 12.656 3.264 10.469 1 95.88 162 LYS B C 1
ATOM 4817 O O . LYS B 1 162 ? 13.273 3.693 11.445 1 95.88 162 LYS B O 1
ATOM 4822 N N . HIS B 1 163 ? 11.641 3.916 9.922 1 95.62 163 HIS B N 1
ATOM 4823 C CA . HIS B 1 163 ? 11.438 5.32 10.258 1 95.62 163 HIS B CA 1
ATOM 4824 C C . HIS B 1 163 ? 10.258 5.496 11.203 1 95.62 163 HIS B C 1
ATOM 4826 O O . HIS B 1 163 ? 10.094 6.559 11.805 1 95.62 163 HIS B O 1
ATOM 4832 N N . LYS B 1 164 ? 9.445 4.48 11.32 1 96.06 164 LYS B N 1
ATOM 4833 C CA . LYS B 1 164 ? 8.367 4.504 12.305 1 96.06 164 LYS B CA 1
ATOM 4834 C C . LYS B 1 164 ? 8.922 4.449 13.727 1 96.06 164 LYS B C 1
ATOM 4836 O O . LYS B 1 164 ? 8.359 5.059 14.641 1 96.06 164 LYS B O 1
ATOM 4841 N N . HIS B 1 165 ? 10 3.65 13.906 1 94.56 165 HIS B N 1
ATOM 4842 C CA . HIS B 1 165 ? 10.508 3.395 15.25 1 94.56 165 HIS B CA 1
ATOM 4843 C C . HIS B 1 165 ? 11.836 4.105 15.477 1 94.56 165 HIS B C 1
ATOM 4845 O O . HIS B 1 165 ? 12.703 4.109 14.602 1 94.56 165 HIS B O 1
ATOM 4851 N N . PRO B 1 166 ? 12.031 4.652 16.562 1 93.56 166 PRO B N 1
ATOM 4852 C CA . PRO B 1 166 ? 11.047 4.789 17.641 1 93.56 166 PRO B CA 1
ATOM 4853 C C . PRO B 1 166 ? 9.961 5.812 17.312 1 93.56 166 PRO B C 1
ATOM 4855 O O . PRO B 1 166 ? 10.156 6.676 16.469 1 93.56 166 PRO B O 1
ATOM 4858 N N . ARG B 1 167 ? 8.891 5.711 17.859 1 93.06 167 ARG B N 1
ATOM 4859 C CA . ARG B 1 167 ? 7.863 6.746 17.781 1 93.06 167 ARG B CA 1
ATOM 4860 C C . ARG B 1 167 ? 8.234 7.953 18.641 1 93.06 167 ARG B C 1
ATOM 4862 O O . ARG B 1 167 ? 7.801 8.062 19.797 1 93.06 167 ARG B O 1
ATOM 4869 N N . HIS B 1 168 ? 8.828 8.844 18.062 1 94.25 168 HIS B N 1
ATOM 4870 C CA . HIS B 1 168 ? 9.484 9.93 18.766 1 94.25 168 HIS B CA 1
ATOM 4871 C C . HIS B 1 168 ? 8.484 10.766 19.562 1 94.25 168 HIS B C 1
ATOM 4873 O O . HIS B 1 168 ? 8.797 11.25 20.656 1 94.25 168 HIS B O 1
ATOM 4879 N N . GLU B 1 169 ? 7.324 11.008 18.984 1 93.56 169 GLU B N 1
ATOM 4880 C CA . GLU B 1 169 ? 6.32 11.781 19.719 1 93.56 169 GLU B CA 1
ATOM 4881 C C . GLU B 1 169 ? 6.035 11.164 21.078 1 93.56 169 GLU B C 1
ATOM 4883 O O . GLU B 1 169 ? 5.973 11.875 22.094 1 93.56 169 GLU B O 1
ATOM 4888 N N . LEU B 1 170 ? 5.906 9.867 21.094 1 91.25 170 LEU B N 1
ATOM 4889 C CA . LEU B 1 170 ? 5.57 9.164 22.328 1 91.25 170 LEU B CA 1
ATOM 4890 C C . LEU B 1 170 ? 6.797 9.023 23.219 1 91.25 170 LEU B C 1
ATOM 4892 O O . LEU B 1 170 ? 6.703 9.172 24.453 1 91.25 170 LEU B O 1
ATOM 4896 N N . VAL B 1 171 ? 7.895 8.758 22.578 1 93.81 171 VAL B N 1
ATOM 4897 C CA . VAL B 1 171 ? 9.125 8.555 23.328 1 93.81 171 VAL B CA 1
ATOM 4898 C C . VAL B 1 171 ? 9.555 9.867 23.969 1 93.81 171 VAL B C 1
ATOM 4900 O O . VAL B 1 171 ? 9.945 9.891 25.141 1 93.81 171 VAL B O 1
ATOM 4903 N N . ASP B 1 172 ? 9.43 10.938 23.281 1 95.81 172 ASP B N 1
ATOM 4904 C CA . ASP B 1 172 ? 9.922 12.227 23.75 1 95.81 172 ASP B CA 1
ATOM 4905 C C . ASP B 1 172 ? 8.898 12.914 24.641 1 95.81 172 ASP B C 1
ATOM 4907 O O . ASP B 1 172 ? 9.258 13.531 25.641 1 95.81 172 ASP B O 1
ATOM 4911 N N . HIS B 1 173 ? 7.652 12.852 24.281 1 94.56 173 HIS B N 1
ATOM 4912 C CA . HIS B 1 173 ? 6.66 13.703 24.922 1 94.56 173 HIS B CA 1
ATOM 4913 C C . HIS B 1 173 ? 5.742 12.891 25.828 1 94.56 173 HIS B C 1
ATOM 4915 O O . HIS B 1 173 ? 4.969 13.461 26.609 1 94.56 173 HIS B O 1
ATOM 4921 N N . GLY B 1 174 ? 5.84 11.586 25.719 1 91.12 174 GLY B N 1
ATOM 4922 C CA . GLY B 1 174 ? 5.129 10.734 26.656 1 91.12 174 GLY B CA 1
ATOM 4923 C C . GLY B 1 174 ? 3.898 10.086 26.047 1 91.12 174 GLY B C 1
ATOM 4924 O O . GLY B 1 174 ? 3.527 10.375 24.922 1 91.12 174 GLY B O 1
ATOM 4925 N N . THR B 1 175 ? 3.322 9.18 26.812 1 88.5 175 THR B N 1
ATOM 4926 C CA . THR B 1 175 ? 2.225 8.359 26.312 1 88.5 175 THR B CA 1
ATOM 4927 C C . THR B 1 175 ? 0.908 8.758 26.969 1 88.5 175 THR B C 1
ATOM 4929 O O . THR B 1 175 ? -0.135 8.156 26.703 1 88.5 175 THR B O 1
ATOM 4932 N N . ASN B 1 176 ? 0.998 9.711 27.906 1 89.25 176 ASN B N 1
ATOM 4933 C CA . ASN B 1 176 ? -0.252 10.273 28.406 1 89.25 176 ASN B CA 1
ATOM 4934 C C . ASN B 1 176 ? -0.915 11.18 27.391 1 89.25 176 ASN B C 1
ATOM 4936 O O . ASN B 1 176 ? -0.363 12.227 27.031 1 89.25 176 ASN B O 1
ATOM 4940 N N . VAL B 1 177 ? -2.053 10.742 26.969 1 88.81 177 VAL B N 1
ATOM 4941 C CA . VAL B 1 177 ? -2.705 11.453 25.875 1 88.81 177 VAL B CA 1
ATOM 4942 C C . VAL B 1 177 ? -3.893 12.25 26.406 1 88.81 177 VAL B C 1
ATOM 4944 O O . VAL B 1 177 ? -4.691 11.727 27.203 1 88.81 177 VAL B O 1
ATOM 4947 N N . TYR B 1 178 ? -4 13.438 26.047 1 92 178 TYR B N 1
ATOM 4948 C CA . TYR B 1 178 ? -5.066 14.344 26.469 1 92 178 TYR B CA 1
ATOM 4949 C C . TYR B 1 178 ? -5.902 14.789 25.266 1 92 178 TYR B C 1
ATOM 4951 O O . TYR B 1 178 ? -5.367 15.305 24.281 1 92 178 TYR B O 1
ATOM 4959 N N . PHE B 1 179 ? -7.105 14.562 25.375 1 95.12 179 PHE B N 1
ATOM 4960 C CA . PHE B 1 179 ? -8.078 14.93 24.359 1 95.12 179 PHE B CA 1
ATOM 4961 C C . PHE B 1 179 ? -8.578 16.359 24.578 1 95.12 179 PHE B C 1
ATOM 4963 O O . PHE B 1 179 ? -8.977 16.719 25.688 1 95.12 179 PHE B O 1
ATOM 4970 N N . VAL B 1 180 ? -8.57 17.172 23.531 1 95.38 180 VAL B N 1
ATOM 4971 C CA . VAL B 1 180 ? -9 18.562 23.625 1 95.38 180 VAL B CA 1
ATOM 4972 C C . VAL B 1 180 ? -10.523 18.641 23.594 1 95.38 180 VAL B C 1
ATOM 4974 O O . VAL B 1 180 ? -11.148 18.172 22.641 1 95.38 180 VAL B O 1
ATOM 4977 N N . SER B 1 181 ? -11.07 19.156 24.562 1 94.81 181 SER B N 1
ATOM 4978 C CA . SER B 1 181 ? -12.508 19.375 24.656 1 94.81 181 SER B CA 1
ATOM 4979 C C . SER B 1 181 ? -12.828 20.812 25.094 1 94.81 181 SER B C 1
ATOM 4981 O O . SER B 1 181 ? -13.672 21.031 25.969 1 94.81 181 SER B O 1
ATOM 4983 N N . ASP B 1 182 ? -12.125 21.672 24.609 1 96 182 ASP B N 1
ATOM 4984 C CA . ASP B 1 182 ? -12.289 23.109 24.875 1 96 182 ASP B CA 1
ATOM 4985 C C . ASP B 1 182 ? -13.188 23.75 23.812 1 96 182 ASP B C 1
ATOM 4987 O O . ASP B 1 182 ? -13.023 23.516 22.625 1 96 182 ASP B O 1
ATOM 4991 N N . PRO B 1 183 ? -14.156 24.578 24.25 1 95.5 183 PRO B N 1
ATOM 4992 C CA . PRO B 1 183 ? -15.039 25.234 23.281 1 95.5 183 PRO B CA 1
ATOM 4993 C C . PRO B 1 183 ? -14.266 26.109 22.297 1 95.5 183 PRO B C 1
ATOM 4995 O O . PRO B 1 183 ? -14.75 26.375 21.188 1 95.5 183 PRO B O 1
ATOM 4998 N N . ARG B 1 184 ? -13.094 26.609 22.656 1 95.75 184 ARG B N 1
ATOM 4999 C CA . ARG B 1 184 ? -12.289 27.438 21.781 1 95.75 184 ARG B CA 1
ATOM 5000 C C . ARG B 1 184 ? -11.602 26.594 20.703 1 95.75 184 ARG B C 1
ATOM 5002 O O . ARG B 1 184 ? -11.164 27.109 19.688 1 95.75 184 ARG B O 1
ATOM 5009 N N . GLY B 1 185 ? -11.484 25.234 20.953 1 95.44 185 GLY B N 1
ATOM 5010 C CA . GLY B 1 185 ? -10.883 24.281 20.016 1 95.44 185 GLY B CA 1
ATOM 5011 C C . GLY B 1 185 ? -9.367 24.281 20.078 1 95.44 185 GLY B C 1
ATOM 5012 O O . GLY B 1 185 ? -8.75 25.219 20.594 1 95.44 185 GLY B O 1
ATOM 5013 N N . PHE B 1 186 ? -8.828 23.25 19.562 1 95.25 186 PHE B N 1
ATOM 5014 C CA . PHE B 1 186 ? -7.383 23.094 19.453 1 95.25 186 PHE B CA 1
ATOM 5015 C C . PHE B 1 186 ? -6.773 24.203 18.625 1 95.25 186 PHE B C 1
ATOM 5017 O O . PHE B 1 186 ? -5.605 24.562 18.797 1 95.25 186 PHE B O 1
ATOM 5024 N N . GLU B 1 187 ? -7.5 24.781 17.734 1 95.81 187 GLU B N 1
ATOM 5025 C CA . GLU B 1 187 ? -7.055 25.859 16.844 1 95.81 187 GLU B CA 1
ATOM 5026 C C . GLU B 1 187 ? -6.594 27.078 17.641 1 95.81 187 GLU B C 1
ATOM 5028 O O . GLU B 1 187 ? -5.852 27.922 17.125 1 95.81 187 GLU B O 1
ATOM 5033 N N . THR B 1 188 ? -7.004 27.172 18.906 1 95.62 188 THR B N 1
ATOM 5034 C CA . THR B 1 188 ? -6.629 28.312 19.734 1 95.62 188 THR B CA 1
ATOM 5035 C C . THR B 1 188 ? -5.113 28.391 19.906 1 95.62 188 THR B C 1
ATOM 5037 O O . THR B 1 188 ? -4.559 29.469 20.109 1 95.62 188 THR B O 1
ATOM 5040 N N . VAL B 1 189 ? -4.461 27.234 19.734 1 95.25 189 VAL B N 1
ATOM 5041 C CA . VAL B 1 189 ? -3.004 27.188 19.828 1 95.25 189 VAL B CA 1
ATOM 5042 C C . VAL B 1 189 ? -2.393 28.047 18.719 1 95.25 189 VAL B C 1
ATOM 5044 O O . VAL B 1 189 ? -1.446 28.797 18.953 1 95.25 189 VAL B O 1
ATOM 5047 N N . VAL B 1 190 ? -2.932 27.953 17.5 1 95.88 190 VAL B N 1
ATOM 5048 C CA . VAL B 1 190 ? -2.42 28.719 16.359 1 95.88 190 VAL B CA 1
ATOM 5049 C C . VAL B 1 190 ? -2.723 30.203 16.562 1 95.88 190 VAL B C 1
ATOM 5051 O O . VAL B 1 190 ? -1.897 31.062 16.234 1 95.88 190 VAL B O 1
ATOM 5054 N N . HIS B 1 191 ? -3.918 30.516 17.109 1 95.75 191 HIS B N 1
ATOM 5055 C CA . HIS B 1 191 ? -4.277 31.906 17.391 1 95.75 191 HIS B CA 1
ATOM 5056 C C . HIS B 1 191 ? -3.332 32.531 18.422 1 95.75 191 HIS B C 1
ATOM 5058 O O . HIS B 1 191 ? -2.949 33.688 18.297 1 95.75 191 HIS B O 1
ATOM 5064 N N . HIS B 1 192 ? -3.008 31.703 19.391 1 96.56 192 HIS B N 1
ATOM 5065 C CA . HIS B 1 192 ? -2.076 32.188 20.406 1 96.56 192 HIS B CA 1
ATOM 5066 C C . HIS B 1 192 ? -0.736 32.562 19.797 1 96.56 192 HIS B C 1
ATOM 5068 O O . HIS B 1 192 ? -0.156 33.594 20.141 1 96.56 192 HIS B O 1
ATOM 5074 N N . VAL B 1 193 ? -0.237 31.734 18.875 1 96.75 193 VAL B N 1
ATOM 5075 C CA . VAL B 1 193 ? 1.019 32.031 18.188 1 96.75 193 VAL B CA 1
ATOM 5076 C C . VAL B 1 193 ? 0.873 33.312 17.359 1 96.75 193 VAL B C 1
ATOM 5078 O O . VAL B 1 193 ? 1.729 34.188 17.406 1 96.75 193 VAL B O 1
ATOM 5081 N N . ALA B 1 194 ? -0.187 33.375 16.578 1 97.25 194 ALA B N 1
ATOM 5082 C CA . ALA B 1 194 ? -0.436 34.531 15.711 1 97.25 194 ALA B CA 1
ATOM 5083 C C . ALA B 1 194 ? -0.503 35.812 16.516 1 97.25 194 ALA B C 1
ATOM 5085 O O . ALA B 1 194 ? 0.039 36.844 16.094 1 97.25 194 ALA B O 1
ATOM 5086 N N . ASP B 1 195 ? -1.096 35.781 17.672 1 96.5 195 ASP B N 1
ATOM 5087 C CA . ASP B 1 195 ? -1.347 36.969 18.5 1 96.5 195 ASP B CA 1
ATOM 5088 C C . ASP B 1 195 ? -0.046 37.5 19.078 1 96.5 195 ASP B C 1
ATOM 5090 O O . ASP B 1 195 ? -0.008 38.656 19.562 1 96.5 195 ASP B O 1
ATOM 5094 N N . GLN B 1 196 ? 0.959 36.75 18.953 1 96.12 196 GLN B N 1
ATOM 5095 C CA . GLN B 1 196 ? 2.225 37.188 19.531 1 96.12 196 GLN B CA 1
ATOM 5096 C C . GLN B 1 196 ? 2.945 38.188 18.625 1 96.12 196 GLN B C 1
ATOM 5098 O O . GLN B 1 196 ? 3.842 38.906 19.062 1 96.12 196 GLN B O 1
ATOM 5103 N N . PHE B 1 197 ? 2.566 38.188 17.328 1 96.88 197 PHE B N 1
ATOM 5104 C CA . PHE B 1 197 ? 3.338 39.062 16.453 1 96.88 197 PHE B CA 1
ATOM 5105 C C . PHE B 1 197 ? 2.426 39.781 15.461 1 96.88 197 PHE B C 1
ATOM 5107 O O . PHE B 1 197 ? 2.859 40.688 14.758 1 96.88 197 PHE B O 1
ATOM 5114 N N . LEU B 1 198 ? 1.229 39.344 15.367 1 96.81 198 LEU B N 1
ATOM 5115 C CA . LEU B 1 198 ? 0.248 40 14.516 1 96.81 198 LEU B CA 1
ATOM 5116 C C . LEU B 1 198 ? -0.751 40.812 15.359 1 96.81 198 LEU B C 1
ATOM 5118 O O . LEU B 1 198 ? -1.182 40.344 16.422 1 96.81 198 LEU B O 1
ATOM 5122 N N . ASP B 1 199 ? -1.169 41.906 14.867 1 94.44 199 ASP B N 1
ATOM 5123 C CA . ASP B 1 199 ? -2.256 42.656 15.477 1 94.44 199 ASP B CA 1
ATOM 5124 C C . ASP B 1 199 ? -3.615 42.156 15.008 1 94.44 199 ASP B C 1
ATOM 5126 O O . ASP B 1 199 ? -3.695 41.344 14.07 1 94.44 199 ASP B O 1
ATOM 5130 N N . LYS B 1 200 ? -4.605 42.625 15.781 1 89.88 200 LYS B N 1
ATOM 5131 C CA . LYS B 1 200 ? -5.957 42.344 15.305 1 89.88 200 LYS B CA 1
ATOM 5132 C C . LYS B 1 200 ? -6.184 42.875 13.906 1 89.88 200 LYS B C 1
ATOM 5134 O O . LYS B 1 200 ? -5.871 44.062 13.633 1 89.88 200 LYS B O 1
ATOM 5139 N N . ARG B 1 201 ? -6.551 42.281 13.016 1 90.81 201 ARG B N 1
ATOM 5140 C CA . ARG B 1 201 ? -6.785 42.656 11.625 1 90.81 201 ARG B CA 1
ATOM 5141 C C . ARG B 1 201 ? -5.492 43.125 10.961 1 90.81 201 ARG B C 1
ATOM 5143 O O . ARG B 1 201 ? -5.477 44.125 10.25 1 90.81 201 ARG B O 1
ATOM 5150 N N . ASP B 1 202 ? -4.445 42.5 11.375 1 95.12 202 ASP B N 1
ATOM 5151 C CA . ASP B 1 202 ? -3.145 42.781 10.773 1 95.12 202 ASP B CA 1
ATOM 5152 C C . ASP B 1 202 ? -3.188 42.594 9.258 1 95.12 202 ASP B C 1
ATOM 5154 O O . ASP B 1 202 ? -3.561 41.531 8.773 1 95.12 202 ASP B O 1
ATOM 5158 N N . PRO B 1 203 ? -2.824 43.594 8.461 1 95.38 203 PRO B N 1
ATOM 5159 C CA . PRO B 1 203 ? -2.893 43.5 7.004 1 95.38 203 PRO B CA 1
ATOM 5160 C C . PRO B 1 203 ? -1.929 42.438 6.441 1 95.38 203 PRO B C 1
ATOM 5162 O O . PRO B 1 203 ? -2.041 42.062 5.273 1 95.38 203 PRO B O 1
ATOM 5165 N N . ARG B 1 204 ? -1.019 42 7.238 1 96.38 204 ARG B N 1
ATOM 5166 C CA . ARG B 1 204 ? -0.047 41 6.805 1 96.38 204 ARG B CA 1
ATOM 5167 C C . ARG B 1 204 ? -0.694 39.625 6.676 1 96.38 204 ARG B C 1
ATOM 5169 O O . ARG B 1 204 ? -0.135 38.719 6.043 1 96.38 204 ARG B O 1
ATOM 5176 N N . LEU B 1 205 ? -1.809 39.406 7.312 1 97.81 205 LEU B N 1
ATOM 5177 C CA . LEU B 1 205 ? -2.549 38.156 7.195 1 97.81 205 LEU B CA 1
ATOM 5178 C C . LEU B 1 205 ? -3.742 38.312 6.262 1 97.81 205 LEU B C 1
ATOM 5180 O O . LEU B 1 205 ? -4.652 39.094 6.539 1 97.81 205 LEU B O 1
ATOM 5184 N N . LYS B 1 206 ? -3.693 37.688 5.145 1 97.88 206 LYS B N 1
ATOM 5185 C CA . LYS B 1 206 ? -4.793 37.688 4.184 1 97.88 206 LYS B CA 1
ATOM 5186 C C . LYS B 1 206 ? -5.449 36.312 4.102 1 97.88 206 LYS B C 1
ATOM 5188 O O . LYS B 1 206 ? -4.797 35.312 3.762 1 97.88 206 LYS B O 1
ATOM 5193 N N . VAL B 1 207 ? -6.727 36.219 4.418 1 97.19 207 VAL B N 1
ATOM 5194 C CA . VAL B 1 207 ? -7.48 34.969 4.383 1 97.19 207 VAL B CA 1
ATOM 5195 C C . VAL B 1 207 ? -8.234 34.875 3.061 1 97.19 207 VAL B C 1
ATOM 5197 O O . VAL B 1 207 ? -8.227 35.812 2.25 1 97.19 207 VAL B O 1
ATOM 5200 N N . ASN B 1 208 ? -8.82 33.75 2.777 1 97.88 208 ASN B N 1
ATOM 5201 C CA . ASN B 1 208 ? -9.555 33.469 1.549 1 97.88 208 ASN B CA 1
ATOM 5202 C C . ASN B 1 208 ? -8.695 33.688 0.312 1 97.88 208 ASN B C 1
ATOM 5204 O O . ASN B 1 208 ? -9.188 34.188 -0.703 1 97.88 208 ASN B O 1
ATOM 5208 N N . GLN B 1 209 ? -7.355 33.469 0.475 1 98.25 209 GLN B N 1
ATOM 5209 C CA . GLN B 1 209 ? -6.414 33.594 -0.633 1 98.25 209 GLN B CA 1
ATOM 5210 C C . GLN B 1 209 ? -5.902 32.219 -1.067 1 98.25 209 GLN B C 1
ATOM 5212 O O . GLN B 1 209 ? -4.895 31.734 -0.545 1 98.25 209 GLN B O 1
ATOM 5217 N N . VAL B 1 210 ? -6.555 31.672 -2.066 1 98.69 210 VAL B N 1
ATOM 5218 C CA . VAL B 1 210 ? -6.168 30.359 -2.564 1 98.69 210 VAL B CA 1
ATOM 5219 C C . VAL B 1 210 ? -5.102 30.5 -3.646 1 98.69 210 VAL B C 1
ATOM 5221 O O . VAL B 1 210 ? -5.402 30.891 -4.773 1 98.69 210 VAL B O 1
ATOM 5224 N N . ALA B 1 211 ? -3.865 30.219 -3.307 1 98.81 211 ALA B N 1
ATOM 5225 C CA . ALA B 1 211 ? -2.781 30.266 -4.285 1 98.81 211 ALA B CA 1
ATOM 5226 C C . ALA B 1 211 ? -3.018 29.266 -5.414 1 98.81 211 ALA B C 1
ATOM 5228 O O . ALA B 1 211 ? -3.297 28.094 -5.16 1 98.81 211 ALA B O 1
ATOM 5229 N N . ARG B 1 212 ? -2.889 29.719 -6.652 1 98.75 212 ARG B N 1
ATOM 5230 C CA . ARG B 1 212 ? -3.09 28.859 -7.816 1 98.75 212 ARG B CA 1
ATOM 5231 C C . ARG B 1 212 ? -1.797 28.703 -8.609 1 98.75 212 ARG B C 1
ATOM 5233 O O . ARG B 1 212 ? -1.587 27.672 -9.258 1 98.75 212 ARG B O 1
ATOM 5240 N N . GLU B 1 213 ? -0.995 29.703 -8.555 1 98.75 213 GLU B N 1
ATOM 5241 C CA . GLU B 1 213 ? 0.267 29.688 -9.289 1 98.75 213 GLU B CA 1
ATOM 5242 C C . GLU B 1 213 ? 1.383 30.344 -8.484 1 98.75 213 GLU B C 1
ATOM 5244 O O . GLU B 1 213 ? 1.177 31.406 -7.883 1 98.75 213 GLU B O 1
ATOM 5249 N N . ILE B 1 214 ? 2.461 29.766 -8.406 1 98.88 214 ILE B N 1
ATOM 5250 C CA . ILE B 1 214 ? 3.688 30.312 -7.832 1 98.88 214 ILE B CA 1
ATOM 5251 C C . ILE B 1 214 ? 4.773 30.375 -8.906 1 98.88 214 ILE B C 1
ATOM 5253 O O . ILE B 1 214 ? 5.336 29.344 -9.289 1 98.88 214 ILE B O 1
ATOM 5257 N N . SER B 1 215 ? 5.047 31.531 -9.383 1 98.75 215 SER B N 1
ATOM 5258 C CA . SER B 1 215 ? 6.148 31.766 -10.312 1 98.75 215 SER B CA 1
ATOM 5259 C C . SER B 1 215 ? 7.402 32.219 -9.57 1 98.75 215 SER B C 1
ATOM 5261 O O . SER B 1 215 ? 7.324 33.031 -8.633 1 98.75 215 SER B O 1
ATOM 5263 N N . TYR B 1 216 ? 8.547 31.625 -9.953 1 98.56 216 TYR B N 1
ATOM 5264 C CA . TYR B 1 216 ? 9.75 31.969 -9.211 1 98.56 216 TYR B CA 1
ATOM 5265 C C . TYR B 1 216 ? 10.961 32.031 -10.133 1 98.56 216 TYR B C 1
ATOM 5267 O O . TYR B 1 216 ? 10.969 31.391 -11.195 1 98.56 216 TYR B O 1
ATOM 5275 N N . SER B 1 217 ? 11.898 32.844 -9.766 1 97.44 217 SER B N 1
ATOM 5276 C CA . SER B 1 217 ? 13.219 33 -10.359 1 97.44 217 SER B CA 1
ATOM 5277 C C . SER B 1 217 ? 14.258 33.406 -9.32 1 97.44 217 SER B C 1
ATOM 5279 O O . SER B 1 217 ? 13.945 33.469 -8.125 1 97.44 217 SER B O 1
ATOM 5281 N N . LYS B 1 218 ? 15.469 33.594 -9.836 1 93.38 218 LYS B N 1
ATOM 5282 C CA . LYS B 1 218 ? 16.516 34.062 -8.914 1 93.38 218 LYS B CA 1
ATOM 5283 C C . LYS B 1 218 ? 16.141 35.438 -8.312 1 93.38 218 LYS B C 1
ATOM 5285 O O . LYS B 1 218 ? 16.656 35.812 -7.262 1 93.38 218 LYS B O 1
ATOM 5290 N N . LYS B 1 219 ? 15.266 36.094 -8.875 1 94.94 219 LYS B N 1
ATOM 5291 C CA . LYS B 1 219 ? 14.93 37.438 -8.469 1 94.94 219 LYS B CA 1
ATOM 5292 C C . LYS B 1 219 ? 13.812 37.469 -7.438 1 94.94 219 LYS B C 1
ATOM 5294 O O . LYS B 1 219 ? 13.602 38.469 -6.754 1 94.94 219 LYS B O 1
ATOM 5299 N N . GLY B 1 220 ? 13.086 36.406 -7.426 1 97.69 220 GLY B N 1
ATOM 5300 C CA . GLY B 1 220 ? 12.016 36.375 -6.438 1 97.69 220 GLY B CA 1
ATOM 5301 C C . GLY B 1 220 ? 10.875 35.469 -6.809 1 97.69 220 GLY B C 1
ATOM 5302 O O . GLY B 1 220 ? 11.039 34.531 -7.617 1 97.69 220 GLY B O 1
ATOM 5303 N N . VAL B 1 221 ? 9.688 35.688 -6.086 1 98.69 221 VAL B N 1
ATOM 5304 C CA . VAL B 1 221 ? 8.531 34.812 -6.219 1 98.69 221 VAL B CA 1
ATOM 5305 C C . VAL B 1 221 ? 7.273 35.656 -6.445 1 98.69 221 VAL B C 1
ATOM 5307 O O . VAL B 1 221 ? 7.117 36.719 -5.848 1 98.69 221 VAL B O 1
ATOM 5310 N N . THR B 1 222 ? 6.445 35.219 -7.301 1 98.81 222 THR B N 1
ATOM 5311 C CA . THR B 1 222 ? 5.125 35.781 -7.531 1 98.81 222 THR B CA 1
ATOM 5312 C C . THR B 1 222 ? 4.035 34.75 -7.297 1 98.81 222 THR B C 1
ATOM 5314 O O . THR B 1 222 ? 4.086 33.656 -7.863 1 98.81 222 THR B O 1
ATOM 5317 N N . VAL B 1 223 ? 3.064 35.094 -6.461 1 98.88 223 VAL B N 1
ATOM 5318 C CA . VAL B 1 223 ? 1.948 34.188 -6.168 1 98.88 223 VAL B CA 1
ATOM 5319 C C . VAL B 1 223 ? 0.657 34.781 -6.738 1 98.88 223 VAL B C 1
ATOM 5321 O O . VAL B 1 223 ? 0.319 35.938 -6.469 1 98.88 223 VAL B O 1
ATOM 5324 N N . MET B 1 224 ? -0.02 34.031 -7.52 1 98.81 224 MET B N 1
ATOM 5325 C CA . MET B 1 224 ? -1.347 34.375 -8.016 1 98.81 224 MET B CA 1
ATOM 5326 C C . MET B 1 224 ? -2.424 33.562 -7.328 1 98.81 224 MET B C 1
ATOM 5328 O O . MET B 1 224 ? -2.303 32.344 -7.23 1 98.81 224 MET B O 1
ATOM 5332 N N . THR B 1 225 ? -3.436 34.188 -6.867 1 98.62 225 THR B N 1
ATOM 5333 C CA . THR B 1 225 ? -4.504 33.5 -6.156 1 98.62 225 THR B CA 1
ATOM 5334 C C . THR B 1 225 ? -5.738 33.344 -7.043 1 98.62 225 THR B C 1
ATOM 5336 O O . THR B 1 225 ? -5.789 33.906 -8.141 1 98.62 225 THR B O 1
ATOM 5339 N N . GLU B 1 226 ? -6.656 32.5 -6.613 1 97.88 226 GLU B N 1
ATOM 5340 C CA . GLU B 1 226 ? -7.863 32.156 -7.363 1 97.88 226 GLU B CA 1
ATOM 5341 C C . GLU B 1 226 ? -8.703 33.406 -7.652 1 97.88 226 GLU B C 1
ATOM 5343 O O . GLU B 1 226 ? -9.367 33.5 -8.688 1 97.88 226 GLU B O 1
ATOM 5348 N N . ASP B 1 227 ? -8.672 34.469 -6.801 1 97.31 227 ASP B N 1
ATOM 5349 C CA . ASP B 1 227 ? -9.469 35.688 -6.996 1 97.31 227 ASP B CA 1
ATOM 5350 C C . ASP B 1 227 ? -8.766 36.656 -7.922 1 97.31 227 ASP B C 1
ATOM 5352 O O . ASP B 1 227 ? -9.242 37.781 -8.125 1 97.31 227 ASP B O 1
ATOM 5356 N N . GLY B 1 228 ? -7.586 36.312 -8.367 1 97.31 228 GLY B N 1
ATOM 5357 C CA . GLY B 1 228 ? -6.871 37.125 -9.336 1 97.31 228 GLY B CA 1
ATOM 5358 C C . GLY B 1 228 ? -5.836 38.031 -8.695 1 97.31 228 GLY B C 1
ATOM 5359 O O . GLY B 1 228 ? -5.086 38.719 -9.398 1 97.31 228 GLY B O 1
ATOM 5360 N N . SER B 1 229 ? -5.691 38.031 -7.398 1 98.31 229 SER B N 1
ATOM 5361 C CA . SER B 1 229 ? -4.68 38.812 -6.719 1 98.31 229 SER B CA 1
ATOM 5362 C C . SER B 1 229 ? -3.273 38.312 -7.031 1 98.31 229 SER B C 1
ATOM 5364 O O . SER B 1 229 ? -3.076 37.125 -7.273 1 98.31 229 SER B O 1
ATOM 5366 N N . ILE B 1 230 ? -2.357 39.281 -7.086 1 98.56 230 ILE B N 1
ATOM 5367 C CA . ILE B 1 230 ? -0.953 38.969 -7.344 1 98.56 230 ILE B CA 1
ATOM 5368 C C . ILE B 1 230 ? -0.093 39.5 -6.199 1 98.56 230 ILE B C 1
ATOM 5370 O O . ILE B 1 230 ? -0.214 40.688 -5.816 1 98.56 230 ILE B O 1
ATOM 5374 N N . PHE B 1 231 ? 0.72 38.656 -5.641 1 98.56 231 PHE B N 1
ATOM 5375 C CA . PHE B 1 231 ? 1.628 39.031 -4.555 1 98.56 231 PHE B CA 1
ATOM 5376 C C . PHE B 1 231 ? 3.074 38.75 -4.945 1 98.56 231 PHE B C 1
ATOM 5378 O O . PHE B 1 231 ? 3.363 37.719 -5.57 1 98.56 231 PHE B O 1
ATOM 5385 N N . GLN B 1 232 ? 3.99 39.656 -4.645 1 98.12 232 GLN B N 1
ATOM 5386 C CA . GLN B 1 232 ? 5.402 39.5 -4.984 1 98.12 232 GLN B CA 1
ATOM 5387 C C . GLN B 1 232 ? 6.277 39.562 -3.736 1 98.12 232 GLN B C 1
ATOM 5389 O O . GLN B 1 232 ? 5.984 40.344 -2.809 1 98.12 232 GLN B O 1
ATOM 5394 N N . ALA B 1 233 ? 7.281 38.75 -3.73 1 98.06 233 ALA B N 1
ATOM 5395 C CA . ALA B 1 233 ? 8.25 38.719 -2.635 1 98.06 233 ALA B CA 1
ATOM 5396 C C . ALA B 1 233 ? 9.594 38.188 -3.104 1 98.06 233 ALA B C 1
ATOM 5398 O O . ALA B 1 233 ? 9.711 37.656 -4.219 1 98.06 233 ALA B O 1
ATOM 5399 N N . ARG B 1 234 ? 10.586 38.344 -2.264 1 97.56 234 ARG B N 1
ATOM 5400 C CA . ARG B 1 234 ? 11.898 37.781 -2.557 1 97.56 234 ARG B CA 1
ATOM 5401 C C . ARG B 1 234 ? 11.914 36.281 -2.314 1 97.56 234 ARG B C 1
ATOM 5403 O O . ARG B 1 234 ? 12.609 35.531 -3.01 1 97.56 234 ARG B O 1
ATOM 5410 N N . TYR B 1 235 ? 11.188 35.875 -1.267 1 97.81 235 TYR B N 1
ATOM 5411 C CA . TYR B 1 235 ? 11.102 34.438 -0.911 1 97.81 235 TYR B CA 1
ATOM 5412 C C . TYR B 1 235 ? 9.656 34.031 -0.642 1 97.81 235 TYR B C 1
ATOM 5414 O O . TYR B 1 235 ? 8.805 34.875 -0.381 1 97.81 235 TYR B O 1
ATOM 5422 N N . ALA B 1 236 ? 9.414 32.812 -0.795 1 98.44 236 ALA B N 1
ATOM 5423 C CA . ALA B 1 236 ? 8.133 32.25 -0.399 1 98.44 236 ALA B CA 1
ATOM 5424 C C . ALA B 1 236 ? 8.336 30.969 0.437 1 98.44 236 ALA B C 1
ATOM 5426 O O . ALA B 1 236 ? 9.234 30.172 0.159 1 98.44 236 ALA B O 1
ATOM 5427 N N . ILE B 1 237 ? 7.582 30.828 1.521 1 98.62 237 ILE B N 1
ATOM 5428 C CA . ILE B 1 237 ? 7.465 29.578 2.258 1 98.62 237 ILE B CA 1
ATOM 5429 C C . ILE B 1 237 ? 6.113 28.922 1.971 1 98.62 237 ILE B C 1
ATOM 5431 O O . ILE B 1 237 ? 5.066 29.484 2.33 1 98.62 237 ILE B O 1
ATOM 5435 N N . VAL B 1 238 ? 6.133 27.828 1.303 1 98.81 238 VAL B N 1
ATOM 5436 C CA . VAL B 1 238 ? 4.926 27.078 0.972 1 98.81 238 VAL B CA 1
ATOM 5437 C C . VAL B 1 238 ? 4.598 26.109 2.104 1 98.81 238 VAL B C 1
ATOM 5439 O O . VAL B 1 238 ? 5.344 25.156 2.35 1 98.81 238 VAL B O 1
ATOM 5442 N N . SER B 1 239 ? 3.525 26.312 2.756 1 98.31 239 SER B N 1
ATOM 5443 C CA . SER B 1 239 ? 3.17 25.5 3.914 1 98.31 239 SER B CA 1
ATOM 5444 C C . SER B 1 239 ? 1.85 24.766 3.691 1 98.31 239 SER B C 1
ATOM 5446 O O . SER B 1 239 ? 1.123 24.484 4.645 1 98.31 239 SER B O 1
ATOM 5448 N N . VAL B 1 240 ? 1.397 24.516 2.465 1 98.19 240 VAL B N 1
ATOM 5449 C CA . VAL B 1 240 ? 0.209 23.719 2.156 1 98.19 240 VAL B CA 1
ATOM 5450 C C . VAL B 1 240 ? 0.455 22.25 2.508 1 98.19 240 VAL B C 1
ATOM 5452 O O . VAL B 1 240 ? 1.597 21.844 2.736 1 98.19 240 VAL B O 1
ATOM 5455 N N . SER B 1 241 ? -0.619 21.484 2.623 1 98 241 SER B N 1
ATOM 5456 C CA . SER B 1 241 ? -0.486 20.062 2.924 1 98 241 SER B CA 1
ATOM 5457 C C . SER B 1 241 ? 0.225 19.328 1.796 1 98 241 SER B C 1
ATOM 5459 O O . SER B 1 241 ? 0.244 19.797 0.656 1 98 241 SER B O 1
ATOM 5461 N N . LEU B 1 242 ? 0.811 18.219 2.096 1 98.44 242 LEU B N 1
ATOM 5462 C CA . LEU B 1 242 ? 1.411 17.359 1.085 1 98.44 242 LEU B CA 1
ATOM 5463 C C . LEU B 1 242 ? 0.395 16.984 0.008 1 98.44 242 LEU B C 1
ATOM 5465 O O . LEU B 1 242 ? 0.729 16.938 -1.178 1 98.44 242 LEU B O 1
ATOM 5469 N N . GLY B 1 243 ? -0.839 16.672 0.443 1 97.94 243 GLY B N 1
ATOM 5470 C CA . GLY B 1 243 ? -1.887 16.328 -0.505 1 97.94 243 GLY B CA 1
ATOM 5471 C C . GLY B 1 243 ? -2.139 17.422 -1.534 1 97.94 243 GLY B C 1
ATOM 5472 O O . GLY B 1 243 ? -2.428 17.125 -2.695 1 97.94 243 GLY B O 1
ATOM 5473 N N . VAL B 1 244 ? -2.07 18.641 -1.133 1 98.38 244 VAL B N 1
ATOM 5474 C CA . VAL B 1 244 ? -2.25 19.766 -2.053 1 98.38 244 VAL B CA 1
ATOM 5475 C C . VAL B 1 244 ? -1.068 19.828 -3.02 1 98.38 244 VAL B C 1
ATOM 5477 O O . VAL B 1 244 ? -1.251 20.047 -4.219 1 98.38 244 VAL B O 1
ATOM 5480 N N . LEU B 1 245 ? 0.164 19.672 -2.496 1 98.44 245 LEU B N 1
ATOM 5481 C CA . LEU B 1 245 ? 1.339 19.656 -3.361 1 98.44 245 LEU B CA 1
ATOM 5482 C C . LEU B 1 245 ? 1.234 18.562 -4.41 1 98.44 245 LEU B C 1
ATOM 5484 O O . LEU B 1 245 ? 1.765 18.688 -5.516 1 98.44 245 LEU B O 1
ATOM 5488 N N . GLN B 1 246 ? 0.562 17.469 -4.074 1 97.88 246 GLN B N 1
ATOM 5489 C CA . GLN B 1 246 ? 0.418 16.312 -4.961 1 97.88 246 GLN B CA 1
ATOM 5490 C C . GLN B 1 246 ? -0.754 16.5 -5.922 1 97.88 246 GLN B C 1
ATOM 5492 O O . GLN B 1 246 ? -0.951 15.703 -6.832 1 97.88 246 GLN B O 1
ATOM 5497 N N . SER B 1 247 ? -1.521 17.516 -5.707 1 96.94 247 SER B N 1
ATOM 5498 C CA . SER B 1 247 ? -2.689 17.781 -6.539 1 96.94 247 SER B CA 1
ATOM 5499 C C . SER B 1 247 ? -2.379 18.828 -7.609 1 96.94 247 SER B C 1
ATOM 5501 O O . SER B 1 247 ? -1.229 19.25 -7.766 1 96.94 247 SER B O 1
ATOM 5503 N N . ASN B 1 248 ? -3.402 19.203 -8.344 1 95.75 248 ASN B N 1
ATOM 5504 C CA . ASN B 1 248 ? -3.238 20.203 -9.398 1 95.75 248 ASN B CA 1
ATOM 5505 C C . ASN B 1 248 ? -3.689 21.594 -8.938 1 95.75 248 ASN B C 1
ATOM 5507 O O . ASN B 1 248 ? -3.916 22.469 -9.766 1 95.75 248 ASN B O 1
ATOM 5511 N N . LEU B 1 249 ? -3.803 21.75 -7.629 1 97.69 249 LEU B N 1
ATOM 5512 C CA . LEU B 1 249 ? -4.332 23 -7.125 1 97.69 249 LEU B CA 1
ATOM 5513 C C . LEU B 1 249 ? -3.35 24.141 -7.379 1 97.69 249 LEU B C 1
ATOM 5515 O O . LEU B 1 249 ? -3.758 25.25 -7.727 1 97.69 249 LEU B O 1
ATOM 5519 N N . ILE B 1 250 ? -2.072 23.891 -7.145 1 98.44 250 ILE B N 1
ATOM 5520 C CA . ILE B 1 250 ? -1.053 24.922 -7.301 1 98.44 250 ILE B CA 1
ATOM 5521 C C . ILE B 1 250 ? -0.102 24.547 -8.438 1 98.44 250 ILE B C 1
ATOM 5523 O O . ILE B 1 250 ? 0.436 23.438 -8.453 1 98.44 250 ILE B O 1
ATOM 5527 N N . SER B 1 251 ? 0.077 25.438 -9.367 1 98.06 251 SER B N 1
ATOM 5528 C CA . SER B 1 251 ? 1.082 25.266 -10.414 1 98.06 251 SER B CA 1
ATOM 5529 C C . SER B 1 251 ? 2.336 26.078 -10.109 1 98.06 251 SER B C 1
ATOM 5531 O O . SER B 1 251 ? 2.246 27.203 -9.617 1 98.06 251 SER B O 1
ATOM 5533 N N . PHE B 1 252 ? 3.463 25.5 -10.32 1 98.62 252 PHE B N 1
ATOM 5534 C CA . PHE B 1 252 ? 4.742 26.188 -10.195 1 98.62 252 PHE B CA 1
ATOM 5535 C C . PHE B 1 252 ? 5.309 26.531 -11.562 1 98.62 252 PHE B C 1
ATOM 5537 O O . PHE B 1 252 ? 5.258 25.719 -12.492 1 98.62 252 PHE B O 1
ATOM 5544 N N . LYS B 1 253 ? 5.801 27.703 -11.688 1 98.44 253 LYS B N 1
ATOM 5545 C CA . LYS B 1 253 ? 6.426 28.172 -12.922 1 98.44 253 LYS B CA 1
ATOM 5546 C C . LYS B 1 253 ? 7.801 28.781 -12.648 1 98.44 253 LYS B C 1
ATOM 5548 O O . LYS B 1 253 ? 7.91 29.828 -12.016 1 98.44 253 LYS B O 1
ATOM 5553 N N . PRO B 1 254 ? 8.852 28.203 -13.203 1 97.88 254 PRO B N 1
ATOM 5554 C CA . PRO B 1 254 ? 8.875 26.938 -13.922 1 97.88 254 PRO B CA 1
ATOM 5555 C C . PRO B 1 254 ? 8.398 25.766 -13.055 1 97.88 254 PRO B C 1
ATOM 5557 O O . PRO B 1 254 ? 8.289 25.891 -11.836 1 97.88 254 PRO B O 1
ATOM 5560 N N . GLU B 1 255 ? 8.109 24.641 -13.75 1 97.31 255 GLU B N 1
ATOM 5561 C CA . GLU B 1 255 ? 7.793 23.422 -13.008 1 97.31 255 GLU B CA 1
ATOM 5562 C C . GLU B 1 255 ? 8.922 23.047 -12.055 1 97.31 255 GLU B C 1
ATOM 5564 O O . GLU B 1 255 ? 10.102 23.203 -12.383 1 97.31 255 GLU B O 1
ATOM 5569 N N . LEU B 1 256 ? 8.555 22.547 -10.891 1 97.56 256 LEU B N 1
ATOM 5570 C CA . LEU B 1 256 ? 9.586 22.094 -9.961 1 97.56 256 LEU B CA 1
ATOM 5571 C C . LEU B 1 256 ? 10.492 21.062 -10.617 1 97.56 256 LEU B C 1
ATOM 5573 O O . LEU B 1 256 ? 10.055 20.312 -11.484 1 97.56 256 LEU B O 1
ATOM 5577 N N . PRO B 1 257 ? 11.781 21.094 -10.234 1 96 257 PRO B N 1
ATOM 5578 C CA . PRO B 1 257 ? 12.68 20.094 -10.805 1 96 257 PRO B CA 1
ATOM 5579 C C . PRO B 1 257 ? 12.219 18.656 -10.539 1 96 257 PRO B C 1
ATOM 5581 O O . PRO B 1 257 ? 11.539 18.406 -9.539 1 96 257 PRO B O 1
ATOM 5584 N N . MET B 1 258 ? 12.633 17.703 -11.406 1 92.94 258 MET B N 1
ATOM 5585 C CA . MET B 1 258 ? 12.164 16.328 -11.375 1 92.94 258 MET B CA 1
ATOM 5586 C C . MET B 1 258 ? 12.453 15.688 -10.016 1 92.94 258 MET B C 1
ATOM 5588 O O . MET B 1 258 ? 11.625 14.938 -9.492 1 92.94 258 MET B O 1
ATOM 5592 N N . TRP B 1 259 ? 13.633 16 -9.422 1 93.25 259 TRP B N 1
ATOM 5593 C CA . TRP B 1 259 ? 13.984 15.406 -8.133 1 93.25 259 TRP B CA 1
ATOM 5594 C C . TRP B 1 259 ? 12.984 15.82 -7.055 1 93.25 259 TRP B C 1
ATOM 5596 O O . TRP B 1 259 ? 12.617 15.008 -6.203 1 93.25 259 TRP B O 1
ATOM 5606 N N . LYS B 1 260 ? 12.508 17.047 -7.07 1 96.81 260 LYS B N 1
ATOM 5607 C CA . LYS B 1 260 ? 11.531 17.562 -6.117 1 96.81 260 LYS B CA 1
ATOM 5608 C C . LYS B 1 260 ? 10.148 16.969 -6.371 1 96.81 260 LYS B C 1
ATOM 5610 O O . LYS B 1 260 ? 9.461 16.547 -5.434 1 96.81 260 LYS B O 1
ATOM 5615 N N . ARG B 1 261 ? 9.773 16.938 -7.613 1 96.81 261 ARG B N 1
ATOM 5616 C CA . ARG B 1 261 ? 8.461 16.422 -7.977 1 96.81 261 ARG B CA 1
ATOM 5617 C C . ARG B 1 261 ? 8.336 14.945 -7.598 1 96.81 261 ARG B C 1
ATOM 5619 O O . ARG B 1 261 ? 7.285 14.516 -7.117 1 96.81 261 ARG B O 1
ATOM 5626 N N . LEU B 1 262 ? 9.406 14.172 -7.836 1 95.44 262 LEU B N 1
ATOM 5627 C CA . LEU B 1 262 ? 9.406 12.75 -7.484 1 95.44 262 LEU B CA 1
ATOM 5628 C C . LEU B 1 262 ? 9.289 12.57 -5.977 1 95.44 262 LEU B C 1
ATOM 5630 O O . LEU B 1 262 ? 8.516 11.734 -5.508 1 95.44 262 LEU B O 1
ATOM 5634 N N . ALA B 1 263 ? 10.062 13.359 -5.246 1 96.5 263 ALA B N 1
ATOM 5635 C CA . ALA B 1 263 ? 10.031 13.266 -3.789 1 96.5 263 ALA B CA 1
ATOM 5636 C C . ALA B 1 263 ? 8.641 13.578 -3.246 1 96.5 263 ALA B C 1
ATOM 5638 O O . ALA B 1 263 ? 8.156 12.898 -2.34 1 96.5 263 ALA B O 1
ATOM 5639 N N . ILE B 1 264 ? 7.953 14.578 -3.801 1 98.12 264 ILE B N 1
ATOM 5640 C CA . ILE B 1 264 ? 6.621 14.992 -3.371 1 98.12 264 ILE B CA 1
ATOM 5641 C C . ILE B 1 264 ? 5.602 13.914 -3.752 1 98.12 264 ILE B C 1
ATOM 5643 O O . ILE B 1 264 ? 4.789 13.5 -2.924 1 98.12 264 ILE B O 1
ATOM 5647 N N . SER B 1 265 ? 5.719 13.43 -4.941 1 97.56 265 SER B N 1
ATOM 5648 C CA . SER B 1 265 ? 4.691 12.578 -5.523 1 97.56 265 SER B CA 1
ATOM 5649 C C . SER B 1 265 ? 4.676 11.203 -4.867 1 97.56 265 SER B C 1
ATOM 5651 O O . SER B 1 265 ? 3.631 10.555 -4.797 1 97.56 265 SER B O 1
ATOM 5653 N N . ASP B 1 266 ? 5.773 10.805 -4.41 1 95.75 266 ASP B N 1
ATOM 5654 C CA . ASP B 1 266 ? 5.895 9.414 -3.982 1 95.75 266 ASP B CA 1
ATOM 5655 C C . ASP B 1 266 ? 5.773 9.297 -2.465 1 95.75 266 ASP B C 1
ATOM 5657 O O . ASP B 1 266 ? 5.875 8.195 -1.912 1 95.75 266 ASP B O 1
ATOM 5661 N N . PHE B 1 267 ? 5.652 10.359 -1.69 1 97.44 267 PHE B N 1
ATOM 5662 C CA . PHE B 1 267 ? 5.426 10.289 -0.251 1 97.44 267 PHE B CA 1
ATOM 5663 C C . PHE B 1 267 ? 3.949 10.07 0.055 1 97.44 267 PHE B C 1
ATOM 5665 O O . PHE B 1 267 ? 3.115 10.078 -0.853 1 97.44 267 PHE B O 1
ATOM 5672 N N . THR B 1 268 ? 3.633 9.75 1.315 1 97.31 268 THR B N 1
ATOM 5673 C CA . THR B 1 268 ? 2.279 9.289 1.591 1 97.31 268 THR B CA 1
ATOM 5674 C C . THR B 1 268 ? 1.5 10.328 2.391 1 97.31 268 THR B C 1
ATOM 5676 O O . THR B 1 268 ? 2.01 10.875 3.371 1 97.31 268 THR B O 1
ATOM 5679 N N . MET B 1 269 ? 0.357 10.648 1.939 1 97.06 269 MET B N 1
ATOM 5680 C CA . MET B 1 269 ? -0.678 11.359 2.684 1 97.06 269 MET B CA 1
ATOM 5681 C C . MET B 1 269 ? -1.812 10.422 3.072 1 97.06 269 MET B C 1
ATOM 5683 O O . MET B 1 269 ? -2.461 9.828 2.207 1 97.06 269 MET B O 1
ATOM 5687 N N . THR B 1 270 ? -2.102 10.25 4.309 1 97.69 270 THR B N 1
ATOM 5688 C CA . THR B 1 270 ? -3.037 9.234 4.781 1 97.69 270 THR B CA 1
ATOM 5689 C C . THR B 1 270 ? -4.461 9.781 4.816 1 97.69 270 THR B C 1
ATOM 5691 O O . THR B 1 270 ? -4.668 10.992 4.684 1 97.69 270 THR B O 1
ATOM 5694 N N . GLY B 1 271 ? -5.379 8.867 4.918 1 96.88 271 GLY B N 1
ATOM 5695 C CA . GLY B 1 271 ? -6.746 9.18 5.305 1 96.88 271 GLY B CA 1
ATOM 5696 C C . GLY B 1 271 ? -7.066 8.781 6.734 1 96.88 271 GLY B C 1
ATOM 5697 O O . GLY B 1 271 ? -6.723 7.684 7.172 1 96.88 271 GLY B O 1
ATOM 5698 N N . TYR B 1 272 ? -7.578 9.609 7.457 1 98.19 272 TYR B N 1
ATOM 5699 C CA . TYR B 1 272 ? -7.996 9.461 8.844 1 98.19 272 TYR B CA 1
ATOM 5700 C C . TYR B 1 272 ? -9.336 10.148 9.086 1 98.19 272 TYR B C 1
ATOM 5702 O O . TYR B 1 272 ? -9.383 11.367 9.281 1 98.19 272 TYR B O 1
ATOM 5710 N N . THR B 1 273 ? -10.406 9.375 9.148 1 98.44 273 THR B N 1
ATOM 5711 C CA . THR B 1 273 ? -11.758 9.93 9.141 1 98.44 273 THR B CA 1
ATOM 5712 C C . THR B 1 273 ? -12.453 9.664 10.477 1 98.44 273 THR B C 1
ATOM 5714 O O . THR B 1 273 ? -12.477 8.531 10.961 1 98.44 273 THR B O 1
ATOM 5717 N N . LYS B 1 274 ? -12.93 10.68 11.055 1 98.44 274 LYS B N 1
ATOM 5718 C CA . LYS B 1 274 ? -13.805 10.586 12.227 1 98.44 274 LYS B CA 1
ATOM 5719 C C . LYS B 1 274 ? -15.273 10.688 11.82 1 98.44 274 LYS B C 1
ATOM 5721 O O . LYS B 1 274 ? -15.633 11.508 10.977 1 98.44 274 LYS B O 1
ATOM 5726 N N . ILE B 1 275 ? -16.047 9.844 12.328 1 98.81 275 ILE B N 1
ATOM 5727 C CA . ILE B 1 275 ? -17.5 9.852 12.117 1 98.81 275 ILE B CA 1
ATOM 5728 C C . ILE B 1 275 ? -18.219 10.062 13.445 1 98.81 275 ILE B C 1
ATOM 5730 O O . ILE B 1 275 ? -18.234 9.164 14.297 1 98.81 275 ILE B O 1
ATOM 5734 N N . PHE B 1 276 ? -18.812 11.203 13.617 1 98.75 276 PHE B N 1
ATOM 5735 C CA . PHE B 1 276 ? -19.531 11.539 14.844 1 98.75 276 PHE B CA 1
ATOM 5736 C C . PHE B 1 276 ? -21.031 11.281 14.68 1 98.75 276 PHE B C 1
ATOM 5738 O O . PHE B 1 276 ? -21.609 11.617 13.648 1 98.75 276 PHE B O 1
ATOM 5745 N N . LEU B 1 277 ? -21.594 10.672 15.648 1 98.88 277 LEU B N 1
ATOM 5746 C CA . LEU B 1 277 ? -23.031 10.422 15.703 1 98.88 277 LEU B CA 1
ATOM 5747 C C . LEU B 1 277 ? -23.609 10.953 17.016 1 98.88 277 LEU B C 1
ATOM 5749 O O . LEU B 1 277 ? -23.109 10.641 18.094 1 98.88 277 LEU B O 1
ATOM 5753 N N . LYS B 1 278 ? -24.609 11.742 16.922 1 98.81 278 LYS B N 1
ATOM 5754 C CA . LYS B 1 278 ? -25.344 12.203 18.078 1 98.81 278 LYS B CA 1
ATOM 5755 C C . LYS B 1 278 ? -26.656 11.43 18.25 1 98.81 278 LYS B C 1
ATOM 5757 O O . LYS B 1 278 ? -27.406 11.266 17.281 1 98.81 278 LYS B O 1
ATOM 5762 N N . PHE B 1 279 ? -26.844 11 19.422 1 98.81 279 PHE B N 1
ATOM 5763 C CA . PHE B 1 279 ? -28.047 10.211 19.719 1 98.81 279 PHE B CA 1
ATOM 5764 C C . PHE B 1 279 ? -28.953 10.945 20.688 1 98.81 279 PHE B C 1
ATOM 5766 O O . PHE B 1 279 ? -28.531 11.883 21.359 1 98.81 279 PHE B O 1
ATOM 5773 N N . PRO B 1 280 ? -30.25 10.555 20.734 1 98.56 280 PRO B N 1
ATOM 5774 C CA . PRO B 1 280 ? -31.156 11.172 21.719 1 98.56 280 PRO B CA 1
ATOM 5775 C C . PRO B 1 280 ? -30.781 10.836 23.156 1 98.56 280 PRO B C 1
ATOM 5777 O O . PRO B 1 280 ? -31.062 11.617 24.062 1 98.56 280 PRO B O 1
ATOM 5780 N N . PHE B 1 281 ? -30.172 9.727 23.422 1 98 281 PHE B N 1
ATOM 5781 C CA . PHE B 1 281 ? -29.641 9.281 24.703 1 98 281 PHE B CA 1
ATOM 5782 C C . PHE B 1 281 ? -28.516 8.273 24.516 1 98 281 PHE B C 1
ATOM 5784 O O . PHE B 1 281 ? -28.438 7.625 23.469 1 98 281 PHE B O 1
ATOM 5791 N N . TYR B 1 282 ? -27.672 8.211 25.484 1 97.56 282 TYR B N 1
ATOM 5792 C CA . TYR B 1 282 ? -26.594 7.242 25.344 1 97.56 282 TYR B CA 1
ATOM 5793 C C . TYR B 1 282 ? -27.047 5.844 25.75 1 97.56 282 TYR B C 1
ATOM 5795 O O . TYR B 1 282 ? -27.875 5.691 26.641 1 97.56 282 TYR B O 1
ATOM 5803 N N . PHE B 1 283 ? -26.578 4.797 25.094 1 98.31 283 PHE B N 1
ATOM 5804 C CA . PHE B 1 283 ? -26.922 3.398 25.328 1 98.31 283 PHE B CA 1
ATOM 5805 C C . PHE B 1 283 ? -25.656 2.57 25.578 1 98.31 283 PHE B C 1
ATOM 5807 O O . PHE B 1 283 ? -25.75 1.366 25.828 1 98.31 283 PHE B O 1
ATOM 5814 N N . TRP B 1 284 ? -24.5 3.17 25.547 1 97.94 284 TRP B N 1
ATOM 5815 C CA . TRP B 1 284 ? -23.219 2.502 25.766 1 97.94 284 TRP B CA 1
ATOM 5816 C C . TRP B 1 284 ? -22.781 2.635 27.234 1 97.94 284 TRP B C 1
ATOM 5818 O O . TRP B 1 284 ? -23.25 3.52 27.953 1 97.94 284 TRP B O 1
ATOM 5828 N N . PRO B 1 285 ? -21.875 1.669 27.672 1 96.5 285 PRO B N 1
ATOM 5829 C CA . PRO B 1 285 ? -21.312 1.815 29.031 1 96.5 285 PRO B CA 1
ATOM 5830 C C . PRO B 1 285 ? -20.562 3.127 29.219 1 96.5 285 PRO B C 1
ATOM 5832 O O . PRO B 1 285 ? -19.844 3.566 28.312 1 96.5 285 PRO B O 1
ATOM 5835 N N . THR B 1 286 ? -20.719 3.742 30.359 1 95.75 286 THR B N 1
ATOM 5836 C CA . THR B 1 286 ? -20.047 5 30.641 1 95.75 286 THR B CA 1
ATOM 5837 C C . THR B 1 286 ? -19.25 4.902 31.938 1 95.75 286 THR B C 1
ATOM 5839 O O . THR B 1 286 ? -18.75 5.906 32.438 1 95.75 286 THR B O 1
ATOM 5842 N N . ASP B 1 287 ? -19.109 3.723 32.562 1 94.25 287 ASP B N 1
ATOM 5843 C CA . ASP B 1 287 ? -18.297 3.527 33.75 1 94.25 287 ASP B CA 1
ATOM 5844 C C . ASP B 1 287 ? -16.828 3.828 33.469 1 94.25 287 ASP B C 1
ATOM 5846 O O . ASP B 1 287 ? -16.391 3.832 32.312 1 94.25 287 ASP B O 1
ATOM 5850 N N . PRO B 1 288 ? -16.141 4.086 34.562 1 93.31 288 PRO B N 1
ATOM 5851 C CA . PRO B 1 288 ? -14.695 4.301 34.375 1 93.31 288 PRO B CA 1
ATOM 5852 C C . PRO B 1 288 ? -14.031 3.174 33.594 1 93.31 288 PRO B C 1
ATOM 5854 O O . PRO B 1 288 ? -14.281 1.995 33.875 1 93.31 288 PRO B O 1
ATOM 5857 N N . GLY B 1 289 ? -13.312 3.572 32.625 1 93.81 289 GLY B N 1
ATOM 5858 C CA . GLY B 1 289 ? -12.617 2.596 31.797 1 93.81 289 GLY B CA 1
ATOM 5859 C C . GLY B 1 289 ? -13.391 2.191 30.562 1 93.81 289 GLY B C 1
ATOM 5860 O O . GLY B 1 289 ? -12.922 1.379 29.766 1 93.81 289 GLY B O 1
ATOM 5861 N N . SER B 1 290 ? -14.539 2.768 30.344 1 95.5 290 SER B N 1
ATOM 5862 C CA . SER B 1 290 ? -15.383 2.391 29.203 1 95.5 290 SER B CA 1
ATOM 5863 C C . SER B 1 290 ? -15.5 3.533 28.203 1 95.5 290 SER B C 1
ATOM 5865 O O . SER B 1 290 ? -16.578 3.77 27.656 1 95.5 290 SER B O 1
ATOM 5867 N N . GLU B 1 291 ? -14.422 4.234 27.953 1 96.62 291 GLU B N 1
ATOM 5868 C CA . GLU B 1 291 ? -14.461 5.367 27.047 1 96.62 291 GLU B CA 1
ATOM 5869 C C . GLU B 1 291 ? -14.242 4.918 25.594 1 96.62 291 GLU B C 1
ATOM 5871 O O . GLU B 1 291 ? -14.727 5.555 24.656 1 96.62 291 GLU B O 1
ATOM 5876 N N . ILE B 1 292 ? -13.484 3.828 25.438 1 97.75 292 ILE B N 1
ATOM 5877 C CA . ILE B 1 292 ? -13.109 3.328 24.109 1 97.75 292 ILE B CA 1
ATOM 5878 C C . ILE B 1 292 ? -13.633 1.906 23.938 1 97.75 292 ILE B C 1
ATOM 5880 O O . ILE B 1 292 ? -13.516 1.073 24.828 1 97.75 292 ILE B O 1
ATOM 5884 N N . PHE B 1 293 ? -14.289 1.613 22.766 1 98.31 293 PHE B N 1
ATOM 5885 C CA . PHE B 1 293 ? -14.758 0.288 22.391 1 98.31 293 PHE B CA 1
ATOM 5886 C C . PHE B 1 293 ? -14.094 -0.168 21.094 1 98.31 293 PHE B C 1
ATOM 5888 O O . PHE B 1 293 ? -13.93 0.622 20.156 1 98.31 293 PHE B O 1
ATOM 5895 N N . LEU B 1 294 ? -13.656 -1.399 21.047 1 98.62 294 LEU B N 1
ATOM 5896 C CA . LEU B 1 294 ? -13.164 -1.987 19.812 1 98.62 294 LEU B CA 1
ATOM 5897 C C . LEU B 1 294 ? -14.211 -2.9 19.188 1 98.62 294 LEU B C 1
ATOM 5899 O O . LEU B 1 294 ? -14.922 -3.613 19.891 1 98.62 294 LEU B O 1
ATOM 5903 N N . TYR B 1 295 ? -14.367 -2.832 17.938 1 98.69 295 TYR B N 1
ATOM 5904 C CA . TYR B 1 295 ? -15.188 -3.754 17.172 1 98.69 295 TYR B CA 1
ATOM 5905 C C . TYR B 1 295 ? -14.32 -4.594 16.234 1 98.69 295 TYR B C 1
ATOM 5907 O O . TYR B 1 295 ? -13.477 -4.062 15.508 1 98.69 295 TYR B O 1
ATOM 5915 N N . THR B 1 296 ? -14.469 -5.891 16.312 1 97.81 296 THR B N 1
ATOM 5916 C CA . THR B 1 296 ? -13.711 -6.785 15.453 1 97.81 296 THR B CA 1
ATOM 5917 C C . THR B 1 296 ? -14.5 -7.117 14.188 1 97.81 296 THR B C 1
ATOM 5919 O O . THR B 1 296 ? -15.727 -7.207 14.227 1 97.81 296 THR B O 1
ATOM 5922 N N . HIS B 1 297 ? -13.812 -7.262 13.156 1 95.19 297 HIS B N 1
ATOM 5923 C CA . HIS B 1 297 ? -14.414 -7.621 11.875 1 95.19 297 HIS B CA 1
ATOM 5924 C C . HIS B 1 297 ? -13.422 -8.367 10.992 1 95.19 297 HIS B C 1
ATOM 5926 O O . HIS B 1 297 ? -12.211 -8.188 11.125 1 95.19 297 HIS B O 1
ATOM 5932 N N . GLU B 1 298 ? -13.914 -9.172 10.148 1 89.81 298 GLU B N 1
ATOM 5933 C CA . GLU B 1 298 ? -13.078 -9.914 9.211 1 89.81 298 GLU B CA 1
ATOM 5934 C C . GLU B 1 298 ? -12.336 -8.977 8.266 1 89.81 298 GLU B C 1
ATOM 5936 O O . GLU B 1 298 ? -11.25 -9.297 7.785 1 89.81 298 GLU B O 1
ATOM 5941 N N . GLN B 1 299 ? -12.906 -7.863 8.031 1 90.81 299 GLN B N 1
ATOM 5942 C CA . GLN B 1 299 ? -12.234 -6.812 7.273 1 90.81 299 GLN B CA 1
ATOM 5943 C C . GLN B 1 299 ? -11.469 -5.875 8.203 1 90.81 299 GLN B C 1
ATOM 5945 O O . GLN B 1 299 ? -12.055 -5.219 9.062 1 90.81 299 GLN B O 1
ATOM 5950 N N . ARG B 1 300 ? -10.203 -5.844 8.023 1 93.31 300 ARG B N 1
ATOM 5951 C CA . ARG B 1 300 ? -9.359 -4.961 8.828 1 93.31 300 ARG B CA 1
ATOM 5952 C C . ARG B 1 300 ? -9.797 -3.508 8.68 1 93.31 300 ARG B C 1
ATOM 5954 O O . ARG B 1 300 ? -9.969 -3.016 7.559 1 93.31 300 ARG B O 1
ATOM 5961 N N . GLY B 1 301 ? -10.055 -2.814 9.766 1 96.12 301 GLY B N 1
ATOM 5962 C CA . GLY B 1 301 ? -10.305 -1.382 9.758 1 96.12 301 GLY B CA 1
ATOM 5963 C C . GLY B 1 301 ? -11.773 -1.039 9.586 1 96.12 301 GLY B C 1
ATOM 5964 O O . GLY B 1 301 ? -12.141 0.137 9.562 1 96.12 301 GLY B O 1
ATOM 5965 N N . TYR B 1 302 ? -12.688 -2.094 9.484 1 96.38 302 TYR B N 1
ATOM 5966 C CA . TYR B 1 302 ? -14.117 -1.845 9.344 1 96.38 302 TYR B CA 1
ATOM 5967 C C . TYR B 1 302 ? -14.719 -1.353 10.656 1 96.38 302 TYR B C 1
ATOM 5969 O O . TYR B 1 302 ? -15.125 -2.156 11.492 1 96.38 302 TYR B O 1
ATOM 5977 N N . TYR B 1 303 ? -14.812 -0.044 10.859 1 98.5 303 TYR B N 1
ATOM 5978 C CA . TYR B 1 303 ? -15.336 0.693 12.008 1 98.5 303 TYR B CA 1
A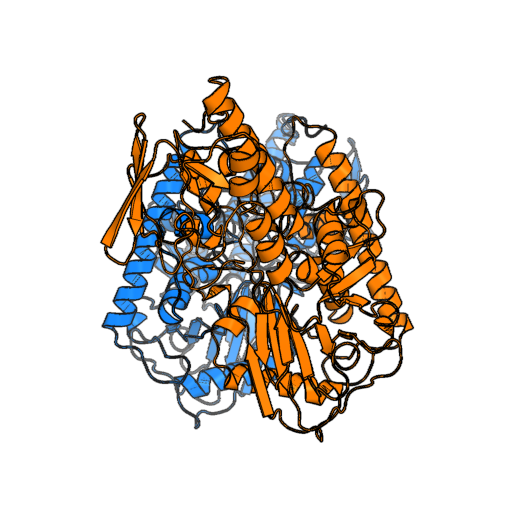TOM 5979 C C . TYR B 1 303 ? -14.766 0.15 13.312 1 98.5 303 TYR B C 1
ATOM 5981 O O . TYR B 1 303 ? -15.516 -0.227 14.219 1 98.5 303 TYR B O 1
ATOM 5989 N N . PRO B 1 304 ? -13.477 0.229 13.516 1 98.56 304 PRO B N 1
ATOM 5990 C CA . PRO B 1 304 ? -12.828 -0.604 14.531 1 98.56 304 PRO B CA 1
ATOM 5991 C C . PRO B 1 304 ? -12.766 0.073 15.898 1 98.56 304 PRO B C 1
ATOM 5993 O O . PRO B 1 304 ? -12.711 -0.607 16.922 1 98.56 304 PRO B O 1
ATOM 5996 N N . ILE B 1 305 ? -12.664 1.407 15.969 1 98.56 305 ILE B N 1
ATOM 5997 C CA . ILE B 1 305 ? -12.391 2.059 17.25 1 98.56 305 ILE B CA 1
ATOM 5998 C C . ILE B 1 305 ? -13.445 3.127 17.516 1 98.56 305 ILE B C 1
ATOM 6000 O O . ILE B 1 305 ? -13.477 4.164 16.844 1 98.56 305 ILE B O 1
ATOM 6004 N N . TRP B 1 306 ? -14.242 2.875 18.531 1 98.56 306 TRP B N 1
ATOM 6005 C CA . TRP B 1 306 ? -15.32 3.762 18.938 1 98.56 306 TRP B CA 1
ATOM 6006 C C . TRP B 1 306 ? -14.977 4.469 20.25 1 98.56 306 TRP B C 1
ATOM 6008 O O . TRP B 1 306 ? -14.305 3.898 21.109 1 98.56 306 TRP B O 1
ATOM 6018 N N . LYS B 1 307 ? -15.367 5.707 20.359 1 97.81 307 LYS B N 1
ATOM 6019 C CA . LYS B 1 307 ? -15.18 6.52 21.562 1 97.81 307 LYS B CA 1
ATOM 6020 C C . LYS B 1 307 ? -16.422 7.363 21.859 1 97.81 307 LYS B C 1
ATOM 6022 O O . LYS B 1 307 ? -17 7.945 20.938 1 97.81 307 LYS B O 1
ATOM 6027 N N . HIS B 1 308 ? -16.891 7.309 23.094 1 97.81 308 HIS B N 1
ATOM 6028 C CA . HIS B 1 308 ? -17.953 8.25 23.438 1 97.81 308 HIS B CA 1
ATOM 6029 C C . HIS B 1 308 ? -17.375 9.516 24.062 1 97.81 308 HIS B C 1
ATOM 6031 O O . HIS B 1 308 ? -16.219 9.547 24.484 1 97.81 308 HIS B O 1
ATOM 6037 N N . LEU B 1 309 ? -18.125 10.586 24.109 1 97.25 309 LEU B N 1
ATOM 6038 C CA . LEU B 1 309 ? -17.641 11.891 24.547 1 97.25 309 LEU B CA 1
ATOM 6039 C C . LEU B 1 309 ? -18.328 12.328 25.844 1 97.25 309 LEU B C 1
ATOM 6041 O O . LEU B 1 309 ? -18.359 13.516 26.156 1 97.25 309 LEU B O 1
ATOM 6045 N N . GLU B 1 310 ? -18.859 11.383 26.609 1 96.75 310 GLU B N 1
ATOM 6046 C CA . GLU B 1 310 ? -19.562 11.711 27.844 1 96.75 310 GLU B CA 1
ATOM 6047 C C . GLU B 1 310 ? -18.594 12.258 28.891 1 96.75 310 GLU B C 1
ATOM 6049 O O . GLU B 1 310 ? -18.984 13.039 29.766 1 96.75 310 GLU B O 1
ATOM 6054 N N . ASN B 1 311 ? -17.312 11.852 28.828 1 94.75 311 ASN B N 1
ATOM 6055 C CA . ASN B 1 311 ? -16.312 12.383 29.766 1 94.75 311 ASN B CA 1
ATOM 6056 C C . ASN B 1 311 ? -15.977 13.836 29.453 1 94.75 311 ASN B C 1
ATOM 6058 O O . ASN B 1 311 ? -15.719 14.633 30.359 1 94.75 311 ASN B O 1
ATOM 6062 N N . GLN B 1 312 ? -15.992 14.211 28.25 1 95 312 GLN B N 1
ATOM 6063 C CA . GLN B 1 312 ? -15.641 15.547 27.766 1 95 312 GLN B CA 1
ATOM 6064 C C . GLN B 1 312 ? -16.859 16.469 27.766 1 95 312 GLN B C 1
ATOM 6066 O O . GLN B 1 312 ? -16.75 17.641 28.109 1 95 312 GLN B O 1
ATOM 6071 N N . TYR B 1 313 ? -17.953 15.891 27.359 1 96.06 313 TYR B N 1
ATOM 6072 C CA . TYR B 1 313 ? -19.219 16.609 27.25 1 96.06 313 TYR B CA 1
ATOM 6073 C C . TYR B 1 313 ? -20.359 15.797 27.844 1 96.06 313 TYR B C 1
ATOM 6075 O O . TYR B 1 313 ? -21.188 15.25 27.125 1 96.06 313 TYR B O 1
ATOM 6083 N N . PRO B 1 314 ? -20.438 15.891 29.188 1 95.62 314 PRO B N 1
ATOM 6084 C CA . PRO B 1 314 ? -21.5 15.117 29.828 1 95.62 314 PRO B CA 1
ATOM 6085 C C . PRO B 1 314 ? -22.891 15.461 29.281 1 95.62 314 PRO B C 1
ATOM 6087 O O . PRO B 1 314 ? -23.25 16.641 29.188 1 95.62 314 PRO B O 1
ATOM 6090 N N . GLY B 1 315 ? -23.578 14.477 28.891 1 96.38 315 GLY B N 1
ATOM 6091 C CA . GLY B 1 315 ? -24.938 14.656 28.406 1 96.38 315 GLY B CA 1
ATOM 6092 C C . GLY B 1 315 ? -25 14.922 26.906 1 96.38 315 GLY B C 1
ATOM 6093 O O . GLY B 1 315 ? -26.094 15.094 26.344 1 96.38 315 GLY B O 1
ATOM 6094 N N . SER B 1 316 ? -23.875 14.883 26.234 1 97.12 316 SER B N 1
ATOM 6095 C CA . SER B 1 316 ? -23.859 15.195 24.812 1 97.12 316 SER B CA 1
ATOM 6096 C C . SER B 1 316 ? -24.484 14.07 23.984 1 97.12 316 SER B C 1
ATOM 6098 O O . SER B 1 316 ? -25.031 14.305 22.922 1 97.12 316 SER B O 1
ATOM 6100 N N . ASN B 1 317 ? -24.375 12.797 24.453 1 98.56 317 ASN B N 1
ATOM 6101 C CA . ASN B 1 317 ? -24.844 11.609 23.75 1 98.56 317 ASN B CA 1
ATOM 6102 C C . ASN B 1 317 ? -24.172 11.461 22.391 1 98.56 317 ASN B C 1
ATOM 6104 O O . ASN B 1 317 ? -24.828 11.172 21.391 1 98.56 317 ASN B O 1
ATOM 6108 N N . ILE B 1 318 ? -22.875 11.75 22.359 1 98.5 318 ILE B N 1
ATOM 6109 C CA . ILE B 1 318 ? -22.125 11.664 21.109 1 98.5 318 ILE B CA 1
ATOM 6110 C C . ILE B 1 318 ? -21.141 10.492 21.172 1 98.5 318 ILE B C 1
ATOM 6112 O O . ILE B 1 318 ? -20.422 10.336 22.172 1 98.5 318 ILE B O 1
ATOM 6116 N N . LEU B 1 319 ? -21.219 9.688 20.172 1 98.12 319 LEU B N 1
ATOM 6117 C CA . LEU B 1 319 ? -20.281 8.609 19.891 1 98.12 319 LEU B CA 1
ATOM 6118 C C . LEU B 1 319 ? -19.578 8.812 18.547 1 98.12 319 LEU B C 1
ATOM 6120 O O . LEU B 1 319 ? -20.203 9.273 17.594 1 98.12 319 LEU B O 1
ATOM 6124 N N . TYR B 1 320 ? -18.281 8.578 18.5 1 97.62 320 TYR B N 1
ATOM 6125 C CA . TYR B 1 320 ? -17.688 8.625 17.172 1 97.62 320 TYR B CA 1
ATOM 6126 C C . TYR B 1 320 ? -16.734 7.449 16.953 1 97.62 320 TYR B C 1
ATOM 6128 O O . TYR B 1 320 ? -16.328 6.785 17.906 1 97.62 320 TYR B O 1
ATOM 6136 N N . VAL B 1 321 ? -16.578 7.133 15.711 1 98.81 321 VAL B N 1
ATOM 6137 C CA . VAL B 1 321 ? -15.664 6.07 15.297 1 98.81 321 VAL B CA 1
ATOM 6138 C C . VAL B 1 321 ? -14.594 6.637 14.359 1 98.81 321 VAL B C 1
ATOM 6140 O O . VAL B 1 321 ? -14.859 7.578 13.609 1 98.81 321 VAL B O 1
ATOM 6143 N N . THR B 1 322 ? -13.375 6.129 14.516 1 98.56 322 THR B N 1
ATOM 6144 C CA . THR B 1 322 ? -12.266 6.5 13.648 1 98.56 322 THR B CA 1
ATOM 6145 C C . THR B 1 322 ? -11.938 5.371 12.672 1 98.56 322 THR B C 1
ATOM 6147 O O . THR B 1 322 ? -11.781 4.215 13.078 1 98.56 322 THR B O 1
ATOM 6150 N N . VAL B 1 323 ? -11.867 5.691 11.414 1 98.44 323 VAL B N 1
ATOM 6151 C CA . VAL B 1 323 ? -11.422 4.77 10.367 1 98.44 323 VAL B CA 1
ATOM 6152 C C . VAL B 1 323 ? -10.234 5.375 9.625 1 98.44 323 VAL B C 1
ATOM 6154 O O . VAL B 1 323 ? -10.125 6.594 9.492 1 98.44 323 VAL B O 1
ATOM 6157 N N . THR B 1 324 ? -9.305 4.555 9.141 1 98.19 324 THR B N 1
ATOM 6158 C CA . THR B 1 324 ? -8.078 5.012 8.508 1 98.19 324 THR B CA 1
ATOM 6159 C C . THR B 1 324 ? -7.848 4.293 7.184 1 98.19 324 THR B C 1
ATOM 6161 O O . THR B 1 324 ? -8.586 3.371 6.836 1 98.19 324 THR B O 1
ATOM 6164 N N . GLY B 1 325 ? -6.871 4.758 6.48 1 95.06 325 GLY B N 1
ATOM 6165 C CA . GLY B 1 325 ? -6.426 4.074 5.277 1 95.06 325 GLY B CA 1
ATOM 6166 C C . GLY B 1 325 ? -7.52 3.912 4.242 1 95.06 325 GLY B C 1
ATOM 6167 O O . GLY B 1 325 ? -8.211 4.875 3.9 1 95.06 325 GLY B O 1
ATOM 6168 N N . GLU B 1 326 ? -7.688 2.723 3.754 1 90.75 326 GLU B N 1
ATOM 6169 C CA . GLU B 1 326 ? -8.617 2.449 2.66 1 90.75 326 GLU B CA 1
ATOM 6170 C C . GLU B 1 326 ? -10.062 2.645 3.1 1 90.75 326 GLU B C 1
ATOM 6172 O O . GLU B 1 326 ? -10.898 3.092 2.314 1 90.75 326 GLU B O 1
ATOM 6177 N N . GLU B 1 327 ? -10.336 2.252 4.324 1 95.19 327 GLU B N 1
ATOM 6178 C CA . GLU B 1 327 ? -11.695 2.445 4.832 1 95.19 327 GLU B CA 1
ATOM 6179 C C . GLU B 1 327 ? -12.039 3.928 4.93 1 95.19 327 GLU B C 1
ATOM 6181 O O . GLU B 1 327 ? -13.188 4.316 4.699 1 95.19 327 GLU B O 1
ATOM 6186 N N . SER B 1 328 ? -11.047 4.742 5.312 1 96.88 328 SER B N 1
ATOM 6187 C CA . SER B 1 328 ? -11.25 6.188 5.328 1 96.88 328 SER B CA 1
ATOM 6188 C C . SER B 1 328 ? -11.586 6.711 3.936 1 96.88 328 SER B C 1
ATOM 6190 O O . SER B 1 328 ? -12.555 7.461 3.768 1 96.88 328 SER B O 1
ATOM 6192 N N . MET B 1 329 ? -10.844 6.293 2.973 1 92.81 329 MET B N 1
ATOM 6193 C CA . MET B 1 329 ? -11.062 6.742 1.599 1 92.81 329 MET B CA 1
ATOM 6194 C C . MET B 1 329 ? -12.438 6.316 1.099 1 92.81 329 MET B C 1
ATOM 6196 O O . MET B 1 329 ? -13.133 7.098 0.443 1 92.81 329 MET B O 1
ATOM 6200 N N . ARG B 1 330 ? -12.797 5.098 1.384 1 91.56 330 ARG B N 1
ATOM 6201 C CA . ARG B 1 330 ? -14.094 4.574 0.979 1 91.56 330 ARG B CA 1
ATOM 6202 C C . ARG B 1 330 ? -15.227 5.383 1.605 1 91.56 330 ARG B C 1
ATOM 6204 O O . ARG B 1 330 ? -16.156 5.812 0.909 1 91.56 330 ARG B O 1
ATOM 6211 N N . ILE B 1 331 ? -15.141 5.641 2.838 1 96.25 331 ILE B N 1
ATOM 6212 C CA . ILE B 1 331 ? -16.203 6.301 3.594 1 96.25 331 ILE B CA 1
ATOM 6213 C C . ILE B 1 331 ? -16.312 7.754 3.146 1 96.25 331 ILE B C 1
ATOM 6215 O O . ILE B 1 331 ? -17.422 8.289 3.047 1 96.25 331 ILE B O 1
ATOM 6219 N N . GLU B 1 332 ? -15.195 8.406 2.885 1 96.12 332 GLU B N 1
ATOM 6220 C CA . GLU B 1 332 ? -15.234 9.805 2.465 1 96.12 332 GLU B CA 1
ATOM 6221 C C . GLU B 1 332 ? -15.906 9.953 1.102 1 96.12 332 GLU B C 1
ATOM 6223 O O . GLU B 1 332 ? -16.328 11.047 0.733 1 96.12 332 GLU B O 1
ATOM 6228 N N . ARG B 1 333 ? -16.031 8.844 0.406 1 91 333 ARG B N 1
ATOM 6229 C CA . ARG B 1 333 ? -16.641 8.883 -0.92 1 91 333 ARG B CA 1
ATOM 6230 C C . ARG B 1 333 ? -18.125 8.547 -0.851 1 91 333 ARG B C 1
ATOM 6232 O O . ARG B 1 333 ? -18.859 8.789 -1.807 1 91 333 ARG B O 1
ATOM 6239 N N . GLN B 1 334 ? -18.547 8.078 0.264 1 91.06 334 GLN B N 1
ATOM 6240 C CA . GLN B 1 334 ? -19.953 7.672 0.41 1 91.06 334 GLN B CA 1
ATOM 6241 C C . GLN B 1 334 ? -20.797 8.797 0.998 1 91.06 334 GLN B C 1
ATOM 6243 O O . GLN B 1 334 ? -20.25 9.758 1.557 1 91.06 334 GLN B O 1
ATOM 6248 N N . SER B 1 335 ? -22.094 8.648 0.835 1 94.06 335 SER B N 1
ATOM 6249 C CA . SER B 1 335 ? -23 9.617 1.445 1 94.06 335 SER B CA 1
ATOM 6250 C C . SER B 1 335 ? -23.062 9.445 2.959 1 94.06 335 SER B C 1
ATOM 6252 O O . SER B 1 335 ? -22.75 8.367 3.477 1 94.06 335 SER B O 1
ATOM 6254 N N . ASP B 1 336 ? -23.438 10.5 3.668 1 97.69 336 ASP B N 1
ATOM 6255 C CA . ASP B 1 336 ? -23.625 10.398 5.113 1 97.69 336 ASP B CA 1
ATOM 6256 C C . ASP B 1 336 ? -24.656 9.328 5.465 1 97.69 336 ASP B C 1
ATOM 6258 O O . ASP B 1 336 ? -24.5 8.617 6.461 1 97.69 336 ASP B O 1
ATOM 6262 N N . GLU B 1 337 ? -25.656 9.211 4.633 1 97.06 337 GLU B N 1
ATOM 6263 C CA . GLU B 1 337 ? -26.703 8.234 4.875 1 97.06 337 GLU B CA 1
ATOM 6264 C C . GLU B 1 337 ? -26.156 6.809 4.809 1 97.06 337 GLU B C 1
ATOM 6266 O O . GLU B 1 337 ? -26.469 5.977 5.664 1 97.06 337 GLU B O 1
ATOM 6271 N N . ALA B 1 338 ? -25.359 6.547 3.779 1 94.44 338 ALA B N 1
ATOM 6272 C CA . ALA B 1 338 ? -24.766 5.223 3.639 1 94.44 338 ALA B CA 1
ATOM 6273 C C . ALA B 1 338 ? -23.828 4.918 4.805 1 94.44 338 ALA B C 1
ATOM 6275 O O . ALA B 1 338 ? -23.828 3.799 5.324 1 94.44 338 ALA B O 1
ATOM 6276 N N . THR B 1 339 ? -23.031 5.934 5.207 1 97.94 339 THR B N 1
ATOM 6277 C CA . THR B 1 339 ? -22.125 5.789 6.344 1 97.94 339 THR B CA 1
ATOM 6278 C C . THR B 1 339 ? -22.906 5.52 7.625 1 97.94 339 THR B C 1
ATOM 6280 O O . THR B 1 339 ? -22.547 4.648 8.414 1 97.94 339 THR B O 1
ATOM 6283 N N . GLN B 1 340 ? -23.969 6.242 7.809 1 98.56 340 GLN B N 1
ATOM 6284 C CA . GLN B 1 340 ? -24.812 6.059 8.992 1 98.56 340 GLN B CA 1
ATOM 6285 C C . GLN B 1 340 ? -25.391 4.641 9.039 1 98.56 340 GLN B C 1
ATOM 6287 O O . GLN B 1 340 ? -25.406 4.012 10.102 1 98.56 340 GLN B O 1
ATOM 6292 N N . GLU B 1 341 ? -25.828 4.164 7.934 1 97.38 341 GLU B N 1
ATOM 6293 C CA . GLU B 1 341 ? -26.406 2.822 7.867 1 97.38 341 GLU B CA 1
ATOM 6294 C C . GLU B 1 341 ? -25.375 1.768 8.273 1 97.38 341 GLU B C 1
ATOM 6296 O O . GLU B 1 341 ? -25.688 0.872 9.062 1 97.38 341 GLU B O 1
ATOM 6301 N N . GLU B 1 342 ? -24.188 1.885 7.738 1 96.5 342 GLU B N 1
ATOM 6302 C CA . GLU B 1 342 ? -23.141 0.929 8.078 1 96.5 342 GLU B CA 1
ATOM 6303 C C . GLU B 1 342 ? -22.766 1.025 9.555 1 96.5 342 GLU B C 1
ATOM 6305 O O . GLU B 1 342 ? -22.625 0.005 10.234 1 96.5 342 GLU B O 1
ATOM 6310 N N . ALA B 1 343 ? -22.594 2.26 10.008 1 98.69 343 ALA B N 1
ATOM 6311 C CA . ALA B 1 343 ? -22.234 2.477 11.406 1 98.69 343 ALA B CA 1
ATOM 6312 C C . ALA B 1 343 ? -23.281 1.895 12.344 1 98.69 343 ALA B C 1
ATOM 6314 O O . ALA B 1 343 ? -22.938 1.285 13.359 1 98.69 343 ALA B O 1
ATOM 6315 N N . MET B 1 344 ? -24.531 2.057 11.992 1 98.69 344 MET B N 1
ATOM 6316 C CA . MET B 1 344 ? -25.609 1.587 12.859 1 98.69 344 MET B CA 1
ATOM 6317 C C . MET B 1 344 ? -25.672 0.064 12.859 1 98.69 344 MET B C 1
ATOM 6319 O O . MET B 1 344 ? -26.016 -0.545 13.875 1 98.69 344 MET B O 1
ATOM 6323 N N . LYS B 1 345 ? -25.375 -0.564 11.734 1 97.44 345 LYS B N 1
ATOM 6324 C CA . LYS B 1 345 ? -25.281 -2.021 11.719 1 97.44 345 LYS B CA 1
ATOM 6325 C C . LYS B 1 345 ? -24.25 -2.52 12.719 1 97.44 345 LYS B C 1
ATOM 6327 O O . LYS B 1 345 ? -24.469 -3.496 13.43 1 97.44 345 LYS B O 1
ATOM 6332 N N . VAL B 1 346 ? -23.141 -1.843 12.766 1 98.44 346 VAL B N 1
ATOM 6333 C CA . VAL B 1 346 ? -22.062 -2.197 13.68 1 98.44 346 VAL B CA 1
ATOM 6334 C C . VAL B 1 346 ? -22.5 -1.946 15.125 1 98.44 346 VAL B C 1
ATOM 6336 O O . VAL B 1 346 ? -22.344 -2.814 15.984 1 98.44 346 VAL B O 1
ATOM 6339 N N . LEU B 1 347 ? -23.062 -0.791 15.367 1 98.81 347 LEU B N 1
ATOM 6340 C CA . LEU B 1 347 ? -23.484 -0.428 16.719 1 98.81 347 LEU B CA 1
ATOM 6341 C C . LEU B 1 347 ? -24.547 -1.386 17.234 1 98.81 347 LEU B C 1
ATOM 6343 O O . LEU B 1 347 ? -24.562 -1.705 18.422 1 98.81 347 LEU B O 1
ATOM 6347 N N . ARG B 1 348 ? -25.438 -1.799 16.391 1 98.69 348 ARG B N 1
ATOM 6348 C CA . ARG B 1 348 ? -26.469 -2.729 16.812 1 98.69 348 ARG B CA 1
ATOM 6349 C C . ARG B 1 348 ? -25.891 -4.105 17.109 1 98.69 348 ARG B C 1
ATOM 6351 O O . ARG B 1 348 ? -26.391 -4.828 17.969 1 98.69 348 ARG B O 1
ATOM 6358 N N . LYS B 1 349 ? -24.781 -4.48 16.422 1 98 349 LYS B N 1
ATOM 6359 C CA . LYS B 1 349 ? -24.062 -5.695 16.797 1 98 349 LYS B CA 1
ATOM 6360 C C . LYS B 1 349 ? -23.406 -5.551 18.156 1 98 349 LYS B C 1
ATOM 6362 O O . LYS B 1 349 ? -23.375 -6.504 18.938 1 98 349 LYS B O 1
ATOM 6367 N N . MET B 1 350 ? -22.938 -4.402 18.469 1 98.31 350 MET B N 1
ATOM 6368 C CA . MET B 1 350 ? -22.203 -4.164 19.703 1 98.31 350 MET B CA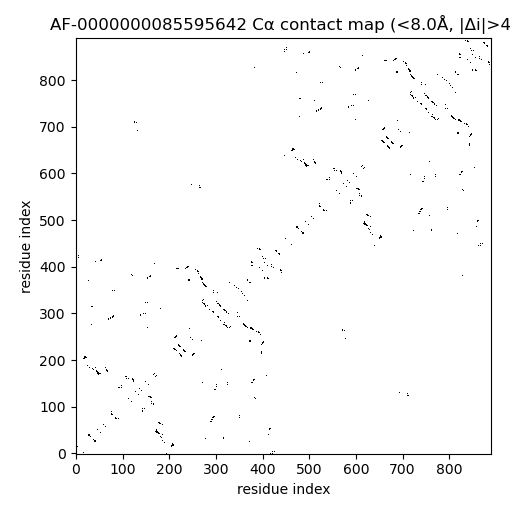 1
ATOM 6369 C C . MET B 1 350 ? -23.156 -4.008 20.875 1 98.31 350 MET B C 1
ATOM 6371 O O . MET B 1 350 ? -22.922 -4.555 21.953 1 98.31 350 MET B O 1
ATOM 6375 N N . PHE B 1 351 ? -24.281 -3.289 20.672 1 98.31 351 PHE B N 1
ATOM 6376 C CA . PHE B 1 351 ? -25.047 -2.838 21.828 1 98.31 351 PHE B CA 1
ATOM 6377 C C . PHE B 1 351 ? -26.484 -3.314 21.734 1 98.31 351 PHE B C 1
ATOM 6379 O O . PHE B 1 351 ? -27.297 -3.01 22.609 1 98.31 351 PHE B O 1
ATOM 6386 N N . GLY B 1 352 ? -26.859 -4.055 20.734 1 97.44 352 GLY B N 1
ATOM 6387 C CA . GLY B 1 352 ? -28.188 -4.637 20.609 1 97.44 352 GLY B CA 1
ATOM 6388 C C . GLY B 1 352 ? -29.047 -3.936 19.594 1 97.44 352 GLY B C 1
ATOM 6389 O O . GLY B 1 352 ? -28.797 -2.785 19.234 1 97.44 352 GLY B O 1
ATOM 6390 N N . ASP B 1 353 ? -30.109 -4.473 19.156 1 96.44 353 ASP B N 1
ATOM 6391 C CA . ASP B 1 353 ? -30.938 -4.043 18.047 1 96.44 353 ASP B CA 1
ATOM 6392 C C . ASP B 1 353 ? -31.891 -2.914 18.469 1 96.44 353 ASP B C 1
ATOM 6394 O O . ASP B 1 353 ? -32.438 -2.223 17.609 1 96.44 353 ASP B O 1
ATOM 6398 N N . LYS B 1 354 ? -32.031 -2.666 19.719 1 97.19 354 LYS B N 1
ATOM 6399 C CA . LYS B 1 354 ? -33.062 -1.743 20.203 1 97.19 354 LYS B CA 1
ATOM 6400 C C . LYS B 1 354 ? -32.5 -0.35 20.422 1 97.19 354 LYS B C 1
ATOM 6402 O O . LYS B 1 354 ? -33.188 0.534 20.938 1 97.19 354 LYS B O 1
ATOM 6407 N N . ILE B 1 355 ? -31.328 -0.117 20.031 1 98.31 355 ILE B N 1
ATOM 6408 C CA . ILE B 1 355 ? -30.734 1.203 20.219 1 98.31 355 ILE B CA 1
ATOM 6409 C C . ILE B 1 355 ? -31.375 2.199 19.266 1 98.31 355 ILE B C 1
ATOM 6411 O O . ILE B 1 355 ? -31.859 1.815 18.188 1 98.31 355 ILE B O 1
ATOM 6415 N N . PRO B 1 356 ? -31.359 3.504 19.609 1 98.5 356 PRO B N 1
ATOM 6416 C CA . PRO B 1 356 ? -32 4.512 18.75 1 98.5 356 PRO B CA 1
ATOM 6417 C C . PRO B 1 356 ? -31.172 4.844 17.516 1 98.5 356 PRO B C 1
ATOM 6419 O O . PRO B 1 356 ? -29.969 4.559 17.469 1 98.5 356 PRO B O 1
ATOM 6422 N N . ASP B 1 357 ? -31.812 5.469 16.531 1 98.25 357 ASP B N 1
ATOM 6423 C CA . ASP B 1 357 ? -31.094 6.082 15.414 1 98.25 357 ASP B CA 1
ATOM 6424 C C . ASP B 1 357 ? -30.469 7.41 15.828 1 98.25 357 ASP B C 1
ATOM 6426 O O . ASP B 1 357 ? -30.984 8.086 16.734 1 98.25 357 ASP B O 1
ATOM 6430 N N . PRO B 1 358 ? -29.453 7.715 15.227 1 98.62 358 PRO B N 1
ATOM 6431 C CA . PRO B 1 358 ? -28.844 9.008 15.555 1 98.62 358 PRO B CA 1
ATOM 6432 C C . PRO B 1 358 ? -29.672 10.188 15.039 1 98.62 358 PRO B C 1
ATOM 6434 O O . PRO B 1 358 ? -30.391 10.055 14.047 1 98.62 358 PRO B O 1
ATOM 6437 N N . GLU B 1 359 ? -29.484 11.328 15.734 1 98.44 359 GLU B N 1
ATOM 6438 C CA . GLU B 1 359 ? -30.156 12.57 15.359 1 98.44 359 GLU B CA 1
ATOM 6439 C C . GLU B 1 359 ? -29.328 13.352 14.344 1 98.44 359 GLU B C 1
ATOM 6441 O O . GLU B 1 359 ? -29.859 14.164 13.586 1 98.44 359 GLU B O 1
ATOM 6446 N N . ALA B 1 360 ? -28.078 13.109 14.383 1 98.44 360 ALA B N 1
ATOM 6447 C CA . ALA B 1 360 ? -27.172 13.828 13.5 1 98.44 360 ALA B CA 1
ATOM 6448 C C . ALA B 1 360 ? -25.891 13.023 13.258 1 98.44 360 ALA B C 1
ATOM 6450 O O . ALA B 1 360 ? -25.516 12.188 14.078 1 98.44 360 ALA B O 1
ATOM 6451 N N . ILE B 1 361 ? -25.281 13.266 12.117 1 98.69 361 ILE B N 1
ATOM 6452 C CA . ILE B 1 361 ? -24 12.641 11.75 1 98.69 361 ILE B CA 1
ATOM 6453 C C . ILE B 1 361 ? -23.062 13.695 11.188 1 98.69 361 ILE B C 1
ATOM 6455 O O . ILE B 1 361 ? -23.484 14.617 10.492 1 98.69 361 ILE B O 1
ATOM 6459 N N . LEU B 1 362 ? -21.781 13.641 11.578 1 98.56 362 LEU B N 1
ATOM 6460 C CA . LEU B 1 362 ? -20.703 14.453 11.031 1 98.56 362 LEU B CA 1
ATOM 6461 C C . LEU B 1 362 ? -19.531 13.578 10.586 1 98.56 362 LEU B C 1
ATOM 6463 O O . LEU B 1 362 ? -18.984 12.82 11.391 1 98.56 362 LEU B O 1
ATOM 6467 N N . VAL B 1 363 ? -19.25 13.578 9.297 1 98.38 363 VAL B N 1
ATOM 6468 C CA . VAL B 1 363 ? -18.125 12.82 8.742 1 98.38 363 VAL B CA 1
ATOM 6469 C C . VAL B 1 363 ? -17.031 13.773 8.281 1 98.38 363 VAL B C 1
ATOM 6471 O O . VAL B 1 363 ? -17.266 14.664 7.457 1 98.38 363 VAL B O 1
ATOM 6474 N N . THR B 1 364 ? -15.883 13.641 8.891 1 97.81 364 THR B N 1
ATOM 6475 C CA . THR B 1 364 ? -14.766 14.445 8.422 1 97.81 364 THR B CA 1
ATOM 6476 C C . THR B 1 364 ? -14.234 13.914 7.09 1 97.81 364 THR B C 1
ATOM 6478 O O . THR B 1 364 ? -14.109 12.703 6.906 1 97.81 364 THR B O 1
ATOM 6481 N N . ARG B 1 365 ? -14.062 14.75 6.113 1 97.44 365 ARG B N 1
ATOM 6482 C CA . ARG B 1 365 ? -13.641 14.336 4.781 1 97.44 365 ARG B CA 1
ATOM 6483 C C . ARG B 1 365 ? -12.422 15.125 4.324 1 97.44 365 ARG B C 1
ATOM 6485 O O . ARG B 1 365 ? -12.453 15.797 3.289 1 97.44 365 ARG B O 1
ATOM 6492 N N . TRP B 1 366 ? -11.305 14.891 4.984 1 97.31 366 TRP B N 1
ATOM 6493 C CA . TRP B 1 366 ? -10.078 15.641 4.711 1 97.31 366 TRP B CA 1
ATOM 6494 C C . TRP B 1 366 ? -9.539 15.305 3.324 1 97.31 366 TRP B C 1
ATOM 6496 O O . TRP B 1 366 ? -8.977 16.172 2.648 1 97.31 366 TRP B O 1
ATOM 6506 N N . SER B 1 367 ? -9.656 14.055 2.932 1 95.25 367 SER B N 1
ATOM 6507 C CA . SER B 1 367 ? -9.125 13.641 1.637 1 95.25 367 SER B CA 1
ATOM 6508 C C . SER B 1 367 ? -9.898 14.281 0.491 1 95.25 367 SER B C 1
ATOM 6510 O O . SER B 1 367 ? -9.367 14.453 -0.606 1 95.25 367 SER B O 1
ATOM 6512 N N . ARG B 1 368 ? -11.117 14.688 0.757 1 94.5 368 ARG B N 1
ATOM 6513 C CA . ARG B 1 368 ? -11.977 15.266 -0.272 1 94.5 368 ARG B CA 1
ATOM 6514 C C . ARG B 1 368 ? -11.938 16.781 -0.222 1 94.5 368 ARG B C 1
ATOM 6516 O O . ARG B 1 368 ? -12.484 17.453 -1.105 1 94.5 368 ARG B O 1
ATOM 6523 N N . ASN B 1 369 ? -11.312 17.359 0.82 1 96.38 369 ASN B N 1
ATOM 6524 C CA . ASN B 1 369 ? -11.133 18.812 0.908 1 96.38 369 ASN B CA 1
ATOM 6525 C C . ASN B 1 369 ? -10.078 19.297 -0.074 1 96.38 369 ASN B C 1
ATOM 6527 O O . ASN B 1 369 ? -8.891 19.016 0.086 1 96.38 369 ASN B O 1
ATOM 6531 N N . ARG B 1 370 ? -10.461 20.094 -1.046 1 96.62 370 ARG B N 1
ATOM 6532 C CA . ARG B 1 370 ? -9.555 20.484 -2.121 1 96.62 370 ARG B CA 1
ATOM 6533 C C . ARG B 1 370 ? -8.383 21.297 -1.584 1 96.62 370 ARG B C 1
ATOM 6535 O O . ARG B 1 370 ? -7.359 21.453 -2.258 1 96.62 370 ARG B O 1
ATOM 6542 N N . LEU B 1 371 ? -8.523 21.812 -0.354 1 98.06 371 LEU B N 1
ATOM 6543 C CA . LEU B 1 371 ? -7.488 22.688 0.19 1 98.06 371 LEU B CA 1
ATOM 6544 C C . LEU B 1 371 ? -6.594 21.938 1.168 1 98.06 371 LEU B C 1
ATOM 6546 O O . LEU B 1 371 ? -5.641 22.5 1.707 1 98.06 371 LEU B O 1
ATOM 6550 N N . ILE B 1 372 ? -6.883 20.625 1.413 1 97.44 372 ILE B N 1
ATOM 6551 C CA . ILE B 1 372 ? -6.105 19.859 2.377 1 97.44 372 ILE B CA 1
ATOM 6552 C C . ILE B 1 372 ? -5.633 18.562 1.735 1 97.44 372 ILE B C 1
ATOM 6554 O O . ILE B 1 372 ? -4.445 18.234 1.777 1 97.44 372 ILE B O 1
ATOM 6558 N N . LYS B 1 373 ? -6.523 17.781 1.141 1 97.31 373 LYS B N 1
ATOM 6559 C CA . LYS B 1 373 ? -6.277 16.562 0.367 1 97.31 373 LYS B CA 1
ATOM 6560 C C . LYS B 1 373 ? -5.578 15.5 1.216 1 97.31 373 LYS B C 1
ATOM 6562 O O . LYS B 1 373 ? -4.617 14.875 0.769 1 97.31 373 LYS B O 1
ATOM 6567 N N . GLY B 1 374 ? -6.078 15.289 2.395 1 97 374 GLY B N 1
ATOM 6568 C CA . GLY B 1 374 ? -5.578 14.211 3.234 1 97 374 GLY B CA 1
ATOM 6569 C C . GLY B 1 374 ? -5.512 14.578 4.703 1 97 374 GLY B C 1
ATOM 6570 O O . GLY B 1 374 ? -5.934 15.672 5.094 1 97 374 GLY B O 1
ATOM 6571 N N . SER B 1 375 ? -4.969 13.695 5.539 1 97.75 375 SER B N 1
ATOM 6572 C CA . SER B 1 375 ? -4.977 13.914 6.98 1 97.75 375 SER B CA 1
ATOM 6573 C C . SER B 1 375 ? -3.576 14.234 7.5 1 97.75 375 SER B C 1
ATOM 6575 O O . SER B 1 375 ? -3.316 15.344 7.961 1 97.75 375 SER B O 1
ATOM 6577 N N . PHE B 1 376 ? -2.691 13.359 7.34 1 97.75 376 PHE B N 1
ATOM 6578 C CA . PHE B 1 376 ? -1.3 13.586 7.715 1 97.75 376 PHE B CA 1
ATOM 6579 C C . PHE B 1 376 ? -0.378 12.617 6.977 1 97.75 376 PHE B C 1
ATOM 6581 O O . PHE B 1 376 ? -0.845 11.695 6.305 1 97.75 376 PHE B O 1
ATOM 6588 N N . ALA B 1 377 ? 0.881 12.898 7.016 1 97.69 377 ALA B N 1
ATOM 6589 C CA . ALA B 1 377 ? 1.863 12.125 6.262 1 97.69 377 ALA B CA 1
ATOM 6590 C C . ALA B 1 377 ? 2.266 10.867 7.02 1 97.69 377 ALA B C 1
ATOM 6592 O O . ALA B 1 377 ? 2.158 10.812 8.25 1 97.69 377 ALA B O 1
ATOM 6593 N N . ASN B 1 378 ? 2.555 9.82 6.367 1 97.75 378 ASN B N 1
ATOM 6594 C CA . ASN B 1 378 ? 3.137 8.57 6.84 1 97.75 378 ASN B CA 1
ATOM 6595 C C . ASN B 1 378 ? 4.352 8.172 6.008 1 97.75 378 ASN B C 1
ATOM 6597 O O . ASN B 1 378 ? 4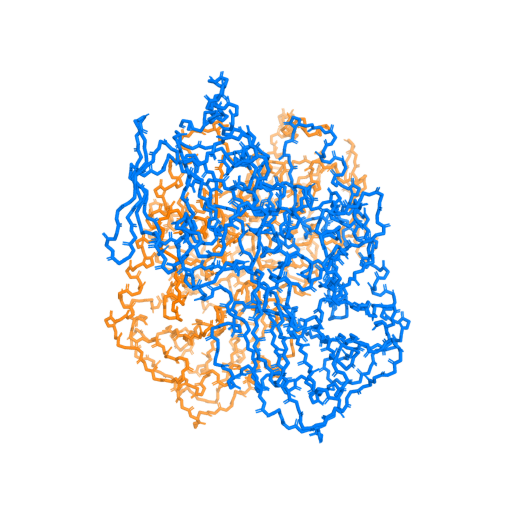.324 8.258 4.777 1 97.75 378 ASN B O 1
ATOM 6601 N N . TRP B 1 379 ? 5.438 7.824 6.715 1 97.94 379 TRP B N 1
ATOM 6602 C CA . TRP B 1 379 ? 6.645 7.457 5.98 1 97.94 379 TRP B CA 1
ATOM 6603 C C . TRP B 1 379 ? 6.457 6.125 5.258 1 97.94 379 TRP B C 1
ATOM 6605 O O . TRP B 1 379 ? 6.348 5.078 5.895 1 97.94 379 TRP B O 1
ATOM 6615 N N . PRO B 1 380 ? 6.438 6.098 3.91 1 97.38 380 PRO B N 1
ATOM 6616 C CA . PRO B 1 380 ? 6.215 4.844 3.189 1 97.38 380 PRO B CA 1
ATOM 6617 C C . PRO B 1 380 ? 7.43 3.922 3.225 1 97.38 380 PRO B C 1
ATOM 6619 O O . PRO B 1 380 ? 8.562 4.391 3.383 1 97.38 380 PRO B O 1
ATOM 6622 N N . PRO B 1 381 ? 7.223 2.598 3.09 1 96.81 381 PRO B N 1
ATOM 6623 C CA . PRO B 1 381 ? 8.352 1.668 3.086 1 96.81 381 PRO B CA 1
ATOM 6624 C C . PRO B 1 381 ? 9.359 1.967 1.977 1 96.81 381 PRO B C 1
ATOM 6626 O O . PRO B 1 381 ? 8.969 2.328 0.864 1 96.81 381 PRO B O 1
ATOM 6629 N N . ARG B 1 382 ? 10.617 1.875 2.334 1 95.12 382 ARG B N 1
ATOM 6630 C CA . ARG B 1 382 ? 11.734 1.906 1.398 1 95.12 382 ARG B CA 1
ATOM 6631 C C . ARG B 1 382 ? 11.922 3.301 0.812 1 95.12 382 ARG B C 1
ATOM 6633 O O . ARG B 1 382 ? 12.648 3.479 -0.167 1 95.12 382 ARG B O 1
ATOM 6640 N N . TYR B 1 383 ? 11.156 4.344 1.211 1 95.31 383 TYR B N 1
ATOM 6641 C CA . TYR B 1 383 ? 11.445 5.742 0.922 1 95.31 383 TYR B CA 1
ATOM 6642 C C . TYR B 1 383 ? 12.695 6.207 1.666 1 95.31 383 TYR B C 1
ATOM 6644 O O . TYR B 1 383 ? 12.711 6.242 2.898 1 95.31 383 TYR B O 1
ATOM 6652 N N . THR B 1 384 ? 13.703 6.602 1.029 1 92.56 384 THR B N 1
ATOM 6653 C CA . THR B 1 384 ? 15.031 6.777 1.611 1 92.56 384 THR B CA 1
ATOM 6654 C C . THR B 1 384 ? 15.133 8.117 2.326 1 92.56 384 THR B C 1
ATOM 6656 O O . THR B 1 384 ? 14.344 9.031 2.068 1 92.56 384 THR B O 1
ATOM 6659 N N . LYS B 1 385 ? 16.125 8.258 3.234 1 92.31 385 LYS B N 1
ATOM 6660 C CA . LYS B 1 385 ? 16.422 9.531 3.893 1 92.31 385 LYS B CA 1
ATOM 6661 C C . LYS B 1 385 ? 16.844 10.594 2.875 1 92.31 385 LYS B C 1
ATOM 6663 O O . LYS B 1 385 ? 16.547 11.773 3.053 1 92.31 385 LYS B O 1
ATOM 6668 N N . LYS B 1 386 ? 17.5 10.188 1.875 1 91.38 386 LYS B N 1
ATOM 6669 C CA . LYS B 1 386 ? 17.891 11.102 0.809 1 91.38 386 LYS B CA 1
ATOM 6670 C C . LYS B 1 386 ? 16.672 11.711 0.129 1 91.38 386 LYS B C 1
ATOM 6672 O O . LYS B 1 386 ? 16.609 12.922 -0.104 1 91.38 386 LYS B O 1
ATOM 6677 N N . GLU B 1 387 ? 15.75 10.852 -0.244 1 93 387 GLU B N 1
ATOM 6678 C CA . GLU B 1 387 ? 14.516 11.336 -0.849 1 93 387 GLU B CA 1
ATOM 6679 C C . GLU B 1 387 ? 13.766 12.266 0.099 1 93 387 GLU B C 1
ATOM 6681 O O . GLU B 1 387 ? 13.164 13.25 -0.335 1 93 387 GLU B O 1
ATOM 6686 N N . PHE B 1 388 ? 13.836 11.992 1.369 1 96.25 388 PHE B N 1
ATOM 6687 C CA . PHE B 1 388 ? 13.195 12.844 2.363 1 96.25 388 PHE B CA 1
ATOM 6688 C C . PHE B 1 388 ? 13.852 14.219 2.396 1 96.25 388 PHE B C 1
ATOM 6690 O O . PHE B 1 388 ? 13.164 15.234 2.543 1 96.25 388 PHE B O 1
ATOM 6697 N N . GLN B 1 389 ? 15.141 14.258 2.264 1 95.38 389 GLN B N 1
ATOM 6698 C CA . GLN B 1 389 ? 15.828 15.539 2.18 1 95.38 389 GLN B CA 1
ATOM 6699 C C . GLN B 1 389 ? 15.375 16.328 0.955 1 95.38 389 GLN B C 1
ATOM 6701 O O . GLN B 1 389 ? 15.211 17.547 1.02 1 95.38 389 GLN B O 1
ATOM 6706 N N . TYR B 1 390 ? 15.164 15.625 -0.171 1 95.56 390 TYR B N 1
ATOM 6707 C CA . TYR B 1 390 ? 14.648 16.281 -1.372 1 95.56 390 TYR B CA 1
ATOM 6708 C C . TYR B 1 390 ? 13.273 16.875 -1.121 1 95.56 390 TYR B C 1
ATOM 6710 O O . TYR B 1 390 ? 12.953 17.953 -1.616 1 95.56 390 TYR B O 1
ATOM 6718 N N . LEU B 1 391 ? 12.461 16.125 -0.373 1 96.69 391 LEU B N 1
ATOM 6719 C CA . LEU B 1 391 ? 11.125 16.594 -0.009 1 96.69 391 LEU B CA 1
ATOM 6720 C C . LEU B 1 391 ? 11.203 17.906 0.767 1 96.69 391 LEU B C 1
ATOM 6722 O O . LEU B 1 391 ? 10.391 18.812 0.548 1 96.69 391 LEU B O 1
ATOM 6726 N N . LYS B 1 392 ? 12.25 18.062 1.565 1 96.06 392 LYS B N 1
ATOM 6727 C CA . LYS B 1 392 ? 12.406 19.203 2.465 1 96.06 392 LYS B CA 1
ATOM 6728 C C . LYS B 1 392 ? 13.117 20.359 1.769 1 96.06 392 LYS B C 1
ATOM 6730 O O . LYS B 1 392 ? 12.891 21.516 2.096 1 96.06 392 LYS B O 1
ATOM 6735 N N . ASP B 1 393 ? 13.938 20.094 0.827 1 96.88 393 ASP B N 1
ATOM 6736 C CA . ASP B 1 393 ? 14.844 21.062 0.224 1 96.88 393 ASP B CA 1
ATOM 6737 C C . ASP B 1 393 ? 14.062 22.156 -0.505 1 96.88 393 ASP B C 1
ATOM 6739 O O . ASP B 1 393 ? 13.039 21.891 -1.137 1 96.88 393 ASP B O 1
ATOM 6743 N N . PRO B 1 394 ? 14.531 23.375 -0.362 1 97 394 PRO B N 1
ATOM 6744 C CA . PRO B 1 394 ? 13.945 24.453 -1.167 1 97 394 PRO B CA 1
ATOM 6745 C C . PRO B 1 394 ? 14.297 24.344 -2.648 1 97 394 PRO B C 1
ATOM 6747 O O . PRO B 1 394 ? 15.203 23.578 -3.016 1 97 394 PRO B O 1
ATOM 6750 N N . VAL B 1 395 ? 13.531 24.953 -3.48 1 97.38 395 VAL B N 1
ATOM 6751 C CA . VAL B 1 395 ? 13.82 25.172 -4.895 1 97.38 395 VAL B CA 1
ATOM 6752 C C . VAL B 1 395 ? 13.992 26.672 -5.16 1 97.38 395 VAL B C 1
ATOM 6754 O O . VAL B 1 395 ? 13.008 27.391 -5.359 1 97.38 395 VAL B O 1
ATOM 6757 N N . GLY B 1 396 ? 15.266 27.109 -5.238 1 95.31 396 GLY B N 1
ATOM 6758 C CA . GLY B 1 396 ? 15.508 28.547 -5.297 1 95.31 396 GLY B CA 1
ATOM 6759 C C . GLY B 1 396 ? 14.953 29.297 -4.102 1 95.31 396 GLY B C 1
ATOM 6760 O O . GLY B 1 396 ? 15.242 28.938 -2.953 1 95.31 396 GLY B O 1
ATOM 6761 N N . PRO B 1 397 ? 14.148 30.344 -4.445 1 96.75 397 PRO B N 1
ATOM 6762 C CA . PRO B 1 397 ? 13.609 31.156 -3.354 1 96.75 397 PRO B CA 1
ATOM 6763 C C . PRO B 1 397 ? 12.352 30.531 -2.729 1 96.75 397 PRO B C 1
ATOM 6765 O O . PRO B 1 397 ? 11.734 31.156 -1.85 1 96.75 397 PRO B O 1
ATOM 6768 N N . VAL B 1 398 ? 11.969 29.359 -3.152 1 98.38 398 VAL B N 1
ATOM 6769 C CA . VAL B 1 398 ? 10.742 28.75 -2.67 1 98.38 398 VAL B CA 1
ATOM 6770 C C . VAL B 1 398 ? 11.07 27.672 -1.632 1 98.38 398 VAL B C 1
ATOM 6772 O O . VAL B 1 398 ? 11.711 26.672 -1.949 1 98.38 398 VAL B O 1
ATOM 6775 N N . TYR B 1 399 ? 10.664 27.906 -0.431 1 98 399 TYR B N 1
ATOM 6776 C CA . TYR B 1 399 ? 10.852 26.984 0.677 1 98 399 TYR B CA 1
ATOM 6777 C C . TYR B 1 399 ? 9.57 26.203 0.956 1 98 399 TYR B C 1
ATOM 6779 O O . TYR B 1 399 ? 8.469 26.672 0.662 1 98 399 TYR B O 1
ATOM 6787 N N . PHE B 1 400 ? 9.719 25.031 1.472 1 98.38 400 PHE B N 1
ATOM 6788 C CA . PHE B 1 400 ? 8.602 24.141 1.762 1 98.38 400 PHE B CA 1
ATOM 6789 C C . PHE B 1 400 ? 8.609 23.734 3.229 1 98.38 400 PHE B C 1
ATOM 6791 O O . PHE B 1 400 ? 9.664 23.469 3.801 1 98.38 400 PHE B O 1
ATOM 6798 N N . THR B 1 401 ? 7.43 23.75 3.836 1 98.06 401 THR B N 1
ATOM 6799 C CA . THR B 1 401 ? 7.348 23.375 5.242 1 98.06 401 THR B CA 1
ATOM 6800 C C . THR B 1 401 ? 5.996 22.734 5.555 1 98.06 401 THR B C 1
ATOM 6802 O O . THR B 1 401 ? 5.023 22.938 4.824 1 98.06 401 THR B O 1
ATOM 6805 N N . GLY B 1 402 ? 5.844 21.891 6.543 1 97.81 402 GLY B N 1
ATOM 6806 C CA . GLY B 1 402 ? 4.684 21.172 7.031 1 97.81 402 GLY B CA 1
ATOM 6807 C C . GLY B 1 402 ? 5.047 20 7.938 1 97.81 402 GLY B C 1
ATOM 6808 O O . GLY B 1 402 ? 6.223 19.672 8.086 1 97.81 402 GLY B O 1
ATOM 6809 N N . GLU B 1 403 ? 4.066 19.453 8.531 1 97.94 403 GLU B N 1
ATOM 6810 C CA . GLU B 1 403 ? 4.363 18.312 9.398 1 97.94 403 GLU B CA 1
ATOM 6811 C C . GLU B 1 403 ? 5.078 17.203 8.641 1 97.94 403 GLU B C 1
ATOM 6813 O O . GLU B 1 403 ? 5.906 16.484 9.203 1 97.94 403 GLU B O 1
ATOM 6818 N N . TYR B 1 404 ? 4.875 17.062 7.293 1 98.25 404 TYR B N 1
ATOM 6819 C CA . TYR B 1 404 ? 5.441 16.016 6.465 1 98.25 404 TYR B CA 1
ATOM 6820 C C . TYR B 1 404 ? 6.93 16.25 6.23 1 98.25 404 TYR B C 1
ATOM 6822 O O . TYR B 1 404 ? 7.625 15.375 5.703 1 98.25 404 TYR B O 1
ATOM 6830 N N . THR B 1 405 ? 7.43 17.453 6.637 1 98.12 405 THR B N 1
ATOM 6831 C CA . THR B 1 405 ? 8.852 17.734 6.473 1 98.12 405 THR B CA 1
ATOM 6832 C C . THR B 1 405 ? 9.594 17.562 7.793 1 98.12 405 THR B C 1
ATOM 6834 O O . THR B 1 405 ? 10.766 17.922 7.902 1 98.12 405 THR B O 1
ATOM 6837 N N . ASN B 1 406 ? 8.953 17.047 8.805 1 97.75 406 ASN B N 1
ATOM 6838 C CA . ASN B 1 406 ? 9.602 16.75 10.078 1 97.75 406 ASN B CA 1
ATOM 6839 C C . ASN B 1 406 ? 9.789 15.258 10.273 1 97.75 406 ASN B C 1
ATOM 6841 O O . ASN B 1 406 ? 8.812 14.508 10.375 1 97.75 406 ASN B O 1
ATOM 6845 N N . GLU B 1 407 ? 10.961 14.82 10.367 1 95.31 407 GLU B N 1
ATOM 6846 C CA . GLU B 1 407 ? 11.289 13.398 10.438 1 95.31 407 GLU B CA 1
ATOM 6847 C C . GLU B 1 407 ? 10.852 12.797 11.766 1 95.31 407 GLU B C 1
ATOM 6849 O O . GLU B 1 407 ? 10.344 11.672 11.805 1 95.31 407 GLU B O 1
ATOM 6854 N N . LYS B 1 408 ? 10.984 13.516 12.836 1 95.56 408 LYS B N 1
ATOM 6855 C CA . LYS B 1 408 ? 10.797 12.977 14.18 1 95.56 408 LYS B CA 1
ATOM 6856 C C . LYS B 1 408 ? 9.32 13 14.578 1 95.56 408 LYS B C 1
ATOM 6858 O O . LYS B 1 408 ? 8.852 12.094 15.266 1 95.56 408 LYS B O 1
ATOM 6863 N N . TYR B 1 409 ? 8.648 14.055 14.203 1 96.62 409 TYR B N 1
ATOM 6864 C CA . TYR B 1 409 ? 7.297 14.25 14.703 1 96.62 409 TYR B CA 1
ATOM 6865 C C . TYR B 1 409 ? 6.293 14.336 13.562 1 96.62 409 TYR B C 1
ATOM 6867 O O . TYR B 1 409 ? 5.301 15.062 13.656 1 96.62 409 TYR B O 1
ATOM 6875 N N . MET B 1 410 ? 6.605 13.641 12.484 1 96.56 410 MET B N 1
ATOM 6876 C CA . MET B 1 410 ? 5.734 13.602 11.312 1 96.56 410 MET B CA 1
ATOM 6877 C C . MET B 1 410 ? 4.324 13.156 11.703 1 96.56 410 MET B C 1
ATOM 6879 O O . MET B 1 410 ? 4.156 12.211 12.469 1 96.56 410 MET B O 1
ATOM 6883 N N . GLY B 1 411 ? 3.359 13.844 11.195 1 95.06 411 GLY B N 1
ATOM 6884 C CA . GLY B 1 411 ? 1.978 13.453 11.422 1 95.06 411 GLY B CA 1
ATOM 6885 C C . GLY B 1 411 ? 1.362 14.109 12.641 1 95.06 411 GLY B C 1
ATOM 6886 O O . GLY B 1 411 ? 0.165 13.961 12.898 1 95.06 411 GLY B O 1
ATOM 6887 N N . PHE B 1 412 ? 2.127 14.922 13.391 1 95.56 412 PHE B N 1
ATOM 6888 C CA . PHE B 1 412 ? 1.656 15.578 14.602 1 95.56 412 PHE B CA 1
ATOM 6889 C C . PHE B 1 412 ? 1.758 17.094 14.469 1 95.56 412 PHE B C 1
ATOM 6891 O O . PHE B 1 412 ? 2.549 17.609 13.664 1 95.56 412 PHE B O 1
ATOM 6898 N N . ALA B 1 413 ? 0.919 17.766 15.234 1 95.5 413 ALA B N 1
ATOM 6899 C CA . ALA B 1 413 ? 1.006 19.219 15.297 1 95.5 413 ALA B CA 1
ATOM 6900 C C . ALA B 1 413 ? 2.389 19.672 15.758 1 95.5 413 ALA B C 1
ATOM 6902 O O . ALA B 1 413 ? 2.891 20.703 15.32 1 95.5 413 ALA B O 1
ATOM 6903 N N . THR B 1 414 ? 3.023 18.875 16.609 1 95.94 414 THR B N 1
ATOM 6904 C CA . THR B 1 414 ? 4.379 19.156 17.062 1 95.94 414 THR B CA 1
ATOM 6905 C C . THR B 1 414 ? 5.348 19.203 15.891 1 95.94 414 THR B C 1
ATOM 6907 O O . THR B 1 414 ? 6.238 20.062 15.844 1 95.94 414 THR B O 1
ATOM 6910 N N . GLY B 1 415 ? 5.145 18.25 14.969 1 96.69 415 GLY B N 1
ATOM 6911 C CA . GLY B 1 415 ? 5.973 18.266 13.773 1 96.69 415 GLY B CA 1
ATOM 6912 C C . GLY B 1 415 ? 5.809 19.516 12.938 1 96.69 415 GLY B C 1
ATOM 6913 O O . GLY B 1 415 ? 6.789 20.062 12.422 1 96.69 415 GLY B O 1
ATOM 6914 N N . ALA B 1 416 ? 4.594 19.969 12.773 1 97.19 416 ALA B N 1
ATOM 6915 C CA . ALA B 1 416 ? 4.332 21.219 12.055 1 97.19 416 ALA B CA 1
ATOM 6916 C C . ALA B 1 416 ? 5.008 22.406 12.734 1 97.19 416 ALA B C 1
ATOM 6918 O O . ALA B 1 416 ? 5.586 23.266 12.07 1 97.19 416 ALA B O 1
ATOM 6919 N N . TYR B 1 417 ? 4.906 22.422 14.078 1 97.25 417 TYR B N 1
ATOM 6920 C CA . TYR B 1 417 ? 5.5 23.5 14.875 1 97.25 417 TYR B CA 1
ATOM 6921 C C . TYR B 1 417 ? 7.004 23.578 14.641 1 97.25 417 TYR B C 1
ATOM 6923 O O . TYR B 1 417 ? 7.527 24.641 14.281 1 97.25 417 TYR B O 1
ATOM 6931 N N . PHE B 1 418 ? 7.691 22.469 14.734 1 97.94 418 PHE B N 1
ATOM 6932 C CA . PHE B 1 418 ? 9.148 22.438 14.633 1 97.94 418 PHE B CA 1
ATOM 6933 C C . PHE B 1 418 ? 9.586 22.656 13.188 1 97.94 418 PHE B C 1
ATOM 6935 O O . PHE B 1 418 ? 10.625 23.266 12.938 1 97.94 418 PHE B O 1
ATOM 6942 N N . SER B 1 419 ? 8.859 22.109 12.266 1 98.19 419 SER B N 1
ATOM 6943 C CA . SER B 1 419 ? 9.188 22.359 10.859 1 98.19 419 SER B CA 1
ATOM 6944 C C . SER B 1 419 ? 9.133 23.844 10.531 1 98.19 419 SER B C 1
ATOM 6946 O O . SER B 1 419 ? 9.945 24.344 9.742 1 98.19 419 SER B O 1
ATOM 6948 N N . GLY B 1 420 ? 8.117 24.531 11.094 1 98.25 420 GLY B N 1
ATOM 6949 C CA . GLY B 1 420 ? 8.055 25.969 10.922 1 98.25 420 GLY B CA 1
ATOM 6950 C C . GLY B 1 420 ? 9.297 26.688 11.422 1 98.25 420 GLY B C 1
ATOM 6951 O O . GLY B 1 420 ? 9.828 27.562 10.734 1 98.25 420 GLY B O 1
ATOM 6952 N N . ILE B 1 421 ? 9.758 26.297 12.57 1 98.31 421 ILE B N 1
ATOM 6953 C CA . ILE B 1 421 ? 10.953 26.891 13.156 1 98.31 421 ILE B CA 1
ATOM 6954 C C . ILE B 1 421 ? 12.164 26.609 12.266 1 98.31 421 ILE B C 1
ATOM 6956 O O . ILE B 1 421 ? 12.938 27.516 11.961 1 98.31 421 ILE B O 1
ATOM 6960 N N . GLU B 1 422 ? 12.305 25.375 11.859 1 98.06 422 GLU B N 1
ATOM 6961 C CA . GLU B 1 422 ? 13.461 24.953 11.07 1 98.06 422 GLU B CA 1
ATOM 6962 C C . GLU B 1 422 ? 13.516 25.688 9.734 1 98.06 422 GLU B C 1
ATOM 6964 O O . GLU B 1 422 ? 14.586 26.156 9.328 1 98.06 422 GLU B O 1
ATOM 6969 N N . THR B 1 423 ? 12.422 25.797 9.062 1 98.12 423 THR B N 1
ATOM 6970 C CA . THR B 1 423 ? 12.367 26.453 7.766 1 98.12 423 THR B CA 1
ATOM 6971 C C . THR B 1 423 ? 12.656 27.953 7.906 1 98.12 423 THR B C 1
ATOM 6973 O O . THR B 1 423 ? 13.367 28.531 7.082 1 98.12 423 THR B O 1
ATOM 6976 N N . ALA B 1 424 ? 12.07 28.562 8.977 1 98.31 424 ALA B N 1
ATOM 6977 C CA . ALA B 1 424 ? 12.352 29.969 9.227 1 98.31 424 ALA B CA 1
ATOM 6978 C C . ALA B 1 424 ? 13.844 30.188 9.484 1 98.31 424 ALA B C 1
ATOM 6980 O O . ALA B 1 424 ? 14.43 31.156 8.977 1 98.31 424 ALA B O 1
ATOM 6981 N N . ASN B 1 425 ? 14.438 29.312 10.266 1 98.19 425 ASN B N 1
ATOM 6982 C CA . ASN B 1 425 ? 15.859 29.422 10.547 1 98.19 425 ASN B CA 1
ATOM 6983 C C . ASN B 1 425 ? 16.703 29.328 9.273 1 98.19 425 ASN B C 1
ATOM 6985 O O . ASN B 1 425 ? 17.672 30.047 9.109 1 98.19 425 ASN B O 1
ATOM 6989 N N . ASP B 1 426 ? 16.328 28.406 8.406 1 97.25 426 ASP B N 1
ATOM 6990 C CA . ASP B 1 426 ? 17 28.281 7.117 1 97.25 426 ASP B CA 1
ATOM 6991 C C . ASP B 1 426 ? 16.906 29.594 6.332 1 97.25 426 ASP B C 1
ATOM 6993 O O . ASP B 1 426 ? 17.906 30.047 5.762 1 97.25 426 ASP B O 1
ATOM 6997 N N . LEU B 1 427 ? 15.766 30.125 6.281 1 97.5 427 LEU B N 1
ATOM 6998 C CA . LEU B 1 427 ? 15.547 31.344 5.504 1 97.5 427 LEU B CA 1
ATOM 6999 C C . LEU B 1 427 ? 16.25 32.531 6.145 1 97.5 427 LEU B C 1
ATOM 7001 O O . LEU B 1 427 ? 16.797 33.375 5.441 1 97.5 427 LEU B O 1
ATOM 7005 N N . ILE B 1 428 ? 16.219 32.656 7.465 1 97.88 428 ILE B N 1
ATOM 7006 C CA . ILE B 1 428 ? 16.922 33.719 8.18 1 97.88 428 ILE B CA 1
ATOM 7007 C C . ILE B 1 428 ? 18.422 33.656 7.859 1 97.88 428 ILE B C 1
ATOM 7009 O O . ILE B 1 428 ? 19.047 34.656 7.602 1 97.88 428 ILE B O 1
ATOM 7013 N N . ASN B 1 429 ? 18.938 32.406 7.887 1 97 429 ASN B N 1
ATOM 7014 C CA . ASN B 1 429 ? 20.344 32.219 7.535 1 97 429 ASN B CA 1
ATOM 7015 C C . ASN B 1 429 ? 20.625 32.688 6.102 1 97 429 ASN B C 1
ATOM 7017 O O . ASN B 1 429 ? 21.672 33.25 5.82 1 97 429 ASN B O 1
ATOM 7021 N N . CYS B 1 430 ? 19.734 32.406 5.266 1 94.88 430 CYS B N 1
ATOM 7022 C CA . CYS B 1 430 ? 19.875 32.812 3.877 1 94.88 430 CYS B CA 1
ATOM 7023 C C . CYS B 1 430 ? 19.844 34.344 3.752 1 94.88 430 CYS B C 1
ATOM 7025 O O . CYS B 1 430 ? 20.703 34.938 3.092 1 94.88 430 CYS B O 1
ATOM 7027 N N . ILE B 1 431 ? 18.938 34.969 4.402 1 94.81 431 ILE B N 1
ATOM 7028 C CA . ILE B 1 431 ? 18.719 36.406 4.273 1 94.81 431 ILE B CA 1
ATOM 7029 C C . ILE B 1 431 ? 19.828 37.156 4.984 1 94.81 431 ILE B C 1
ATOM 7031 O O . ILE B 1 431 ? 20.375 38.125 4.441 1 94.81 431 ILE B O 1
ATOM 7035 N N . LYS B 1 432 ? 20.219 36.688 6.094 1 94.81 432 LYS B N 1
ATOM 7036 C CA . LYS B 1 432 ? 21.109 37.469 6.938 1 94.81 432 LYS B CA 1
ATOM 7037 C C . LYS B 1 432 ? 22.578 37.062 6.727 1 94.81 432 LYS B C 1
ATOM 7039 O O . LYS B 1 432 ? 23.484 37.875 6.867 1 94.81 432 LYS B O 1
ATOM 7044 N N . LYS B 1 433 ? 22.734 35.781 6.398 1 94.06 433 LYS B N 1
ATOM 7045 C CA . LYS B 1 433 ? 24.109 35.312 6.32 1 94.06 433 LYS B CA 1
ATOM 7046 C C . LYS B 1 433 ? 24.469 34.875 4.898 1 94.06 433 LYS B C 1
ATOM 7048 O O . LYS B 1 433 ? 25.578 34.406 4.641 1 94.06 433 LYS B O 1
ATOM 7053 N N . TYR B 1 434 ? 23.609 34.938 4.035 1 90.25 434 TYR B N 1
ATOM 7054 C CA . TYR B 1 434 ? 23.797 34.531 2.645 1 90.25 434 TYR B CA 1
ATOM 7055 C C . TYR B 1 434 ? 24.156 33.062 2.543 1 90.25 434 TYR B C 1
ATOM 7057 O O . TYR B 1 434 ? 24.938 32.656 1.684 1 90.25 434 TYR B O 1
ATOM 7065 N N . ALA B 1 435 ? 23.625 32.344 3.475 1 89.81 435 ALA B N 1
ATOM 7066 C CA . ALA B 1 435 ? 23.828 30.906 3.498 1 89.81 435 ALA B CA 1
ATOM 7067 C C . ALA B 1 435 ? 22.516 30.172 3.195 1 89.81 435 ALA B C 1
ATOM 7069 O O . ALA B 1 435 ? 21.922 29.547 4.082 1 89.81 435 ALA B O 1
ATOM 7070 N N . CYS B 1 436 ? 22.234 30.219 2 1 90.12 436 CYS B N 1
ATOM 7071 C CA . CYS B 1 436 ? 20.969 29.625 1.597 1 90.12 436 CYS B CA 1
ATOM 7072 C C . CYS B 1 436 ? 21.078 28.109 1.433 1 90.12 436 CYS B C 1
ATOM 7074 O O . CYS B 1 436 ? 22.031 27.625 0.817 1 90.12 436 CYS B O 1
ATOM 7076 N N . ARG B 1 437 ? 20.188 27.422 1.996 1 86.88 437 ARG B N 1
ATOM 7077 C CA . ARG B 1 437 ? 20.109 25.969 1.793 1 86.88 437 ARG B CA 1
ATOM 7078 C C . ARG B 1 437 ? 19.828 25.641 0.331 1 86.88 437 ARG B C 1
ATOM 7080 O O . ARG B 1 437 ? 19.047 26.328 -0.33 1 86.88 437 ARG B O 1
ATOM 7087 N N . THR B 1 438 ? 20.641 24.672 -0.19 1 82 438 THR B N 1
ATOM 7088 C CA . THR B 1 438 ? 20.422 24.203 -1.556 1 82 438 THR B CA 1
ATOM 7089 C C . THR B 1 438 ? 20.109 22.719 -1.576 1 82 438 THR B C 1
ATOM 7091 O O . THR B 1 438 ? 20.156 22.047 -0.536 1 82 438 THR B O 1
ATOM 7094 N N . HIS B 1 439 ? 19.641 22.281 -2.793 1 77.19 439 HIS B N 1
ATOM 7095 C CA . HIS B 1 439 ? 19.344 20.875 -2.988 1 77.19 439 HIS B CA 1
ATOM 7096 C C . HIS B 1 439 ? 20.547 19.984 -2.656 1 77.19 439 HIS B C 1
ATOM 7098 O O . HIS B 1 439 ? 21.672 20.344 -2.986 1 77.19 439 HIS B O 1
ATOM 7104 N N . SER B 1 440 ? 20.234 19.078 -1.82 1 69.81 440 SER B N 1
ATOM 7105 C CA . SER B 1 440 ? 21.281 18.094 -1.548 1 69.81 440 SER B CA 1
ATOM 7106 C C . SER B 1 440 ? 21.703 17.375 -2.822 1 69.81 440 SER B C 1
ATOM 7108 O O . SER B 1 440 ? 20.859 16.953 -3.617 1 69.81 440 SER B O 1
ATOM 7110 N N . ARG B 1 441 ? 22.781 17.734 -3.494 1 57.16 441 ARG B N 1
ATOM 7111 C CA . ARG B 1 441 ? 23.328 17.312 -4.777 1 57.16 441 ARG B CA 1
ATOM 7112 C C . ARG B 1 441 ? 23.281 15.797 -4.922 1 57.16 441 ARG B C 1
ATOM 7114 O O . ARG B 1 441 ? 24.297 15.117 -4.766 1 57.16 441 ARG B O 1
ATOM 7121 N N . GLY B 1 442 ? 22.406 15.156 -4.457 1 47.66 442 GLY B N 1
ATOM 7122 C CA . GLY B 1 442 ? 22.547 13.828 -5.027 1 47.66 442 GLY B CA 1
ATOM 7123 C C . GLY B 1 442 ? 22.031 13.734 -6.449 1 47.66 442 GLY B C 1
ATOM 7124 O O . GLY B 1 442 ? 21.156 14.516 -6.855 1 47.66 442 GLY B O 1
ATOM 7125 N N . THR B 1 443 ? 22.812 13.414 -7.426 1 37.53 443 THR B N 1
ATOM 7126 C CA . THR B 1 443 ? 22.594 13.289 -8.867 1 37.53 443 THR B CA 1
ATOM 7127 C C . THR B 1 443 ? 21.281 12.578 -9.156 1 37.53 443 THR B C 1
ATOM 7129 O O . THR B 1 443 ? 21.125 11.391 -8.875 1 37.53 443 THR B O 1
ATOM 7132 N N . ILE B 1 444 ? 20.234 12.961 -8.75 1 41.03 444 ILE B N 1
ATOM 7133 C CA . ILE B 1 444 ? 19.234 12.336 -9.602 1 41.03 444 ILE B CA 1
ATOM 7134 C C . ILE B 1 444 ? 19.375 12.859 -11.031 1 41.03 444 ILE B C 1
ATOM 7136 O O . ILE B 1 444 ? 18.922 13.969 -11.336 1 41.03 444 ILE B O 1
ATOM 7140 N N . ALA B 1 445 ? 20.5 13.344 -11.602 1 28.59 445 ALA B N 1
ATOM 7141 C CA . ALA B 1 445 ? 20.516 13.719 -13.016 1 28.59 445 ALA B CA 1
ATOM 7142 C C . ALA B 1 445 ? 19.859 12.648 -13.875 1 28.59 445 ALA B C 1
ATOM 7144 O O . ALA B 1 445 ? 20.078 11.453 -13.648 1 28.59 445 ALA B O 1
#

Solvent-accessible surface area (backbone atoms only — not comparable to full-atom values): 46148 Å² total; per-residue (Å²): 107,53,23,57,43,50,33,38,74,71,67,52,69,92,57,76,45,74,33,54,44,86,60,85,40,77,57,33,34,59,45,78,52,98,89,34,60,37,61,65,45,63,46,70,46,51,35,88,28,90,38,82,45,68,64,54,53,50,35,58,74,71,61,60,44,60,40,75,65,45,68,90,34,35,41,74,32,30,25,39,63,88,35,49,68,50,58,41,68,60,41,47,50,32,41,51,52,36,52,51,51,50,50,53,37,40,52,48,12,52,58,42,59,69,42,71,89,46,68,63,50,39,19,38,41,19,50,23,29,62,68,54,60,67,68,80,47,36,64,33,36,44,36,38,34,62,71,35,23,72,73,51,19,34,54,47,74,54,27,22,25,42,71,51,34,70,50,40,53,43,65,35,13,10,80,49,47,30,36,58,56,26,79,76,35,68,27,44,58,50,50,56,56,47,58,71,76,44,58,89,85,34,84,42,58,39,55,62,36,37,61,35,33,41,35,55,46,98,81,17,30,37,40,31,27,73,90,67,51,76,46,80,39,62,55,43,77,47,64,64,40,69,30,30,73,31,36,77,60,51,44,49,39,65,67,70,55,66,64,42,40,51,31,55,19,53,52,41,59,24,26,64,22,45,38,39,33,29,32,91,59,74,84,69,72,76,54,93,40,40,40,35,36,38,38,27,32,73,42,81,52,59,66,26,42,34,36,52,38,49,89,69,37,71,83,57,28,36,38,31,34,46,24,29,26,68,51,17,53,34,53,58,64,45,54,70,66,58,50,49,52,55,51,47,55,52,48,28,33,61,70,37,82,82,62,81,70,63,79,44,76,47,73,43,43,43,58,74,32,83,81,34,29,23,62,38,35,36,63,39,34,44,64,37,70,66,45,51,49,38,50,38,36,33,62,80,44,38,34,48,35,29,23,73,58,20,83,63,29,46,53,35,71,65,7,30,49,51,22,20,44,52,48,27,50,43,49,49,35,22,73,76,64,69,52,59,72,61,61,78,80,62,80,74,120,106,52,24,58,44,49,34,39,75,70,67,51,68,92,58,75,45,74,33,54,44,86,60,85,40,75,57,32,32,60,46,78,54,95,90,34,57,38,62,66,44,62,46,69,45,51,34,88,26,90,38,81,43,69,64,54,52,50,36,58,73,69,60,59,44,62,41,75,65,47,69,90,33,36,42,73,31,31,25,39,64,87,35,50,68,49,58,41,68,61,40,48,50,32,40,51,52,37,51,52,50,51,50,51,38,40,54,48,12,52,58,41,60,68,44,71,89,45,68,63,51,39,19,38,42,19,51,22,28,64,67,56,60,66,70,80,47,36,63,33,37,46,36,39,33,61,71,35,23,72,72,52,20,32,54,47,71,54,27,22,25,41,70,50,34,72,51,39,54,44,64,35,14,12,80,49,46,31,35,60,56,27,79,76,34,67,26,45,59,51,50,55,56,46,59,72,76,44,58,88,85,34,84,42,59,39,57,60,36,38,62,34,33,41,36,55,45,100,82,17,30,36,40,31,25,75,89,66,50,76,47,77,39,61,57,42,76,47,64,64,38,69,29,30,71,31,38,77,60,51,43,50,39,66,67,69,55,68,65,43,42,49,30,52,19,54,51,42,58,24,27,61,24,45,38,39,33,30,32,90,60,72,85,70,72,76,54,92,40,40,40,35,37,36,38,28,31,74,44,81,50,60,67,26,42,33,37,54,38,49,88,69,36,72,85,57,27,36,39,32,35,46,24,30,26,68,51,17,54,37,54,57,64,46,53,70,67,60,50,49,52,55,51,46,55,52,46,29,33,62,69,38,81,83,61,81,70,62,78,44,76,47,72,43,43,43,60,73,32,84,80,35,29,24,63,37,34,34,63,40,35,44,65,38,71,67,46,50,49,39,50,37,36,34,62,82,42,37,35,48,35,28,23,73,58,20,83,63,29,44,52,36,72,65,9,30,49,51,20,19,44,54,48,28,51,44,50,50,36,23,73,75,64,68,51,59,73,62,61,77,82,62,78,74,120

Radius of gyration: 28.83 Å; Cα contacts (8 Å, |Δi|>4): 1843; chains: 2; bounding box: 68×88×66 Å

InterPro domains:
  IPR002937 Amine oxidase [PF01593] (1-428)
  IPR036188 FAD/NAD(P)-binding domain superfamily [G3DSA:3.50.50.60] (2-426)
  IPR036188 FAD/NAD(P)-binding domain superfamily [SSF51905] (1-431)
  IPR050281 Flavin monoamine oxidase and related enzymes [PTHR10742] (2-433)